Protein 8RYE (pdb70)

Foldseek 3Di:
DDDCVPCLFLCNQQLPQCSLVLQPPVVLADPVLVVLLVVLLVVVLVCCVVLVAQEEEEEQCQLNSNVVSCVVVVHAYEYEGLHPVSQVNNVVVCVVVVNPVRYYYDNDHVLCCLQPNDARPDAYEYECGDQVCQSGPDSLSVLLSNQPRHQKYKHKFWAAAPVLLVSVVSSCVSSVFAPWDWADDPAWIWIAGDSSGIGTGGHPVRVCVSNVVSQWHFPDWDDDNTIIMTMTGHDPRDSDD/DLCQQQLPLCSLVLQPPCQLADPVLVVLLVVLQVCQLVLCVLLVAQEEEEEQCQLNSNVVSCVVVVHAYEYEGLHPVSQVNNVVVCVVVVNVVRYYYDNDHVLCCLQPNDARPDAYEYECGDQVCQSDPPSLSVLLSNQPRHQKYKHKFWAAAPVQLVSVVSSCVSSVFAPWDWDDDPAWIWTAGPSGGIGTGGHPVRVCVSNVVSQWAFPDWDDDNTIIMTMTGHDVRDSDD/DLCQQQLPLCRLVLQPPCVLADPVLVVLLVVLQVCVLVLCVQLVAQEEEEEQCQLNSNVVSCVVVVHAYEYEGQHPVSQVNNVVVCVVVVNVVRYYYDNDHLLCCLQPNDARPPAYEYECGDQVCQSDPPSLSNLLSNQPRHQKYKHKFWAAAPVQLVSVVSSCVSSVQAPWDWDDDPAWIWIAGDSSGIGIGGHPVRVCVSNVVSQWAFPDWDDDNTMIMTMTGHDVRDRDD/DLCQQQLDQCSLVLQPPCQLADPVLVVLLVVLQVCQLVLCVQLVAQEEEEEQCQLNSNVVSNVVVVHAYEYEGLNPVSQVNNVVVCVVVVNVVRYYYDNDHLLCCLQPNDARPDAYEYECGDQVCQSDPCSLSVLLSNQPRHQKYKHKFWAAAPVQLVSVVSSCVSSVFAPWDWDDDPAWIWIAGDSGGIGTGGHPVRVCVSNVVSQWAWPDWDDDNTMIMTMTGHDPHDSDD

Nearest PDB structures (foldseek):
  8ryd-assembly1_B  TM=1.002E+00  e=4.675E-48  Pseudomonas aeruginosa
  8ryg-assembly2_B  TM=7.871E-01  e=9.363E-18  Cystobacter sp.
  8joz-assembly1_A  TM=6.468E-01  e=6.989E-08  Escherichia coli K-12
  4htf-assembly1_B  TM=7.022E-01  e=5.800E-07  Escherichia coli O157:H7
  3egi-assembly1_D  TM=6.271E-01  e=1.621E-06  Homo sapiens

Structure (mmCIF, N/CA/C/O backbone):
data_8RYE
#
_entry.id   8RYE
#
_cell.length_a   142.640
_cell.length_b   82.150
_cell.length_c   94.670
_cell.angle_alpha   90.00
_cell.angle_beta   90.00
_cell.angle_gamma   90.00
#
_symmetry.space_group_name_H-M   'P 21 21 2'
#
loop_
_entity.id
_entity.type
_entity.pdbx_description
1 polymer 'Class I SAM-dependent methyltransferase'
2 non-polymer "5'-DEOXY-5'-METHYLTHIOADENOSINE"
3 non-polymer '(2S)-azetidine-2-carboxylic acid'
4 non-polymer 'SULFATE ION'
5 non-polymer 1,2-ETHANEDIOL
6 water water
#
loop_
_atom_site.group_PDB
_atom_site.id
_atom_site.type_symbol
_atom_site.label_atom_id
_atom_site.label_alt_id
_atom_site.label_comp_id
_atom_site.label_asym_id
_atom_site.label_entity_id
_atom_site.label_seq_id
_atom_site.pdbx_PDB_ins_code
_atom_site.Cartn_x
_atom_site.Cartn_y
_atom_site.Cartn_z
_atom_site.occupancy
_atom_site.B_iso_or_equiv
_atom_site.auth_seq_id
_atom_site.auth_comp_id
_atom_site.auth_asym_id
_atom_site.auth_atom_id
_atom_site.pdbx_PDB_model_num
ATOM 1 N N . MET A 1 4 ? -43.671 31.704 -42.472 1.00 51.72 5 MET A N 1
ATOM 2 C CA . MET A 1 4 ? -44.727 31.278 -41.496 1.00 56.34 5 MET A CA 1
ATOM 3 C C . MET A 1 4 ? -44.264 31.548 -40.057 1.00 52.22 5 MET A C 1
ATOM 4 O O . MET A 1 4 ? -45.070 32.087 -39.265 1.00 57.01 5 MET A O 1
ATOM 9 N N . ASP A 1 5 ? -43.029 31.158 -39.727 1.00 48.18 6 ASP A N 1
ATOM 10 C CA . ASP A 1 5 ? -42.408 31.344 -38.386 1.00 50.08 6 ASP A CA 1
ATOM 11 C C . ASP A 1 5 ? -40.993 31.897 -38.579 1.00 47.23 6 ASP A C 1
ATOM 12 O O . ASP A 1 5 ? -40.196 31.247 -39.286 1.00 47.98 6 ASP A O 1
ATOM 17 N N . LEU A 1 6 ? -40.698 33.045 -37.959 1.00 47.33 7 LEU A N 1
ATOM 18 C CA . LEU A 1 6 ? -39.501 33.878 -38.261 1.00 49.84 7 LEU A CA 1
ATOM 19 C C . LEU A 1 6 ? -38.205 33.204 -37.770 1.00 48.69 7 LEU A C 1
ATOM 20 O O . LEU A 1 6 ? -37.195 33.336 -38.485 1.00 50.06 7 LEU A O 1
ATOM 25 N N . THR A 1 7 ? -38.207 32.512 -36.621 1.00 48.36 8 THR A N 1
ATOM 26 C CA . THR A 1 7 ? -36.964 31.958 -36.000 1.00 48.56 8 THR A CA 1
ATOM 27 C C . THR A 1 7 ? -37.069 30.453 -35.681 1.00 49.12 8 THR A C 1
ATOM 28 O O . THR A 1 7 ? -36.070 29.923 -35.150 1.00 48.18 8 THR A O 1
ATOM 32 N N . ILE A 1 8 ? -38.193 29.774 -35.963 1.00 47.50 9 ILE A N 1
ATOM 33 C CA . ILE A 1 8 ? -38.326 28.296 -35.746 1.00 45.40 9 ILE A CA 1
ATOM 34 C C . ILE A 1 8 ? -37.238 27.599 -36.571 1.00 45.40 9 ILE A C 1
ATOM 35 O O . ILE A 1 8 ? -37.106 27.929 -37.764 1.00 44.98 9 ILE A O 1
ATOM 40 N N . GLY A 1 9 ? -36.486 26.690 -35.941 1.00 47.07 10 GLY A N 1
ATOM 41 C CA . GLY A 1 9 ? -35.421 25.889 -36.575 1.00 47.65 10 GLY A CA 1
ATOM 42 C C . GLY A 1 9 ? -34.115 26.654 -36.728 1.00 44.60 10 GLY A C 1
ATOM 43 O O . GLY A 1 9 ? -33.240 26.144 -37.442 1.00 46.24 10 GLY A O 1
ATOM 44 N N . THR A 1 10 ? -33.963 27.818 -36.081 1.00 44.00 11 THR A N 1
ATOM 45 C CA . THR A 1 10 ? -32.765 28.698 -36.222 1.00 43.21 11 THR A CA 1
ATOM 46 C C . THR A 1 10 ? -31.840 28.604 -34.996 1.00 42.23 11 THR A C 1
ATOM 47 O O . THR A 1 10 ? -30.768 29.228 -35.048 1.00 43.70 11 THR A O 1
ATOM 51 N N . HIS A 1 11 ? -32.216 27.873 -33.939 1.00 40.48 12 HIS A N 1
ATOM 52 C CA . HIS A 1 11 ? -31.404 27.735 -32.695 1.00 41.16 12 HIS A CA 1
ATOM 53 C C . HIS A 1 11 ? -30.964 26.274 -32.507 1.00 38.33 12 HIS A C 1
ATOM 54 O O . HIS A 1 11 ? -30.750 25.860 -31.353 1.00 36.72 12 HIS A O 1
ATOM 61 N N . ARG A 1 12 ? -30.801 25.516 -33.592 1.00 37.70 13 ARG A N 1
ATOM 62 C CA . ARG A 1 12 ? -30.214 24.152 -33.523 1.00 37.06 13 ARG A CA 1
ATOM 63 C C . ARG A 1 12 ? -28.726 24.297 -33.178 1.00 34.06 13 ARG A C 1
ATOM 64 O O . ARG A 1 12 ? -28.186 25.417 -33.306 1.00 37.16 13 ARG A O 1
ATOM 72 N N . GLU A 1 13 ? -28.108 23.209 -32.721 1.00 31.33 14 GLU A N 1
ATOM 73 C CA . GLU A 1 13 ? -26.730 23.184 -32.162 1.00 31.87 14 GLU A CA 1
ATOM 74 C C . GLU A 1 13 ? -25.733 23.870 -33.113 1.00 31.75 14 GLU A C 1
ATOM 75 O O . GLU A 1 13 ? -24.827 24.555 -32.611 1.00 32.82 14 GLU A O 1
ATOM 81 N N . SER A 1 14 ? -25.875 23.702 -34.430 1.00 33.15 15 SER A N 1
ATOM 82 C CA . SER A 1 14 ? -24.889 24.195 -35.433 1.00 32.38 15 SER A CA 1
ATOM 83 C C . SER A 1 14 ? -24.953 25.726 -35.581 1.00 33.29 15 SER A C 1
ATOM 84 O O . SER A 1 14 ? -23.943 26.305 -36.044 1.00 36.24 15 SER A O 1
ATOM 87 N N . ALA A 1 15 ? -26.066 26.362 -35.192 1.00 34.34 16 ALA A N 1
ATOM 88 C CA . ALA A 1 15 ? -26.357 27.798 -35.442 1.00 36.42 16 ALA A CA 1
ATOM 89 C C . ALA A 1 15 ? -25.215 28.681 -34.918 1.00 35.28 16 ALA A C 1
ATOM 90 O O . ALA A 1 15 ? -24.663 29.471 -35.710 1.00 38.05 16 ALA A O 1
ATOM 92 N N . PHE A 1 16 ? -24.861 28.540 -33.640 1.00 32.70 17 PHE A N 1
ATOM 93 C CA . PHE A 1 16 ? -23.816 29.358 -32.968 1.00 33.83 17 PHE A CA 1
ATOM 94 C C . PHE A 1 16 ? -22.458 29.170 -33.663 1.00 33.00 17 PHE A C 1
ATOM 95 O O . PHE A 1 16 ? -21.698 30.148 -33.758 1.00 34.45 17 PHE A O 1
ATOM 103 N N . TYR A 1 17 ? -22.157 27.958 -34.138 1.00 32.96 18 TYR A N 1
ATOM 104 C CA . TYR A 1 17 ? -20.835 27.589 -34.714 1.00 32.50 18 TYR A CA 1
ATOM 105 C C . TYR A 1 17 ? -20.797 27.870 -36.221 1.00 33.29 18 TYR A C 1
ATOM 106 O O . TYR A 1 17 ? -19.735 27.659 -36.835 1.00 36.28 18 TYR A O 1
ATOM 115 N N . GLU A 1 18 ? -21.904 28.350 -36.793 1.00 34.62 19 GLU A N 1
ATOM 116 C CA . GLU A 1 18 ? -21.960 28.868 -38.187 1.00 36.92 19 GLU A CA 1
ATOM 117 C C . GLU A 1 18 ? -21.756 30.389 -38.182 1.00 38.12 19 GLU A C 1
ATOM 118 O O . GLU A 1 18 ? -21.577 30.945 -39.278 1.00 40.57 19 GLU A O 1
ATOM 124 N N . LEU A 1 19 ? -21.771 31.037 -37.009 1.00 36.36 20 LEU A N 1
ATOM 125 C CA . LEU A 1 19 ? -21.406 32.474 -36.866 1.00 38.86 20 LEU A CA 1
ATOM 126 C C . LEU A 1 19 ? -19.908 32.624 -37.152 1.00 38.23 20 LEU A C 1
ATOM 127 O O . LEU A 1 19 ? -19.146 31.702 -36.809 1.00 38.09 20 LEU A O 1
ATOM 132 N N . GLU A 1 20 ? -19.507 33.749 -37.744 1.00 41.11 21 GLU A N 1
ATOM 133 C CA . GLU A 1 20 ? -18.117 33.996 -38.213 1.00 44.64 21 GLU A CA 1
ATOM 134 C C . GLU A 1 20 ? -17.121 33.617 -37.109 1.00 41.70 21 GLU A C 1
ATOM 135 O O . GLU A 1 20 ? -16.200 32.826 -37.393 1.00 39.95 21 GLU A O 1
ATOM 141 N N . PHE A 1 21 ? -17.312 34.137 -35.893 1.00 40.88 22 PHE A N 1
ATOM 142 C CA . PHE A 1 21 ? -16.340 34.020 -34.772 1.00 41.81 22 PHE A CA 1
ATOM 143 C C . PHE A 1 21 ? -16.876 33.098 -33.670 1.00 37.04 22 PHE A C 1
ATOM 144 O O . PHE A 1 21 ? -16.259 33.052 -32.582 1.00 36.84 22 PHE A O 1
ATOM 152 N N . GLY A 1 22 ? -17.951 32.356 -33.951 1.00 34.79 23 GLY A N 1
ATOM 153 C CA . GLY A 1 22 ? -18.525 31.352 -33.033 1.00 34.42 23 GLY A CA 1
ATOM 154 C C . GLY A 1 22 ? -17.476 30.334 -32.593 1.00 33.30 23 GLY A C 1
ATOM 155 O O . GLY A 1 22 ? -17.138 30.257 -31.413 1.00 34.46 23 GLY A O 1
ATOM 156 N N . PRO A 1 23 ? -16.929 29.520 -33.526 1.00 33.73 24 PRO A N 1
ATOM 157 C CA . PRO A 1 23 ? -15.876 28.559 -33.189 1.00 33.14 24 PRO A CA 1
ATOM 158 C C . PRO A 1 23 ? -14.635 29.201 -32.548 1.00 33.45 24 PRO A C 1
ATOM 159 O O . PRO A 1 23 ? -14.145 28.663 -31.568 1.00 31.00 24 PRO A O 1
ATOM 163 N N . ARG A 1 24 ? -14.161 30.323 -33.103 1.00 34.31 25 ARG A N 1
ATOM 164 C CA . ARG A 1 24 ? -12.910 30.992 -32.653 1.00 38.20 25 ARG A CA 1
ATOM 165 C C . ARG A 1 24 ? -13.033 31.369 -31.174 1.00 36.50 25 ARG A C 1
ATOM 166 O O . ARG A 1 24 ? -12.088 31.095 -30.414 1.00 36.94 25 ARG A O 1
ATOM 174 N N . THR A 1 25 ? -14.152 31.974 -30.778 1.00 34.43 26 THR A N 1
ATOM 175 C CA . THR A 1 25 ? -14.329 32.546 -29.419 1.00 37.87 26 THR A CA 1
ATOM 176 C C . THR A 1 25 ? -14.334 31.396 -28.399 1.00 35.31 26 THR A C 1
ATOM 177 O O . THR A 1 25 ? -13.735 31.561 -27.325 1.00 38.18 26 THR A O 1
ATOM 181 N N . ILE A 1 26 ? -14.935 30.256 -28.752 1.00 32.74 27 ILE A N 1
ATOM 182 C CA . ILE A 1 26 ? -15.099 29.070 -27.858 1.00 31.59 27 ILE A CA 1
ATOM 183 C C . ILE A 1 26 ? -13.772 28.300 -27.749 1.00 30.33 27 ILE A C 1
ATOM 184 O O . ILE A 1 26 ? -13.500 27.750 -26.657 1.00 29.02 27 ILE A O 1
ATOM 189 N N . MET A 1 27 ? -12.960 28.270 -28.810 1.00 28.35 28 MET A N 1
ATOM 190 C CA . MET A 1 27 ? -11.805 27.336 -28.911 1.00 29.08 28 MET A CA 1
ATOM 191 C C . MET A 1 27 ? -10.458 28.065 -28.798 1.00 29.76 28 MET A C 1
ATOM 192 O O . MET A 1 27 ? -9.429 27.367 -28.800 1.00 30.21 28 MET A O 1
ATOM 197 N N . THR A 1 28 ? -10.445 29.394 -28.666 1.00 31.13 29 THR A N 1
ATOM 198 C CA . THR A 1 28 ? -9.196 30.174 -28.462 1.00 33.13 29 THR A CA 1
ATOM 199 C C . THR A 1 28 ? -8.681 29.889 -27.046 1.00 33.05 29 THR A C 1
ATOM 200 O O . THR A 1 28 ? -9.426 30.152 -26.082 1.00 32.51 29 THR A O 1
ATOM 204 N N . LEU A 1 29 ? -7.466 29.340 -26.949 1.00 34.04 30 LEU A N 1
ATOM 205 C CA . LEU A 1 29 ? -6.828 28.870 -25.688 1.00 36.88 30 LEU A CA 1
ATOM 206 C C . LEU A 1 29 ? -6.722 30.036 -24.694 1.00 39.43 30 LEU A C 1
ATOM 207 O O . LEU A 1 29 ? -6.838 29.781 -23.478 1.00 40.00 30 LEU A O 1
ATOM 212 N N . ALA A 1 30 ? -6.544 31.265 -25.196 1.00 40.11 31 ALA A N 1
ATOM 213 C CA . ALA A 1 30 ? -6.427 32.514 -24.403 1.00 41.82 31 ALA A CA 1
ATOM 214 C C . ALA A 1 30 ? -7.696 32.770 -23.576 1.00 39.07 31 ALA A C 1
ATOM 215 O O . ALA A 1 30 ? -7.584 33.471 -22.557 1.00 41.33 31 ALA A O 1
ATOM 217 N N . ASN A 1 31 ? -8.853 32.245 -23.998 1.00 37.10 32 ASN A N 1
ATOM 218 C CA . ASN A 1 31 ? -10.163 32.445 -23.317 1.00 34.67 32 ASN A CA 1
ATOM 219 C C . ASN A 1 31 ? -10.413 31.345 -22.280 1.00 31.92 32 ASN A C 1
ATOM 220 O O . ASN A 1 31 ? -11.488 31.374 -21.658 1.00 35.18 32 ASN A O 1
ATOM 225 N N . PHE A 1 32 ? -9.478 30.407 -22.109 1.00 31.92 33 PHE A N 1
ATOM 226 C CA . PHE A 1 32 ? -9.625 29.244 -21.196 1.00 31.97 33 PHE A CA 1
ATOM 227 C C . PHE A 1 32 ? -9.122 29.633 -19.810 1.00 32.09 33 PHE A C 1
ATOM 228 O O . PHE A 1 32 ? -7.960 30.004 -19.664 1.00 31.53 33 PHE A O 1
ATOM 236 N N . PRO A 1 33 ? -9.961 29.553 -18.752 1.00 32.28 34 PRO A N 1
ATOM 237 C CA . PRO A 1 33 ? -9.446 29.538 -17.385 1.00 32.24 34 PRO A CA 1
ATOM 238 C C . PRO A 1 33 ? -8.486 28.345 -17.252 1.00 31.62 34 PRO A C 1
ATOM 239 O O . PRO A 1 33 ? -8.693 27.363 -17.957 1.00 28.70 34 PRO A O 1
ATOM 243 N N . ASP A 1 34 ? -7.474 28.457 -16.383 1.00 30.72 35 ASP A N 1
ATOM 244 C CA . ASP A 1 34 ? -6.439 27.411 -16.149 1.00 32.18 35 ASP A CA 1
ATOM 245 C C . ASP A 1 34 ? -7.125 26.067 -15.853 1.00 33.30 35 ASP A C 1
ATOM 246 O O . ASP A 1 34 ? -6.595 25.026 -16.289 1.00 34.44 35 ASP A O 1
ATOM 251 N N . ASP A 1 35 ? -8.267 26.096 -15.152 1.00 32.78 36 ASP A N 1
ATOM 252 C CA . ASP A 1 35 ? -9.000 24.901 -14.644 1.00 33.87 36 ASP A CA 1
ATOM 253 C C . ASP A 1 35 ? -9.678 24.119 -15.778 1.00 33.10 36 ASP A C 1
ATOM 254 O O . ASP A 1 35 ? -10.219 23.034 -15.487 1.00 38.78 36 ASP A O 1
ATOM 259 N N . VAL A 1 36 ? -9.673 24.639 -17.008 1.00 31.92 37 VAL A N 1
ATOM 260 C CA . VAL A 1 36 ? -10.169 23.906 -18.210 1.00 32.80 37 VAL A CA 1
ATOM 261 C C . VAL A 1 36 ? -9.166 22.800 -18.565 1.00 32.68 37 VAL A C 1
ATOM 262 O O . VAL A 1 36 ? -9.604 21.746 -19.072 1.00 32.36 37 VAL A O 1
ATOM 266 N N . LEU A 1 37 ? -7.877 23.016 -18.280 1.00 31.01 38 LEU A N 1
ATOM 267 C CA . LEU A 1 37 ? -6.767 22.172 -18.798 1.00 32.28 38 LEU A CA 1
ATOM 268 C C . LEU A 1 37 ? -6.896 20.733 -18.292 1.00 31.56 38 LEU A C 1
ATOM 269 O O . LEU A 1 37 ? -6.670 19.803 -19.062 1.00 31.51 38 LEU A O 1
ATOM 274 N N . PRO A 1 38 ? -7.251 20.477 -17.009 1.00 31.99 39 PRO A N 1
ATOM 275 C CA . PRO A 1 38 ? -7.461 19.107 -16.531 1.00 32.00 39 PRO A CA 1
ATOM 276 C C . PRO A 1 38 ? -8.526 18.321 -17.313 1.00 30.00 39 PRO A C 1
ATOM 277 O O . PRO A 1 38 ? -8.360 17.128 -17.475 1.00 31.16 39 PRO A O 1
ATOM 281 N N . LEU A 1 39 ? -9.588 18.988 -17.775 1.00 28.54 40 LEU A N 1
ATOM 282 C CA . LEU A 1 39 ? -10.622 18.359 -18.641 1.00 28.97 40 LEU A CA 1
ATOM 283 C C . LEU A 1 39 ? -9.948 17.884 -19.935 1.00 27.46 40 LEU A C 1
ATOM 284 O O . LEU A 1 39 ? -10.091 16.694 -20.280 1.00 27.96 40 LEU A O 1
ATOM 289 N N . LEU A 1 40 ? -9.221 18.779 -20.606 1.00 27.82 41 LEU A N 1
ATOM 290 C CA . LEU A 1 40 ? -8.562 18.503 -21.912 1.00 28.12 41 LEU A CA 1
ATOM 291 C C . LEU A 1 40 ? -7.513 17.403 -21.734 1.00 26.85 41 LEU A C 1
ATOM 292 O O . LEU A 1 40 ? -7.393 16.543 -22.626 1.00 26.15 41 LEU A O 1
ATOM 297 N N . GLN A 1 41 ? -6.774 17.434 -20.626 1.00 26.46 42 GLN A N 1
ATOM 298 C CA . GLN A 1 41 ? -5.699 16.450 -20.351 1.00 27.77 42 GLN A CA 1
ATOM 299 C C . GLN A 1 41 ? -6.314 15.063 -20.135 1.00 25.38 42 GLN A C 1
ATOM 300 O O . GLN A 1 41 ? -5.793 14.095 -20.715 1.00 27.11 42 GLN A O 1
ATOM 306 N N . MET A 1 42 ? -7.373 14.961 -19.328 1.00 25.46 43 MET A N 1
ATOM 307 C CA . MET A 1 42 ? -8.037 13.663 -19.024 1.00 26.14 43 MET A CA 1
ATOM 308 C C . MET A 1 42 ? -8.542 13.032 -20.331 1.00 24.42 43 MET A C 1
ATOM 309 O O . MET A 1 42 ? -8.320 11.829 -20.537 1.00 25.52 43 MET A O 1
ATOM 314 N N . GLU A 1 43 ? -9.206 13.804 -21.189 1.00 23.63 44 GLU A N 1
ATOM 315 C CA . GLU A 1 43 ? -9.825 13.237 -22.416 1.00 25.34 44 GLU A CA 1
ATOM 316 C C . GLU A 1 43 ? -8.721 12.818 -23.399 1.00 24.01 44 GLU A C 1
ATOM 317 O O . GLU A 1 43 ? -8.896 11.779 -24.056 1.00 23.36 44 GLU A O 1
ATOM 323 N N . SER A 1 44 ? -7.618 13.571 -23.468 1.00 23.78 45 SER A N 1
ATOM 324 C CA . SER A 1 44 ? -6.430 13.256 -24.306 1.00 26.22 45 SER A CA 1
ATOM 325 C C . SER A 1 44 ? -5.848 11.898 -23.882 1.00 26.71 45 SER A C 1
ATOM 326 O O . SER A 1 44 ? -5.649 11.016 -24.756 1.00 25.45 45 SER A O 1
ATOM 329 N N . LEU A 1 45 ? -5.626 11.710 -22.580 1.00 25.31 46 LEU A N 1
ATOM 330 C CA . LEU A 1 45 ? -5.067 10.450 -22.023 1.00 26.38 46 LEU A CA 1
ATOM 331 C C . LEU A 1 45 ? -6.038 9.286 -22.284 1.00 24.87 46 LEU A C 1
ATOM 332 O O . LEU A 1 45 ? -5.564 8.212 -22.721 1.00 24.31 46 LEU A O 1
ATOM 337 N N . MET A 1 46 ? -7.342 9.480 -22.060 1.00 24.99 47 MET A N 1
ATOM 338 C CA . MET A 1 46 ? -8.360 8.408 -22.252 1.00 26.98 47 MET A CA 1
ATOM 339 C C . MET A 1 46 ? -8.430 8.026 -23.738 1.00 25.54 47 MET A C 1
ATOM 340 O O . MET A 1 46 ? -8.504 6.815 -24.037 1.00 22.58 47 MET A O 1
ATOM 345 N N . THR A 1 47 ? -8.414 9.014 -24.636 1.00 23.46 48 THR A N 1
ATOM 346 C CA . THR A 1 47 ? -8.477 8.795 -26.104 1.00 23.66 48 THR A CA 1
ATOM 347 C C . THR A 1 47 ? -7.264 7.963 -26.529 1.00 23.10 48 THR A C 1
ATOM 348 O O . THR A 1 47 ? -7.458 6.968 -27.249 1.00 23.33 48 THR A O 1
ATOM 352 N N . PHE A 1 48 ? -6.073 8.358 -26.078 1.00 23.34 49 PHE A N 1
ATOM 353 C CA . PHE A 1 48 ? -4.771 7.704 -26.372 1.00 24.37 49 PHE A CA 1
ATOM 354 C C . PHE A 1 48 ? -4.834 6.238 -25.929 1.00 24.29 49 PHE A C 1
ATOM 355 O O . PHE A 1 48 ? -4.509 5.340 -26.728 1.00 22.93 49 PHE A O 1
ATOM 363 N N . GLU A 1 49 ? -5.268 6.002 -24.690 1.00 25.29 50 GLU A N 1
ATOM 364 C CA . GLU A 1 49 ? -5.308 4.644 -24.088 1.00 26.26 50 GLU A CA 1
ATOM 365 C C . GLU A 1 49 ? -6.360 3.782 -24.799 1.00 24.97 50 GLU A C 1
ATOM 366 O O . GLU A 1 49 ? -6.049 2.614 -25.088 1.00 24.77 50 GLU A O 1
ATOM 372 N N . ALA A 1 50 ? -7.553 4.330 -25.060 1.00 24.58 51 ALA A N 1
ATOM 373 C CA . ALA A 1 50 ? -8.672 3.628 -25.736 1.00 24.21 51 ALA A CA 1
ATOM 374 C C . ALA A 1 50 ? -8.221 3.135 -27.116 1.00 23.78 51 ALA A C 1
ATOM 375 O O . ALA A 1 50 ? -8.453 1.958 -27.435 1.00 23.25 51 ALA A O 1
ATOM 377 N N . MET A 1 51 ? -7.605 4.011 -27.909 1.00 24.26 52 MET A N 1
ATOM 378 C CA . MET A 1 51 ? -7.161 3.683 -29.290 1.00 25.26 52 MET A CA 1
ATOM 379 C C . MET A 1 51 ? -6.159 2.525 -29.258 1.00 24.79 52 MET A C 1
ATOM 380 O O . MET A 1 51 ? -6.316 1.585 -30.069 1.00 25.51 52 MET A O 1
ATOM 385 N N . ALA A 1 52 ? -5.176 2.581 -28.355 1.00 25.75 53 ALA A N 1
ATOM 386 C CA . ALA A 1 52 ? -4.133 1.541 -28.205 1.00 26.32 53 ALA A CA 1
ATOM 387 C C . ALA A 1 52 ? -4.795 0.221 -27.797 1.00 25.99 53 ALA A C 1
ATOM 388 O O . ALA A 1 52 ? -4.542 -0.791 -28.467 1.00 28.30 53 ALA A O 1
ATOM 390 N N . TYR A 1 53 ? -5.619 0.226 -26.744 1.00 25.33 54 TYR A N 1
ATOM 391 C CA . TYR A 1 53 ? -6.202 -1.013 -26.169 1.00 26.02 54 TYR A CA 1
ATOM 392 C C . TYR A 1 53 ? -7.206 -1.632 -27.149 1.00 25.66 54 TYR A C 1
ATOM 393 O O . TYR A 1 53 ? -7.176 -2.859 -27.336 1.00 25.78 54 TYR A O 1
ATOM 402 N N . LEU A 1 54 ? -8.066 -0.815 -27.757 1.00 25.59 55 LEU A N 1
ATOM 403 C CA . LEU A 1 54 ? -9.159 -1.299 -28.642 1.00 28.31 55 LEU A CA 1
ATOM 404 C C . LEU A 1 54 ? -8.641 -1.501 -30.069 1.00 29.11 55 LEU A C 1
ATOM 405 O O . LEU A 1 54 ? -9.447 -1.918 -30.919 1.00 31.86 55 LEU A O 1
ATOM 410 N N . ARG A 1 55 ? -7.352 -1.233 -30.315 1.00 29.64 56 ARG A N 1
ATOM 411 C CA . ARG A 1 55 ? -6.678 -1.416 -31.630 1.00 30.45 56 ARG A CA 1
ATOM 412 C C . ARG A 1 55 ? -7.440 -0.625 -32.696 1.00 27.98 56 ARG A C 1
ATOM 413 O O . ARG A 1 55 ? -7.814 -1.205 -33.734 1.00 28.12 56 ARG A O 1
ATOM 421 N N . CYS A 1 56 ? -7.670 0.658 -32.434 1.00 27.01 57 CYS A N 1
ATOM 422 C CA . CYS A 1 56 ? -8.281 1.600 -33.404 1.00 28.22 57 CYS A CA 1
ATOM 423 C C . CYS A 1 56 ? -7.170 2.162 -34.292 1.00 29.30 57 CYS A C 1
ATOM 424 O O . CYS A 1 56 ? -6.212 2.726 -33.740 1.00 31.75 57 CYS A O 1
ATOM 427 N N . ASP A 1 57 ? -7.292 1.979 -35.610 1.00 30.03 58 ASP A N 1
ATOM 428 C CA . ASP A 1 57 ? -6.297 2.430 -36.622 1.00 32.24 58 ASP A CA 1
ATOM 429 C C . ASP A 1 57 ? -6.624 3.859 -37.069 1.00 29.33 58 ASP A C 1
ATOM 430 O O . ASP A 1 57 ? -5.813 4.440 -37.810 1.00 31.69 58 ASP A O 1
ATOM 435 N N . ALA A 1 58 ? -7.763 4.408 -36.642 1.00 26.35 59 ALA A N 1
ATOM 436 C CA . ALA A 1 58 ? -8.238 5.750 -37.043 1.00 25.64 59 ALA A CA 1
ATOM 437 C C . ALA A 1 58 ? -8.871 6.473 -35.853 1.00 23.72 59 ALA A C 1
ATOM 438 O O . ALA A 1 58 ? -9.607 5.833 -35.073 1.00 24.41 59 ALA A O 1
ATOM 440 N N . LEU A 1 59 ? -8.586 7.771 -35.743 1.00 23.66 60 LEU A N 1
ATOM 441 C CA . LEU A 1 59 ? -9.248 8.717 -34.810 1.00 23.80 60 LEU A CA 1
ATOM 442 C C . LEU A 1 59 ? -10.046 9.712 -35.651 1.00 22.95 60 LEU A C 1
ATOM 443 O O . LEU A 1 59 ? -9.438 10.361 -36.521 1.00 22.50 60 LEU A O 1
ATOM 448 N N . VAL A 1 60 ? -11.355 9.794 -35.422 1.00 22.76 61 VAL A N 1
ATOM 449 C CA . VAL A 1 60 ? -12.228 10.841 -36.016 1.00 23.04 61 VAL A CA 1
ATOM 450 C C . VAL A 1 60 ? -12.572 11.826 -34.901 1.00 22.82 61 VAL A C 1
ATOM 451 O O . VAL A 1 60 ? -13.279 11.429 -33.955 1.00 23.68 61 VAL A O 1
ATOM 455 N N . GLU A 1 61 ? -12.050 13.048 -35.001 1.00 22.16 62 GLU A N 1
ATOM 456 C CA . GLU A 1 61 ? -12.307 14.133 -34.024 1.00 22.76 62 GLU A CA 1
ATOM 457 C C . GLU A 1 61 ? -13.455 14.998 -34.549 1.00 22.56 62 GLU A C 1
ATOM 458 O O . GLU A 1 61 ? -13.244 15.730 -35.529 1.00 23.79 62 GLU A O 1
ATOM 464 N N . LEU A 1 62 ? -14.620 14.910 -33.903 1.00 23.67 63 LEU A N 1
ATOM 465 C CA . LEU A 1 62 ? -15.801 15.762 -34.195 1.00 24.79 63 LEU A CA 1
ATOM 466 C C . LEU A 1 62 ? -15.619 17.094 -33.462 1.00 25.38 63 LEU A C 1
ATOM 467 O O . LEU A 1 62 ? -15.364 17.060 -32.243 1.00 26.45 63 LEU A O 1
ATOM 472 N N . GLY A 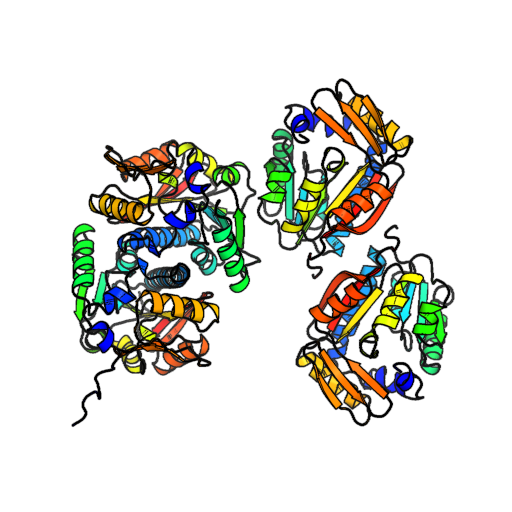1 63 ? -15.720 18.217 -34.180 1.00 23.65 64 GLY A N 1
ATOM 473 C CA . GLY A 1 63 ? -15.436 19.557 -33.636 1.00 24.94 64 GLY A CA 1
ATOM 474 C C . GLY A 1 63 ? -13.962 19.715 -33.304 1.00 24.01 64 GLY A C 1
ATOM 475 O O . GLY A 1 63 ? -13.651 20.173 -32.190 1.00 23.75 64 GLY A O 1
ATOM 476 N N . CYS A 1 64 ? -13.090 19.384 -34.261 1.00 23.74 65 CYS A N 1
ATOM 477 C CA . CYS A 1 64 ? -11.618 19.270 -34.087 1.00 24.95 65 CYS A CA 1
ATOM 478 C C . CYS A 1 64 ? -10.956 20.647 -33.956 1.00 24.28 65 CYS A C 1
ATOM 479 O O . CYS A 1 64 ? -9.812 20.694 -33.474 1.00 24.10 65 CYS A O 1
ATOM 482 N N . TYR A 1 65 ? -11.640 21.711 -34.385 1.00 24.77 66 TYR A N 1
ATOM 483 C CA . TYR A 1 65 ? -11.087 23.081 -34.542 1.00 27.16 66 TYR A CA 1
ATOM 484 C C . TYR A 1 65 ? -9.777 22.981 -35.346 1.00 27.12 66 TYR A C 1
ATOM 485 O O . TYR A 1 65 ? -9.851 22.587 -36.531 1.00 27.25 66 TYR A O 1
ATOM 494 N N . ASP A 1 66 ? -8.625 23.277 -34.729 1.00 26.76 67 ASP A N 1
ATOM 495 C CA . ASP A 1 66 ? -7.294 23.327 -35.391 1.00 27.66 67 ASP A CA 1
ATOM 496 C C . ASP A 1 66 ? -6.571 21.979 -35.260 1.00 27.43 67 ASP A C 1
ATOM 497 O O . ASP A 1 66 ? -5.370 21.937 -35.580 1.00 29.75 67 ASP A O 1
ATOM 502 N N . GLY A 1 67 ? -7.263 20.919 -34.824 1.00 27.10 68 GLY A N 1
ATOM 503 C CA . GLY A 1 67 ? -6.693 19.565 -34.674 1.00 26.67 68 GLY A CA 1
ATOM 504 C C . GLY A 1 67 ? -6.224 19.311 -33.255 1.00 26.76 68 GLY A C 1
ATOM 505 O O . GLY A 1 67 ? -5.033 18.984 -33.067 1.00 28.04 68 GLY A O 1
ATOM 506 N N . ARG A 1 68 ? -7.138 19.441 -32.291 1.00 25.39 69 ARG A N 1
ATOM 507 C CA . ARG A 1 68 ? -6.841 19.352 -30.839 1.00 26.47 69 ARG A CA 1
ATOM 508 C C . ARG A 1 68 ? -6.421 17.923 -30.454 1.00 25.96 69 ARG A C 1
ATOM 509 O O . ARG A 1 68 ? -5.749 17.789 -29.423 1.00 28.27 69 ARG A O 1
ATOM 517 N N . ALA A 1 69 ? -6.741 16.899 -31.257 1.00 23.56 70 ALA A N 1
ATOM 518 C CA . ALA A 1 69 ? -6.349 15.496 -30.976 1.00 23.90 70 ALA A CA 1
ATOM 519 C C . ALA A 1 69 ? -5.408 14.942 -32.056 1.00 24.06 70 ALA A C 1
ATOM 520 O O . ALA A 1 69 ? -5.093 13.739 -31.982 1.00 23.92 70 ALA A O 1
ATOM 522 N N . LEU A 1 70 ? -4.935 15.767 -32.998 1.00 24.43 71 LEU A N 1
ATOM 523 C CA . LEU A 1 70 ? -4.012 15.310 -34.077 1.00 24.85 71 LEU A CA 1
ATOM 524 C C . LEU A 1 70 ? -2.790 14.625 -33.453 1.00 25.30 71 LEU A C 1
ATOM 525 O O . LEU A 1 70 ? -2.378 13.575 -33.975 1.00 25.15 71 LEU A O 1
ATOM 530 N N . GLU A 1 71 ? -2.230 15.192 -32.378 1.00 26.04 72 GLU A N 1
ATOM 531 C CA . GLU A 1 71 ? -0.991 14.679 -31.733 1.00 27.69 72 GLU A CA 1
ATOM 532 C C . GLU A 1 71 ? -1.223 13.242 -31.240 1.00 26.08 72 GLU A C 1
ATOM 533 O O . GLU A 1 71 ? -0.257 12.456 -31.262 1.00 27.22 72 GLU A O 1
ATOM 539 N N . ILE A 1 72 ? -2.449 12.901 -30.831 1.00 23.62 73 ILE A N 1
ATOM 540 C CA . ILE A 1 72 ? -2.796 11.537 -30.329 1.00 25.71 73 ILE A CA 1
ATOM 541 C C . ILE A 1 72 ? -2.627 10.537 -31.480 1.00 26.17 73 ILE A C 1
ATOM 542 O O . ILE A 1 72 ? -1.920 9.530 -31.289 1.00 26.63 73 ILE A O 1
ATOM 547 N N . ALA A 1 73 ? -3.244 10.814 -32.630 1.00 26.66 74 ALA A N 1
ATOM 548 C CA . ALA A 1 73 ? -3.107 10.006 -33.865 1.00 28.27 74 ALA A CA 1
ATOM 549 C C . ALA A 1 73 ? -1.624 9.904 -34.242 1.00 28.40 74 ALA A C 1
ATOM 550 O O . ALA A 1 73 ? -1.164 8.785 -34.544 1.00 30.50 74 ALA A O 1
ATOM 552 N N . ARG A 1 74 ? -0.902 11.028 -34.213 1.00 27.99 75 ARG A N 1
ATOM 553 C CA . ARG A 1 74 ? 0.526 11.099 -34.623 1.00 30.35 75 ARG A CA 1
ATOM 554 C C . ARG A 1 74 ? 1.351 10.133 -33.762 1.00 28.88 75 ARG A C 1
ATOM 555 O O . ARG A 1 74 ? 2.160 9.394 -34.329 1.00 28.94 75 ARG A O 1
ATOM 563 N N . LEU A 1 75 ? 1.141 10.123 -32.443 1.00 29.19 76 LEU A N 1
ATOM 564 C CA . LEU A 1 75 ? 1.971 9.320 -31.501 1.00 31.46 76 LEU A CA 1
ATOM 565 C C . LEU A 1 75 ? 1.621 7.825 -31.589 1.00 30.66 76 LEU A C 1
ATOM 566 O O . LEU A 1 75 ? 2.445 7.015 -31.123 1.00 32.04 76 LEU A O 1
ATOM 571 N N . LEU A 1 76 ? 0.468 7.462 -32.163 1.00 29.08 77 LEU A N 1
ATOM 572 C CA . LEU A 1 76 ? 0.056 6.039 -32.338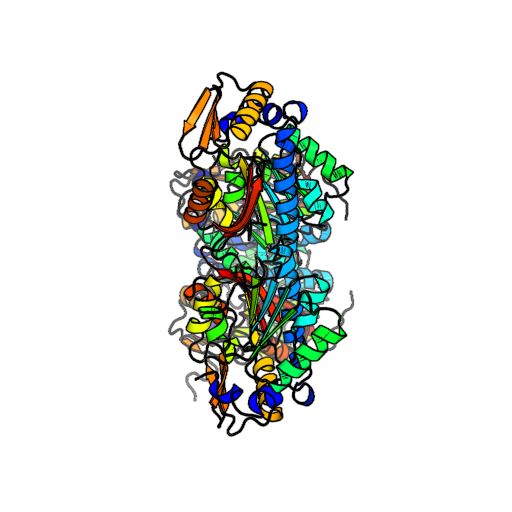 1.00 29.56 77 LEU A CA 1
ATOM 573 C C . LEU A 1 76 ? 0.229 5.598 -33.797 1.00 30.02 77 LEU A C 1
ATOM 574 O O . LEU A 1 76 ? -0.084 4.434 -34.087 1.00 29.68 77 LEU A O 1
ATOM 579 N N . ASN A 1 77 ? 0.693 6.488 -34.679 1.00 29.83 78 ASN A N 1
ATOM 580 C CA . ASN A 1 77 ? 0.820 6.225 -36.137 1.00 31.60 78 ASN A CA 1
ATOM 581 C C . ASN A 1 77 ? -0.558 5.847 -36.705 1.00 28.50 78 ASN A C 1
ATOM 582 O O . ASN A 1 77 ? -0.615 4.991 -37.598 1.00 27.25 78 ASN A O 1
ATOM 587 N N . ALA A 1 78 ? -1.635 6.462 -36.206 1.00 26.27 79 ALA A N 1
ATOM 588 C CA . ALA A 1 78 ? -3.025 6.160 -36.619 1.00 27.24 79 ALA A CA 1
ATOM 589 C C . ALA A 1 78 ? -3.454 7.129 -37.727 1.00 26.69 79 ALA A C 1
ATOM 590 O O . ALA A 1 78 ? -2.842 8.203 -37.855 1.00 27.64 79 ALA A O 1
ATOM 592 N N . ARG A 1 79 ? -4.477 6.761 -38.498 1.00 26.81 80 ARG A N 1
ATOM 593 C CA . ARG A 1 79 ? -5.179 7.706 -39.402 1.00 28.22 80 ARG A CA 1
ATOM 594 C C . ARG A 1 79 ? -5.938 8.713 -38.540 1.00 25.82 80 ARG A C 1
ATOM 595 O O . ARG A 1 79 ? -6.302 8.368 -37.401 1.00 24.40 80 ARG A O 1
ATOM 603 N N . TYR A 1 80 ? -6.147 9.918 -39.066 1.00 24.90 81 TYR A N 1
ATOM 604 C CA . TYR A 1 80 ? -6.890 11.005 -38.385 1.00 24.70 81 TYR A CA 1
ATOM 605 C C . TYR A 1 80 ? -7.822 11.687 -39.388 1.00 24.56 81 TYR A C 1
ATOM 606 O O . TYR A 1 80 ? -7.388 11.975 -40.513 1.00 26.73 81 TYR A O 1
ATOM 615 N N . LEU A 1 81 ? -9.069 11.931 -38.982 1.00 23.65 82 LEU A N 1
ATOM 616 C CA . LEU A 1 81 ? -9.993 12.864 -39.677 1.00 23.32 82 LEU A CA 1
ATOM 617 C C . LEU A 1 81 ? -10.479 13.905 -38.670 1.00 23.66 82 LEU A C 1
ATOM 618 O O . LEU A 1 81 ? -11.019 13.502 -37.612 1.00 22.85 82 LEU A O 1
ATOM 623 N N . GLY A 1 82 ? -10.282 15.183 -38.997 1.00 23.90 83 GLY A N 1
ATOM 624 C CA . GLY A 1 82 ? -10.837 16.330 -38.256 1.00 25.70 83 GLY A CA 1
ATOM 625 C C . GLY A 1 82 ? -12.065 16.871 -38.962 1.00 24.73 83 GLY A C 1
ATOM 626 O O . GLY A 1 82 ? -11.959 17.164 -40.170 1.00 26.22 83 GLY A O 1
ATOM 627 N N . VAL A 1 83 ? -13.186 16.984 -38.241 1.00 23.74 84 VAL A N 1
ATOM 628 C CA . VAL A 1 83 ? -14.476 17.537 -38.753 1.00 24.92 84 VAL A CA 1
ATOM 629 C C . VAL A 1 83 ? -14.790 18.816 -37.970 1.00 24.79 84 VAL A C 1
ATOM 630 O O . VAL A 1 83 ? -14.860 18.747 -36.724 1.00 24.02 84 VAL A O 1
ATOM 634 N N . ASP A 1 84 ? -14.958 19.943 -38.666 1.00 25.51 85 ASP A N 1
ATOM 635 C CA . ASP A 1 84 ? -15.369 21.229 -38.045 1.00 26.83 85 ASP A CA 1
ATOM 636 C C . ASP A 1 84 ? -16.073 22.100 -39.087 1.00 27.42 85 ASP A C 1
ATOM 637 O O . ASP A 1 84 ? -15.854 21.887 -40.293 1.00 27.84 85 ASP A O 1
ATOM 642 N N . LEU A 1 85 ? -16.883 23.048 -38.616 1.00 29.24 86 LEU A N 1
ATOM 643 C CA . LEU A 1 85 ? -17.584 24.049 -39.462 1.00 30.77 86 LEU A CA 1
ATOM 644 C C . LEU A 1 85 ? -16.673 25.253 -39.727 1.00 31.67 86 LEU A C 1
ATOM 645 O O . LEU A 1 85 ? -17.000 26.030 -40.640 1.00 35.81 86 LEU A O 1
ATOM 650 N N . ASP A 1 86 ? -15.590 25.409 -38.959 1.00 30.82 87 ASP A N 1
ATOM 651 C CA . ASP A 1 86 ? -14.714 26.612 -39.003 1.00 33.10 87 ASP A CA 1
ATOM 652 C C . ASP A 1 86 ? -13.647 26.429 -40.087 1.00 32.20 87 ASP A C 1
ATOM 653 O O . ASP A 1 86 ? -12.710 25.654 -39.862 1.00 29.96 87 ASP A O 1
ATOM 658 N N . GLN A 1 87 ? -13.777 27.145 -41.206 1.00 35.65 88 GLN A N 1
ATOM 659 C CA . GLN A 1 87 ? -12.853 27.051 -42.369 1.00 38.14 88 GLN A CA 1
ATOM 660 C C . GLN A 1 87 ? -11.435 27.473 -41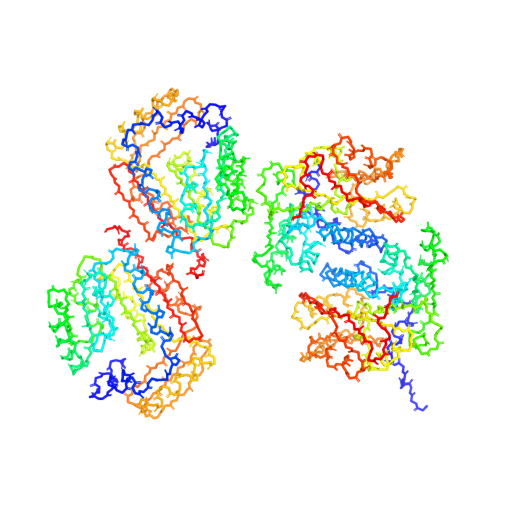.954 1.00 35.70 88 GLN A C 1
ATOM 661 O O . GLN A 1 87 ? -10.480 26.806 -42.396 1.00 35.02 88 GLN A O 1
ATOM 667 N N . ARG A 1 88 ? -11.304 28.521 -41.132 1.00 36.81 89 ARG A N 1
ATOM 668 C CA . ARG A 1 88 ? -9.995 29.114 -40.733 1.00 39.93 89 ARG A CA 1
ATOM 669 C C . ARG A 1 88 ? -9.201 28.112 -39.884 1.00 32.99 89 ARG A C 1
ATOM 670 O O . ARG A 1 88 ? -7.995 27.963 -40.129 1.00 36.26 89 ARG A O 1
ATOM 678 N N . ALA A 1 89 ? -9.850 27.459 -38.919 1.00 31.93 90 ALA A N 1
ATOM 679 C CA . ALA A 1 89 ? -9.228 26.452 -38.026 1.00 30.45 90 ALA A CA 1
ATOM 680 C C . ALA A 1 89 ? -8.846 25.204 -38.834 1.00 29.30 90 ALA A C 1
ATOM 681 O O . ALA A 1 89 ? -7.761 24.659 -38.591 1.00 29.24 90 ALA A O 1
ATOM 683 N N . ILE A 1 90 ? -9.687 24.785 -39.783 1.00 28.86 91 ILE A N 1
ATOM 684 C CA . ILE A 1 90 ? -9.401 23.632 -40.692 1.00 29.99 91 ILE A CA 1
ATOM 685 C C . ILE A 1 90 ? -8.180 23.965 -41.567 1.00 31.59 91 ILE A C 1
ATOM 686 O O . ILE A 1 90 ? -7.370 23.049 -41.803 1.00 31.86 91 ILE A O 1
ATOM 691 N N . GLU A 1 91 ? -8.023 25.224 -41.995 1.00 34.10 92 GLU A N 1
ATOM 692 C CA . GLU A 1 91 ? -6.855 25.684 -42.800 1.00 36.03 92 GLU A CA 1
ATOM 693 C C . GLU A 1 91 ? -5.576 25.532 -41.966 1.00 34.92 92 GLU A C 1
ATOM 694 O O . GLU A 1 91 ? -4.592 24.984 -42.502 1.00 35.06 92 GLU A O 1
ATOM 700 N N . THR A 1 92 ? -5.595 25.989 -40.707 1.00 33.04 93 THR A N 1
ATOM 701 C CA . THR A 1 92 ? -4.479 25.819 -39.736 1.00 33.89 93 THR A CA 1
ATOM 702 C C . THR A 1 92 ? -4.123 24.333 -39.642 1.00 31.16 93 THR A C 1
ATOM 703 O O . THR A 1 92 ? -2.927 24.008 -39.695 1.00 31.41 93 THR A O 1
ATOM 707 N N . LEU A 1 93 ? -5.137 23.475 -39.502 1.00 30.70 94 LEU A N 1
ATOM 708 C CA . LEU A 1 93 ? -4.971 22.007 -39.325 1.00 30.10 94 LEU A CA 1
ATOM 709 C C . LEU A 1 93 ? -4.346 21.409 -40.593 1.00 30.00 94 LEU A C 1
ATOM 710 O O . LEU A 1 93 ? -3.415 20.591 -40.455 1.00 29.74 94 LEU A O 1
ATOM 715 N N . ARG A 1 94 ? -4.811 21.823 -41.777 1.00 30.44 95 ARG A N 1
ATOM 716 C CA . ARG A 1 94 ? -4.282 21.351 -43.089 1.00 32.74 95 ARG A CA 1
ATOM 717 C C . ARG A 1 94 ? -2.793 21.707 -43.207 1.00 32.50 95 ARG A C 1
ATOM 718 O O . ARG A 1 94 ? -2.011 20.843 -43.651 1.00 34.52 95 ARG A O 1
ATOM 726 N N . THR A 1 95 ? -2.407 22.921 -42.811 1.00 32.74 96 THR A N 1
ATOM 727 C CA . THR A 1 95 ? -0.995 23.390 -42.810 1.00 35.94 96 THR A CA 1
ATOM 728 C C . THR A 1 95 ? -0.165 22.498 -41.876 1.00 34.76 96 THR A C 1
ATOM 729 O O . THR A 1 95 ? 0.907 22.032 -42.309 1.00 34.95 96 THR A O 1
ATOM 733 N N . ARG A 1 96 ? -0.644 22.259 -40.653 1.00 33.43 97 ARG A N 1
ATOM 734 C CA . ARG A 1 96 ? 0.069 21.434 -39.638 1.00 35.21 97 ARG A CA 1
ATOM 735 C C . ARG A 1 96 ? 0.259 20.008 -40.177 1.00 33.48 97 ARG A C 1
ATOM 736 O O . ARG A 1 96 ? 1.376 19.468 -40.027 1.00 33.69 97 ARG A O 1
ATOM 744 N N . ILE A 1 97 ? -0.784 19.428 -40.781 1.00 30.71 98 ILE A N 1
ATOM 745 C CA . ILE A 1 97 ? -0.757 18.056 -41.377 1.00 32.37 98 ILE A CA 1
ATOM 746 C C . ILE A 1 97 ? 0.360 17.999 -42.429 1.00 32.09 98 ILE A C 1
ATOM 747 O O . ILE A 1 97 ? 1.154 17.041 -42.392 1.00 33.62 98 ILE A O 1
ATOM 752 N N . GLU A 1 98 ? 0.427 18.998 -43.314 1.00 34.20 99 GLU A N 1
ATOM 753 C CA . GLU A 1 98 ? 1.458 19.101 -44.383 1.00 36.42 99 GLU A CA 1
ATOM 754 C C . GLU A 1 98 ? 2.849 19.186 -43.739 1.00 35.21 99 GLU A C 1
ATOM 755 O O . GLU A 1 98 ? 3.702 18.335 -44.056 1.00 35.75 99 GLU A O 1
ATOM 761 N N . ARG A 1 99 ? 3.056 20.157 -42.846 1.00 34.73 100 ARG A N 1
ATOM 762 C CA . ARG A 1 99 ? 4.383 20.477 -42.254 1.00 37.42 100 ARG A CA 1
ATOM 763 C C . ARG A 1 99 ? 4.882 19.327 -41.364 1.00 36.87 100 ARG A C 1
ATOM 764 O O . ARG A 1 99 ? 6.113 19.192 -41.243 1.00 37.15 100 ARG A O 1
ATOM 772 N N . GLU A 1 100 ? 3.985 18.531 -40.770 1.00 36.47 101 GLU A N 1
ATOM 773 C CA . GLU A 1 100 ? 4.357 17.388 -39.887 1.00 38.72 101 GLU A CA 1
ATOM 774 C C . GLU A 1 100 ? 4.479 16.094 -40.707 1.00 38.33 101 GLU A C 1
ATOM 775 O O . GLU A 1 100 ? 4.726 15.037 -40.092 1.00 38.82 101 GLU A O 1
ATOM 781 N N . GLY A 1 101 ? 4.328 16.176 -42.034 1.00 37.29 102 GLY A N 1
ATOM 782 C CA . GLY A 1 101 ? 4.459 15.042 -42.971 1.00 36.96 102 GLY A CA 1
ATOM 783 C C . GLY A 1 101 ? 3.404 13.971 -42.741 1.00 36.54 102 GLY A C 1
ATOM 784 O O . GLY A 1 101 ? 3.751 12.783 -42.852 1.00 36.05 102 GLY A O 1
ATOM 785 N N . MET A 1 102 ? 2.157 14.365 -42.457 1.00 34.81 103 MET A N 1
ATOM 786 C CA . MET A 1 102 ? 1.039 13.433 -42.133 1.00 34.00 103 MET A CA 1
ATOM 787 C C . MET A 1 102 ? -0.010 13.409 -43.257 1.00 32.73 103 MET A C 1
ATOM 788 O O . MET A 1 102 ? -1.069 12.790 -43.043 1.00 31.93 103 MET A O 1
ATOM 793 N N . SER A 1 103 ? 0.262 14.032 -44.410 1.00 32.96 104 SER A N 1
ATOM 794 C CA . SER A 1 103 ? -0.680 14.142 -45.560 1.00 34.14 104 SER A CA 1
ATOM 795 C C . SER A 1 103 ? -1.186 12.760 -45.997 1.00 33.55 104 SER A C 1
ATOM 796 O O . SER A 1 103 ? -2.315 12.689 -46.515 1.00 35.00 104 SER A O 1
ATOM 799 N N . ASP A 1 104 ? -0.384 11.709 -45.798 1.00 35.35 105 ASP A N 1
ATOM 800 C CA . ASP A 1 104 ? -0.709 10.313 -46.201 1.00 37.87 105 ASP A CA 1
ATOM 801 C C . ASP A 1 104 ? -1.708 9.670 -45.226 1.00 34.23 105 ASP A C 1
ATOM 802 O O . ASP A 1 104 ? -2.302 8.653 -45.612 1.00 32.73 105 ASP A O 1
ATOM 807 N N . ARG A 1 105 ? -1.890 10.203 -44.011 1.00 33.11 106 ARG A N 1
ATOM 808 C CA . ARG A 1 105 ? -2.715 9.512 -42.978 1.00 34.38 106 ARG A CA 1
ATOM 809 C C . ARG A 1 105 ? -3.653 10.462 -42.221 1.00 32.24 106 ARG A C 1
ATOM 810 O O . ARG A 1 105 ? -4.448 9.938 -41.428 1.00 29.85 106 ARG A O 1
ATOM 818 N N . ALA A 1 106 ? -3.611 11.776 -42.468 1.00 30.66 107 ALA A N 1
ATOM 819 C CA . ALA A 1 106 ? -4.441 12.781 -41.760 1.00 29.05 107 ALA A CA 1
ATOM 820 C C . ALA A 1 106 ? -5.205 13.621 -42.783 1.00 28.33 107 ALA A C 1
ATOM 821 O O . ALA A 1 106 ? -4.592 14.037 -43.775 1.00 31.52 107 ALA A O 1
ATOM 823 N N . ASP A 1 107 ? -6.497 13.853 -42.548 1.00 27.69 108 ASP A N 1
ATOM 824 C CA . ASP A 1 107 ? -7.379 14.596 -43.486 1.00 29.16 108 ASP A CA 1
ATOM 825 C C . ASP A 1 107 ? -8.353 15.460 -42.679 1.00 28.30 108 ASP A C 1
ATOM 826 O O . ASP A 1 107 ? -8.451 15.267 -41.450 1.00 29.06 108 ASP A O 1
ATOM 831 N N . THR A 1 108 ? -9.050 16.372 -43.357 1.00 27.48 109 THR A N 1
ATOM 832 C CA . THR A 1 108 ? -10.033 17.297 -42.749 1.00 29.42 109 THR A CA 1
ATOM 833 C C . THR A 1 108 ? -11.271 17.386 -43.639 1.00 29.52 109 THR A C 1
ATOM 834 O O . THR A 1 108 ? -11.147 17.175 -44.864 1.00 30.08 109 THR A O 1
ATOM 838 N N . VAL A 1 109 ? -12.413 17.699 -43.029 1.00 29.01 110 VAL A N 1
ATOM 839 C CA . VAL A 1 109 ? -13.672 18.053 -43.742 1.00 30.59 110 VAL A CA 1
ATOM 840 C C . VAL A 1 109 ? -14.267 19.285 -43.058 1.00 29.48 110 VAL A C 1
ATOM 841 O O . VAL A 1 109 ? -14.288 19.328 -41.808 1.00 25.81 110 VAL A O 1
ATOM 845 N N . VAL A 1 110 ? -14.686 20.267 -43.857 1.00 30.37 111 VAL A N 1
ATOM 846 C CA . VAL A 1 110 ? -15.515 21.414 -43.398 1.00 30.30 111 VAL A CA 1
ATOM 847 C C . VAL A 1 110 ? -16.970 20.986 -43.582 1.00 30.32 111 VAL A C 1
ATOM 848 O O . VAL A 1 110 ? -17.442 20.970 -44.732 1.00 29.83 111 VAL A O 1
ATOM 852 N N . ASP A 1 111 ? -17.634 20.586 -42.497 1.00 30.53 112 ASP A N 1
ATOM 853 C CA . ASP A 1 111 ? -19.029 20.078 -42.559 1.00 31.98 112 ASP A CA 1
ATOM 854 C C . ASP A 1 111 ? -19.626 20.048 -41.150 1.00 29.86 112 ASP A C 1
ATOM 855 O O . ASP A 1 111 ? -18.853 20.121 -40.172 1.00 27.65 112 ASP A O 1
ATOM 860 N N . ASP A 1 112 ? -20.956 19.973 -41.074 1.00 28.92 113 ASP A N 1
ATOM 861 C CA . ASP A 1 112 ? -21.713 19.643 -39.842 1.00 29.58 113 ASP A CA 1
ATOM 862 C C . ASP A 1 112 ? -21.346 18.213 -39.425 1.00 27.00 113 ASP A C 1
ATOM 863 O O . ASP A 1 112 ? -21.379 17.314 -40.289 1.00 26.59 113 ASP A O 1
ATOM 868 N N . ILE A 1 113 ? -21.026 18.000 -38.151 1.00 25.91 114 ILE A N 1
ATOM 869 C CA . ILE A 1 113 ? -20.608 16.663 -37.632 1.00 27.41 114 ILE A CA 1
ATOM 870 C C . ILE A 1 113 ? -21.727 15.643 -37.876 1.00 26.83 114 ILE A C 1
ATOM 871 O O . ILE A 1 113 ? -21.395 14.476 -38.126 1.00 26.28 114 ILE A O 1
ATOM 876 N N . LEU A 1 114 ? -22.998 16.055 -37.806 1.00 28.36 115 LEU A N 1
ATOM 877 C CA . LEU A 1 114 ? -24.155 15.136 -37.997 1.00 30.77 115 LEU A CA 1
ATOM 878 C C . LEU A 1 114 ? -24.213 14.661 -39.453 1.00 30.01 115 LEU A C 1
ATOM 879 O O . LEU A 1 114 ? -24.500 13.477 -39.654 1.00 30.49 115 LEU A O 1
ATOM 884 N N . ASN A 1 115 ? -23.955 15.549 -40.417 1.00 30.51 116 ASN A N 1
ATOM 885 C CA . ASN A 1 115 ? -23.811 15.185 -41.853 1.00 32.33 116 ASN A CA 1
ATOM 886 C C . ASN A 1 115 ? -22.731 14.108 -41.987 1.00 30.87 116 ASN A C 1
ATOM 887 O O . ASN A 1 115 ? -22.976 13.110 -42.693 1.00 29.27 116 ASN A O 1
ATOM 892 N N . HIS A 1 116 ? -21.583 14.295 -41.329 1.00 29.62 117 HIS A N 1
ATOM 893 C CA . HIS A 1 116 ? -20.447 13.343 -41.402 1.00 29.11 117 HIS A CA 1
ATOM 894 C C . HIS A 1 116 ? -20.858 11.989 -40.817 1.00 28.95 117 HIS A C 1
ATOM 895 O O . HIS A 1 116 ? -20.655 10.978 -41.502 1.00 29.21 117 HIS A O 1
ATOM 902 N N . THR A 1 117 ? -21.390 11.959 -39.592 1.00 29.20 118 THR A N 1
ATOM 903 C CA . THR A 1 117 ? -21.674 10.683 -38.874 1.00 30.34 118 THR A CA 1
ATOM 904 C C . THR A 1 117 ? -22.767 9.907 -39.627 1.00 30.61 118 THR A C 1
ATOM 905 O O . THR A 1 117 ? -22.695 8.668 -39.642 1.00 31.04 118 THR A O 1
ATOM 909 N N . ARG A 1 118 ? -23.724 10.603 -40.247 1.00 31.27 119 ARG A N 1
ATOM 910 C CA . ARG A 1 118 ? -24.862 9.973 -40.973 1.00 34.41 119 ARG A CA 1
ATOM 911 C C . ARG A 1 118 ? -24.451 9.528 -42.382 1.00 35.58 119 ARG A C 1
ATOM 912 O O . ARG A 1 118 ? -24.933 8.458 -42.808 1.00 38.98 119 ARG A O 1
ATOM 920 N N . ARG A 1 119 ? -23.644 10.320 -43.098 1.00 35.79 120 ARG A N 1
ATOM 921 C CA . ARG A 1 119 ? -23.456 10.151 -44.570 1.00 39.37 120 ARG A CA 1
ATOM 922 C C . ARG A 1 119 ? -21.982 9.935 -44.949 1.00 36.52 120 ARG A C 1
ATOM 923 O O . ARG A 1 119 ? -21.741 9.495 -46.095 1.00 37.17 120 ARG A O 1
ATOM 931 N N . GLY A 1 120 ? -21.033 10.189 -44.041 1.00 32.68 121 GLY A N 1
ATOM 932 C CA . GLY A 1 120 ? -19.590 10.157 -44.357 1.00 31.44 121 GLY A CA 1
ATOM 933 C C . GLY A 1 120 ? -19.069 8.739 -44.540 1.00 29.64 121 GLY A C 1
ATOM 934 O O . GLY A 1 120 ? -19.589 7.815 -43.880 1.00 28.90 121 GLY A O 1
ATOM 935 N N . ALA A 1 121 ? -18.058 8.564 -45.394 1.00 28.80 122 ALA A N 1
ATOM 936 C CA . ALA A 1 121 ? -17.341 7.283 -45.581 1.00 29.64 122 ALA A CA 1
ATOM 937 C C . ALA A 1 121 ? 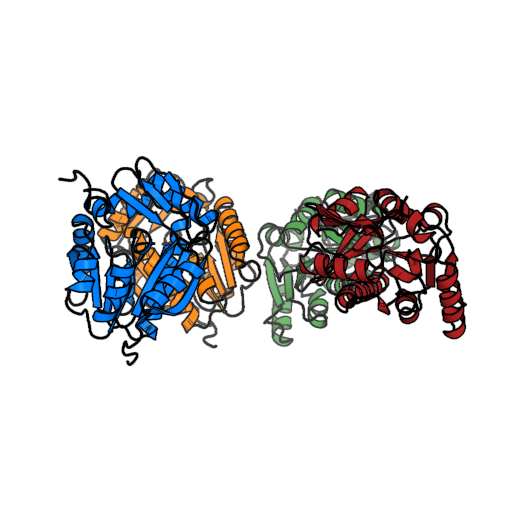-16.637 6.898 -44.272 1.00 29.43 122 ALA A C 1
ATOM 938 O O . ALA A 1 121 ? -16.356 7.796 -43.453 1.00 29.38 122 ALA A O 1
ATOM 940 N N . SER A 1 122 ? -16.367 5.606 -44.084 1.00 30.27 123 SER A N 1
ATOM 941 C CA . SER A 1 122 ? -15.546 5.070 -42.968 1.00 31.31 123 SER A CA 1
ATOM 942 C C . SER A 1 122 ? -14.142 5.679 -43.023 1.00 30.67 123 SER A C 1
ATOM 943 O O . SER A 1 122 ? -13.651 5.978 -44.136 1.00 29.51 123 SER A O 1
ATOM 946 N N . VAL A 1 123 ? -13.518 5.843 -41.858 1.00 30.76 124 VAL A N 1
ATOM 947 C CA . VAL A 1 123 ? -12.085 6.235 -41.730 1.00 32.69 124 VAL A CA 1
ATOM 948 C C . VAL A 1 123 ? -11.339 5.029 -41.156 1.00 33.38 124 VAL A C 1
ATOM 949 O O . VAL A 1 123 ? -11.725 4.564 -40.074 1.00 32.22 124 VAL A O 1
ATOM 953 N N . GLY A 1 124 ? -10.335 4.528 -41.877 1.00 34.94 125 GLY A N 1
ATOM 954 C CA . GLY A 1 124 ? -9.621 3.282 -41.537 1.00 38.65 125 GLY A CA 1
ATOM 955 C C . GLY A 1 124 ? -10.570 2.096 -41.443 1.00 40.52 125 GLY A C 1
ATOM 956 O O . GLY A 1 124 ? -11.647 2.149 -42.071 1.00 43.72 125 GLY A O 1
ATOM 957 N N . SER A 1 125 ? -10.178 1.071 -40.679 1.00 37.89 126 SER A N 1
ATOM 958 C CA . SER A 1 125 ? -10.908 -0.209 -40.478 1.00 39.16 126 SER A CA 1
ATOM 959 C C . SER A 1 125 ? -11.608 -0.225 -39.111 1.00 36.96 126 SER A C 1
ATOM 960 O O . SER A 1 125 ? -12.739 -0.732 -39.040 1.00 36.10 126 SER A O 1
ATOM 963 N N . ARG A 1 126 ? -10.947 0.282 -38.064 1.00 33.73 127 ARG A N 1
ATOM 964 C CA . ARG A 1 126 ? -11.495 0.393 -36.685 1.00 33.27 127 ARG A CA 1
ATOM 965 C C . ARG A 1 126 ? -11.316 1.840 -36.211 1.00 31.24 127 ARG A C 1
ATOM 966 O O . ARG A 1 126 ? -10.226 2.172 -35.724 1.00 32.26 127 ARG A O 1
ATOM 974 N N . ALA A 1 127 ? -12.342 2.673 -36.380 1.00 28.62 128 ALA A N 1
ATOM 975 C CA . ALA A 1 127 ? -12.315 4.112 -36.034 1.00 27.13 128 ALA A CA 1
ATOM 976 C C . ALA A 1 127 ? -12.812 4.309 -34.600 1.00 25.73 128 ALA A C 1
ATOM 977 O O . ALA A 1 127 ? -13.803 3.663 -34.208 1.00 27.49 128 ALA A O 1
ATOM 979 N N . LEU A 1 128 ? -12.133 5.174 -33.852 1.00 25.33 129 LEU A N 1
ATOM 980 C CA . LEU A 1 128 ? -12.635 5.740 -32.576 1.00 25.57 129 LEU A CA 1
ATOM 981 C C . LEU A 1 128 ? -13.121 7.162 -32.854 1.00 24.03 129 LEU A C 1
ATOM 982 O O . LEU A 1 128 ? -12.358 7.936 -33.464 1.00 23.02 129 LEU A O 1
ATOM 987 N N . TYR A 1 129 ? -14.346 7.480 -32.435 1.00 25.28 130 TYR A N 1
ATOM 988 C CA . TYR A 1 129 ? -14.933 8.839 -32.547 1.00 26.46 130 TYR A CA 1
ATOM 989 C C . TYR A 1 129 ? -14.688 9.565 -31.225 1.00 24.17 130 TYR A C 1
ATOM 990 O O . TYR A 1 129 ? -14.998 9.005 -30.164 1.00 25.70 130 TYR A O 1
ATOM 999 N N . LEU A 1 130 ? -14.084 10.750 -31.297 1.00 23.63 131 LEU A N 1
ATOM 1000 C CA . LEU A 1 130 ? -13.874 11.638 -30.125 1.00 24.01 131 LEU A CA 1
ATOM 1001 C C . LEU A 1 130 ? -14.907 12.764 -30.180 1.00 23.44 131 LEU A C 1
ATOM 1002 O O . LEU A 1 130 ? -14.965 13.470 -31.206 1.00 23.13 131 LEU A O 1
ATOM 1007 N N . LEU A 1 131 ? -15.708 12.888 -29.121 1.00 22.55 132 LEU A N 1
ATOM 1008 C CA . LEU A 1 131 ? -16.604 14.042 -28.863 1.00 22.62 132 LEU A CA 1
ATOM 1009 C C . LEU A 1 131 ? -15.965 14.866 -27.749 1.00 22.73 132 LEU A C 1
ATOM 1010 O O . LEU A 1 131 ? -16.224 14.627 -26.568 1.00 23.56 132 LEU A O 1
ATOM 1015 N N . PRO A 1 132 ? -15.074 15.822 -28.094 1.00 23.08 133 PRO A N 1
ATOM 1016 C CA . PRO A 1 132 ? -14.215 16.476 -27.110 1.00 24.23 133 PRO A CA 1
ATOM 1017 C C . PRO A 1 132 ? -14.867 17.682 -26.429 1.00 24.15 133 PRO A C 1
ATOM 1018 O O . PRO A 1 132 ? -15.803 18.238 -26.986 1.00 24.93 133 PRO A O 1
ATOM 1022 N N . PHE A 1 133 ? -14.349 18.048 -25.257 1.00 24.94 134 PHE A N 1
ATOM 1023 C CA . PHE A 1 133 ? -14.470 19.403 -24.657 1.00 25.30 134 PHE A CA 1
ATOM 1024 C C . PHE A 1 133 ? -15.942 19.839 -24.603 1.00 23.95 134 PHE A C 1
ATOM 1025 O O . PHE A 1 133 ? -16.261 20.979 -24.974 1.00 23.47 134 PHE A O 1
ATOM 1033 N N . ASN A 1 134 ? -16.814 18.943 -24.140 1.00 24.10 135 ASN A N 1
ATOM 1034 C CA . ASN A 1 134 ? -18.253 19.206 -23.872 1.00 23.59 135 ASN A CA 1
ATOM 1035 C C . ASN A 1 134 ? -19.045 19.425 -25.168 1.00 23.98 135 ASN A C 1
ATOM 1036 O O . ASN A 1 134 ? -20.142 19.996 -25.074 1.00 23.25 135 ASN A O 1
ATOM 1041 N N . LEU A 1 135 ? -18.547 18.960 -26.320 1.00 24.49 136 LEU A N 1
ATOM 1042 C CA . LEU A 1 135 ? -19.302 18.992 -27.604 1.00 24.96 136 LEU A CA 1
ATOM 1043 C C . LEU A 1 135 ? -20.729 18.476 -27.375 1.00 23.54 136 LEU A C 1
ATOM 1044 O O . LEU A 1 135 ? -21.668 19.149 -27.825 1.00 23.38 136 LEU A O 1
ATOM 1049 N N . LEU A 1 136 ? -20.879 17.330 -26.702 1.00 23.02 137 LEU A N 1
ATOM 1050 C CA . LEU A 1 136 ? -22.192 16.668 -26.475 1.00 24.79 137 LEU A CA 1
ATOM 1051 C C . LEU A 1 136 ? -23.138 17.642 -25.765 1.00 25.04 137 LEU A C 1
ATOM 1052 O O . LEU A 1 136 ? -24.333 17.628 -26.086 1.00 26.08 137 LEU A O 1
ATOM 1057 N N . GLY A 1 137 ? -22.603 18.470 -24.862 1.00 24.04 138 GLY A N 1
ATOM 1058 C CA . GLY A 1 137 ? -23.362 19.431 -24.043 1.00 24.63 138 GLY A CA 1
ATOM 1059 C C . GLY A 1 137 ? -23.911 20.599 -24.848 1.00 24.95 138 GLY A C 1
ATOM 1060 O O . GLY A 1 137 ? -24.746 21.336 -24.302 1.00 27.85 138 GLY A O 1
ATOM 1061 N N . ASN A 1 138 ? -23.472 20.787 -26.095 1.00 26.18 139 ASN A N 1
ATOM 1062 C CA . ASN A 1 138 ? -23.957 21.907 -26.948 1.00 28.45 139 ASN A CA 1
ATOM 1063 C C . ASN A 1 138 ? -25.297 21.536 -27.599 1.00 28.36 139 ASN A C 1
ATOM 1064 O O . ASN A 1 138 ? -25.938 22.448 -28.155 1.00 28.78 139 ASN A O 1
ATOM 1069 N N . PHE A 1 139 ? -25.711 20.266 -27.520 1.00 26.69 140 PHE A N 1
ATOM 1070 C CA . PHE A 1 139 ? -26.987 19.756 -28.089 1.00 27.50 140 PHE A CA 1
ATOM 1071 C C . PHE A 1 139 ? -28.087 19.790 -27.023 1.00 27.72 140 PHE A C 1
ATOM 1072 O O . PHE A 1 139 ? -27.907 19.210 -25.931 1.00 27.73 140 PHE A O 1
ATOM 1080 N N . ARG A 1 140 ? -29.210 20.437 -27.347 1.00 28.99 141 ARG A N 1
ATOM 1081 C CA . ARG A 1 140 ? -30.450 20.382 -26.530 1.00 28.93 141 ARG A CA 1
ATOM 1082 C C . ARG A 1 140 ? -30.972 18.940 -26.575 1.00 27.88 141 ARG A C 1
ATOM 1083 O O . ARG A 1 140 ? -31.460 18.454 -25.540 1.00 27.12 141 ARG A O 1
ATOM 1091 N N . GLU A 1 141 ? -30.821 18.275 -27.726 1.00 26.84 142 GLU A N 1
ATOM 1092 C CA . GLU A 1 141 ? -31.338 16.904 -27.985 1.00 29.10 142 GLU A CA 1
ATOM 1093 C C . GLU A 1 141 ? -30.215 16.050 -28.574 1.00 31.12 142 GLU A C 1
ATOM 1094 O O . GLU A 1 141 ? -30.200 15.769 -29.771 1.00 30.28 142 GLU A O 1
ATOM 1100 N N . PRO A 1 142 ? -29.250 15.588 -27.745 1.00 31.47 143 PRO A N 1
ATOM 1101 C CA . PRO A 1 142 ? -28.048 14.915 -28.244 1.00 31.33 143 PRO A CA 1
ATOM 1102 C C . PRO A 1 142 ? -28.222 13.474 -28.750 1.00 31.01 143 PRO A C 1
ATOM 1103 O O . PRO A 1 142 ? -27.282 12.948 -29.318 1.00 29.99 143 PRO A O 1
ATOM 1107 N N . LYS A 1 143 ? -29.386 12.860 -28.520 1.00 32.56 144 LYS A N 1
ATOM 1108 C CA . LYS A 1 143 ? -29.631 11.427 -28.844 1.00 34.11 144 LYS A CA 1
ATOM 1109 C C . LYS A 1 143 ? -29.399 11.175 -30.341 1.00 31.04 144 LYS A C 1
ATOM 1110 O O . LYS A 1 143 ? -28.854 10.108 -30.657 1.00 29.75 144 LYS A O 1
ATOM 1116 N N . ARG A 1 144 ? -29.755 12.109 -31.232 1.00 31.63 145 ARG A N 1
ATOM 1117 C CA . ARG A 1 144 ? -29.567 11.898 -32.697 1.00 32.47 145 ARG A CA 1
ATOM 1118 C C . ARG A 1 144 ? -28.067 11.761 -33.007 1.00 30.90 145 ARG A C 1
ATOM 1119 O O . ARG A 1 144 ? -27.733 10.931 -33.875 1.00 30.93 145 ARG A O 1
ATOM 1127 N N . LEU A 1 145 ? -27.192 12.501 -32.316 1.00 28.89 146 LEU A N 1
ATOM 1128 C CA . LEU A 1 145 ? -25.720 12.415 -32.538 1.00 29.36 146 LEU A CA 1
ATOM 1129 C C . LEU A 1 145 ? -25.209 11.058 -32.040 1.00 28.84 146 LEU A C 1
ATOM 1130 O O . LEU A 1 145 ? -24.474 10.395 -32.792 1.00 28.75 146 LEU A O 1
ATOM 1135 N N . LEU A 1 146 ? -25.567 10.671 -30.813 1.00 27.83 147 LEU A N 1
ATOM 1136 C CA . LEU A 1 146 ? -25.082 9.410 -30.190 1.00 27.81 147 LEU A CA 1
ATOM 1137 C C . LEU A 1 146 ? -25.599 8.216 -31.000 1.00 27.77 147 LEU A C 1
ATOM 1138 O O . LEU A 1 146 ? -24.807 7.293 -31.230 1.00 27.73 147 LEU A O 1
ATOM 1143 N N . ASP A 1 147 ? -26.865 8.250 -31.431 1.00 28.25 148 ASP A N 1
ATOM 1144 C CA . ASP A 1 147 ? -27.512 7.170 -32.229 1.00 31.47 148 ASP A CA 1
ATOM 1145 C C . ASP A 1 147 ? -26.756 6.972 -33.551 1.00 30.28 148 ASP A C 1
ATOM 1146 O O . ASP A 1 147 ? -26.710 5.824 -34.034 1.00 29.79 148 ASP A O 1
ATOM 1151 N N . SER A 1 148 ? -26.182 8.038 -34.116 1.00 31.10 149 SER A N 1
ATOM 1152 C CA . SER A 1 148 ? -25.468 8.010 -35.420 1.00 31.41 149 SER A CA 1
ATOM 1153 C C . SER A 1 148 ? -24.077 7.365 -35.301 1.00 32.73 149 SER A C 1
ATOM 1154 O O . SER A 1 148 ? -23.555 6.948 -36.347 1.00 35.79 149 SER A O 1
ATOM 1157 N N . LEU A 1 149 ? -23.486 7.273 -34.101 1.00 32.58 150 LEU A N 1
ATOM 1158 C CA . LEU A 1 149 ? -22.049 6.901 -33.930 1.00 36.70 150 LEU A CA 1
ATOM 1159 C C . LEU A 1 149 ? -21.765 5.451 -34.362 1.00 40.40 150 LEU A C 1
ATOM 1160 O O . LEU A 1 149 ? -20.708 5.232 -34.992 1.00 43.32 150 LEU A O 1
ATOM 1165 N N . ALA A 1 150 ? -22.652 4.506 -34.046 1.00 39.72 151 ALA A N 1
ATOM 1166 C CA . ALA A 1 150 ? -22.476 3.045 -34.262 1.00 42.86 151 ALA A CA 1
ATOM 1167 C C . ALA A 1 150 ? -22.070 2.706 -35.712 1.00 44.29 151 ALA A C 1
ATOM 1168 O O . ALA A 1 150 ? -21.281 1.748 -35.896 1.00 44.15 151 ALA A O 1
ATOM 1170 N N . GLU A 1 151 ? -22.585 3.435 -36.709 1.00 45.70 152 GLU A N 1
ATOM 1171 C CA . GLU A 1 151 ? -22.483 3.041 -38.142 1.00 51.18 152 GLU A CA 1
ATOM 1172 C C . GLU A 1 151 ? -21.014 2.992 -38.595 1.00 54.24 152 GLU A C 1
ATOM 1173 O O . GLU A 1 151 ? -20.673 2.040 -39.338 1.00 51.84 152 GLU A O 1
ATOM 1179 N N . ARG A 1 152 ? -20.182 3.966 -38.195 1.00 49.94 153 ARG A N 1
ATOM 1180 C CA . ARG A 1 152 ? -18.807 4.148 -38.748 1.00 49.79 153 ARG A CA 1
ATOM 1181 C C . ARG A 1 152 ? -17.745 4.082 -37.640 1.00 44.18 153 ARG A C 1
ATOM 1182 O O . ARG A 1 152 ? -16.630 4.578 -37.892 1.00 50.10 153 ARG A O 1
ATOM 1190 N N . SER A 1 153 ? -18.044 3.471 -36.486 1.00 39.04 154 SER A N 1
ATOM 1191 C CA . SER A 1 153 ? -17.124 3.416 -35.319 1.00 38.26 154 SER A CA 1
ATOM 1192 C C . SER A 1 153 ? -17.309 2.126 -34.513 1.00 41.06 154 SER A C 1
ATOM 1193 O O . SER A 1 153 ? -18.432 1.562 -34.497 1.00 41.03 154 SER A O 1
ATOM 1196 N N . VAL A 1 154 ? -16.222 1.692 -33.868 1.00 37.70 155 VAL A N 1
ATOM 1197 C CA . VAL A 1 154 ? -16.171 0.513 -32.953 1.00 38.32 155 VAL A CA 1
ATOM 1198 C C . VAL A 1 154 ? -16.051 1.015 -31.508 1.00 34.51 155 VAL A C 1
ATOM 1199 O O . VAL A 1 154 ? -16.100 0.179 -30.583 1.00 36.70 155 VAL A O 1
ATOM 1203 N N . ALA A 1 155 ? -15.899 2.329 -31.324 1.00 30.02 156 ALA A N 1
ATOM 1204 C CA . ALA A 1 155 ? -15.671 2.956 -30.006 1.00 28.10 156 ALA A CA 1
ATOM 1205 C C . ALA A 1 155 ? -15.817 4.475 -30.103 1.00 25.91 156 ALA A C 1
ATOM 1206 O O . ALA A 1 155 ? -15.611 5.059 -31.191 1.00 22.30 156 ALA A O 1
ATOM 1208 N N . ALA A 1 156 ? -16.137 5.103 -28.979 1.00 25.85 157 ALA A N 1
ATOM 1209 C CA . ALA A 1 156 ? -16.160 6.573 -28.862 1.00 25.71 157 ALA A CA 1
ATOM 1210 C C . ALA A 1 156 ? -15.655 6.976 -27.479 1.00 24.64 157 ALA A C 1
ATOM 1211 O O . ALA A 1 156 ? -15.821 6.204 -26.517 1.00 24.05 157 ALA A O 1
ATOM 1213 N N . VAL A 1 157 ? -15.016 8.137 -27.422 1.00 24.06 158 VAL A N 1
ATOM 1214 C CA . VAL A 1 157 ? -14.655 8.835 -26.164 1.00 23.42 158 VAL A CA 1
ATOM 1215 C C . VAL A 1 157 ? -15.507 10.101 -26.119 1.00 24.36 158 VAL A C 1
ATOM 1216 O O . VAL A 1 157 ? -15.518 10.848 -27.128 1.00 22.33 158 VAL A O 1
ATOM 1220 N N . VAL A 1 158 ? -16.233 10.276 -25.015 1.00 24.02 159 VAL A N 1
ATOM 1221 C CA . VAL A 1 158 ? -17.188 11.394 -24.792 1.00 25.33 159 VAL A CA 1
ATOM 1222 C C . VAL A 1 158 ? -16.710 12.156 -23.557 1.00 24.79 159 VAL A C 1
ATOM 1223 O O . VAL A 1 158 ? -16.651 11.554 -22.472 1.00 23.86 159 VAL A O 1
ATOM 1227 N N . SER A 1 159 ? -16.351 13.422 -23.745 1.00 24.72 160 SER A N 1
ATOM 1228 C CA . SER A 1 159 ? -15.805 14.322 -22.700 1.00 26.23 160 SER A CA 1
ATOM 1229 C C . SER A 1 159 ? -16.829 15.424 -22.423 1.00 26.06 160 SER A C 1
ATOM 1230 O O . SER A 1 159 ? -17.202 16.124 -23.383 1.00 24.50 160 SER A O 1
ATOM 1233 N N . VAL A 1 160 ? -17.285 15.552 -21.172 1.00 26.76 161 VAL A N 1
ATOM 1234 C CA . VAL A 1 160 ? -18.268 16.597 -20.757 1.00 27.18 161 VAL A CA 1
ATOM 1235 C C . VAL A 1 160 ? -17.791 17.265 -19.464 1.00 26.60 161 VAL A C 1
ATOM 1236 O O . VAL A 1 160 ? -17.097 16.606 -18.647 1.00 25.93 161 VAL A O 1
ATOM 1240 N N . PHE A 1 161 ? -18.161 18.535 -19.286 1.00 26.40 162 PHE A N 1
ATOM 1241 C CA . PHE A 1 161 ? -18.124 19.218 -17.971 1.00 28.21 162 PHE A CA 1
ATOM 1242 C C . PHE A 1 161 ? -19.034 18.445 -17.009 1.00 29.60 162 PHE A C 1
ATOM 1243 O O . PHE A 1 161 ? -20.102 17.959 -17.442 1.00 29.48 162 PHE A O 1
ATOM 1251 N N . GLY A 1 162 ? -18.599 18.309 -15.754 1.00 30.75 163 GLY A N 1
ATOM 1252 C CA . GLY A 1 162 ? -19.425 17.811 -14.641 1.00 32.23 163 GLY A CA 1
ATOM 1253 C C . GLY A 1 162 ? -20.245 18.935 -14.032 1.00 34.16 163 GLY A C 1
ATOM 1254 O O . GLY A 1 162 ? -20.182 20.076 -14.553 1.00 32.30 163 GLY A O 1
ATOM 1255 N N . ASP A 1 163 ? -20.976 18.635 -12.956 1.00 35.41 164 ASP A N 1
ATOM 1256 C CA . ASP A 1 163 ? -21.958 19.559 -12.335 1.00 36.78 164 ASP A CA 1
ATOM 1257 C C . ASP A 1 163 ? -21.519 19.958 -10.921 1.00 37.13 164 ASP A C 1
ATOM 1258 O O . ASP A 1 163 ? -22.381 20.453 -10.172 1.00 38.01 164 ASP A O 1
ATOM 1263 N N . SER A 1 164 ? -20.238 19.795 -10.567 1.00 37.50 165 SER A N 1
ATOM 1264 C CA . SER A 1 164 ? -19.683 20.287 -9.275 1.00 37.52 165 SER A CA 1
ATOM 1265 C C . SER A 1 164 ? -19.804 21.817 -9.234 1.00 36.91 165 SER A C 1
ATOM 1266 O O . SER A 1 164 ? -19.842 22.442 -10.315 1.00 37.81 165 SER A O 1
ATOM 1269 N N . ALA A 1 165 ? -19.882 22.399 -8.035 1.00 38.22 166 ALA A N 1
ATOM 1270 C CA . ALA A 1 165 ? -19.876 23.865 -7.825 1.00 38.35 166 ALA A CA 1
ATOM 1271 C C . ALA A 1 165 ? -18.694 24.470 -8.596 1.00 37.92 166 ALA A C 1
ATOM 1272 O O . ALA A 1 165 ? -18.915 25.449 -9.328 1.00 37.01 166 ALA A O 1
ATOM 1274 N N . GLU A 1 166 ? -17.500 23.874 -8.473 1.00 37.78 167 GLU A N 1
ATOM 1275 C CA . GLU A 1 166 ? -16.245 24.382 -9.096 1.00 40.50 167 GLU A CA 1
ATOM 1276 C C . GLU A 1 166 ? -16.381 24.342 -10.622 1.00 36.77 167 GLU A C 1
ATOM 1277 O O . GLU A 1 166 ? -16.046 25.351 -11.267 1.00 38.77 167 GLU A O 1
ATOM 1283 N N . ALA A 1 167 ? -16.850 23.219 -11.173 1.00 36.48 168 ALA A N 1
ATOM 1284 C CA . ALA A 1 167 ? -17.112 23.042 -12.623 1.00 35.77 168 ALA A CA 1
ATOM 1285 C C . ALA A 1 167 ? -17.998 24.188 -13.124 1.00 34.50 168 ALA A C 1
ATOM 1286 O O . ALA A 1 167 ? -17.635 24.823 -14.129 1.00 34.83 168 ALA A O 1
ATOM 1288 N N . THR A 1 168 ? -19.114 24.454 -12.440 1.00 34.16 169 THR A N 1
ATOM 1289 C CA . THR A 1 168 ? -20.108 25.490 -12.842 1.00 33.14 169 THR A CA 1
ATOM 1290 C C . THR A 1 168 ? -19.450 26.875 -12.800 1.00 32.25 169 THR A C 1
ATOM 1291 O O . THR A 1 168 ? -19.713 27.674 -13.718 1.00 31.45 169 THR A O 1
ATOM 1295 N N . ARG A 1 169 ? -18.624 27.148 -11.786 1.00 34.07 170 ARG A N 1
ATOM 1296 C CA . ARG A 1 169 ? -17.895 28.439 -11.652 1.00 37.40 170 ARG A CA 1
ATOM 1297 C C . ARG A 1 169 ? -16.869 28.566 -12.786 1.00 34.49 170 ARG A C 1
ATOM 1298 O O . ARG A 1 169 ? -16.777 29.655 -13.376 1.00 33.95 170 ARG A O 1
ATOM 1306 N N . VAL A 1 170 ? -16.123 27.500 -13.086 1.00 35.25 171 VAL A N 1
ATOM 1307 C CA . VAL A 1 170 ? -15.096 27.505 -14.172 1.00 35.75 171 VAL A CA 1
ATOM 1308 C C . VAL A 1 170 ? -15.798 27.758 -15.513 1.00 32.63 171 VAL A C 1
ATOM 1309 O O . VAL A 1 170 ? -15.278 28.553 -16.321 1.00 32.68 171 VAL A O 1
ATOM 1313 N N . ARG A 1 171 ? -16.947 27.120 -15.736 1.00 29.95 172 ARG A N 1
ATOM 1314 C CA . ARG A 1 171 ? -17.732 27.264 -16.990 1.00 29.26 172 ARG A CA 1
ATOM 1315 C C . ARG A 1 171 ? -18.234 28.706 -17.132 1.00 28.90 172 ARG A C 1
ATOM 1316 O O . ARG A 1 171 ? -18.113 29.261 -18.231 1.00 31.08 172 ARG A O 1
ATOM 1324 N N . GLN A 1 172 ? -18.775 29.295 -16.065 1.00 30.09 173 GLN A N 1
ATOM 1325 C CA . GLN A 1 172 ? -19.258 30.700 -16.090 1.00 32.16 173 GLN A CA 1
ATOM 1326 C C . GLN A 1 172 ? -18.108 31.622 -16.515 1.00 33.04 173 GLN A C 1
ATOM 1327 O O . GLN A 1 172 ? -18.316 32.442 -17.429 1.00 33.92 173 GLN A O 1
ATOM 1333 N N . SER A 1 173 ? -16.943 31.498 -15.871 1.00 33.15 174 SER A N 1
ATOM 1334 C CA . SER A 1 173 ? -15.728 32.295 -16.183 1.00 35.24 174 SER A CA 1
ATOM 1335 C C . SER A 1 173 ? -15.342 32.080 -17.653 1.00 34.38 174 SER A C 1
ATOM 1336 O O . SER A 1 173 ? -15.128 33.085 -18.363 1.00 35.14 174 SER A O 1
ATOM 1339 N N . TYR A 1 174 ? -15.289 30.815 -18.083 1.00 31.47 175 TYR A N 1
ATOM 1340 C CA . TYR A 1 174 ? -14.931 30.380 -19.459 1.00 31.31 175 TYR A CA 1
ATOM 1341 C C . TYR A 1 174 ? -15.858 31.062 -20.476 1.00 32.47 175 TYR A C 1
ATOM 1342 O O . TYR A 1 174 ? -15.340 31.725 -21.398 1.00 33.43 175 TYR A O 1
ATOM 1351 N N . TYR A 1 175 ? -17.179 30.930 -20.316 1.00 30.52 176 TYR A N 1
ATOM 1352 C CA . TYR A 1 175 ? -18.167 31.424 -21.314 1.00 31.22 176 TYR A CA 1
ATOM 1353 C C . TYR A 1 175 ? -18.161 32.960 -21.339 1.00 32.83 176 TYR A C 1
ATOM 1354 O O . TYR A 1 175 ? -18.345 33.526 -22.428 1.00 33.61 176 TYR A O 1
ATOM 1363 N N . ARG A 1 176 ? -17.924 33.617 -20.198 1.00 36.65 177 ARG A N 1
ATOM 1364 C CA . ARG A 1 176 ? -17.796 35.099 -20.128 1.00 38.63 177 ARG A CA 1
ATOM 1365 C C . ARG A 1 176 ? -16.538 35.540 -20.894 1.00 39.37 177 ARG A C 1
ATOM 1366 O O . ARG A 1 176 ? -16.630 36.540 -21.630 1.00 39.44 177 ARG A O 1
ATOM 1374 N N . ARG A 1 177 ? -15.425 34.806 -20.776 1.00 38.34 178 ARG A N 1
ATOM 1375 C CA . ARG A 1 177 ? -14.145 35.129 -21.473 1.00 40.49 178 ARG A CA 1
ATOM 1376 C C . ARG A 1 177 ? -14.280 34.911 -22.984 1.00 39.74 178 ARG A C 1
ATOM 1377 O O . ARG A 1 177 ? -13.493 35.518 -23.737 1.00 42.57 178 ARG A O 1
ATOM 1385 N N . CYS A 1 178 ? -15.216 34.060 -23.411 1.00 38.67 179 CYS A N 1
ATOM 1386 C CA . CYS A 1 178 ? -15.543 33.825 -24.843 1.00 39.62 179 CYS A CA 1
ATOM 1387 C C . CYS A 1 178 ? -16.437 34.959 -25.365 1.00 40.41 179 CYS A C 1
ATOM 1388 O O . CYS A 1 178 ? -16.705 34.982 -26.577 1.00 39.94 179 CYS A O 1
ATOM 1391 N N . GLY A 1 179 ? -16.884 35.857 -24.480 1.00 42.54 180 GLY A N 1
ATOM 1392 C CA . GLY A 1 179 ? -17.752 36.997 -24.823 1.00 43.94 180 GLY A CA 1
ATOM 1393 C C . GLY A 1 179 ? -19.129 36.544 -25.274 1.00 42.37 180 GLY A C 1
ATOM 1394 O O . GLY A 1 179 ? -19.710 37.219 -26.144 1.00 41.36 180 GLY A O 1
ATOM 1395 N N . VAL A 1 180 ? -19.641 35.442 -24.715 1.00 41.05 181 VAL A N 1
ATOM 1396 C CA . VAL A 1 180 ? -21.047 34.993 -24.946 1.00 42.71 181 VAL A CA 1
ATOM 1397 C C . VAL A 1 180 ? -21.959 36.109 -24.429 1.00 44.41 181 VAL A C 1
ATOM 1398 O O . VAL A 1 180 ? -21.796 36.506 -23.257 1.00 44.49 181 VAL A O 1
ATOM 1402 N N . GLN A 1 181 ? -22.845 36.619 -25.287 1.00 45.67 182 GLN A N 1
ATOM 1403 C CA . GLN A 1 181 ? -23.755 37.756 -24.984 1.00 48.95 182 GLN A CA 1
ATOM 1404 C C . GLN A 1 181 ? -25.018 37.226 -24.294 1.00 47.14 182 GLN A C 1
ATOM 1405 O O . GLN A 1 181 ? -25.461 36.114 -24.643 1.00 46.10 182 GLN A O 1
ATOM 1411 N N . GLY A 1 182 ? -25.563 37.998 -23.347 1.00 45.05 183 GLY A N 1
ATOM 1412 C CA . GLY A 1 182 ? -26.778 37.660 -22.579 1.00 43.88 183 GLY A CA 1
ATOM 1413 C C . GLY A 1 182 ? -26.642 36.329 -21.858 1.00 41.54 183 GLY A C 1
ATOM 1414 O O . GLY A 1 182 ? -27.628 35.565 -21.839 1.00 41.97 183 GLY A O 1
ATOM 1415 N N . LEU A 1 183 ? -25.470 36.061 -21.276 1.00 40.01 184 LEU A N 1
ATOM 1416 C CA . LEU A 1 183 ? -25.149 34.758 -20.635 1.00 38.31 184 LEU A CA 1
ATOM 1417 C C . LEU A 1 183 ? -26.047 34.558 -19.408 1.00 38.48 184 LEU A C 1
ATOM 1418 O O . LEU A 1 183 ? -26.049 35.435 -18.515 1.00 37.20 184 LEU A O 1
ATOM 1423 N N . GLU A 1 184 ? -26.785 33.445 -19.382 1.00 37.36 185 GLU A N 1
ATOM 1424 C CA . GLU A 1 184 ? -27.692 33.060 -18.270 1.00 40.03 185 GLU A CA 1
ATOM 1425 C C . GLU A 1 184 ? -27.274 31.682 -17.751 1.00 35.78 185 GLU A C 1
ATOM 1426 O O . GLU A 1 184 ? -26.902 30.823 -18.569 1.00 33.71 185 GLU A O 1
ATOM 1432 N N . LEU A 1 185 ? -27.335 31.506 -16.432 1.00 35.78 186 LEU A N 1
ATOM 1433 C CA . LEU A 1 185 ? -27.018 30.249 -15.710 1.00 36.01 186 LEU A CA 1
ATOM 1434 C C . LEU A 1 185 ? -28.342 29.622 -15.267 1.00 36.64 186 LEU A C 1
ATOM 1435 O O . LEU A 1 185 ? -29.072 30.286 -14.518 1.00 37.00 186 LEU A O 1
ATOM 1440 N N . HIS A 1 186 ? -28.651 28.412 -15.741 1.00 36.03 187 HIS A N 1
ATOM 1441 C CA . HIS A 1 186 ? -29.869 27.644 -15.368 1.00 38.40 187 HIS A CA 1
ATOM 1442 C C . HIS A 1 186 ? -29.451 26.413 -14.555 1.00 37.04 187 HIS A C 1
ATOM 1443 O O . HIS A 1 186 ? -28.954 25.445 -15.162 1.00 37.55 187 HIS A O 1
ATOM 1450 N N . THR A 1 187 ? -29.630 26.463 -13.231 1.00 41.58 188 THR A N 1
ATOM 1451 C CA . THR A 1 187 ? -29.274 25.365 -12.291 1.00 46.31 188 THR A CA 1
ATOM 1452 C C . THR A 1 187 ? -30.223 24.187 -12.529 1.00 48.91 188 THR A C 1
ATOM 1453 O O . THR A 1 187 ? -31.443 24.420 -12.590 1.00 53.53 188 THR A O 1
ATOM 1457 N N . ARG A 1 188 ? -29.671 22.982 -12.690 1.00 54.19 189 ARG A N 1
ATOM 1458 C CA . ARG A 1 188 ? -30.436 21.708 -12.779 1.00 57.38 189 ARG A CA 1
ATOM 1459 C C . ARG A 1 188 ? -29.649 20.624 -12.033 1.00 61.79 189 ARG A C 1
ATOM 1460 O O . ARG A 1 188 ? -28.404 20.733 -11.980 1.00 67.59 189 ARG A O 1
ATOM 1468 N N . ASP A 1 189 ? -30.347 19.627 -11.479 1.00 62.80 190 ASP A N 1
ATOM 1469 C CA . ASP A 1 189 ? -29.756 18.537 -10.654 1.00 66.88 190 ASP A CA 1
ATOM 1470 C C . ASP A 1 189 ? -28.718 17.762 -11.473 1.00 62.30 190 ASP A C 1
ATOM 1471 O O . ASP A 1 189 ? -27.626 17.498 -10.932 1.00 66.56 190 ASP A O 1
ATOM 1476 N N . ASP A 1 190 ? -29.045 17.422 -12.724 1.00 56.10 191 ASP A N 1
ATOM 1477 C CA . ASP A 1 190 ? -28.255 16.477 -13.560 1.00 53.74 191 ASP A CA 1
ATOM 1478 C C . ASP A 1 190 ? -27.384 17.239 -14.573 1.00 47.98 191 ASP A C 1
ATOM 1479 O O . ASP A 1 190 ? -26.889 16.587 -15.512 1.00 45.03 191 ASP A O 1
ATOM 1484 N N . GLY A 1 191 ? -27.174 18.549 -14.390 1.00 44.29 192 GLY A N 1
ATOM 1485 C CA . GLY A 1 191 ? -26.208 19.328 -15.192 1.00 45.24 192 GLY A CA 1
ATOM 1486 C C . GLY A 1 191 ? -26.682 20.741 -15.489 1.00 45.72 192 GLY A C 1
ATOM 1487 O O . GLY A 1 191 ? -27.735 20.895 -16.139 1.00 55.11 192 GLY A O 1
ATOM 1488 N N . THR A 1 192 ? -25.902 21.738 -15.068 1.00 38.89 193 THR A N 1
ATOM 1489 C CA . THR A 1 192 ? -26.223 23.182 -15.205 1.00 34.84 193 THR A CA 1
ATOM 1490 C C . THR A 1 192 ? -26.182 23.579 -16.685 1.00 33.94 193 THR A C 1
ATOM 1491 O O . THR A 1 192 ? -25.262 23.130 -17.415 1.00 31.50 193 THR A O 1
ATOM 1495 N N . VAL A 1 193 ? -27.156 24.389 -17.102 1.00 32.22 194 VAL A N 1
ATOM 1496 C CA . VAL A 1 193 ? -27.329 24.855 -18.507 1.00 32.78 194 VAL A CA 1
ATOM 1497 C C . VAL A 1 193 ? -26.958 26.337 -18.572 1.00 31.02 194 VAL A C 1
ATOM 1498 O O . VAL A 1 193 ? -27.518 27.122 -17.791 1.00 32.15 194 VAL A O 1
ATOM 1502 N N . PHE A 1 194 ? -26.039 26.696 -19.469 1.00 29.31 195 PHE A N 1
ATOM 1503 C CA . PHE A 1 194 ? -25.733 28.101 -19.831 1.00 29.73 195 PHE A CA 1
ATOM 1504 C C . PHE A 1 194 ? -26.340 28.393 -21.203 1.00 30.37 195 PHE A C 1
ATOM 1505 O O . PHE A 1 194 ? -26.203 27.544 -22.096 1.00 30.49 195 PHE A O 1
ATOM 1513 N N . THR A 1 195 ? -26.999 29.544 -21.351 1.00 32.90 196 THR A N 1
ATOM 1514 C CA . THR A 1 195 ? -27.553 30.022 -22.646 1.00 34.75 196 THR A CA 1
ATOM 1515 C C . THR A 1 195 ? -27.036 31.435 -22.927 1.00 36.96 196 THR A C 1
ATOM 1516 O O . THR A 1 195 ? -26.630 32.122 -21.963 1.00 34.56 196 THR A O 1
ATOM 1520 N N . GLY A 1 196 ? -27.054 31.825 -24.205 1.00 38.43 197 GLY A N 1
ATOM 1521 C CA . GLY A 1 196 ? -26.612 33.141 -24.704 1.00 42.19 197 GLY A CA 1
ATOM 1522 C C . GLY A 1 196 ? -27.491 33.624 -25.844 1.00 45.60 197 GLY A C 1
ATOM 1523 O O . GLY A 1 196 ? -28.313 32.825 -26.330 1.00 43.12 197 GLY A O 1
ATOM 1524 N N . SER A 1 197 ? -27.294 34.876 -26.268 1.00 52.78 198 SER A N 1
ATOM 1525 C CA . SER A 1 197 ? -28.188 35.647 -27.174 1.00 57.45 198 SER A CA 1
ATOM 1526 C C . SER A 1 197 ? -28.198 35.071 -28.595 1.00 61.22 198 SER A C 1
ATOM 1527 O O . SER A 1 197 ? -29.286 35.068 -29.211 1.00 71.76 198 SER A O 1
ATOM 1530 N N . ASP A 1 198 ? -27.042 34.629 -29.104 1.00 61.20 199 ASP A N 1
ATOM 1531 C CA . ASP A 1 198 ? -26.863 34.212 -30.523 1.00 57.28 199 ASP A CA 1
ATOM 1532 C C . ASP A 1 198 ? -26.964 32.684 -30.643 1.00 48.31 199 ASP A C 1
ATOM 1533 O O . ASP A 1 198 ? -26.240 32.107 -31.479 1.00 50.22 199 ASP A O 1
ATOM 1538 N N . GLY A 1 199 ? -27.838 32.057 -29.849 1.00 43.80 200 GLY A N 1
ATOM 1539 C CA . GLY A 1 199 ? -28.133 30.612 -29.911 1.00 42.21 200 GLY A CA 1
ATOM 1540 C C . GLY A 1 199 ? -27.173 29.777 -29.076 1.00 38.68 200 GLY A C 1
ATOM 1541 O O . GLY A 1 199 ? -27.246 28.537 -29.174 1.00 37.77 200 GLY A O 1
ATOM 1542 N N . PHE A 1 200 ? -26.305 30.403 -28.274 1.00 36.78 201 PHE A N 1
ATOM 1543 C CA . PHE A 1 200 ? -25.340 29.668 -27.419 1.00 33.93 201 PHE A CA 1
ATOM 1544 C C . PHE A 1 200 ? -26.120 28.810 -26.424 1.00 32.60 201 PHE A C 1
ATOM 1545 O O . PHE A 1 200 ? -27.016 29.334 -25.732 1.00 31.74 201 PHE A O 1
ATOM 1553 N N . TYR A 1 201 ? -25.788 27.521 -26.379 1.00 31.53 202 TYR A N 1
ATOM 1554 C CA . TYR A 1 201 ? -26.360 26.521 -25.443 1.00 30.40 202 TYR A CA 1
ATOM 1555 C C . TYR A 1 201 ? -25.242 25.559 -25.039 1.00 30.60 202 TYR A C 1
ATOM 1556 O O . TYR A 1 201 ? -24.561 25.016 -25.932 1.00 28.92 202 TYR A O 1
ATOM 1565 N N . SER A 1 202 ? -25.050 25.367 -23.733 1.00 30.27 203 SER A N 1
ATOM 1566 C CA . SER A 1 202 ? -24.078 24.395 -23.173 1.00 29.23 203 SER A CA 1
ATOM 1567 C C . SER A 1 202 ? -24.588 23.874 -21.831 1.00 28.79 203 SER A C 1
ATOM 1568 O O . SER A 1 202 ? -24.769 24.695 -20.911 1.00 27.97 203 SER A O 1
ATOM 1571 N N . ARG A 1 203 ? -24.804 22.561 -21.730 1.00 28.61 204 ARG A N 1
ATOM 1572 C CA . ARG A 1 203 ? -25.140 21.886 -20.452 1.00 29.43 204 ARG A CA 1
ATOM 1573 C C . ARG A 1 203 ? -23.958 21.011 -20.030 1.00 29.68 204 ARG A C 1
ATOM 1574 O O . ARG A 1 203 ? -23.193 20.558 -20.907 1.00 27.71 204 ARG A O 1
ATOM 1582 N N . SER A 1 204 ? -23.811 20.822 -18.721 1.00 30.76 205 SER A N 1
ATOM 1583 C CA . SER A 1 204 ? -22.930 19.808 -18.099 1.00 30.10 205 SER A CA 1
ATOM 1584 C C . SER A 1 204 ? -23.770 18.556 -17.830 1.00 30.98 205 SER A C 1
ATOM 1585 O O . SER A 1 204 ? -24.987 18.591 -18.092 1.00 33.11 205 SER A O 1
ATOM 1588 N N . TYR A 1 205 ? -23.140 17.490 -17.345 1.00 29.70 206 TYR A N 1
ATOM 1589 C CA . TYR A 1 205 ? -23.798 16.202 -17.019 1.00 30.68 206 TYR A CA 1
ATOM 1590 C C . TYR A 1 205 ? -23.291 15.711 -15.665 1.00 30.75 206 TYR A C 1
ATOM 1591 O O . TYR A 1 205 ? -22.084 15.802 -15.408 1.00 30.90 206 TYR A O 1
ATOM 1600 N N . SER A 1 206 ? -24.198 15.212 -14.829 1.00 33.11 207 SER A N 1
ATOM 1601 C CA . SER A 1 206 ? -23.854 14.322 -13.696 1.00 35.33 207 SER A CA 1
ATOM 1602 C C . SER A 1 206 ? -23.375 12.996 -14.290 1.00 36.51 207 SER A C 1
ATOM 1603 O O . SER A 1 206 ? -23.800 12.665 -15.423 1.00 32.13 207 SER A O 1
ATOM 1606 N N . ARG A 1 207 ? -22.507 12.285 -13.572 1.00 37.80 208 ARG A N 1
ATOM 1607 C CA . ARG A 1 207 ? -22.027 10.936 -13.961 1.00 40.97 208 ARG A CA 1
ATOM 1608 C C . ARG A 1 207 ? -23.252 10.077 -14.308 1.00 40.30 208 ARG A C 1
ATOM 1609 O O . ARG A 1 207 ? -23.266 9.479 -15.405 1.00 38.17 208 ARG A O 1
ATOM 1617 N N . ALA A 1 208 ? -24.261 10.075 -13.430 1.00 40.21 209 ALA A N 1
ATOM 1618 C CA . ALA A 1 208 ? -25.491 9.249 -13.522 1.00 42.57 209 ALA A CA 1
ATOM 1619 C C . ALA A 1 208 ? -26.271 9.573 -14.805 1.00 38.53 209 ALA A C 1
ATOM 1620 O O . ALA A 1 208 ? -26.708 8.631 -15.488 1.00 36.85 209 ALA A O 1
ATOM 1622 N N . CYS A 1 209 ? -26.455 10.857 -15.114 1.00 36.93 210 CYS A N 1
ATOM 1623 C CA . CYS A 1 209 ? -27.232 11.325 -16.294 1.00 36.73 210 CYS A CA 1
ATOM 1624 C C . CYS A 1 209 ? -26.499 10.941 -17.588 1.00 35.01 210 CYS A C 1
ATOM 1625 O O . CYS A 1 209 ? -27.166 10.439 -18.517 1.00 33.96 210 CYS A O 1
ATOM 1628 N N . LEU A 1 210 ? -25.180 11.158 -17.641 1.00 32.80 211 LEU A N 1
ATOM 1629 C CA . LEU A 1 210 ? -24.328 10.810 -18.812 1.00 32.07 211 LEU A CA 1
ATOM 1630 C C . LEU A 1 210 ? -24.436 9.305 -19.093 1.00 32.74 211 LEU A C 1
ATOM 1631 O O . LEU A 1 210 ? -24.657 8.934 -20.258 1.00 32.54 211 LEU A O 1
ATOM 1636 N N . HIS A 1 211 ? -24.279 8.472 -18.062 1.00 34.87 212 HIS A N 1
ATOM 1637 C CA . HIS A 1 211 ? -24.352 6.990 -18.161 1.00 37.89 212 HIS A CA 1
ATOM 1638 C C . HIS A 1 211 ? -25.724 6.577 -18.714 1.00 36.83 212 HIS A C 1
ATOM 1639 O O . HIS A 1 211 ? -25.760 5.719 -19.621 1.00 37.03 212 HIS A O 1
ATOM 1646 N N . ALA A 1 212 ? -26.804 7.168 -18.190 1.00 35.11 213 ALA A N 1
ATOM 1647 C CA . ALA A 1 212 ? -28.204 6.868 -18.573 1.00 37.22 213 ALA A CA 1
ATOM 1648 C C . ALA A 1 212 ? -28.424 7.223 -20.048 1.00 35.71 213 ALA A C 1
ATOM 1649 O O . ALA A 1 212 ? -28.989 6.392 -20.779 1.00 35.54 213 ALA A O 1
ATOM 1651 N N . LEU A 1 213 ? -27.988 8.414 -20.464 1.00 33.08 214 LEU A N 1
ATOM 1652 C CA . LEU A 1 213 ? -28.119 8.910 -21.860 1.00 31.86 214 LEU A CA 1
ATOM 1653 C C . LEU A 1 213 ? -27.413 7.939 -22.817 1.00 31.76 214 LEU A C 1
ATOM 1654 O O . LEU A 1 213 ? -28.022 7.549 -23.828 1.00 32.12 214 LEU A O 1
ATOM 1659 N N . LEU A 1 214 ? -26.176 7.551 -22.502 1.00 32.16 215 LEU A N 1
ATOM 1660 C CA . LEU A 1 214 ? -25.347 6.663 -23.360 1.00 32.87 215 LEU A CA 1
ATOM 1661 C C . LEU A 1 214 ? -26.028 5.296 -23.505 1.00 34.39 215 LEU A C 1
ATOM 1662 O O . LEU A 1 214 ? -26.121 4.814 -24.651 1.00 35.49 215 LEU A O 1
ATOM 1667 N N . ALA A 1 215 ? -26.508 4.714 -22.400 1.00 34.02 216 ALA A N 1
ATOM 1668 C CA . ALA A 1 215 ? -27.246 3.427 -22.367 1.00 35.96 216 ALA A CA 1
ATOM 1669 C C . ALA A 1 215 ? -28.511 3.517 -23.235 1.00 36.43 216 ALA A C 1
ATOM 1670 O O . ALA A 1 215 ? -28.794 2.546 -23.954 1.00 40.20 216 ALA A O 1
ATOM 1672 N N . GLU A 1 216 ? -29.235 4.641 -23.189 1.00 37.53 217 GLU A N 1
ATOM 1673 C CA . GLU A 1 216 ? -30.470 4.870 -23.994 1.00 39.75 217 GLU A CA 1
ATOM 1674 C C . GLU A 1 216 ? -30.149 4.827 -25.495 1.00 37.75 217 GLU A C 1
ATOM 1675 O O . GLU A 1 216 ? -31.064 4.529 -26.282 1.00 37.45 217 GLU A O 1
ATOM 1681 N N . CYS A 1 217 ? -28.905 5.126 -25.878 1.00 36.15 218 CYS A N 1
ATOM 1682 C CA . CYS A 1 217 ? -28.449 5.214 -27.290 1.00 35.40 218 CYS A CA 1
ATOM 1683 C C . CYS A 1 217 ? -27.617 3.984 -27.674 1.00 34.48 218 CYS A C 1
ATOM 1684 O O . CYS A 1 217 ? -26.978 4.021 -28.744 1.00 36.39 218 CYS A O 1
ATOM 1687 N N . GLY A 1 218 ? -27.646 2.932 -26.848 1.00 35.22 219 GLY A N 1
ATOM 1688 C CA . GLY A 1 218 ? -26.992 1.638 -27.128 1.00 35.75 219 GLY A CA 1
ATOM 1689 C C . GLY A 1 218 ? -25.479 1.741 -27.081 1.00 34.60 219 GLY A C 1
ATOM 1690 O O . GLY A 1 218 ? -24.817 1.015 -27.839 1.00 35.40 219 GLY A O 1
ATOM 1691 N N . LEU A 1 219 ? -24.944 2.610 -26.220 1.00 34.20 220 LEU A N 1
ATOM 1692 C CA . LEU A 1 219 ? -23.481 2.806 -26.044 1.00 32.61 220 LEU A CA 1
ATOM 1693 C C . LEU A 1 219 ? -23.104 2.385 -24.622 1.00 33.22 220 LEU A C 1
ATOM 1694 O O . LEU A 1 219 ? -23.599 3.021 -23.667 1.00 35.16 220 LEU A O 1
ATOM 1699 N N . THR A 1 220 ? -22.286 1.336 -24.497 1.00 30.67 221 THR A N 1
ATOM 1700 C CA . THR A 1 220 ? -21.877 0.730 -23.202 1.00 33.27 221 THR A CA 1
ATOM 1701 C C . THR A 1 220 ? -20.574 1.367 -22.714 1.00 31.77 221 THR A C 1
ATOM 1702 O O . THR A 1 220 ? -19.574 1.313 -23.453 1.00 28.17 221 THR A O 1
ATOM 1706 N N . VAL A 1 221 ? -20.589 1.922 -21.501 1.00 31.31 222 VAL A N 1
ATOM 1707 C CA . VAL A 1 221 ? -19.392 2.509 -20.833 1.00 32.23 222 VAL A CA 1
ATOM 1708 C C . VAL A 1 221 ? -18.461 1.360 -20.441 1.00 31.54 222 VAL A C 1
ATOM 1709 O O . VAL A 1 221 ? -18.909 0.479 -19.701 1.00 35.24 222 VAL A O 1
ATOM 1713 N N . VAL A 1 222 ? -17.216 1.380 -20.917 1.00 29.92 223 VAL A N 1
ATOM 1714 C CA . VAL A 1 222 ? -16.186 0.355 -20.576 1.00 34.09 223 VAL A CA 1
ATOM 1715 C C . VAL A 1 222 ? -15.081 0.988 -19.718 1.00 32.07 223 VAL A C 1
ATOM 1716 O O . VAL A 1 222 ? -14.410 0.229 -19.010 1.00 36.39 223 VAL A O 1
ATOM 1720 N N . ARG A 1 223 ? -14.890 2.309 -19.804 1.00 31.24 224 ARG A N 1
ATOM 1721 C CA . ARG A 1 223 ? -13.991 3.099 -18.920 1.00 32.07 224 ARG A CA 1
ATOM 1722 C C . ARG A 1 223 ? -14.652 4.441 -18.608 1.00 29.58 224 ARG A C 1
ATOM 1723 O O . ARG A 1 223 ? -15.174 5.085 -19.544 1.00 29.26 224 ARG A O 1
ATOM 1731 N N . SER A 1 224 ? -14.594 4.848 -17.343 1.00 30.47 225 SER A N 1
ATOM 1732 C CA . SER A 1 224 ? -15.155 6.120 -16.822 1.00 32.72 225 SER A CA 1
ATOM 1733 C C . SER A 1 224 ? -14.096 6.796 -15.950 1.00 33.18 225 SER A C 1
ATOM 1734 O O . SER A 1 224 ? -13.579 6.130 -15.045 1.00 38.72 225 SER A O 1
ATOM 1737 N N . ALA A 1 225 ? -13.762 8.050 -16.245 1.00 30.91 226 ALA A N 1
ATOM 1738 C CA . ALA A 1 225 ? -12.833 8.878 -15.443 1.00 30.83 226 ALA A CA 1
ATOM 1739 C C . ALA A 1 225 ? -13.527 10.198 -15.109 1.00 29.33 226 ALA A C 1
ATOM 1740 O O . ALA A 1 225 ? -14.302 10.693 -15.944 1.00 29.43 226 ALA A O 1
ATOM 1742 N N . SER A 1 226 ? -13.264 10.729 -13.918 1.00 30.38 227 SER A N 1
ATOM 1743 C CA . SER A 1 226 ? -13.830 12.003 -13.413 1.00 31.73 227 SER A CA 1
ATOM 1744 C C . SER A 1 226 ? -12.730 12.779 -12.693 1.00 32.37 227 SER A C 1
ATOM 1745 O O . SER A 1 226 ? -11.874 12.140 -12.062 1.00 35.50 227 SER A O 1
ATOM 1748 N N . ASN A 1 227 ? -12.747 14.105 -12.808 1.00 31.95 228 ASN A N 1
ATOM 1749 C CA . ASN A 1 227 ? -11.990 15.011 -11.905 1.00 32.76 228 ASN A CA 1
ATOM 1750 C C . ASN A 1 227 ? -12.976 16.072 -11.415 1.00 32.15 228 ASN A C 1
ATOM 1751 O O . ASN A 1 227 ? -14.186 15.890 -11.636 1.00 32.37 228 ASN A O 1
ATOM 1756 N N . LEU A 1 228 ? -12.484 17.125 -10.767 1.00 33.37 229 LEU A N 1
ATOM 1757 C CA . LEU A 1 228 ? -13.326 18.189 -10.164 1.00 34.58 229 LEU A CA 1
ATOM 1758 C C . LEU A 1 228 ? -14.222 18.826 -11.238 1.00 35.25 229 LEU A C 1
ATOM 1759 O O . LEU A 1 228 ? -15.346 19.233 -10.895 1.00 37.43 229 LEU A O 1
ATOM 1764 N N . PHE A 1 229 ? -13.759 18.877 -12.492 1.00 33.75 230 PHE A N 1
ATOM 1765 C CA . PHE A 1 229 ? -14.344 19.719 -13.568 1.00 34.14 230 PHE A CA 1
ATOM 1766 C C . PHE A 1 229 ? -15.087 18.883 -14.620 1.00 33.57 230 PHE A C 1
ATOM 1767 O O . PHE A 1 229 ? -15.941 19.471 -15.306 1.00 32.58 230 PHE A O 1
ATOM 1775 N N . ALA A 1 230 ? -14.800 17.582 -14.763 1.00 31.27 231 ALA A N 1
ATOM 1776 C CA . ALA A 1 230 ? -15.174 16.834 -15.986 1.00 29.98 231 ALA A CA 1
ATOM 1777 C C . ALA A 1 230 ? -15.488 15.358 -15.724 1.00 30.15 231 ALA A C 1
ATOM 1778 O O . ALA A 1 230 ? -15.004 14.788 -14.725 1.00 27.01 231 ALA A O 1
ATOM 1780 N N . HIS A 1 231 ? -16.267 14.778 -16.642 1.00 29.04 232 HIS A N 1
ATOM 1781 C CA . HIS A 1 231 ? -16.458 13.318 -16.833 1.00 28.56 232 HIS A CA 1
ATOM 1782 C C . HIS A 1 231 ? -15.991 12.957 -18.243 1.00 27.55 232 HIS A C 1
ATOM 1783 O O . HIS A 1 231 ? -16.347 13.672 -19.197 1.00 27.58 232 HIS A O 1
ATOM 1790 N N . CYS A 1 232 ? -15.205 11.895 -18.364 1.00 26.71 233 CYS A N 1
ATOM 1791 C CA . CYS A 1 232 ? -14.778 11.341 -19.669 1.00 26.62 233 CYS A CA 1
ATOM 1792 C C . CYS A 1 232 ? -15.046 9.839 -19.660 1.00 25.85 233 CYS A C 1
ATOM 1793 O O . CYS A 1 232 ? -14.644 9.174 -18.683 1.00 27.63 233 CYS A O 1
ATOM 1796 N N . VAL A 1 233 ? -15.731 9.341 -20.690 1.00 24.23 234 VAL A N 1
ATOM 1797 C CA . VAL A 1 233 ? -16.086 7.900 -20.818 1.00 25.61 234 VAL A CA 1
ATOM 1798 C C . VAL A 1 233 ? -15.613 7.375 -22.175 1.00 24.75 234 VAL A C 1
ATOM 1799 O O . VAL A 1 233 ? -15.628 8.132 -23.166 1.00 23.33 234 VAL A O 1
ATOM 1803 N N . THR A 1 234 ? -15.202 6.111 -22.186 1.00 25.80 235 THR A N 1
ATOM 1804 C CA . THR A 1 234 ? -14.977 5.289 -23.397 1.00 26.53 235 THR A CA 1
ATOM 1805 C C . THR A 1 234 ? -16.178 4.354 -23.524 1.00 26.92 235 THR A C 1
ATOM 1806 O O . THR A 1 234 ? -16.496 3.677 -22.518 1.00 27.01 235 THR A O 1
ATOM 1810 N N . VAL A 1 235 ? -16.829 4.341 -24.690 1.00 26.08 236 VAL A N 1
ATOM 1811 C CA . VAL A 1 235 ? -18.057 3.529 -24.930 1.00 26.94 236 VAL A CA 1
ATOM 1812 C C . VAL A 1 235 ? -17.842 2.628 -26.148 1.00 25.95 236 VAL A C 1
ATOM 1813 O O . VAL A 1 235 ? -17.093 3.029 -27.067 1.00 24.63 236 VAL A O 1
ATOM 1817 N N . LEU A 1 236 ? -18.480 1.455 -26.124 1.00 25.36 237 LEU A N 1
ATOM 1818 C CA . LEU A 1 236 ? -18.627 0.529 -27.277 1.00 27.49 237 LEU A CA 1
ATOM 1819 C C . LEU A 1 236 ? -20.097 0.477 -27.683 1.00 29.29 237 LEU A C 1
ATOM 1820 O O . LEU A 1 236 ? -20.979 0.397 -26.829 1.00 28.87 237 LEU A O 1
ATOM 1825 N N . PRO A 1 237 ? -20.419 0.521 -28.993 1.00 33.26 238 PRO A N 1
ATOM 1826 C CA . PRO A 1 237 ? -21.783 0.254 -29.449 1.00 36.90 238 PRO A CA 1
ATOM 1827 C C . PRO A 1 237 ? -22.160 -1.214 -29.201 1.00 41.66 238 PRO A C 1
ATOM 1828 O O . PRO A 1 237 ? -21.313 -2.062 -29.375 1.00 45.73 238 PRO A O 1
ATOM 1832 N N . GLU A 1 238 ? -23.404 -1.479 -28.798 1.00 49.16 239 GLU A N 1
ATOM 1833 C CA . GLU A 1 238 ? -23.954 -2.860 -28.725 1.00 58.11 239 GLU A CA 1
ATOM 1834 C C . GLU A 1 238 ? -23.976 -3.448 -30.141 1.00 62.69 239 GLU A C 1
ATOM 1835 O O . GLU A 1 238 ? -24.803 -2.986 -30.948 1.00 69.21 239 GLU A O 1
ATOM 1841 N N . GLY A 1 239 ? -23.088 -4.405 -30.434 1.00 67.54 240 GLY A N 1
ATOM 1842 C CA . GLY A 1 239 ? -23.043 -5.130 -31.721 1.00 69.26 240 GLY A CA 1
ATOM 1843 C C . GLY A 1 239 ? -21.847 -4.751 -32.583 1.00 66.53 240 GLY A C 1
ATOM 1844 O O . GLY A 1 239 ? -21.662 -5.399 -33.631 1.00 68.75 240 GLY A O 1
ATOM 1845 N N . ALA A 1 240 ? -21.064 -3.743 -32.182 1.00 62.91 241 ALA A N 1
ATOM 1846 C CA . ALA A 1 240 ? -19.773 -3.387 -32.820 1.00 64.71 241 ALA A CA 1
ATOM 1847 C C . ALA A 1 240 ? -18.779 -4.533 -32.603 1.00 65.40 241 ALA A C 1
ATOM 1848 O O . ALA A 1 240 ? -18.741 -5.074 -31.477 1.00 66.84 241 ALA A O 1
ATOM 1850 N N . ASP A 1 241 ? -18.017 -4.897 -33.640 1.00 63.99 242 ASP A N 1
ATOM 1851 C CA . ASP A 1 241 ? -16.952 -5.933 -33.561 1.00 64.99 242 ASP A CA 1
ATOM 1852 C C . ASP A 1 241 ? -15.872 -5.434 -32.597 1.00 63.59 242 ASP A C 1
ATOM 1853 O O . ASP A 1 241 ? -15.615 -4.212 -32.588 1.00 58.18 242 ASP A O 1
ATOM 1858 N N . GLN A 1 242 ? -15.278 -6.338 -31.810 1.00 63.63 243 GLN A N 1
ATOM 1859 C CA . GLN A 1 242 ? -14.224 -6.000 -30.815 1.00 61.26 243 GLN A CA 1
ATOM 1860 C C . GLN A 1 242 ? -12.972 -6.850 -31.060 1.00 55.98 243 GLN A C 1
ATOM 1861 O O . GLN A 1 242 ? -12.214 -7.083 -30.092 1.00 44.23 243 GLN A O 1
ATOM 1867 N N . GLY A 1 243 ? -12.739 -7.229 -32.322 1.00 55.85 244 GLY A N 1
ATOM 1868 C CA . GLY A 1 243 ? -11.531 -7.941 -32.782 1.00 60.18 244 GLY A CA 1
ATOM 1869 C C . GLY A 1 243 ? -10.314 -7.029 -32.835 1.00 66.39 244 GLY A C 1
ATOM 1870 O O . GLY A 1 243 ? -10.360 -5.924 -32.250 1.00 65.65 244 GLY A O 1
ATOM 1871 N N . PHE A 1 244 ? -9.258 -7.480 -33.520 1.00 71.04 245 PHE A N 1
ATOM 1872 C CA . PHE A 1 244 ? -7.929 -6.818 -33.593 1.00 71.56 245 PHE A CA 1
ATOM 1873 C C . PHE A 1 244 ? -7.717 -6.267 -35.006 1.00 70.29 245 PHE A C 1
ATOM 1874 O O . PHE A 1 244 ? -6.947 -5.329 -35.192 1.00 70.63 245 PHE A O 1
ATOM 1882 N N . ARG B 1 12 ? 21.072 33.670 -12.187 1.00 53.63 13 ARG B N 1
ATOM 1883 C CA . ARG B 1 12 ? 20.586 32.307 -11.827 1.00 53.53 13 ARG B CA 1
ATOM 1884 C C . ARG B 1 12 ? 19.172 32.112 -12.390 1.00 50.61 13 ARG B C 1
ATOM 1885 O O . ARG B 1 12 ? 18.410 33.100 -12.456 1.00 48.95 13 ARG B O 1
ATOM 1893 N N . GLU B 1 13 ? 18.848 30.876 -12.778 1.00 45.10 14 GLU B N 1
ATOM 1894 C CA . GLU B 1 13 ? 17.589 30.492 -13.469 1.00 41.53 14 GLU B CA 1
ATOM 1895 C C . GLU B 1 13 ? 16.371 30.867 -12.611 1.00 40.88 14 GLU B C 1
ATOM 1896 O O . GLU B 1 13 ? 15.346 31.251 -13.196 1.00 42.05 14 GLU B O 1
ATOM 1902 N N . SER B 1 14 ? 16.482 30.765 -11.282 1.00 42.40 15 SER B N 1
ATOM 1903 C CA . SER B 1 14 ? 15.365 30.940 -10.313 1.00 43.16 15 SER B CA 1
ATOM 1904 C C . SER B 1 14 ? 14.965 32.417 -10.175 1.00 43.51 15 SER B C 1
ATOM 1905 O O . SER B 1 14 ? 13.840 32.670 -9.696 1.00 42.13 15 SER B O 1
ATOM 1908 N N . ALA B 1 15 ? 15.845 33.349 -10.564 1.00 44.94 16 ALA B N 1
ATOM 1909 C CA . ALA B 1 15 ? 15.682 34.809 -10.356 1.00 47.65 16 ALA B CA 1
ATOM 1910 C C . ALA B 1 15 ? 14.319 35.275 -10.885 1.00 45.24 16 ALA B C 1
ATOM 1911 O O . ALA B 1 15 ? 13.549 35.850 -10.091 1.00 48.73 16 ALA B O 1
ATOM 1913 N N . PHE B 1 16 ? 14.026 35.030 -12.167 1.00 41.37 17 PHE B N 1
ATOM 1914 C CA . PHE B 1 16 ? 12.795 35.512 -12.849 1.00 40.47 17 PHE B CA 1
ATOM 1915 C C . PHE B 1 16 ? 11.552 34.950 -12.147 1.00 39.04 17 PHE B C 1
ATOM 1916 O O . PHE B 1 16 ? 10.559 35.683 -12.024 1.00 40.01 17 PHE B O 1
ATOM 1924 N N . TYR B 1 17 ? 11.611 33.690 -11.704 1.00 36.36 18 TYR B N 1
ATOM 1925 C CA . TYR B 1 17 ? 10.462 32.926 -11.151 1.00 35.63 18 TYR B CA 1
ATOM 1926 C C . TYR B 1 17 ? 10.291 33.207 -9.653 1.00 36.67 18 TYR B C 1
ATOM 1927 O O . TYR B 1 17 ? 9.261 32.779 -9.097 1.00 37.74 18 TYR B O 1
ATOM 1936 N N . GLU B 1 18 ? 11.249 33.904 -9.031 1.00 39.66 19 GLU B N 1
ATOM 1937 C CA . GLU B 1 18 ? 11.128 34.445 -7.649 1.00 43.42 19 GLU B CA 1
ATOM 1938 C C . GLU B 1 18 ? 10.406 35.799 -7.686 1.00 44.24 19 GLU B C 1
ATOM 1939 O O . GLU B 1 18 ? 9.919 36.223 -6.625 1.00 46.73 19 GLU B O 1
ATOM 1945 N N . LEU B 1 19 ? 10.319 36.446 -8.855 1.00 44.95 20 LEU B N 1
ATOM 1946 C CA . LEU B 1 19 ? 9.516 37.688 -9.039 1.00 48.51 20 LEU B CA 1
ATOM 1947 C C . LEU B 1 19 ? 8.047 37.360 -8.755 1.00 48.40 20 LEU B C 1
ATOM 1948 O O . LEU B 1 19 ? 7.608 36.250 -9.122 1.00 49.74 20 LEU B O 1
ATOM 1953 N N . GLU B 1 20 ? 7.322 38.299 -8.144 1.00 50.61 21 GLU B N 1
ATOM 1954 C CA . GLU B 1 20 ? 5.933 38.099 -7.652 1.00 51.21 21 GLU B CA 1
ATOM 1955 C C . GLU B 1 20 ? 5.073 37.443 -8.741 1.00 50.63 21 GLU B C 1
ATOM 1956 O O . GLU B 1 20 ? 4.326 36.503 -8.404 1.00 55.13 21 GLU B O 1
ATOM 1962 N N . PHE B 1 21 ? 5.179 37.905 -9.991 1.00 49.74 22 PHE B N 1
ATOM 1963 C CA . PHE B 1 21 ? 4.300 37.484 -11.116 1.00 53.49 22 PHE B CA 1
ATOM 1964 C C . PHE B 1 21 ? 5.119 36.908 -12.279 1.00 47.67 22 PHE B C 1
ATOM 1965 O O . PHE B 1 21 ? 4.574 36.812 -13.397 1.00 50.94 22 PHE B O 1
ATOM 1973 N N . GLY B 1 22 ? 6.365 36.496 -12.021 1.00 44.52 23 GLY B N 1
ATOM 1974 C CA . GLY B 1 22 ? 7.172 35.714 -12.976 1.00 42.28 23 GLY B CA 1
ATOM 1975 C C . GLY B 1 22 ? 6.443 34.436 -13.386 1.00 39.49 23 GLY B C 1
ATOM 1976 O O . GLY B 1 22 ? 6.097 34.263 -14.553 1.00 40.03 23 GLY B O 1
ATOM 1977 N N . PRO B 1 23 ? 6.165 33.516 -12.434 1.00 37.52 24 PRO B N 1
ATOM 1978 C CA . PRO B 1 23 ? 5.445 32.278 -12.739 1.00 37.26 24 PRO B CA 1
ATOM 1979 C C . PRO B 1 23 ? 4.052 32.498 -13.358 1.00 37.50 24 PRO B C 1
ATOM 1980 O O . PRO B 1 23 ? 3.732 31.839 -14.335 1.00 38.17 24 PRO B O 1
ATOM 1984 N N . ARG B 1 24 ? 3.258 33.409 -12.786 1.00 38.29 25 ARG B N 1
ATOM 1985 C CA . ARG B 1 24 ? 1.855 33.660 -13.217 1.00 42.61 25 ARG B CA 1
ATOM 1986 C C . ARG B 1 24 ? 1.830 34.091 -14.689 1.00 42.47 25 ARG B C 1
ATOM 1987 O O . ARG B 1 24 ? 1.030 33.522 -15.451 1.00 43.04 25 ARG B O 1
ATOM 1995 N N . THR B 1 25 ? 2.668 35.057 -15.077 1.00 42.96 26 THR B N 1
ATOM 1996 C CA . THR B 1 25 ? 2.718 35.589 -16.467 1.00 45.00 26 THR B CA 1
ATOM 1997 C C . THR B 1 25 ? 3.073 34.455 -17.438 1.00 43.38 26 THR B C 1
ATOM 1998 O O . THR B 1 25 ? 2.519 34.447 -18.553 1.00 47.77 26 THR B O 1
ATOM 2002 N N . ILE B 1 26 ? 3.942 33.529 -17.023 1.00 36.32 27 ILE B N 1
ATOM 2003 C CA . ILE B 1 26 ? 4.497 32.448 -17.893 1.00 35.70 27 ILE B CA 1
ATOM 2004 C C . ILE B 1 26 ? 3.488 31.294 -18.007 1.00 32.80 27 ILE B C 1
ATOM 2005 O O . ILE B 1 26 ? 3.437 30.676 -19.085 1.00 33.07 27 ILE B O 1
ATOM 2010 N N . MET B 1 27 ? 2.701 31.015 -16.962 1.00 30.70 28 MET B N 1
ATOM 2011 C CA . MET B 1 27 ? 1.912 29.754 -16.868 1.00 32.12 28 MET B CA 1
ATOM 2012 C C . MET B 1 27 ? 0.399 29.992 -16.995 1.00 32.25 28 MET B C 1
ATOM 2013 O O . MET B 1 27 ? -0.334 28.988 -17.092 1.00 32.80 28 MET B O 1
ATOM 2018 N N . THR B 1 28 ? -0.064 31.243 -17.038 1.00 32.70 29 THR B N 1
ATOM 2019 C CA . THR B 1 28 ? -1.499 31.573 -17.255 1.00 35.58 29 THR B CA 1
ATOM 2020 C C . THR B 1 28 ? -1.881 31.214 -18.698 1.00 35.75 29 THR B C 1
ATOM 2021 O O . THR B 1 28 ? -1.206 31.707 -19.624 1.00 36.59 29 THR B O 1
ATOM 2025 N N . LEU B 1 29 ? -2.909 30.374 -18.868 1.00 37.00 30 LEU B N 1
ATOM 2026 C CA . LEU B 1 29 ? -3.426 29.907 -20.187 1.00 39.27 30 LEU B CA 1
ATOM 2027 C C . LEU B 1 29 ? -3.796 31.106 -21.069 1.00 38.65 30 LEU B C 1
ATOM 2028 O O . LEU B 1 29 ? -3.688 30.980 -22.299 1.00 39.94 30 LEU B O 1
ATOM 2033 N N . ALA B 1 30 ? -4.233 32.212 -20.460 1.00 40.24 31 ALA B N 1
ATOM 2034 C CA . ALA B 1 30 ? -4.642 33.461 -21.148 1.00 42.63 31 ALA B CA 1
ATOM 2035 C C . ALA B 1 30 ? -3.510 34.008 -22.033 1.00 41.20 31 ALA B C 1
ATOM 2036 O O . ALA B 1 30 ? -3.828 34.768 -22.959 1.00 42.76 31 ALA B O 1
ATOM 2038 N N . ASN B 1 31 ? -2.250 33.644 -21.766 1.00 38.45 32 ASN B N 1
ATOM 2039 C CA . ASN B 1 31 ? -1.051 34.164 -22.484 1.00 37.34 32 ASN B CA 1
ATOM 2040 C C . ASN B 1 31 ? -0.535 33.144 -23.511 1.00 36.26 32 ASN B C 1
ATOM 2041 O O . ASN B 1 31 ? 0.475 33.450 -24.176 1.00 38.15 32 ASN B O 1
ATOM 2046 N N . PHE B 1 32 ? -1.190 31.989 -23.654 1.00 34.73 33 PHE B N 1
ATOM 2047 C CA . PHE B 1 32 ? -0.738 30.873 -24.530 1.00 32.62 33 PHE B CA 1
ATOM 2048 C C . PHE B 1 32 ? -1.350 31.019 -25.920 1.00 31.24 33 PHE B C 1
ATOM 2049 O O . PHE B 1 32 ? -2.572 31.014 -26.055 1.00 30.08 33 PHE B O 1
ATOM 2057 N N . PRO B 1 33 ? -0.537 31.123 -26.997 1.00 32.23 34 PRO B N 1
ATOM 2058 C CA . PRO B 1 33 ? -1.039 30.889 -28.351 1.00 32.26 34 PRO B CA 1
ATOM 2059 C C . PRO B 1 33 ? -1.563 29.449 -28.465 1.00 31.27 34 PRO B C 1
ATOM 2060 O O . PRO B 1 33 ? -1.081 28.597 -27.742 1.00 31.73 34 PRO B O 1
ATOM 2064 N N . ASP B 1 34 ? -2.537 29.222 -29.350 1.00 31.56 35 ASP B N 1
ATOM 2065 C CA . ASP B 1 34 ? -3.154 27.895 -29.617 1.00 32.10 35 ASP B CA 1
ATOM 2066 C C . ASP B 1 34 ? -2.061 26.846 -29.875 1.00 32.66 35 ASP B C 1
ATOM 2067 O O . ASP B 1 34 ? -2.232 25.702 -29.417 1.00 33.98 35 ASP B O 1
ATOM 2072 N N . ASP B 1 35 ? -0.975 27.227 -30.559 1.00 33.44 36 ASP B N 1
ATOM 2073 C CA . ASP B 1 35 ? 0.098 26.310 -31.037 1.00 34.62 36 ASP B CA 1
ATOM 2074 C C . ASP B 1 35 ? 0.984 25.800 -29.892 1.00 34.55 36 ASP B C 1
ATOM 2075 O O . ASP B 1 35 ? 1.846 24.942 -30.175 1.00 35.69 36 ASP B O 1
ATOM 2080 N N . VAL B 1 36 ? 0.807 26.295 -28.663 1.00 35.36 37 VAL B N 1
ATOM 2081 C CA . VAL B 1 36 ? 1.508 25.761 -27.456 1.00 35.05 37 VAL B CA 1
ATOM 2082 C C . VAL B 1 36 ? 0.919 24.386 -27.105 1.00 33.04 37 VAL B C 1
ATOM 2083 O O . VAL B 1 36 ? 1.650 23.563 -26.538 1.00 31.93 37 VAL B O 1
ATOM 2087 N N . LEU B 1 37 ? -0.352 24.147 -27.438 1.00 32.92 38 LEU B N 1
ATOM 2088 C CA . LEU B 1 37 ? -1.142 22.991 -26.932 1.00 33.39 38 LEU B CA 1
ATOM 2089 C C . LEU B 1 37 ? -0.520 21.664 -27.376 1.00 31.73 38 LEU B C 1
ATOM 2090 O O . LEU B 1 37 ? -0.428 20.740 -26.571 1.00 31.51 38 LEU B O 1
ATOM 2095 N N . PRO B 1 38 ? -0.092 21.486 -28.651 1.00 31.13 39 PRO B N 1
ATOM 2096 C CA . PRO B 1 38 ? 0.540 20.232 -29.075 1.00 32.18 39 PRO B CA 1
ATOM 2097 C C . PRO B 1 38 ? 1.815 19.848 -28.304 1.00 28.54 39 PRO B C 1
ATOM 2098 O O . PRO B 1 38 ? 2.062 18.670 -28.159 1.00 28.25 39 PRO B O 1
ATOM 2102 N N . LEU B 1 39 ? 2.591 20.829 -27.836 1.00 29.07 40 LEU B N 1
ATOM 2103 C CA . LEU B 1 39 ? 3.767 20.587 -26.957 1.00 29.42 40 LEU B CA 1
ATOM 2104 C C . LEU B 1 39 ? 3.273 19.975 -25.639 1.00 28.46 40 LEU B C 1
ATOM 2105 O O . LEU B 1 39 ? 3.809 18.928 -25.234 1.00 28.09 40 LEU B O 1
ATOM 2110 N N . LEU B 1 40 ? 2.274 20.600 -25.009 1.00 28.44 41 LEU B N 1
ATOM 2111 C CA . LEU B 1 40 ? 1.708 20.148 -23.710 1.00 28.41 41 LEU B CA 1
ATOM 2112 C C . LEU B 1 40 ? 1.080 18.759 -23.894 1.00 25.84 41 LEU B C 1
ATOM 2113 O O . LEU B 1 40 ? 1.257 17.907 -23.013 1.00 23.95 41 LEU B O 1
ATOM 2118 N N . GLN B 1 41 ? 0.409 18.521 -25.021 1.00 26.43 42 GLN B N 1
ATOM 2119 C CA . GLN B 1 41 ? -0.289 17.236 -25.290 1.00 26.97 42 GLN B CA 1
ATOM 2120 C C . GLN B 1 41 ? 0.732 16.104 -25.473 1.00 25.85 42 GLN B C 1
ATOM 2121 O O . GLN B 1 41 ? 0.543 15.039 -24.855 1.00 27.41 42 GLN B O 1
ATOM 2127 N N . MET B 1 42 ? 1.771 16.312 -26.289 1.00 25.33 43 MET B N 1
ATOM 2128 C CA . MET B 1 42 ? 2.827 15.292 -26.540 1.00 25.48 43 MET B CA 1
ATOM 2129 C C . MET B 1 42 ? 3.490 14.906 -25.206 1.00 23.96 43 MET B C 1
ATOM 2130 O O . MET B 1 42 ? 3.649 13.704 -24.941 1.00 24.86 43 MET B O 1
ATOM 2135 N N . GLU B 1 43 ? 3.841 15.900 -24.389 1.00 23.54 44 GLU B N 1
ATOM 2136 C CA . GLU B 1 43 ? 4.562 15.729 -23.097 1.00 26.62 44 GLU B CA 1
ATOM 2137 C C . GLU B 1 43 ? 3.692 14.902 -22.136 1.00 25.37 44 GLU B C 1
ATOM 2138 O O . GLU B 1 43 ? 4.218 13.963 -21.501 1.00 24.40 44 GLU B O 1
ATOM 2144 N N . SER B 1 44 ? 2.402 15.225 -22.055 1.00 25.30 45 SER B N 1
ATOM 2145 C CA . SER B 1 44 ? 1.388 14.535 -21.219 1.00 25.97 45 SER B CA 1
ATOM 2146 C C . SER B 1 44 ? 1.310 13.049 -21.610 1.00 25.41 45 SER B C 1
ATOM 2147 O O . SER B 1 44 ? 1.408 12.188 -20.717 1.00 22.30 45 SER B O 1
ATOM 2150 N N . LEU B 1 45 ? 1.182 12.756 -22.907 1.00 26.36 46 LEU B N 1
ATOM 2151 C CA . LEU B 1 45 ? 1.039 11.371 -23.430 1.00 26.97 46 LEU B CA 1
ATOM 2152 C C . LEU B 1 45 ? 2.326 10.579 -23.160 1.00 26.02 46 LEU B C 1
ATOM 2153 O O . LEU B 1 45 ? 2.224 9.421 -22.695 1.00 26.33 46 LEU B O 1
ATOM 2158 N N . MET B 1 46 ? 3.489 11.186 -23.408 1.00 25.85 47 MET B N 1
ATOM 2159 C CA . MET B 1 46 ? 4.820 10.548 -23.211 1.00 27.95 47 MET B CA 1
ATOM 2160 C C . MET B 1 46 ? 5.034 10.230 -21.725 1.00 24.92 47 MET B C 1
ATOM 2161 O O . MET B 1 46 ? 5.578 9.152 -21.426 1.00 24.24 47 MET B O 1
ATOM 2166 N N . THR B 1 47 ? 4.636 11.140 -20.832 1.00 24.72 48 THR B N 1
ATOM 2167 C CA . THR B 1 47 ? 4.763 10.981 -19.359 1.00 24.74 48 THR B CA 1
ATOM 2168 C C . THR B 1 47 ? 3.886 9.805 -18.916 1.00 24.23 48 THR B C 1
ATOM 2169 O O . THR B 1 47 ? 4.377 8.952 -18.162 1.00 23.57 48 THR B O 1
ATOM 2173 N N . PHE B 1 48 ? 2.636 9.771 -19.384 1.00 24.99 49 PHE B N 1
ATOM 2174 C CA . PHE B 1 48 ? 1.633 8.707 -19.115 1.00 24.68 49 PHE B CA 1
ATOM 2175 C C . PHE B 1 48 ? 2.200 7.342 -19.531 1.00 23.51 49 PHE B C 1
ATOM 2176 O O . PHE B 1 48 ? 2.192 6.398 -18.730 1.00 22.26 49 PHE B O 1
ATOM 2184 N N . GLU B 1 49 ? 2.696 7.239 -20.761 1.00 24.10 50 GLU B N 1
ATOM 2185 C CA . GLU B 1 49 ? 3.206 5.962 -21.322 1.00 25.70 50 GLU B CA 1
ATOM 2186 C C . GLU B 1 49 ? 4.495 5.546 -20.597 1.00 23.16 50 GLU B C 1
ATOM 2187 O O . GLU B 1 49 ? 4.651 4.344 -20.325 1.00 22.10 50 GLU B O 1
ATOM 2193 N N . ALA B 1 50 ? 5.380 6.496 -20.289 1.00 22.68 51 ALA B N 1
ATOM 2194 C CA . ALA B 1 50 ? 6.682 6.241 -19.623 1.00 24.45 51 ALA B CA 1
ATOM 2195 C C . ALA B 1 50 ? 6.436 5.639 -18.236 1.00 25.16 51 ALA B C 1
ATOM 2196 O O . ALA B 1 50 ? 7.084 4.639 -17.882 1.00 26.91 51 ALA B O 1
ATOM 2198 N N . MET B 1 51 ? 5.529 6.239 -17.469 1.00 25.76 52 MET B N 1
ATOM 2199 C CA . MET B 1 51 ? 5.220 5.794 -16.090 1.00 26.48 52 MET B CA 1
ATOM 2200 C C . MET B 1 51 ? 4.695 4.353 -16.120 1.00 25.15 52 MET B C 1
ATOM 2201 O O . MET B 1 51 ? 5.106 3.574 -15.252 1.00 26.17 52 MET B O 1
ATOM 2206 N N . ALA B 1 52 ? 3.849 4.014 -17.099 1.00 25.85 53 ALA B N 1
ATOM 2207 C CA . ALA B 1 52 ? 3.251 2.667 -17.261 1.00 25.96 53 ALA B CA 1
ATOM 2208 C C . ALA B 1 52 ? 4.357 1.660 -17.593 1.00 24.98 53 ALA B C 1
ATOM 2209 O O . ALA B 1 52 ? 4.483 0.647 -16.876 1.00 26.92 53 ALA B O 1
ATOM 2211 N N . TYR B 1 53 ? 5.139 1.941 -18.635 1.00 23.94 54 TYR B N 1
ATOM 2212 C CA . TYR B 1 53 ? 6.191 1.038 -19.165 1.00 26.06 54 TYR B CA 1
ATOM 2213 C C . TYR B 1 53 ? 7.301 0.821 -18.129 1.00 25.63 54 TYR B C 1
ATOM 2214 O O . TYR B 1 53 ? 7.783 -0.315 -18.007 1.00 26.68 54 TYR B O 1
ATOM 2223 N N . LEU B 1 54 ? 7.719 1.882 -17.435 1.00 26.84 55 LEU B N 1
ATOM 2224 C CA . LEU B 1 54 ? 8.875 1.847 -16.499 1.00 28.06 55 LEU B CA 1
ATOM 2225 C C . LEU B 1 54 ? 8.399 1.535 -15.076 1.00 28.34 55 LEU B C 1
ATOM 2226 O O . LEU B 1 54 ? 9.258 1.523 -14.166 1.00 29.76 55 LEU B O 1
ATOM 2231 N N . ARG B 1 55 ? 7.098 1.272 -14.906 1.00 26.38 56 ARG B N 1
ATOM 2232 C CA . ARG B 1 55 ? 6.460 0.857 -13.629 1.00 28.89 56 ARG B CA 1
ATOM 2233 C C . ARG B 1 55 ? 6.813 1.876 -12.542 1.00 28.52 56 ARG B C 1
ATOM 2234 O O . ARG B 1 55 ? 7.277 1.467 -11.462 1.00 31.70 56 ARG B O 1
ATOM 2242 N N . CYS B 1 56 ? 6.622 3.160 -12.829 1.00 26.99 57 CYS B N 1
ATOM 2243 C CA . CYS B 1 56 ? 6.823 4.256 -11.854 1.00 29.60 57 CYS B CA 1
ATOM 2244 C C . CYS B 1 56 ? 5.545 4.403 -11.025 1.00 29.61 57 CYS B C 1
ATOM 2245 O O . CYS B 1 56 ? 4.466 4.534 -11.626 1.00 32.25 57 CYS B O 1
ATOM 2248 N N . ASP B 1 57 ? 5.672 4.328 -9.699 1.00 29.32 58 ASP B N 1
ATOM 2249 C CA . ASP B 1 57 ? 4.545 4.457 -8.738 1.00 31.15 58 ASP B CA 1
ATOM 2250 C C . ASP B 1 57 ? 4.426 5.915 -8.274 1.00 28.77 58 ASP B C 1
ATOM 2251 O O . ASP B 1 57 ? 3.505 6.201 -7.485 1.00 31.03 58 ASP B O 1
ATOM 2256 N N . ALA B 1 58 ? 5.317 6.802 -8.731 1.00 25.52 59 ALA B N 1
ATOM 2257 C CA . ALA B 1 58 ? 5.343 8.234 -8.351 1.00 25.49 59 ALA B CA 1
ATOM 2258 C C . ALA B 1 58 ? 5.728 9.105 -9.550 1.00 25.57 59 ALA B C 1
ATOM 2259 O O . ALA B 1 58 ? 6.637 8.719 -10.316 1.00 28.32 59 ALA B O 1
ATOM 2261 N N . LEU B 1 59 ? 5.050 10.245 -9.686 1.00 26.04 60 LEU B N 1
ATOM 2262 C CA . LEU B 1 59 ? 5.373 11.332 -10.645 1.00 25.70 60 LEU B CA 1
ATOM 2263 C C . LEU B 1 59 ? 5.801 12.561 -9.839 1.00 25.26 60 LEU B C 1
ATOM 2264 O O . LEU B 1 59 ? 5.001 13.027 -9.005 1.00 25.23 60 LEU B O 1
ATOM 2269 N N . VAL B 1 60 ? 7.025 13.044 -10.053 1.00 24.01 61 VAL B N 1
ATOM 2270 C CA . VAL B 1 60 ? 7.509 14.329 -9.471 1.00 25.37 61 VAL B CA 1
ATOM 2271 C C . VAL B 1 60 ? 7.552 15.360 -10.601 1.00 24.90 61 VAL B C 1
ATOM 2272 O O . VAL B 1 60 ? 8.374 15.202 -11.525 1.00 25.69 61 VAL B O 1
ATOM 2276 N N . GLU B 1 61 ? 6.672 16.357 -10.530 1.00 24.67 62 GLU B N 1
ATOM 2277 C CA . GLU B 1 61 ? 6.561 17.429 -11.545 1.00 24.96 62 GLU B CA 1
ATOM 2278 C C . GLU B 1 61 ? 7.351 18.639 -11.045 1.00 24.39 62 GLU B C 1
ATOM 2279 O O . GLU B 1 61 ? 6.878 19.318 -10.110 1.00 25.00 62 GLU B O 1
ATOM 2285 N N . LEU B 1 62 ? 8.512 18.888 -11.651 1.00 24.35 63 LEU B N 1
ATOM 2286 C CA . LEU B 1 62 ? 9.350 20.079 -11.365 1.00 26.70 63 LEU B CA 1
ATOM 2287 C C . LEU B 1 62 ? 8.751 21.268 -12.122 1.00 27.57 63 LEU B C 1
ATOM 2288 O O . LEU B 1 62 ? 8.503 21.121 -13.323 1.00 29.56 63 LEU B O 1
ATOM 2293 N N . GLY B 1 63 ? 8.479 22.378 -11.434 1.00 27.38 64 GLY B N 1
ATOM 2294 C CA . GLY B 1 63 ? 7.786 23.545 -12.017 1.00 27.84 64 GLY B CA 1
ATOM 2295 C C . GLY B 1 63 ? 6.339 23.216 -12.358 1.00 28.03 64 GLY B C 1
ATOM 2296 O O . GLY B 1 63 ? 5.904 23.530 -13.489 1.00 27.28 64 GLY B O 1
ATOM 2297 N N . CYS B 1 64 ? 5.612 22.634 -11.399 1.00 28.49 65 CYS B N 1
ATOM 2298 C CA . CYS B 1 64 ? 4.239 22.080 -11.560 1.00 28.33 65 CYS B CA 1
ATOM 2299 C C . CYS B 1 64 ? 3.188 23.189 -11.693 1.00 27.30 65 CYS B C 1
ATOM 2300 O O . CYS B 1 64 ? 2.074 22.883 -12.164 1.00 27.89 65 CYS B O 1
ATOM 2303 N N . TYR B 1 65 ? 3.515 24.415 -11.280 1.00 26.95 66 TYR B N 1
ATOM 2304 C CA . TYR B 1 65 ? 2.563 25.549 -11.158 1.00 28.55 66 TYR B CA 1
ATOM 2305 C C . TYR B 1 65 ? 1.333 25.061 -10.373 1.00 27.99 66 TYR B C 1
ATOM 2306 O O . TYR B 1 65 ? 1.499 24.719 -9.189 1.00 30.81 66 TYR B O 1
ATOM 2315 N N . ASP B 1 66 ? 0.159 24.969 -11.009 1.00 28.21 67 ASP B N 1
ATOM 2316 C CA . ASP B 1 66 ? -1.124 24.611 -10.341 1.00 29.62 67 ASP B CA 1
ATOM 2317 C C . ASP B 1 66 ? -1.383 23.096 -10.442 1.00 28.52 67 ASP B C 1
ATOM 2318 O O . ASP B 1 66 ? -2.508 22.674 -10.125 1.00 28.77 67 ASP B O 1
ATOM 2323 N N . GLY B 1 67 ? -0.387 22.301 -10.849 1.00 30.23 68 GLY B N 1
ATOM 2324 C CA . GLY B 1 67 ? -0.497 20.834 -10.985 1.00 28.52 68 GLY B CA 1
ATOM 2325 C C . GLY B 1 67 ? -0.837 20.416 -12.406 1.00 28.32 68 GLY B C 1
ATOM 2326 O O . GLY B 1 67 ? -1.850 19.718 -12.599 1.00 26.99 68 GLY B O 1
ATOM 2327 N N . ARG B 1 68 ? 0.002 20.793 -13.372 1.00 27.90 69 ARG B N 1
ATOM 2328 C CA . ARG B 1 68 ? -0.274 20.605 -14.823 1.00 28.41 69 ARG B CA 1
ATOM 2329 C C . ARG B 1 68 ? -0.212 19.115 -15.198 1.00 27.01 69 ARG B C 1
ATOM 2330 O O . ARG B 1 68 ? -0.751 18.766 -16.267 1.00 28.61 69 ARG B O 1
ATOM 2338 N N . ALA B 1 69 ? 0.391 18.260 -14.362 1.00 24.57 70 ALA B N 1
ATOM 2339 C CA . ALA B 1 69 ? 0.497 16.801 -14.614 1.00 25.53 70 ALA B CA 1
ATOM 2340 C C . ALA B 1 69 ? -0.246 15.980 -13.549 1.00 25.16 70 ALA B C 1
ATOM 2341 O O . ALA B 1 69 ? -0.149 14.739 -13.616 1.00 25.48 70 ALA B O 1
ATOM 2343 N N . LEU B 1 70 ? -0.984 16.612 -12.627 1.00 26.50 71 LEU B N 1
ATOM 2344 C CA . LEU B 1 70 ? -1.715 15.890 -11.545 1.00 27.01 71 LEU B CA 1
ATOM 2345 C C . LEU B 1 70 ? -2.630 14.815 -12.151 1.00 25.96 71 LEU B C 1
ATOM 2346 O O . LEU B 1 70 ? -2.687 13.703 -11.582 1.00 26.04 71 LEU B O 1
ATOM 2351 N N . GLU B 1 71 ? -3.330 15.135 -13.247 1.00 26.47 72 GLU B N 1
ATOM 2352 C CA . GLU B 1 71 ? -4.316 14.228 -13.892 1.00 27.36 72 GLU B CA 1
ATOM 2353 C C . GLU B 1 71 ? -3.618 12.947 -14.367 1.00 25.79 72 GLU B C 1
ATOM 2354 O O . GLU B 1 71 ? -4.275 11.886 -14.363 1.00 27.10 72 GLU B O 1
ATOM 2360 N N . ILE B 1 72 ? -2.344 13.029 -14.763 1.00 24.05 73 ILE B N 1
ATOM 2361 C CA . ILE B 1 72 ? -1.563 11.843 -15.225 1.00 25.29 73 ILE B CA 1
ATOM 2362 C C . ILE B 1 72 ? -1.409 10.875 -14.047 1.00 23.71 73 ILE B C 1
ATOM 2363 O O . ILE B 1 72 ? -1.702 9.685 -14.231 1.00 24.21 73 ILE B O 1
ATOM 2368 N N . ALA B 1 73 ? -0.967 11.366 -12.886 1.00 24.69 74 ALA B N 1
ATOM 2369 C CA . ALA B 1 73 ? -0.823 10.563 -11.648 1.00 26.49 74 ALA B CA 1
ATOM 2370 C C . ALA B 1 73 ? -2.195 9.999 -11.255 1.00 26.97 74 ALA B C 1
ATOM 2371 O O . ALA B 1 73 ? -2.269 8.804 -10.914 1.00 26.56 74 ALA B O 1
ATOM 2373 N N . ARG B 1 74 ? -3.251 10.814 -11.336 1.00 28.30 75 ARG B N 1
ATOM 2374 C CA . ARG B 1 74 ? -4.634 10.398 -10.970 1.00 31.34 75 ARG B CA 1
ATOM 2375 C C . ARG B 1 74 ? -5.066 9.197 -11.825 1.00 28.99 75 ARG B C 1
ATOM 2376 O O . ARG B 1 74 ? -5.568 8.216 -11.251 1.00 29.86 75 ARG B O 1
ATOM 2384 N N . LEU B 1 75 ? -4.871 9.254 -13.143 1.00 28.29 76 LEU B N 1
ATOM 2385 C CA . LEU B 1 75 ? -5.340 8.183 -14.070 1.00 30.01 76 LEU B CA 1
ATOM 2386 C C . LEU B 1 75 ? -4.524 6.896 -13.882 1.00 29.51 76 LEU B C 1
ATOM 2387 O O . LEU B 1 75 ? -5.049 5.833 -14.257 1.00 29.08 76 LEU B O 1
ATOM 2392 N N . LEU B 1 76 ? -3.302 6.975 -13.338 1.00 27.70 77 LEU B N 1
ATOM 2393 C CA . LEU B 1 76 ? -2.421 5.794 -13.122 1.00 29.52 77 LEU B CA 1
ATOM 2394 C C . LEU B 1 76 ? -2.479 5.328 -11.662 1.00 29.22 77 LEU B C 1
ATOM 2395 O O . LEU B 1 76 ? -1.804 4.337 -11.351 1.00 29.16 77 LEU B O 1
ATOM 2400 N N . ASN B 1 77 ? -3.243 6.009 -10.803 1.00 30.01 78 ASN B N 1
ATOM 2401 C CA . ASN B 1 77 ? -3.291 5.728 -9.343 1.00 32.24 78 ASN B CA 1
ATOM 2402 C C . ASN B 1 77 ? -1.868 5.797 -8.777 1.00 30.48 78 ASN B C 1
ATOM 2403 O O . ASN B 1 77 ? -1.549 4.993 -7.891 1.00 33.03 78 ASN B O 1
ATOM 2408 N N . ALA B 1 78 ? -1.044 6.720 -9.279 1.00 28.53 79 ALA B N 1
ATOM 2409 C CA . ALA B 1 78 ? 0.357 6.916 -8.839 1.00 29.50 79 ALA B CA 1
ATOM 2410 C C . ALA B 1 78 ? 0.399 7.991 -7.747 1.00 28.13 79 ALA B C 1
ATOM 2411 O O . ALA B 1 78 ? -0.556 8.790 -7.653 1.00 26.51 79 ALA B O 1
ATOM 2413 N N . ARG B 1 79 ? 1.470 8.009 -6.953 1.00 27.44 80 ARG B N 1
ATOM 2414 C CA . ARG B 1 79 ? 1.805 9.155 -6.068 1.00 27.82 80 ARG B CA 1
ATOM 2415 C C . ARG B 1 79 ? 2.180 10.356 -6.941 1.00 26.43 80 ARG B C 1
ATOM 2416 O O . ARG B 1 79 ? 2.647 10.146 -8.074 1.00 24.96 80 ARG B O 1
ATOM 2424 N N . TYR B 1 80 ? 1.978 11.567 -6.422 1.00 27.19 81 TYR B N 1
ATOM 2425 C CA . TYR B 1 80 ? 2.322 12.836 -7.104 1.00 25.85 81 TYR B CA 1
ATOM 2426 C C . TYR B 1 80 ? 2.985 13.794 -6.113 1.00 25.77 81 TYR B C 1
ATOM 2427 O O . TYR B 1 80 ? 2.461 13.974 -4.997 1.00 27.54 81 TYR B O 1
ATOM 2436 N N . LEU B 1 81 ? 4.102 14.395 -6.523 1.00 24.06 82 LEU B N 1
ATOM 2437 C CA . LEU B 1 81 ? 4.690 15.578 -5.852 1.00 24.59 82 LEU B CA 1
ATOM 2438 C C . LEU B 1 81 ? 4.855 16.684 -6.897 1.00 24.87 82 LEU B C 1
ATOM 2439 O O . LEU B 1 81 ? 5.502 16.432 -7.932 1.00 25.35 82 LEU B O 1
ATOM 2444 N N . GLY B 1 82 ? 4.260 17.847 -6.630 1.00 25.83 83 GLY B N 1
ATOM 2445 C CA . GLY B 1 82 ? 4.447 19.078 -7.415 1.00 26.04 83 GLY B CA 1
ATOM 2446 C C . GLY B 1 82 ? 5.382 20.026 -6.694 1.00 25.70 83 GLY B C 1
ATOM 2447 O O . GLY B 1 82 ? 5.122 20.306 -5.510 1.00 25.64 83 GLY B O 1
ATOM 2448 N N . VAL B 1 83 ? 6.436 20.479 -7.382 1.00 25.06 84 VAL B N 1
ATOM 2449 C CA . VAL B 1 83 ? 7.459 21.424 -6.854 1.00 26.76 84 VAL B CA 1
ATOM 2450 C C . VAL B 1 83 ? 7.378 22.711 -7.675 1.00 27.83 84 VAL B C 1
ATOM 2451 O O . VAL B 1 83 ? 7.518 22.633 -8.902 1.00 29.23 84 VAL B O 1
ATOM 2455 N N . ASP B 1 84 ? 7.166 23.848 -7.013 1.00 28.57 85 ASP B N 1
ATOM 2456 C CA . ASP B 1 84 ? 7.178 25.186 -7.659 1.00 29.07 85 ASP B CA 1
ATOM 2457 C C . ASP B 1 84 ? 7.548 26.245 -6.622 1.00 29.51 85 ASP B C 1
ATOM 2458 O O . ASP B 1 84 ? 7.378 25.984 -5.420 1.00 32.92 85 ASP B O 1
ATOM 2463 N N . LEU B 1 85 ? 8.034 27.392 -7.096 1.00 29.75 86 LEU B N 1
ATOM 2464 C CA . LEU B 1 85 ? 8.334 28.590 -6.272 1.00 31.28 86 LEU B CA 1
ATOM 2465 C C . LEU B 1 85 ? 7.066 29.433 -6.096 1.00 31.49 86 LEU B C 1
ATOM 2466 O O . LEU B 1 85 ? 7.047 30.245 -5.163 1.00 34.79 86 LEU B O 1
ATOM 2471 N N . ASP B 1 86 ? 6.045 29.245 -6.941 1.00 32.16 87 ASP B N 1
ATOM 2472 C CA . ASP B 1 86 ? 4.808 30.074 -6.924 1.00 35.34 87 ASP B CA 1
ATOM 2473 C C . ASP B 1 86 ? 3.883 29.591 -5.799 1.00 36.57 87 ASP B C 1
ATOM 2474 O O . ASP B 1 86 ? 3.227 28.543 -5.966 1.00 34.24 87 ASP B O 1
ATOM 2479 N N . GLN B 1 87 ? 3.808 30.363 -4.712 1.00 39.93 88 GLN B N 1
ATOM 2480 C CA . GLN B 1 87 ? 3.027 30.039 -3.487 1.00 40.74 88 GLN B CA 1
ATOM 2481 C C . GLN B 1 87 ? 1.537 29.928 -3.848 1.00 39.44 88 GLN B C 1
ATOM 2482 O O . GLN B 1 87 ? 0.891 28.962 -3.393 1.00 39.51 88 GLN B O 1
ATOM 2488 N N . ARG B 1 88 ? 1.026 30.862 -4.658 1.00 38.75 89 ARG B N 1
ATOM 2489 C CA . ARG B 1 88 ? -0.409 30.954 -5.048 1.00 40.98 89 ARG B CA 1
ATOM 2490 C C . ARG B 1 88 ? -0.823 29.725 -5.869 1.00 37.58 89 ARG B C 1
ATOM 2491 O O . ARG B 1 88 ? -1.879 29.145 -5.561 1.00 39.25 89 ARG B O 1
ATOM 2499 N N . ALA B 1 89 ? -0.039 29.361 -6.889 1.00 34.09 90 ALA B N 1
ATOM 2500 C CA . ALA B 1 89 ? -0.302 28.206 -7.782 1.00 33.91 90 ALA B CA 1
ATOM 2501 C C . ALA B 1 89 ? -0.313 26.910 -6.959 1.00 31.24 90 ALA B C 1
ATOM 2502 O O . ALA B 1 89 ? -1.173 26.045 -7.215 1.00 31.96 90 ALA B O 1
ATOM 2504 N N . ILE B 1 90 ? 0.591 26.788 -5.985 1.00 31.18 91 ILE B N 1
ATOM 2505 C CA . ILE B 1 90 ? 0.668 25.609 -5.074 1.00 30.71 91 ILE B CA 1
ATOM 2506 C C . ILE B 1 90 ? -0.601 25.544 -4.207 1.00 32.26 91 ILE B C 1
ATOM 2507 O O . ILE B 1 90 ? -1.068 24.423 -3.959 1.00 32.45 91 ILE B O 1
ATOM 2512 N N . GLU B 1 91 ? -1.157 26.682 -3.777 1.00 35.68 92 GLU B N 1
ATOM 2513 C CA . GLU B 1 91 ? -2.402 26.708 -2.955 1.00 37.64 92 GLU B CA 1
ATOM 2514 C C . GLU B 1 91 ? -3.589 26.231 -3.804 1.00 35.16 92 GLU B C 1
ATOM 2515 O O . GLU B 1 91 ? -4.439 25.497 -3.263 1.00 36.56 92 GLU B O 1
ATOM 2521 N N . THR B 1 92 ? -3.651 26.622 -5.079 1.00 34.64 93 THR B N 1
ATOM 2522 C CA . THR B 1 92 ? -4.645 26.103 -6.059 1.00 35.79 93 THR B CA 1
ATOM 2523 C C . THR B 1 92 ? -4.533 24.574 -6.118 1.00 34.54 93 THR B C 1
ATOM 2524 O O . THR B 1 92 ? -5.575 23.898 -6.010 1.00 34.74 93 THR B O 1
ATOM 2528 N N . LEU B 1 93 ? -3.309 24.064 -6.271 1.00 32.78 94 LEU B N 1
ATOM 2529 C CA . LEU B 1 93 ? -3.009 22.612 -6.393 1.00 31.77 94 LEU B CA 1
ATOM 2530 C C . LEU B 1 93 ? -3.417 21.899 -5.097 1.00 31.22 94 LEU B C 1
ATOM 2531 O O . LEU B 1 93 ? -4.092 20.863 -5.188 1.00 30.48 94 LEU B O 1
ATOM 2536 N N . ARG B 1 94 ? -3.059 22.452 -3.936 1.00 33.77 95 ARG B N 1
ATOM 2537 C CA . ARG B 1 94 ? -3.415 21.885 -2.602 1.00 34.68 95 ARG B CA 1
ATOM 2538 C C . ARG B 1 94 ? -4.942 21.768 -2.487 1.00 33.44 95 ARG B C 1
ATOM 2539 O O . ARG B 1 94 ? -5.422 20.714 -2.027 1.00 32.07 95 ARG B O 1
ATOM 2547 N N . THR B 1 95 ? -5.683 22.798 -2.900 1.00 33.14 96 THR B N 1
ATOM 2548 C CA . THR B 1 95 ? -7.170 22.822 -2.862 1.00 37.22 96 THR B CA 1
ATOM 2549 C C . THR B 1 95 ? -7.728 21.735 -3.792 1.00 36.26 96 THR B C 1
ATOM 2550 O O . THR B 1 95 ? -8.672 21.038 -3.375 1.00 39.81 96 THR B O 1
ATOM 2554 N N . ARG B 1 96 ? -7.166 21.603 -4.997 1.00 36.92 97 ARG B N 1
ATOM 2555 C CA . ARG B 1 96 ? -7.578 20.594 -6.009 1.00 36.63 97 ARG B CA 1
ATOM 2556 C C . ARG B 1 96 ? -7.319 19.189 -5.454 1.00 34.12 97 ARG B C 1
ATOM 2557 O O . ARG B 1 96 ? -8.217 18.337 -5.565 1.00 33.90 97 ARG B O 1
ATOM 2565 N N . ILE B 1 97 ? -6.145 18.960 -4.860 1.00 32.29 98 ILE B N 1
ATOM 2566 C CA . ILE B 1 97 ? -5.748 17.635 -4.293 1.00 32.29 98 ILE B CA 1
ATOM 2567 C C . ILE B 1 97 ? -6.794 17.219 -3.253 1.00 32.56 98 ILE B C 1
ATOM 2568 O O . ILE B 1 97 ? -7.232 16.051 -3.295 1.00 33.35 98 ILE B O 1
ATOM 2573 N N . GLU B 1 98 ? -7.182 18.146 -2.374 1.00 32.61 99 GLU B N 1
ATOM 2574 C CA . GLU B 1 98 ? -8.182 17.916 -1.297 1.00 37.38 99 GLU B CA 1
ATOM 2575 C C . GLU B 1 98 ? -9.538 17.575 -1.928 1.00 36.97 99 GLU B C 1
ATOM 2576 O O . GLU B 1 98 ? -10.098 16.516 -1.586 1.00 38.04 99 GLU B O 1
ATOM 2582 N N . ARG B 1 99 ? -10.033 18.430 -2.828 1.00 36.86 100 ARG B N 1
ATOM 2583 C CA . ARG B 1 99 ? -11.388 18.315 -3.436 1.00 39.34 100 ARG B CA 1
ATOM 2584 C C . ARG B 1 99 ? -11.481 17.058 -4.315 1.00 37.15 100 ARG B C 1
ATOM 2585 O O . ARG B 1 99 ? -12.602 16.539 -4.448 1.00 38.14 100 ARG B O 1
ATOM 2593 N N . GLU B 1 100 ? -10.365 16.568 -4.869 1.00 35.62 101 GLU B N 1
ATOM 2594 C CA . GLU B 1 100 ? -10.342 15.348 -5.730 1.00 37.91 101 GLU B CA 1
ATOM 2595 C C . GLU B 1 100 ? -10.081 14.091 -4.887 1.00 37.83 101 GLU B C 1
ATOM 2596 O O . GLU B 1 100 ? -9.989 13.004 -5.482 1.00 39.64 101 GLU B O 1
ATOM 2602 N N . GLY B 1 101 ? -9.987 14.221 -3.560 1.00 38.72 102 GLY B N 1
ATOM 2603 C CA . GLY B 1 101 ? -9.818 13.085 -2.632 1.00 40.33 102 GLY B CA 1
ATOM 2604 C C . GLY B 1 101 ? -8.457 12.421 -2.774 1.00 37.85 102 GLY B C 1
ATOM 2605 O O . GLY B 1 101 ? -8.381 11.201 -2.550 1.00 36.03 102 GLY B O 1
ATOM 2606 N N . MET B 1 102 ? -7.416 13.193 -3.108 1.00 36.65 103 MET B N 1
ATOM 2607 C CA . MET B 1 102 ? -6.060 12.673 -3.446 1.00 37.16 103 MET B CA 1
ATOM 2608 C C . MET B 1 102 ? -5.045 13.004 -2.339 1.00 35.42 103 MET B C 1
ATOM 2609 O O . MET B 1 102 ? -3.841 12.827 -2.593 1.00 34.74 103 MET B O 1
ATOM 2614 N N . SER B 1 103 ? -5.496 13.440 -1.156 1.00 36.76 104 SER B N 1
ATOM 2615 C CA . SER B 1 103 ? -4.633 13.875 -0.019 1.00 38.50 104 SER B CA 1
ATOM 2616 C C . SER B 1 103 ? -3.667 12.759 0.408 1.00 36.89 104 SER B C 1
ATOM 2617 O O . SER B 1 103 ? -2.561 13.083 0.863 1.00 39.09 104 SER B O 1
ATOM 2620 N N . ASP B 1 104 ? -4.076 11.494 0.280 1.00 37.10 105 ASP B N 1
ATOM 2621 C CA . ASP B 1 104 ? -3.282 10.314 0.717 1.00 40.49 105 ASP B CA 1
ATOM 2622 C C . ASP B 1 104 ? -2.153 10.021 -0.286 1.00 37.17 105 ASP B C 1
ATOM 2623 O O . ASP B 1 104 ? -1.207 9.306 0.106 1.00 38.39 105 ASP B O 1
ATOM 2628 N N . ARG B 1 105 ? -2.231 10.555 -1.514 1.00 34.06 106 ARG B N 1
ATOM 2629 C CA . ARG B 1 105 ? -1.377 10.146 -2.665 1.00 36.13 106 ARG B CA 1
ATOM 2630 C C . ARG B 1 105 ? -0.620 11.331 -3.279 1.00 30.77 106 ARG B C 1
ATOM 2631 O O . ARG B 1 105 ? 0.330 11.068 -4.038 1.00 29.25 106 ARG B O 1
ATOM 2639 N N . ALA B 1 106 ? -1.045 12.574 -3.037 1.00 28.46 107 ALA B N 1
ATOM 2640 C CA . ALA B 1 106 ? -0.501 13.769 -3.726 1.00 29.18 107 ALA B CA 1
ATOM 2641 C C . ALA B 1 106 ? -0.080 14.816 -2.698 1.00 29.52 107 ALA B C 1
ATOM 2642 O O . ALA B 1 106 ? -0.802 15.002 -1.701 1.00 32.99 107 ALA B O 1
ATOM 2644 N N . ASP B 1 107 ? 1.056 15.467 -2.949 1.00 28.64 108 ASP B N 1
ATOM 2645 C CA . ASP B 1 107 ? 1.656 16.479 -2.042 1.00 28.95 108 ASP B CA 1
ATOM 2646 C C . ASP B 1 107 ? 2.285 17.585 -2.892 1.00 29.32 108 ASP B C 1
ATOM 2647 O O . ASP B 1 107 ? 2.424 17.403 -4.123 1.00 28.36 108 ASP B O 1
ATOM 2652 N N . THR B 1 108 ? 2.635 18.698 -2.251 1.00 30.35 109 THR B N 1
ATOM 2653 C CA . THR B 1 108 ? 3.257 19.880 -2.892 1.00 31.82 109 THR B CA 1
ATOM 2654 C C . THR B 1 108 ? 4.406 20.378 -2.016 1.00 32.60 109 THR B C 1
ATOM 2655 O O . THR B 1 108 ? 4.365 20.146 -0.796 1.00 34.93 109 THR B O 1
ATOM 2659 N N . VAL B 1 109 ? 5.393 21.028 -2.627 1.00 31.73 110 VAL B N 1
ATOM 2660 C CA . VAL B 1 109 ? 6.479 21.742 -1.901 1.00 34.71 110 VAL B CA 1
ATOM 2661 C C . VAL B 1 109 ? 6.724 23.078 -2.604 1.00 32.89 110 VAL B C 1
ATOM 2662 O O . VAL B 1 109 ? 6.837 23.096 -3.850 1.00 30.88 110 VAL B O 1
ATOM 2666 N N . VAL B 1 110 ? 6.765 24.158 -1.824 1.00 33.23 111 VAL B N 1
ATOM 2667 C CA . VAL B 1 110 ? 7.207 25.502 -2.293 1.00 33.17 111 VAL B CA 1
ATOM 2668 C C . VAL B 1 110 ? 8.723 25.557 -2.096 1.00 33.73 111 VAL B C 1
ATOM 2669 O O . VAL B 1 110 ? 9.166 25.715 -0.944 1.00 32.64 111 VAL B O 1
ATOM 2673 N N . ASP B 1 111 ? 9.485 25.380 -3.175 1.00 32.38 112 ASP B N 1
ATOM 2674 C CA . ASP B 1 111 ? 10.967 25.353 -3.116 1.00 34.46 112 ASP B CA 1
ATOM 2675 C C . ASP B 1 111 ? 11.549 25.515 -4.520 1.00 32.79 112 ASP B C 1
ATOM 2676 O O . ASP B 1 111 ? 10.808 25.342 -5.513 1.00 32.89 112 ASP B O 1
ATOM 2681 N N . ASP B 1 112 ? 12.835 25.853 -4.581 1.00 33.07 113 ASP B N 1
ATOM 2682 C CA . ASP B 1 112 ? 13.650 25.793 -5.819 1.00 33.49 113 ASP B CA 1
ATOM 2683 C C . ASP B 1 112 ? 13.780 24.315 -6.206 1.00 30.24 113 ASP B C 1
ATOM 2684 O O . ASP B 1 112 ? 14.038 23.494 -5.304 1.00 30.86 113 ASP B O 1
ATOM 2689 N N . ILE B 1 113 ? 13.588 23.977 -7.483 1.00 28.12 114 ILE B N 1
ATOM 2690 C CA . ILE B 1 113 ? 13.609 22.560 -7.962 1.00 30.68 114 ILE B CA 1
ATOM 2691 C C . ILE B 1 113 ? 14.979 21.930 -7.664 1.00 29.45 114 ILE B C 1
ATOM 2692 O O . ILE B 1 113 ? 15.003 20.732 -7.342 1.00 29.75 114 ILE B O 1
ATOM 2697 N N . LEU B 1 114 ? 16.074 22.695 -7.744 1.00 30.24 115 LEU B N 1
ATOM 2698 C CA . LEU B 1 114 ? 17.448 22.167 -7.510 1.00 33.95 115 LEU B CA 1
ATOM 2699 C C . LEU B 1 114 ? 17.631 21.804 -6.028 1.00 33.34 115 LEU B C 1
ATOM 2700 O O . LEU B 1 114 ? 18.309 20.796 -5.758 1.00 34.01 115 LEU B O 1
ATOM 2705 N N . ASN B 1 115 ? 17.059 22.592 -5.111 1.00 34.04 116 ASN B N 1
ATOM 2706 C CA . ASN B 1 115 ? 16.975 22.262 -3.661 1.00 33.87 116 ASN B CA 1
ATOM 2707 C C . ASN B 1 115 ? 16.274 20.911 -3.496 1.00 33.23 116 ASN B C 1
ATOM 2708 O O . ASN B 1 115 ? 16.798 20.062 -2.750 1.00 35.00 116 ASN B O 1
ATOM 2713 N N . HIS B 1 116 ? 15.136 20.713 -4.164 1.00 31.97 117 HIS B N 1
ATOM 2714 C CA . HIS B 1 116 ? 14.358 19.452 -4.066 1.00 31.28 117 HIS B CA 1
ATOM 2715 C C . HIS B 1 116 ? 15.182 18.284 -4.618 1.00 30.43 117 HIS B C 1
ATOM 2716 O O . HIS B 1 116 ? 15.257 17.265 -3.923 1.00 30.84 117 HIS B O 1
ATOM 2723 N N . THR B 1 117 ? 15.757 18.407 -5.821 1.00 29.44 118 THR B N 1
ATOM 2724 C CA . THR B 1 117 ? 16.436 17.269 -6.505 1.00 31.48 118 THR B CA 1
ATOM 2725 C C . THR B 1 117 ? 17.689 16.862 -5.721 1.00 32.00 118 THR B C 1
ATOM 2726 O O . THR B 1 117 ? 17.971 15.649 -5.668 1.00 30.89 118 THR B O 1
ATOM 2730 N N . ARG B 1 118 ? 18.391 17.823 -5.113 1.00 33.29 119 ARG B N 1
ATOM 2731 C CA . ARG B 1 118 ? 19.663 17.568 -4.383 1.00 36.29 119 ARG B CA 1
ATOM 2732 C C . ARG B 1 118 ? 19.401 17.072 -2.954 1.00 37.20 119 ARG B C 1
ATOM 2733 O O . ARG B 1 118 ? 20.219 16.268 -2.482 1.00 41.53 119 ARG B O 1
ATOM 2741 N N . ARG B 1 119 ? 18.336 17.540 -2.288 1.00 36.41 120 ARG B N 1
ATOM 2742 C CA . ARG B 1 119 ? 18.177 17.407 -0.811 1.00 39.70 120 ARG B CA 1
ATOM 2743 C C . ARG B 1 119 ? 16.848 16.742 -0.420 1.00 36.77 120 ARG B C 1
ATOM 2744 O O . ARG B 1 119 ? 16.798 16.192 0.697 1.00 43.70 120 ARG B O 1
ATOM 2752 N N . GLY B 1 120 ? 15.824 16.779 -1.277 1.00 30.63 121 GLY B N 1
ATOM 2753 C CA . GLY B 1 120 ? 14.477 16.262 -0.964 1.00 31.57 121 GLY B CA 1
ATOM 2754 C C . GLY B 1 120 ? 14.453 14.751 -0.782 1.00 30.36 121 GLY B C 1
ATOM 2755 O O . GLY B 1 120 ? 15.242 14.051 -1.439 1.00 31.08 121 GLY B O 1
ATOM 2756 N N . ALA B 1 121 ? 13.557 14.254 0.073 1.00 29.82 122 ALA B N 1
ATOM 2757 C CA . ALA B 1 121 ? 13.301 12.810 0.275 1.00 30.82 122 ALA B CA 1
ATOM 2758 C C . ALA B 1 121 ? 12.781 12.189 -1.028 1.00 30.73 122 ALA B C 1
ATOM 2759 O O . ALA B 1 121 ? 12.259 12.928 -1.891 1.00 29.34 122 ALA B O 1
ATOM 2761 N N . SER B 1 122 ? 12.913 10.868 -1.155 1.00 31.20 123 SER B N 1
ATOM 2762 C CA . SER B 1 122 ? 12.312 10.067 -2.251 1.00 30.91 123 SER B CA 1
ATOM 2763 C C . SER B 1 122 ? 10.787 10.208 -2.220 1.00 30.03 123 SER B C 1
ATOM 2764 O O . SER B 1 122 ? 10.215 10.369 -1.118 1.00 28.30 123 SER B O 1
ATOM 2767 N N . VAL B 1 123 ? 10.163 10.166 -3.396 1.00 30.15 124 VAL B N 1
ATOM 2768 C CA . VAL B 1 123 ? 8.691 10.023 -3.578 1.00 31.57 124 VAL B CA 1
ATOM 2769 C C . VAL B 1 123 ? 8.438 8.624 -4.153 1.00 32.84 124 VAL B C 1
ATOM 2770 O O . VAL B 1 123 ? 8.984 8.328 -5.225 1.00 33.39 124 VAL B O 1
ATOM 2774 N N . GLY B 1 124 ? 7.679 7.783 -3.448 1.00 34.03 125 GLY B N 1
ATOM 2775 C CA . GLY B 1 124 ? 7.432 6.378 -3.835 1.00 36.99 125 GLY B CA 1
ATOM 2776 C C . GLY B 1 124 ? 8.720 5.565 -3.876 1.00 39.98 125 GLY B C 1
ATOM 2777 O O . GLY B 1 124 ? 9.705 5.992 -3.244 1.00 40.55 125 GLY B O 1
ATOM 2778 N N . SER B 1 125 ? 8.703 4.424 -4.577 1.00 42.25 126 SER B N 1
ATOM 2779 C CA . SER B 1 125 ? 9.848 3.489 -4.759 1.00 41.84 126 SER B CA 1
ATOM 2780 C C . SER B 1 125 ? 10.533 3.755 -6.102 1.00 36.71 126 SER B C 1
ATOM 2781 O O . SER B 1 125 ? 11.778 3.718 -6.150 1.00 37.90 126 SER B O 1
ATOM 2784 N N . ARG B 1 126 ? 9.736 3.964 -7.154 1.00 34.01 127 ARG B N 1
ATOM 2785 C CA . ARG B 1 126 ? 10.204 4.240 -8.538 1.00 33.99 127 ARG B CA 1
ATOM 2786 C C . ARG B 1 126 ? 9.536 5.532 -9.015 1.00 31.79 127 ARG B C 1
ATOM 2787 O O . ARG B 1 126 ? 8.360 5.486 -9.411 1.00 31.04 127 ARG B O 1
ATOM 2795 N N . ALA B 1 127 ? 10.256 6.650 -8.925 1.00 31.01 128 ALA B N 1
ATOM 2796 C CA . ALA B 1 127 ? 9.756 7.998 -9.256 1.00 29.34 128 ALA B CA 1
ATOM 2797 C C . ALA B 1 127 ? 10.194 8.357 -10.677 1.00 28.24 128 ALA B C 1
ATOM 2798 O O . ALA B 1 127 ? 11.367 8.094 -11.019 1.00 28.51 128 ALA B O 1
ATOM 2800 N N . LEU B 1 128 ? 9.282 8.925 -11.468 1.00 25.60 129 LEU B N 1
ATOM 2801 C CA . LEU B 1 128 ? 9.614 9.590 -12.751 1.00 26.44 129 LEU B CA 1
ATOM 2802 C C . LEU B 1 128 ? 9.582 11.101 -12.517 1.00 25.69 129 LEU B C 1
ATOM 2803 O O . LEU B 1 128 ? 8.589 11.592 -11.944 1.00 24.67 129 LEU B O 1
ATOM 2808 N N . TYR B 1 129 ? 10.638 11.800 -12.931 1.00 26.95 130 TYR B N 1
ATOM 2809 C CA . TYR B 1 129 ? 10.740 13.278 -12.858 1.00 28.15 130 TYR B CA 1
ATOM 2810 C C . TYR B 1 129 ? 10.305 13.855 -14.208 1.00 27.07 130 TYR B C 1
ATOM 2811 O O . TYR B 1 129 ? 10.844 13.439 -15.252 1.00 27.43 130 TYR B O 1
ATOM 2820 N N . LEU B 1 130 ? 9.311 14.744 -14.185 1.00 25.39 131 LEU B N 1
ATOM 2821 C CA . LEU B 1 130 ? 8.848 15.491 -15.381 1.00 25.45 131 LEU B CA 1
ATOM 2822 C C . LEU B 1 130 ? 9.480 16.888 -15.349 1.00 25.22 131 LEU B C 1
ATOM 2823 O O . LEU B 1 130 ? 9.302 17.595 -14.340 1.00 25.19 131 LEU B O 1
ATOM 2828 N N . LEU B 1 131 ? 10.234 17.234 -16.397 1.00 24.94 132 LEU B N 1
ATOM 2829 C CA . LEU B 1 131 ? 10.706 18.613 -16.689 1.00 24.27 132 LEU B CA 1
ATOM 2830 C C . LEU B 1 131 ? 9.828 19.156 -17.812 1.00 24.71 132 LEU B C 1
ATOM 2831 O O . LEU B 1 131 ? 10.135 18.980 -18.992 1.00 25.00 132 LEU B O 1
ATOM 2836 N N . PRO B 1 132 ? 8.678 19.780 -17.473 1.00 25.50 133 PRO B N 1
ATOM 2837 C CA . PRO B 1 132 ? 7.662 20.129 -18.464 1.00 26.00 133 PRO B CA 1
ATOM 2838 C C . PRO B 1 132 ? 7.884 21.481 -19.155 1.00 26.64 133 PRO B C 1
ATOM 2839 O O . PRO B 1 132 ? 8.569 22.330 -18.607 1.00 27.57 133 PRO B O 1
ATOM 2843 N N . PHE B 1 133 ? 7.291 21.638 -20.339 1.00 27.42 134 PHE B N 1
ATOM 2844 C CA . PHE B 1 133 ? 7.005 22.946 -20.979 1.00 28.04 134 PHE B CA 1
ATOM 2845 C C . PHE B 1 133 ? 8.277 23.808 -21.020 1.00 27.07 134 PHE B C 1
ATOM 2846 O O . PHE B 1 133 ? 8.233 24.990 -20.649 1.00 26.95 134 PHE B O 1
ATOM 2854 N N . ASN B 1 134 ? 9.387 23.215 -21.460 1.00 26.72 135 ASN B N 1
ATOM 2855 C CA . ASN B 1 134 ? 10.680 23.899 -21.732 1.00 26.58 135 ASN B CA 1
ATOM 2856 C C . ASN B 1 134 ? 11.367 24.363 -20.438 1.00 26.74 135 ASN B C 1
ATOM 2857 O O . ASN B 1 134 ? 12.234 25.257 -20.524 1.00 27.26 135 ASN B O 1
ATOM 2862 N N . LEU B 1 135 ? 11.053 23.751 -19.296 1.00 27.58 136 LEU B N 1
ATOM 2863 C CA . LEU B 1 135 ? 11.724 24.054 -18.005 1.00 27.81 136 LEU B CA 1
ATOM 2864 C C . LEU B 1 135 ? 13.244 23.969 -18.194 1.00 28.22 136 LEU B C 1
ATOM 2865 O O . LEU B 1 135 ? 13.939 24.910 -17.772 1.00 29.50 136 LEU B O 1
ATOM 2870 N N . LEU B 1 136 ? 13.736 22.891 -18.815 1.00 28.68 137 LEU B N 1
ATOM 2871 C CA . LEU B 1 136 ? 15.189 22.665 -19.036 1.00 30.14 137 LEU B CA 1
ATOM 2872 C C . LEU B 1 136 ? 15.790 23.861 -19.782 1.00 30.37 137 LEU B C 1
ATOM 2873 O O . LEU B 1 136 ? 16.925 24.256 -19.439 1.00 30.64 137 LEU B O 1
ATOM 2878 N N . GLY B 1 137 ? 15.046 24.408 -20.751 1.00 30.06 138 GLY B N 1
ATOM 2879 C CA . GLY B 1 137 ? 15.450 25.543 -21.604 1.00 30.82 138 GLY B CA 1
ATOM 2880 C C . GLY B 1 137 ? 15.604 26.843 -20.831 1.00 31.89 138 GLY B C 1
ATOM 2881 O O . GLY B 1 137 ? 16.176 27.791 -21.397 1.00 32.56 138 GLY B O 1
ATOM 2882 N N . ASN B 1 138 ? 15.116 26.912 -19.588 1.00 33.73 139 ASN B N 1
ATOM 2883 C CA . ASN B 1 138 ? 15.222 28.136 -18.747 1.00 35.04 139 ASN B CA 1
ATOM 2884 C C . ASN B 1 138 ? 16.581 28.175 -18.032 1.00 33.60 139 ASN B C 1
ATOM 2885 O O . ASN B 1 138 ? 16.885 29.220 -17.420 1.00 33.38 139 ASN B O 1
ATOM 2890 N N . PHE B 1 139 ? 17.377 27.103 -18.127 1.00 34.34 140 PHE B N 1
ATOM 2891 C CA . PHE B 1 139 ? 18.709 26.977 -17.477 1.00 36.16 140 PHE B CA 1
ATOM 2892 C C . PHE B 1 139 ? 19.821 27.298 -18.485 1.00 38.52 140 PHE B C 1
ATOM 2893 O O . PHE B 1 139 ? 19.894 26.649 -19.547 1.00 38.92 140 PHE B O 1
ATOM 2901 N N . ARG B 1 140 ? 20.666 28.278 -18.151 1.00 40.70 141 ARG B N 1
ATOM 2902 C CA . ARG B 1 140 ? 21.909 28.594 -18.902 1.00 43.99 141 ARG B CA 1
ATOM 2903 C C . ARG B 1 140 ? 22.874 27.410 -18.771 1.00 44.08 141 ARG B C 1
ATOM 2904 O O . ARG B 1 140 ? 23.497 27.047 -19.781 1.00 47.24 141 ARG B O 1
ATOM 2912 N N . GLU B 1 141 ? 22.966 26.826 -17.570 1.00 44.76 142 GLU B N 1
ATOM 2913 C CA . GLU B 1 141 ? 23.796 25.630 -17.261 1.00 46.06 142 GLU B CA 1
ATOM 2914 C C . GLU B 1 141 ? 22.864 24.474 -16.899 1.00 41.87 142 GLU B C 1
ATOM 2915 O O . GLU B 1 141 ? 22.683 24.161 -15.725 1.00 40.52 142 GLU B O 1
ATOM 2921 N N . PRO B 1 142 ? 22.226 23.810 -17.892 1.00 39.01 143 PRO B N 1
ATOM 2922 C CA . PRO B 1 142 ? 21.254 22.750 -17.609 1.00 39.82 143 PRO B CA 1
ATOM 2923 C C . PRO B 1 142 ? 21.834 21.469 -16.981 1.00 37.43 143 PRO B C 1
ATOM 2924 O O . PRO B 1 142 ? 21.065 20.714 -16.410 1.00 35.64 143 PRO B O 1
ATOM 2928 N N . LYS B 1 143 ? 23.149 21.249 -17.093 1.00 37.24 144 LYS B N 1
ATOM 2929 C CA . LYS B 1 143 ? 23.840 20.018 -16.610 1.00 40.42 144 LYS B CA 1
ATOM 2930 C C . LYS B 1 143 ? 23.654 19.872 -15.092 1.00 40.53 144 LYS B C 1
ATOM 2931 O O . LYS B 1 143 ? 23.502 18.733 -14.622 1.00 38.97 144 LYS B O 1
ATOM 2937 N N . ARG B 1 144 ? 23.568 20.993 -14.386 1.00 40.72 145 ARG B N 1
ATOM 2938 C CA . ARG B 1 144 ? 23.398 21.031 -12.915 1.00 44.59 145 ARG B CA 1
ATOM 2939 C C . ARG B 1 144 ? 22.094 20.314 -12.542 1.00 39.82 145 ARG B C 1
ATOM 2940 O O . ARG B 1 144 ? 22.131 19.423 -11.714 1.00 38.06 145 ARG B O 1
ATOM 2948 N N . LEU B 1 145 ? 21.012 20.628 -13.243 1.00 37.32 146 LEU B N 1
ATOM 2949 C CA . LEU B 1 145 ? 19.682 20.003 -13.014 1.00 35.96 146 LEU B CA 1
ATOM 2950 C C . LEU B 1 145 ? 19.710 18.531 -13.453 1.00 35.37 146 LEU B C 1
ATOM 2951 O O . LEU B 1 145 ? 19.281 17.670 -12.666 1.00 31.36 146 LEU B O 1
ATOM 2956 N N . LEU B 1 146 ? 20.192 18.247 -14.665 1.00 35.61 147 LEU B N 1
ATOM 2957 C CA . LEU B 1 146 ? 20.167 16.881 -15.254 1.00 34.82 147 LEU B CA 1
ATOM 2958 C C . LEU B 1 146 ? 21.019 15.928 -14.406 1.00 34.65 147 LEU B C 1
ATOM 2959 O O . LEU B 1 146 ? 20.577 14.789 -14.202 1.00 34.99 147 LEU B O 1
ATOM 2964 N N . ASP B 1 147 ? 22.176 16.386 -13.911 1.00 37.32 148 ASP B N 1
ATOM 2965 C CA . ASP B 1 147 ? 23.116 15.576 -13.087 1.00 37.46 148 ASP B CA 1
ATOM 2966 C C . ASP B 1 147 ? 22.473 15.213 -11.743 1.00 35.81 148 ASP B C 1
ATOM 2967 O O . ASP B 1 147 ? 22.834 14.154 -11.202 1.00 37.89 148 ASP B O 1
ATOM 2972 N N . SER B 1 148 ? 21.568 16.048 -11.224 1.00 34.79 149 SER B N 1
ATOM 2973 C CA . SER B 1 148 ? 20.899 15.855 -9.908 1.00 36.53 149 SER B CA 1
ATOM 2974 C C . SER B 1 148 ? 19.798 14.784 -9.993 1.00 38.34 149 SER B C 1
ATOM 2975 O O . SER B 1 148 ? 19.418 14.260 -8.939 1.00 42.24 149 SER B O 1
ATOM 2978 N N . LEU B 1 149 ? 19.294 14.454 -11.185 1.00 37.12 150 LEU B N 1
ATOM 2979 C CA . LEU B 1 149 ? 18.071 13.612 -11.335 1.00 40.94 150 LEU B CA 1
ATOM 2980 C C . LEU B 1 149 ? 18.310 12.174 -10.852 1.00 44.22 150 LEU B C 1
ATOM 2981 O O . LEU B 1 149 ? 17.403 11.623 -10.189 1.00 49.20 150 LEU B O 1
ATOM 2986 N N . ALA B 1 150 ? 19.474 11.598 -11.158 1.00 44.99 151 ALA B N 1
ATOM 2987 C CA . ALA B 1 150 ? 19.834 10.181 -10.898 1.00 45.56 151 ALA B CA 1
ATOM 2988 C C . ALA B 1 150 ? 19.544 9.777 -9.442 1.00 46.87 151 ALA B C 1
ATOM 2989 O O . ALA B 1 150 ? 19.140 8.610 -9.226 1.00 45.07 151 ALA B O 1
ATOM 2991 N N . GLU B 1 151 ? 19.745 10.688 -8.482 1.00 49.94 152 GLU B N 1
ATOM 2992 C CA . GLU B 1 151 ? 19.739 10.367 -7.028 1.00 54.50 152 GLU B CA 1
ATOM 2993 C C . GLU B 1 151 ? 18.356 9.873 -6.572 1.00 56.17 152 GLU B C 1
ATOM 2994 O O . GLU B 1 151 ? 18.330 8.925 -5.762 1.00 59.48 152 GLU B O 1
ATOM 3000 N N . ARG B 1 152 ? 17.257 10.486 -7.037 1.00 51.74 153 ARG B N 1
ATOM 3001 C CA . ARG B 1 152 ? 15.891 10.217 -6.496 1.00 50.84 153 ARG B CA 1
ATOM 3002 C C . ARG B 1 152 ? 14.926 9.726 -7.587 1.00 45.10 153 ARG B C 1
ATOM 3003 O O . ARG B 1 152 ? 13.706 9.786 -7.332 1.00 48.33 153 ARG B O 1
ATOM 3011 N N . SER B 1 153 ? 15.419 9.232 -8.730 1.00 42.53 154 SER B N 1
ATOM 3012 C CA . SER B 1 153 ? 14.561 8.808 -9.871 1.00 41.09 154 SER B CA 1
ATOM 3013 C C . SER B 1 153 ? 15.203 7.676 -10.684 1.00 44.22 154 SER B C 1
ATOM 3014 O O . SER B 1 153 ? 16.446 7.524 -10.647 1.00 44.87 154 SER B O 1
ATOM 3017 N N . VAL B 1 154 ? 14.356 6.919 -11.391 1.00 39.67 155 VAL B N 1
ATOM 3018 C CA . VAL B 1 154 ? 14.742 5.807 -12.311 1.00 39.13 155 VAL B CA 1
ATOM 3019 C C . VAL B 1 154 ? 14.473 6.245 -13.756 1.00 36.97 155 VAL B C 1
ATOM 3020 O O . VAL B 1 154 ? 14.765 5.454 -14.679 1.00 40.97 155 VAL B O 1
ATOM 3024 N N . ALA B 1 155 ? 13.932 7.452 -13.950 1.00 32.27 156 ALA B N 1
ATOM 3025 C CA . ALA B 1 155 ? 13.475 7.940 -15.267 1.00 30.47 156 ALA B CA 1
ATOM 3026 C C . ALA B 1 155 ? 13.116 9.424 -15.197 1.00 27.88 156 ALA B C 1
ATOM 3027 O O . ALA B 1 155 ? 12.720 9.917 -14.120 1.00 25.45 156 ALA B O 1
ATOM 3029 N N . ALA B 1 156 ? 13.223 10.101 -16.334 1.00 25.91 157 ALA B N 1
ATOM 3030 C CA . ALA B 1 156 ? 12.767 11.491 -16.509 1.00 26.40 157 ALA B CA 1
ATOM 3031 C C . ALA B 1 156 ? 12.116 11.633 -17.884 1.00 26.15 157 ALA B C 1
ATOM 3032 O O . ALA B 1 156 ? 12.460 10.871 -18.817 1.00 25.97 157 ALA B O 1
ATOM 3034 N N . VAL B 1 157 ? 11.162 12.550 -17.972 1.00 25.08 158 VAL B N 1
ATOM 3035 C CA . VAL B 1 157 ? 10.606 13.046 -19.255 1.00 25.45 158 VAL B CA 1
ATOM 3036 C C . VAL B 1 157 ? 11.013 14.512 -19.359 1.00 25.10 158 VAL B C 1
ATOM 3037 O O . VAL B 1 157 ? 10.759 15.261 -18.396 1.00 23.09 158 VAL B O 1
ATOM 3041 N N . VAL B 1 158 ? 11.670 14.872 -20.463 1.00 25.22 159 VAL B N 1
ATOM 3042 C CA . VAL B 1 158 ? 12.177 16.247 -20.729 1.00 25.91 159 VAL B CA 1
ATOM 3043 C C . VAL B 1 158 ? 11.463 16.772 -21.977 1.00 25.66 159 VAL B C 1
ATOM 3044 O O . VAL B 1 158 ? 11.566 16.137 -23.044 1.00 26.93 159 VAL B O 1
ATOM 3048 N N . SER B 1 159 ? 10.743 17.877 -21.819 1.00 25.45 160 SER B N 1
ATOM 3049 C CA . SER B 1 159 ? 9.923 18.522 -22.872 1.00 27.92 160 SER B CA 1
ATOM 3050 C C . SER B 1 159 ? 10.521 19.892 -23.182 1.00 28.96 160 SER B C 1
ATOM 3051 O O . SER B 1 159 ? 10.588 20.719 -22.254 1.00 29.26 160 SER B O 1
ATOM 3054 N N . VAL B 1 160 ? 10.959 20.113 -24.425 1.00 30.01 161 VAL B N 1
ATOM 3055 C CA . VAL B 1 160 ? 11.556 21.410 -24.858 1.00 32.08 161 VAL B CA 1
ATOM 3056 C C . VAL B 1 160 ? 10.914 21.870 -26.170 1.00 32.47 161 VAL B C 1
ATOM 3057 O O . VAL B 1 160 ? 10.465 21.019 -26.976 1.00 30.74 161 VAL B O 1
ATOM 3061 N N . PHE B 1 161 ? 10.884 23.185 -26.366 1.00 30.07 162 PHE B N 1
ATOM 3062 C CA . PHE B 1 161 ? 10.612 23.823 -27.675 1.00 32.06 162 PHE B CA 1
ATOM 3063 C C . PHE B 1 161 ? 11.694 23.378 -28.663 1.00 33.11 162 PHE B C 1
ATOM 3064 O O . PHE B 1 161 ? 12.867 23.248 -28.259 1.00 31.70 162 PHE B O 1
ATOM 3072 N N . GLY B 1 162 ? 11.289 23.125 -29.911 1.00 35.64 163 GLY B N 1
ATOM 3073 C CA . GLY B 1 162 ? 12.191 22.839 -31.040 1.00 36.78 163 GLY B CA 1
ATOM 3074 C C . GLY B 1 162 ? 12.630 24.128 -31.704 1.00 38.45 163 GLY B C 1
ATOM 3075 O O . GLY B 1 162 ? 12.230 25.204 -31.213 1.00 37.68 163 GLY B O 1
ATOM 3076 N N . ASP B 1 163 ? 13.407 24.034 -32.785 1.00 40.87 164 ASP B N 1
ATOM 3077 C CA . ASP B 1 163 ? 14.017 25.212 -33.454 1.00 44.60 164 ASP B CA 1
ATOM 3078 C C . ASP B 1 163 ? 13.441 25.408 -34.863 1.00 43.32 164 ASP B C 1
ATOM 3079 O O . ASP B 1 163 ? 14.111 26.070 -35.670 1.00 43.00 164 ASP B O 1
ATOM 3084 N N . SER B 1 164 ? 12.236 24.900 -35.146 1.00 42.75 165 SER B N 1
ATOM 3085 C CA . SER B 1 164 ? 11.497 25.203 -36.402 1.00 43.02 165 SER B CA 1
ATOM 3086 C C . SER B 1 164 ? 11.143 26.695 -36.422 1.00 44.06 165 SER B C 1
ATOM 3087 O O . SER B 1 164 ? 10.997 27.284 -35.332 1.00 40.51 165 SER B O 1
ATOM 3090 N N . ALA B 1 165 ? 11.013 27.279 -37.617 1.00 46.13 166 ALA B N 1
ATOM 3091 C CA . ALA B 1 165 ? 10.571 28.677 -37.828 1.00 44.99 166 ALA B CA 1
ATOM 3092 C C . ALA B 1 165 ? 9.244 28.903 -37.090 1.00 43.11 166 ALA B C 1
ATOM 3093 O O . ALA B 1 165 ? 9.095 29.968 -36.460 1.00 40.96 166 ALA B O 1
ATOM 3095 N N . GLU B 1 166 ? 8.335 27.921 -37.145 1.00 42.68 167 GLU B N 1
ATOM 3096 C CA . GLU B 1 166 ? 6.985 27.992 -36.520 1.00 42.18 167 GLU B CA 1
ATOM 3097 C C . GLU B 1 166 ? 7.128 27.999 -34.993 1.00 40.58 167 GLU B C 1
ATOM 3098 O O . GLU B 1 166 ? 6.397 28.768 -34.343 1.00 41.95 167 GLU B O 1
ATOM 3104 N N . ALA B 1 167 ? 8.021 27.169 -34.444 1.00 37.66 168 ALA B N 1
ATOM 3105 C CA . ALA B 1 167 ? 8.302 27.081 -32.991 1.00 36.90 168 ALA B CA 1
ATOM 3106 C C . ALA B 1 167 ? 8.792 28.443 -32.482 1.00 35.00 168 ALA B C 1
ATOM 3107 O O . ALA B 1 167 ? 8.250 28.935 -31.478 1.00 35.96 168 ALA B O 1
ATOM 3109 N N . THR B 1 168 ? 9.766 29.038 -33.172 1.00 35.16 169 THR B N 1
ATOM 3110 C CA . THR B 1 168 ? 10.354 30.365 -32.843 1.00 34.66 169 THR B CA 1
ATOM 3111 C C . THR B 1 168 ? 9.264 31.445 -32.904 1.00 34.30 169 THR B C 1
ATOM 3112 O O . THR B 1 168 ? 9.240 32.293 -31.997 1.00 34.61 169 THR B O 1
ATOM 3116 N N . ARG B 1 169 ? 8.401 31.416 -33.926 1.00 37.99 170 ARG B N 1
ATOM 3117 C CA . ARG B 1 169 ? 7.298 32.402 -34.112 1.00 41.08 170 ARG B CA 1
ATOM 3118 C C . ARG B 1 169 ? 6.282 32.271 -32.968 1.00 37.97 170 ARG B C 1
ATOM 3119 O O . ARG B 1 169 ? 5.874 33.316 -32.423 1.00 36.37 170 ARG B O 1
ATOM 3127 N N . VAL B 1 170 ? 5.880 31.039 -32.633 1.00 37.01 171 VAL B N 1
ATOM 3128 C CA . VAL B 1 170 ? 4.945 30.726 -31.508 1.00 37.87 171 VAL B CA 1
ATOM 3129 C C . VAL B 1 170 ? 5.551 31.244 -30.197 1.00 36.06 171 VAL B C 1
ATOM 3130 O O . VAL B 1 170 ? 4.814 31.863 -29.402 1.00 35.01 171 VAL B O 1
ATOM 3134 N N . ARG B 1 171 ? 6.845 31.000 -29.983 1.00 34.17 172 ARG B N 1
ATOM 3135 C CA . ARG B 1 171 ? 7.567 31.392 -28.744 1.00 34.11 172 ARG B CA 1
ATOM 3136 C C . ARG B 1 171 ? 7.610 32.921 -28.637 1.00 33.18 172 ARG B C 1
ATOM 3137 O O . ARG B 1 171 ? 7.312 33.443 -27.548 1.00 32.94 172 ARG B O 1
ATOM 3145 N N . GLN B 1 172 ? 7.956 33.614 -29.726 1.00 35.41 173 GLN B N 1
ATOM 3146 C CA . GLN B 1 172 ? 7.996 35.101 -29.765 1.00 37.19 173 GLN B CA 1
ATOM 3147 C C . GLN B 1 172 ? 6.623 35.650 -29.361 1.00 38.18 173 GLN B C 1
ATOM 3148 O O . GLN B 1 172 ? 6.578 36.538 -28.494 1.00 38.86 173 GLN B O 1
ATOM 3154 N N . SER B 1 173 ? 5.548 35.131 -29.961 1.00 37.98 174 SER B N 1
ATOM 3155 C CA . SER B 1 173 ? 4.147 35.526 -29.660 1.00 39.11 174 SER B CA 1
ATOM 3156 C C . SER B 1 173 ? 3.845 35.246 -28.182 1.00 37.18 174 SER B C 1
ATOM 3157 O O . SER B 1 173 ? 3.344 36.156 -27.497 1.00 37.55 174 SER B O 1
ATOM 3160 N N . TYR B 1 174 ? 4.171 34.039 -27.713 1.00 33.51 175 TYR B N 1
ATOM 3161 C CA . TYR B 1 174 ? 3.957 33.573 -26.317 1.00 33.41 175 TYR B CA 1
ATOM 3162 C C . TYR B 1 174 ? 4.643 34.540 -25.342 1.00 33.81 175 TYR B C 1
ATOM 3163 O O . TYR B 1 174 ? 3.956 35.079 -24.455 1.00 36.57 175 TYR B O 1
ATOM 3172 N N . TYR B 1 175 ? 5.946 34.782 -25.509 1.00 34.00 176 TYR B N 1
ATOM 3173 C CA . TYR B 1 175 ? 6.764 35.559 -24.538 1.00 35.41 176 TYR B CA 1
ATOM 3174 C C . TYR B 1 175 ? 6.337 37.034 -24.562 1.00 37.50 176 TYR B C 1
ATOM 3175 O O . TYR B 1 175 ? 6.418 37.680 -23.503 1.00 37.70 176 TYR B O 1
ATOM 3184 N N . ARG B 1 176 ? 5.879 37.546 -25.712 1.00 38.31 177 ARG B N 1
ATOM 3185 C CA . ARG B 1 176 ? 5.315 38.920 -25.836 1.00 42.29 177 ARG B CA 1
ATOM 3186 C C . ARG B 1 176 ? 4.025 39.026 -25.013 1.00 43.34 177 ARG B C 1
ATOM 3187 O O . ARG B 1 176 ? 3.919 39.972 -24.219 1.00 47.60 177 ARG B O 1
ATOM 3195 N N . ARG B 1 177 ? 3.100 38.077 -25.184 1.00 42.65 178 ARG B N 1
ATOM 3196 C CA . ARG B 1 177 ? 1.805 38.013 -24.452 1.00 44.36 178 ARG B CA 1
ATOM 3197 C C . ARG B 1 177 ? 2.039 37.929 -22.937 1.00 43.22 178 ARG B C 1
ATOM 3198 O O . ARG B 1 177 ? 1.208 38.467 -22.182 1.00 45.32 178 ARG B O 1
ATOM 3206 N N . CYS B 1 178 ? 3.114 37.263 -22.507 1.00 39.51 179 CYS B N 1
ATOM 3207 C CA . CYS B 1 178 ? 3.495 37.126 -21.076 1.00 40.36 179 CYS B CA 1
ATOM 3208 C C . CYS B 1 178 ? 4.010 38.464 -20.534 1.00 43.53 179 CYS B C 1
ATOM 3209 O O . CYS B 1 178 ? 4.095 38.600 -19.296 1.00 44.07 179 CYS B O 1
ATOM 3212 N N . GLY B 1 179 ? 4.327 39.411 -21.425 1.00 41.86 180 GLY B N 1
ATOM 3213 C CA . GLY B 1 179 ? 4.838 40.748 -21.075 1.00 41.24 180 GLY B CA 1
ATOM 3214 C C . GLY B 1 179 ? 6.281 40.691 -20.610 1.00 41.23 180 GLY B C 1
ATOM 3215 O O . GLY B 1 179 ? 6.658 41.519 -19.762 1.00 41.65 180 GLY B O 1
ATOM 3216 N N . VAL B 1 180 ? 7.069 39.749 -21.138 1.00 40.82 181 VAL B N 1
ATOM 3217 C CA . VAL B 1 180 ? 8.534 39.666 -20.865 1.00 41.90 181 VAL B CA 1
ATOM 3218 C C . VAL B 1 180 ? 9.162 40.978 -21.348 1.00 42.15 181 VAL B C 1
ATOM 3219 O O . VAL B 1 180 ? 8.975 41.329 -22.528 1.00 40.99 181 VAL B O 1
ATOM 3223 N N . GLN B 1 181 ? 9.855 41.682 -20.452 1.00 43.32 182 GLN B N 1
ATOM 3224 C CA . GLN B 1 181 ? 10.461 43.011 -20.723 1.00 45.71 182 GLN B CA 1
ATOM 3225 C C . GLN B 1 181 ? 11.845 42.806 -21.346 1.00 42.47 182 GLN B C 1
ATOM 3226 O O . GLN B 1 181 ? 12.506 41.807 -21.003 1.00 45.36 182 GLN B O 1
ATOM 3232 N N . GLY B 1 182 ? 12.251 43.714 -22.239 1.00 42.44 183 GLY B N 1
ATOM 3233 C CA . GLY B 1 182 ? 13.545 43.674 -22.946 1.00 41.26 183 GLY B CA 1
ATOM 3234 C C . GLY B 1 182 ? 13.714 42.391 -23.735 1.00 42.15 183 GLY B C 1
ATOM 3235 O O . GLY B 1 182 ? 14.861 41.906 -23.831 1.00 42.00 183 GLY B O 1
ATOM 3236 N N . LEU B 1 183 ? 12.614 41.859 -24.279 1.00 41.50 184 LEU B N 1
ATOM 3237 C CA . LEU B 1 183 ? 12.603 40.567 -25.015 1.00 40.82 184 LEU B CA 1
ATOM 3238 C C . LEU B 1 183 ? 13.518 40.703 -26.235 1.00 40.20 184 LEU B C 1
ATOM 3239 O O . LEU B 1 183 ? 13.294 41.634 -27.034 1.00 40.03 184 LEU B O 1
ATOM 3244 N N . GLU B 1 184 ? 14.531 39.836 -26.334 1.00 40.53 185 GLU B N 1
ATOM 3245 C CA . GLU B 1 184 ? 15.477 39.770 -27.480 1.00 43.40 185 GLU B CA 1
ATOM 3246 C C . GLU B 1 184 ? 15.577 38.322 -27.968 1.00 41.19 185 GLU B C 1
ATOM 3247 O O . GLU B 1 184 ? 15.616 37.407 -27.123 1.00 39.52 185 GLU B O 1
ATOM 3253 N N . LEU B 1 185 ? 15.608 38.150 -29.291 1.00 42.13 186 LEU B N 1
ATOM 3254 C CA . LEU B 1 185 ? 15.745 36.859 -30.010 1.00 44.82 186 LEU B CA 1
ATOM 3255 C C . LEU B 1 185 ? 17.205 36.716 -30.455 1.00 45.90 186 LEU B C 1
ATOM 3256 O O . LEU B 1 185 ? 17.690 37.626 -31.151 1.00 45.09 186 LEU B O 1
ATOM 3261 N N . HIS B 1 186 ? 17.876 35.632 -30.056 1.00 46.11 187 HIS B N 1
ATOM 3262 C CA . HIS B 1 186 ? 19.274 35.305 -30.447 1.00 52.35 187 HIS B CA 1
ATOM 3263 C C . HIS B 1 186 ? 19.290 33.943 -31.152 1.00 50.85 187 HIS B C 1
ATOM 3264 O O . HIS B 1 186 ? 19.078 32.922 -30.475 1.00 47.33 187 HIS B O 1
ATOM 3271 N N . THR B 1 187 ? 19.514 33.933 -32.468 1.00 57.66 188 THR B N 1
ATOM 3272 C CA . THR B 1 187 ? 19.564 32.703 -33.304 1.00 62.39 188 THR B CA 1
ATOM 3273 C C . THR B 1 187 ? 20.918 32.015 -33.097 1.00 64.12 188 THR B C 1
ATOM 3274 O O . THR B 1 187 ? 21.949 32.650 -33.379 1.00 69.02 188 THR B O 1
ATOM 3278 N N . ARG B 1 188 ? 20.899 30.769 -32.616 1.00 68.26 189 ARG B N 1
ATOM 3279 C CA . ARG B 1 188 ? 22.100 29.916 -32.414 1.00 71.18 189 ARG B CA 1
ATOM 3280 C C . ARG B 1 188 ? 22.013 28.720 -33.374 1.00 68.48 189 ARG B C 1
ATOM 3281 O O . ARG B 1 188 ? 20.953 28.544 -34.010 1.00 66.10 189 ARG B O 1
ATOM 3289 N N . ASP B 1 189 ? 23.096 27.947 -33.494 1.00 70.48 190 ASP B N 1
ATOM 3290 C CA . ASP B 1 189 ? 23.174 26.739 -34.362 1.00 74.27 190 ASP B CA 1
ATOM 3291 C C . ASP B 1 189 ? 22.224 25.663 -33.826 1.00 71.61 190 ASP B C 1
ATOM 3292 O O . ASP B 1 189 ? 21.493 25.055 -34.634 1.00 74.02 190 ASP B O 1
ATOM 3297 N N . ASP B 1 190 ? 22.226 25.468 -32.506 1.00 68.18 191 ASP B N 1
ATOM 3298 C CA . ASP B 1 190 ? 21.606 24.308 -31.813 1.00 62.53 191 ASP B CA 1
ATOM 3299 C C . ASP B 1 190 ? 20.248 24.707 -31.216 1.00 54.19 191 ASP B C 1
ATOM 3300 O O . ASP B 1 190 ? 19.658 23.875 -30.499 1.00 46.70 191 ASP B O 1
ATOM 3305 N N . GLY B 1 191 ? 19.761 25.919 -31.509 1.00 48.60 192 GLY B N 1
ATOM 3306 C CA . GLY B 1 191 ? 18.470 26.422 -31.001 1.00 49.07 192 GLY B CA 1
ATOM 3307 C C . GLY B 1 191 ? 18.357 27.932 -31.096 1.00 47.04 192 GLY B C 1
ATOM 3308 O O . GLY B 1 191 ? 19.287 28.568 -31.633 1.00 47.88 192 GLY B O 1
ATOM 3309 N N . THR B 1 192 ? 17.241 28.483 -30.610 1.00 40.70 193 THR B N 1
ATOM 3310 C CA . THR B 1 192 ? 16.974 29.943 -30.531 1.00 42.44 193 THR B CA 1
ATOM 3311 C C . THR B 1 192 ? 16.844 30.337 -29.057 1.00 37.47 193 THR B C 1
ATOM 3312 O O . THR B 1 192 ? 16.044 29.702 -28.342 1.00 35.83 193 THR B O 1
ATOM 3316 N N . VAL B 1 193 ? 17.616 31.338 -28.633 1.00 37.91 194 VAL B N 1
ATOM 3317 C CA . VAL B 1 193 ? 17.611 31.882 -27.245 1.00 38.50 194 VAL B CA 1
ATOM 3318 C C . VAL B 1 193 ? 16.790 33.174 -27.234 1.00 36.17 194 VAL B C 1
ATOM 3319 O O . VAL B 1 193 ? 17.061 34.060 -28.068 1.00 39.41 194 VAL B O 1
ATOM 3323 N N . PHE B 1 194 ? 15.817 33.259 -26.327 1.00 34.27 195 PHE B N 1
ATOM 3324 C CA . PHE B 1 194 ? 15.127 34.512 -25.932 1.00 33.40 195 PHE B CA 1
ATOM 3325 C C . PHE B 1 194 ? 15.626 34.923 -24.548 1.00 34.79 195 PHE B C 1
ATOM 3326 O O . PHE B 1 194 ? 15.673 34.063 -23.646 1.00 36.85 195 PHE B O 1
ATOM 3334 N N . THR B 1 195 ? 15.986 36.197 -24.400 1.00 37.98 196 THR B N 1
ATOM 3335 C CA . THR B 1 195 ? 16.392 36.831 -23.120 1.00 40.09 196 THR B CA 1
ATOM 3336 C C . THR B 1 195 ? 15.457 38.009 -22.839 1.00 40.55 196 THR B C 1
ATOM 3337 O O . THR B 1 195 ? 14.919 38.577 -23.810 1.00 41.17 196 THR B O 1
ATOM 3341 N N . GLY B 1 196 ? 15.278 38.340 -21.559 1.00 41.61 197 GLY B N 1
ATOM 3342 C CA . GLY B 1 196 ? 14.501 39.499 -21.083 1.00 41.42 197 GLY B CA 1
ATOM 3343 C C . GLY B 1 196 ? 15.243 40.224 -19.976 1.00 41.52 197 GLY B C 1
ATOM 3344 O O . GLY B 1 196 ? 16.159 39.618 -19.396 1.00 42.56 197 GLY B O 1
ATOM 3345 N N . SER B 1 197 ? 14.844 41.462 -19.680 1.00 45.43 198 SER B N 1
ATOM 3346 C CA . SER B 1 197 ? 15.576 42.416 -18.805 1.00 49.88 198 SER B CA 1
ATOM 3347 C C . SER B 1 197 ? 15.385 42.077 -17.321 1.00 54.19 198 SER B C 1
ATOM 3348 O O . SER B 1 197 ? 16.186 42.581 -16.507 1.00 59.50 198 SER B O 1
ATOM 3351 N N . ASP B 1 198 ? 14.378 41.265 -16.979 1.00 56.66 199 ASP B N 1
ATOM 3352 C CA . ASP B 1 198 ? 14.081 40.850 -15.581 1.00 57.28 199 ASP B CA 1
ATOM 3353 C C . ASP B 1 198 ? 14.673 39.460 -15.307 1.00 52.72 199 ASP B C 1
ATOM 3354 O O . ASP B 1 198 ? 14.173 38.786 -14.389 1.00 52.73 199 ASP B O 1
ATOM 3359 N N . GLY B 1 199 ? 15.698 39.054 -16.064 1.00 50.07 200 GLY B N 1
ATOM 3360 C CA . GLY B 1 199 ? 16.429 37.787 -15.864 1.00 47.92 200 GLY B CA 1
ATOM 3361 C C . GLY B 1 199 ? 15.789 36.616 -16.596 1.00 43.69 200 GLY B C 1
ATOM 3362 O O . GLY B 1 199 ? 16.213 35.475 -16.350 1.00 42.22 200 GLY B O 1
ATOM 3363 N N . PHE B 1 200 ? 14.811 36.869 -17.472 1.00 42.05 201 PHE B N 1
ATOM 3364 C CA . PHE B 1 200 ? 14.167 35.821 -18.307 1.00 38.06 201 PHE B CA 1
ATOM 3365 C C . PHE B 1 200 ? 15.213 35.231 -19.260 1.00 34.32 201 PHE B C 1
ATOM 3366 O O . PHE B 1 200 ? 15.947 35.992 -19.906 1.00 33.91 201 PHE B O 1
ATOM 3374 N N . TYR B 1 201 ? 15.284 33.902 -19.323 1.00 35.01 202 TYR B N 1
ATOM 3375 C CA . TYR B 1 201 ? 16.132 33.140 -20.274 1.00 35.94 202 TYR B CA 1
ATOM 3376 C C . TYR B 1 201 ? 15.372 31.882 -20.697 1.00 35.22 202 TYR B C 1
ATOM 3377 O O . TYR B 1 201 ? 14.899 31.136 -19.816 1.00 34.26 202 TYR B O 1
ATOM 3386 N N . SER B 1 202 ? 15.255 31.662 -22.006 1.00 33.32 203 SER B N 1
ATOM 3387 C CA . SER B 1 202 ? 14.597 30.469 -22.593 1.00 33.02 203 SER B CA 1
ATOM 3388 C C . SER B 1 202 ? 15.247 30.126 -23.932 1.00 34.80 203 SER B C 1
ATOM 3389 O O . SER B 1 202 ? 15.172 30.959 -24.860 1.00 35.99 203 SER B O 1
ATOM 3392 N N . ARG B 1 203 ? 15.847 28.939 -24.027 1.00 34.39 204 ARG B N 1
ATOM 3393 C CA . ARG B 1 203 ? 16.412 28.413 -25.294 1.00 35.76 204 ARG B CA 1
ATOM 3394 C C . ARG B 1 203 ? 15.573 27.218 -25.756 1.00 35.16 204 ARG B C 1
ATOM 3395 O O . ARG B 1 203 ? 15.004 26.503 -24.897 1.00 33.51 204 ARG B O 1
ATOM 3403 N N . SER B 1 204 ? 15.474 27.043 -27.074 1.00 35.48 205 SER B N 1
ATOM 3404 C CA . SER B 1 204 ? 14.981 25.805 -27.726 1.00 35.44 205 SER B CA 1
ATOM 3405 C C . SER B 1 204 ? 16.181 24.898 -28.008 1.00 36.61 205 SER B C 1
ATOM 3406 O O . SER B 1 204 ? 17.329 25.338 -27.785 1.00 38.55 205 SER B O 1
ATOM 3409 N N . TYR B 1 205 ? 15.915 23.680 -28.476 1.00 37.66 206 TYR B N 1
ATOM 3410 C CA . TYR B 1 205 ? 16.932 22.645 -28.785 1.00 36.75 206 TYR B CA 1
ATOM 3411 C C . TYR B 1 205 ? 16.612 22.010 -30.136 1.00 37.42 206 TYR B C 1
ATOM 3412 O O . TYR B 1 205 ? 15.436 21.700 -30.383 1.00 38.27 206 TYR B O 1
ATOM 3421 N N . SER B 1 206 ? 17.630 21.821 -30.975 1.00 40.58 207 SER B N 1
ATOM 3422 C CA . SER B 1 206 ? 17.612 20.830 -32.080 1.00 43.12 207 SER B CA 1
ATOM 3423 C C . SER B 1 206 ? 17.566 19.435 -31.448 1.00 45.10 207 SER B C 1
ATOM 3424 O O . SER B 1 206 ? 18.031 19.302 -30.294 1.00 42.48 207 SER B O 1
ATOM 3427 N N . ARG B 1 207 ? 17.023 18.445 -32.162 1.00 48.35 208 ARG B N 1
ATOM 3428 C CA . ARG B 1 207 ? 16.943 17.034 -31.691 1.00 49.93 208 ARG B CA 1
ATOM 3429 C C . ARG B 1 207 ? 18.357 16.561 -31.322 1.00 46.58 208 ARG B C 1
ATOM 3430 O O . ARG B 1 207 ? 18.507 15.917 -30.266 1.00 45.28 208 ARG B O 1
ATOM 3438 N N . ALA B 1 208 ? 19.352 16.910 -32.147 1.00 45.89 209 ALA B N 1
ATOM 3439 C CA . ALA B 1 208 ? 20.769 16.488 -32.026 1.00 48.53 209 ALA B CA 1
ATOM 3440 C C . ALA B 1 208 ? 21.405 17.092 -30.766 1.00 46.04 209 ALA B C 1
ATOM 3441 O O . ALA B 1 208 ? 22.078 16.347 -30.030 1.00 48.03 209 ALA B O 1
ATOM 3443 N N . CYS B 1 209 ? 21.212 18.393 -30.534 1.00 43.67 210 CYS B N 1
ATOM 3444 C CA . CYS B 1 209 ? 21.764 19.134 -29.365 1.00 44.17 210 CYS B CA 1
ATOM 3445 C C . CYS B 1 209 ? 21.190 18.577 -28.055 1.00 41.67 210 CYS B C 1
ATOM 3446 O O . CYS B 1 209 ? 21.969 18.416 -27.091 1.00 38.89 210 CYS B O 1
ATOM 3449 N N . LEU B 1 210 ? 19.882 18.302 -28.014 1.00 37.80 211 LEU B N 1
ATOM 3450 C CA . LEU B 1 210 ? 19.192 17.744 -26.818 1.00 38.07 211 LEU B CA 1
ATOM 3451 C C . LEU B 1 210 ? 19.789 16.373 -26.481 1.00 38.63 211 LEU B C 1
ATOM 3452 O O . LEU B 1 210 ? 20.191 16.177 -25.320 1.00 39.00 211 LEU B O 1
ATOM 3457 N N . HIS B 1 211 ? 19.843 15.470 -27.465 1.00 41.24 212 HIS B N 1
ATOM 3458 C CA . HIS B 1 211 ? 20.370 14.083 -27.330 1.00 43.66 212 HIS B CA 1
ATOM 3459 C C . HIS B 1 211 ? 21.803 14.135 -26.782 1.00 44.50 212 HIS B C 1
ATOM 3460 O O . HIS B 1 211 ? 22.094 13.390 -25.822 1.00 43.25 212 HIS B O 1
ATOM 3467 N N . ALA B 1 212 ? 22.644 15.008 -27.350 1.00 43.90 213 ALA B N 1
ATOM 3468 C CA . ALA B 1 212 ? 24.065 15.212 -26.976 1.00 43.19 213 ALA B CA 1
ATOM 3469 C C . ALA B 1 212 ? 24.173 15.635 -25.505 1.00 42.00 213 ALA B C 1
ATOM 3470 O O . ALA B 1 212 ? 24.954 15.002 -24.766 1.00 41.04 213 ALA B O 1
ATOM 3472 N N . LEU B 1 213 ? 23.424 16.668 -25.103 1.00 41.12 214 LEU B N 1
ATOM 3473 C CA . LEU B 1 213 ? 23.389 17.190 -23.708 1.00 41.78 214 LEU B CA 1
ATOM 3474 C C . LEU B 1 213 ? 23.025 16.057 -22.738 1.00 40.68 214 LEU B C 1
ATOM 3475 O O . LEU B 1 213 ? 23.702 15.921 -21.701 1.00 38.60 214 LEU B O 1
ATOM 3480 N N . LEU B 1 214 ? 21.993 15.275 -23.063 1.00 39.78 215 LEU B N 1
ATOM 3481 C CA . LEU B 1 214 ? 21.473 14.190 -22.188 1.00 40.62 215 LEU B CA 1
ATOM 3482 C C . LEU B 1 214 ? 22.542 13.102 -22.020 1.00 41.06 215 LEU B C 1
ATOM 3483 O O . LEU B 1 214 ? 22.740 12.655 -20.874 1.00 42.64 215 LEU B O 1
ATOM 3488 N N . ALA B 1 215 ? 23.217 12.714 -23.107 1.00 39.22 216 ALA B N 1
ATOM 3489 C CA . ALA B 1 215 ? 24.310 11.710 -23.113 1.00 43.44 216 ALA B CA 1
ATOM 3490 C C . ALA B 1 215 ? 25.470 12.189 -22.225 1.00 44.75 216 ALA B C 1
ATOM 3491 O O . ALA B 1 215 ? 26.017 11.364 -21.468 1.00 44.23 216 ALA B O 1
ATOM 3493 N N . GLU B 1 216 ? 25.817 13.479 -22.301 1.00 44.73 217 GLU B N 1
ATOM 3494 C CA . GLU B 1 216 ? 26.917 14.103 -21.514 1.00 46.91 217 GLU B CA 1
ATOM 3495 C C . GLU B 1 216 ? 26.614 14.027 -20.010 1.00 47.06 217 GLU B C 1
ATOM 3496 O O . GLU B 1 216 ? 27.580 14.034 -19.222 1.00 48.88 217 GLU B O 1
ATOM 3502 N N . CYS B 1 217 ? 25.335 13.956 -19.622 1.00 45.09 218 CYS B N 1
ATO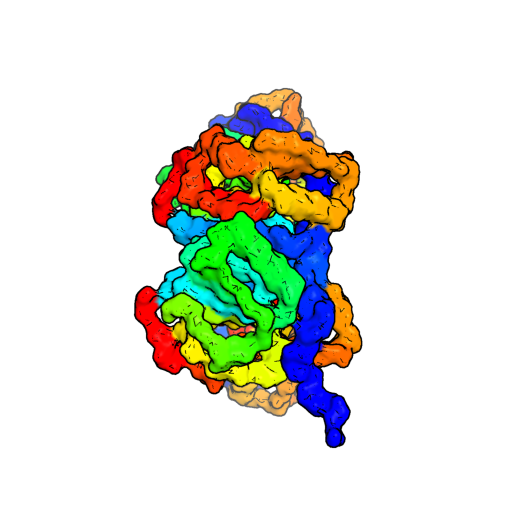M 3503 C CA . CYS B 1 217 ? 24.877 13.919 -18.205 1.00 44.14 218 CYS B CA 1
ATOM 3504 C C . CYS B 1 217 ? 24.528 12.487 -17.778 1.00 43.02 218 CYS B C 1
ATOM 3505 O O . CYS B 1 217 ? 23.961 12.329 -16.679 1.00 43.74 218 CYS B O 1
ATOM 3508 N N . GLY B 1 218 ? 24.854 11.488 -18.606 1.00 42.96 219 GLY B N 1
ATOM 3509 C CA . GLY B 1 218 ? 24.662 10.056 -18.302 1.00 43.86 219 GLY B CA 1
ATOM 3510 C C . GLY B 1 218 ? 23.196 9.655 -18.307 1.00 42.40 219 GLY B C 1
ATOM 3511 O O . GLY B 1 218 ? 22.822 8.784 -17.495 1.00 45.15 219 GLY B O 1
ATOM 3512 N N . LEU B 1 219 ? 22.394 10.258 -19.189 1.00 39.44 220 LEU B N 1
ATOM 3513 C CA . LEU B 1 219 ? 20.948 9.950 -19.357 1.00 38.80 220 LEU B CA 1
ATOM 3514 C C . LEU B 1 219 ? 20.736 9.321 -20.739 1.00 38.64 220 LEU B C 1
ATOM 3515 O O . LEU B 1 219 ? 21.035 9.996 -21.743 1.00 43.07 220 LEU B O 1
ATOM 3520 N N . THR B 1 220 ? 20.262 8.071 -20.770 1.00 36.86 221 THR B N 1
ATOM 3521 C CA . THR B 1 220 ? 20.001 7.267 -21.996 1.00 37.78 221 THR B CA 1
ATOM 3522 C C . THR B 1 220 ? 18.587 7.559 -22.508 1.00 33.68 221 THR B C 1
ATOM 3523 O O . THR B 1 220 ? 17.637 7.424 -21.715 1.00 32.25 221 THR B O 1
ATOM 3527 N N . VAL B 1 221 ? 18.459 7.917 -23.787 1.00 33.79 222 VAL B N 1
ATOM 3528 C CA . VAL B 1 221 ? 17.156 8.175 -24.470 1.00 35.20 222 VAL B CA 1
ATOM 3529 C C . VAL B 1 221 ? 16.506 6.825 -24.804 1.00 34.87 222 VAL B C 1
ATOM 3530 O O . VAL B 1 221 ? 17.097 6.054 -25.585 1.00 37.19 222 VAL B O 1
ATOM 3534 N N . VAL B 1 222 ? 15.332 6.561 -24.226 1.00 33.28 223 VAL B N 1
ATOM 3535 C CA . VAL B 1 222 ? 14.522 5.326 -24.447 1.00 35.13 223 VAL B CA 1
ATOM 3536 C C . VAL B 1 222 ? 13.447 5.604 -25.504 1.00 34.16 223 VAL B C 1
ATOM 3537 O O . VAL B 1 222 ? 13.146 4.678 -26.286 1.00 34.59 223 VAL B O 1
ATOM 3541 N N . ARG B 1 223 ? 12.873 6.814 -25.490 1.00 34.19 224 ARG B N 1
ATOM 3542 C CA . ARG B 1 223 ? 11.815 7.278 -26.425 1.00 35.31 224 ARG B CA 1
ATOM 3543 C C . ARG B 1 223 ? 12.071 8.746 -26.767 1.00 33.43 224 ARG B C 1
ATOM 3544 O O . ARG B 1 223 ? 12.406 9.521 -25.848 1.00 32.72 224 ARG B O 1
ATOM 3552 N N . SER B 1 224 ? 11.885 9.101 -28.036 1.00 34.56 225 SER B N 1
ATOM 3553 C CA . SER B 1 224 ? 12.067 10.468 -28.585 1.00 36.42 225 SER B CA 1
ATOM 3554 C C . SER B 1 224 ? 10.887 10.789 -29.503 1.00 36.98 225 SER B C 1
ATOM 3555 O O . SER B 1 224 ? 10.735 10.094 -30.522 1.00 43.79 225 SER B O 1
ATOM 3558 N N . ALA B 1 225 ? 10.069 11.777 -29.140 1.00 33.51 226 ALA B N 1
ATOM 3559 C CA . ALA B 1 225 ? 8.938 12.267 -29.961 1.00 34.24 226 ALA B CA 1
ATOM 3560 C C . ALA B 1 225 ? 9.200 13.719 -30.357 1.00 33.04 226 ALA B C 1
ATOM 3561 O O . ALA B 1 225 ? 9.756 14.478 -29.539 1.00 32.57 226 ALA B O 1
ATOM 3563 N N . SER B 1 226 ? 8.806 14.080 -31.576 1.00 33.38 227 SER B N 1
ATOM 3564 C CA . SER B 1 226 ? 8.905 15.457 -32.111 1.00 33.26 227 SER B CA 1
ATOM 3565 C C . SER B 1 226 ? 7.600 15.808 -32.819 1.00 33.52 227 SER B C 1
ATOM 3566 O O . SER B 1 226 ? 6.980 14.905 -33.411 1.00 38.23 227 SER B O 1
ATOM 3569 N N . ASN B 1 227 ? 7.196 17.070 -32.721 1.00 31.30 228 ASN B N 1
ATOM 3570 C CA . ASN B 1 227 ? 6.147 17.669 -33.582 1.00 33.06 228 ASN B CA 1
ATOM 3571 C C . ASN B 1 227 ? 6.716 18.997 -34.084 1.00 33.79 228 ASN B C 1
ATOM 3572 O O . ASN B 1 227 ? 7.916 19.234 -33.864 1.00 35.28 228 ASN B O 1
ATOM 3577 N N . LEU B 1 228 ? 5.893 19.822 -34.730 1.00 37.42 229 LEU B N 1
ATOM 3578 C CA . LEU B 1 228 ? 6.330 21.085 -35.378 1.00 38.54 229 LEU B CA 1
ATOM 3579 C C . LEU B 1 228 ? 6.948 22.033 -34.339 1.00 38.43 229 LEU B C 1
ATOM 3580 O O . LEU B 1 228 ? 7.796 22.859 -34.734 1.00 36.64 229 LEU B O 1
ATOM 3585 N N . PHE B 1 229 ? 6.561 21.910 -33.063 1.00 37.65 230 PHE B N 1
ATOM 3586 C CA . PHE B 1 229 ? 6.814 22.933 -32.014 1.00 38.40 230 PHE B CA 1
ATOM 3587 C C . PHE B 1 229 ? 7.810 22.447 -30.955 1.00 36.23 230 PHE B C 1
ATOM 3588 O O . PHE B 1 229 ? 8.364 23.317 -30.248 1.00 37.16 230 PHE B O 1
ATOM 3596 N N . ALA B 1 230 ? 8.034 21.134 -30.823 1.00 33.15 231 ALA B N 1
ATOM 3597 C CA . ALA B 1 230 ? 8.577 20.555 -29.571 1.00 31.85 231 ALA B CA 1
ATOM 3598 C C . ALA B 1 230 ? 9.344 19.252 -29.800 1.00 31.06 231 ALA B C 1
ATOM 3599 O O . ALA B 1 230 ? 9.084 18.542 -30.791 1.00 29.52 231 ALA B O 1
ATOM 3601 N N . HIS B 1 231 ? 10.241 18.957 -28.859 1.00 29.34 232 HIS B N 1
ATOM 3602 C CA . HIS B 1 231 ? 10.896 17.640 -28.664 1.00 30.51 232 HIS B CA 1
ATOM 3603 C C . HIS B 1 231 ? 10.576 17.163 -27.251 1.00 29.54 232 HIS B C 1
ATOM 3604 O O . HIS B 1 231 ? 10.655 17.984 -26.324 1.00 29.30 232 HIS B O 1
ATOM 3611 N N . CYS B 1 232 ? 10.199 15.895 -27.111 1.00 28.04 233 CYS B N 1
ATOM 3612 C CA . CYS B 1 232 ? 9.940 15.246 -25.806 1.00 28.25 233 CYS B CA 1
ATOM 3613 C C . CYS B 1 232 ? 10.719 13.933 -25.755 1.00 28.02 233 CYS B C 1
ATOM 3614 O O . CYS B 1 232 ? 10.570 13.115 -26.687 1.00 30.11 233 CYS B O 1
ATOM 3617 N N . VAL B 1 233 ? 11.539 13.746 -24.724 1.00 25.17 234 VAL B N 1
ATOM 3618 C CA . VAL B 1 233 ? 12.374 12.520 -24.581 1.00 26.84 234 VAL B CA 1
ATOM 3619 C C . VAL B 1 233 ? 12.094 11.883 -23.222 1.00 26.59 234 VAL B C 1
ATOM 3620 O O . VAL B 1 233 ? 11.920 12.619 -22.233 1.00 27.27 234 VAL B O 1
ATOM 3624 N N . THR B 1 234 ? 12.035 10.556 -23.206 1.00 27.30 235 THR B N 1
ATOM 3625 C CA . THR B 1 234 ? 12.055 9.721 -21.983 1.00 28.73 235 THR B CA 1
ATOM 3626 C C . THR B 1 234 ? 13.481 9.189 -21.826 1.00 29.26 235 THR B C 1
ATOM 3627 O O . THR B 1 234 ? 14.000 8.594 -22.795 1.00 30.42 235 THR B O 1
ATOM 3631 N N . VAL B 1 235 ? 14.102 9.433 -20.673 1.00 27.43 236 VAL B N 1
ATOM 3632 C CA . VAL B 1 235 ? 15.523 9.063 -20.417 1.00 28.54 236 VAL B CA 1
ATOM 3633 C C . VAL B 1 235 ? 15.602 8.210 -19.150 1.00 28.11 236 VAL B C 1
ATOM 3634 O O . VAL B 1 235 ? 14.737 8.375 -18.265 1.00 27.73 236 VAL B O 1
ATOM 3638 N N . LEU B 1 236 ? 16.611 7.339 -19.084 1.00 29.04 237 LEU B N 1
ATOM 3639 C CA . LEU B 1 236 ? 16.987 6.562 -17.874 1.00 32.72 237 LEU B CA 1
ATOM 3640 C C . LEU B 1 236 ? 18.394 6.975 -17.458 1.00 36.36 237 LEU B C 1
ATOM 3641 O O . LEU B 1 236 ? 19.280 7.089 -18.304 1.00 34.13 237 LEU B O 1
ATOM 3646 N N . PRO B 1 237 ? 18.643 7.220 -16.152 1.00 42.32 238 PRO B N 1
ATOM 3647 C CA . PRO B 1 237 ? 20.006 7.398 -15.658 1.00 47.20 238 PRO B CA 1
ATOM 3648 C C . PRO B 1 237 ? 20.826 6.117 -15.857 1.00 51.40 238 PRO B C 1
ATOM 3649 O O . PRO B 1 237 ? 20.289 5.053 -15.639 1.00 48.69 238 PRO B O 1
ATOM 3653 N N . GLU B 1 238 ? 22.086 6.251 -16.283 1.00 61.12 239 GLU B N 1
ATOM 3654 C CA . GLU B 1 238 ? 23.081 5.147 -16.263 1.00 66.34 239 GLU B CA 1
ATOM 3655 C C . GLU B 1 238 ? 23.281 4.730 -14.802 1.00 70.22 239 GLU B C 1
ATOM 3656 O O . GLU B 1 238 ? 23.715 5.588 -14.010 1.00 75.86 239 GLU B O 1
ATOM 3662 N N . GLY B 1 239 ? 22.938 3.485 -14.457 1.00 73.49 240 GLY B N 1
ATOM 3663 C CA . GLY B 1 239 ? 23.058 2.938 -13.089 1.00 73.51 240 GLY B CA 1
ATOM 3664 C C . GLY B 1 239 ? 21.742 2.973 -12.325 1.00 69.15 240 GLY B C 1
ATOM 3665 O O . GLY B 1 239 ? 21.750 2.601 -11.134 1.00 67.24 240 GLY B O 1
ATOM 3666 N N . ALA B 1 240 ? 20.654 3.413 -12.966 1.00 68.01 241 ALA B N 1
ATOM 3667 C CA . ALA B 1 240 ? 19.271 3.334 -12.437 1.00 66.82 241 ALA B CA 1
ATOM 3668 C C . ALA B 1 240 ? 18.762 1.898 -12.597 1.00 66.04 241 ALA B C 1
ATOM 3669 O O . ALA B 1 240 ? 19.044 1.287 -13.649 1.00 61.94 241 ALA B O 1
ATOM 3671 N N . ASP B 1 241 ? 18.051 1.378 -11.593 1.00 64.95 242 ASP B N 1
ATOM 3672 C CA . ASP B 1 241 ? 17.460 0.013 -11.619 1.00 64.74 242 ASP B CA 1
ATOM 3673 C C . ASP B 1 241 ? 16.405 -0.038 -12.731 1.00 62.27 242 ASP B C 1
ATOM 3674 O O . ASP B 1 241 ? 15.537 0.859 -12.752 1.00 63.81 242 ASP B O 1
ATOM 3679 N N . GLN B 1 242 ? 16.491 -1.040 -13.617 1.00 62.03 243 GLN B N 1
ATOM 3680 C CA . GLN B 1 242 ? 15.589 -1.225 -14.789 1.00 59.02 243 GLN B CA 1
ATOM 3681 C C . GLN B 1 242 ? 14.553 -2.317 -14.483 1.00 52.72 243 GLN B C 1
ATOM 3682 O O . GLN B 1 242 ? 13.937 -2.827 -15.441 1.00 43.13 243 GLN B O 1
ATOM 3688 N N . GLY B 1 243 ? 14.363 -2.649 -13.202 1.00 54.32 244 GLY B N 1
ATOM 3689 C CA . GLY B 1 243 ? 13.487 -3.740 -12.732 1.00 56.65 244 GLY B CA 1
ATOM 3690 C C . GLY B 1 243 ? 12.033 -3.311 -12.641 1.00 59.50 244 GLY B C 1
ATOM 3691 O O . GLY B 1 243 ? 11.722 -2.162 -13.023 1.00 59.50 244 GLY B O 1
ATOM 3692 N N . PHE B 1 244 ? 11.175 -4.208 -12.145 1.00 61.12 245 PHE B N 1
ATOM 3693 C CA . PHE B 1 244 ? 9.704 -4.025 -12.021 1.00 64.02 245 PHE B CA 1
ATOM 3694 C C . PHE B 1 244 ? 9.342 -3.848 -10.542 1.00 61.92 245 PHE B C 1
ATOM 3695 O O . PHE B 1 244 ? 8.611 -2.928 -10.202 1.00 59.98 245 PHE B O 1
ATOM 3703 N N . ARG C 1 12 ? 24.267 31.700 13.858 1.00 52.99 13 ARG C N 1
ATOM 3704 C CA . ARG C 1 12 ? 23.091 30.814 13.621 1.00 51.81 13 ARG C CA 1
ATOM 3705 C C . ARG C 1 12 ? 23.383 29.425 14.209 1.00 46.25 13 ARG C C 1
ATOM 3706 O O . ARG C 1 12 ? 24.569 29.058 14.309 1.00 46.67 13 ARG C O 1
ATOM 3714 N N . GLU C 1 13 ? 22.328 28.696 14.586 1.00 43.95 14 GLU C N 1
ATOM 3715 C CA . GLU C 1 13 ? 22.380 27.360 15.245 1.00 41.31 14 GLU C CA 1
ATOM 3716 C C . GLU C 1 13 ? 23.096 26.331 14.354 1.00 40.71 14 GLU C C 1
ATOM 3717 O O . GLU C 1 13 ? 23.729 25.421 14.912 1.00 40.20 14 GLU C O 1
ATOM 3723 N N . SER C 1 14 ? 22.993 26.450 13.027 1.00 40.22 15 SER C N 1
ATOM 3724 C CA . SER C 1 14 ? 23.519 25.449 12.062 1.00 42.45 15 SER C CA 1
ATOM 3725 C C . SER C 1 14 ? 25.049 25.539 11.946 1.00 43.12 15 SER C C 1
ATOM 3726 O O . SER C 1 14 ? 25.650 24.544 11.496 1.00 41.29 15 SER C O 1
ATOM 3729 N N . ALA C 1 15 ? 25.654 26.662 12.357 1.00 43.60 16 ALA C N 1
ATOM 3730 C CA . ALA C 1 15 ? 27.094 26.979 12.176 1.00 44.63 16 ALA C CA 1
ATOM 3731 C C . ALA C 1 15 ? 27.973 25.840 12.707 1.00 41.63 16 ALA C C 1
ATOM 3732 O O . ALA C 1 15 ? 28.779 25.307 11.928 1.00 42.27 16 ALA C O 1
ATOM 3734 N N . PHE C 1 16 ? 27.827 25.475 13.982 1.00 40.90 17 PHE C N 1
ATOM 3735 C CA . PHE C 1 16 ? 28.669 24.444 14.644 1.00 41.29 17 PHE C CA 1
ATOM 3736 C C . PHE C 1 16 ? 28.512 23.100 13.920 1.00 39.54 17 PHE C C 1
ATOM 3737 O O . PHE C 1 16 ? 29.506 22.363 13.798 1.00 38.81 17 PHE C O 1
ATOM 3745 N N . TYR C 1 17 ? 27.301 22.793 13.448 1.00 37.48 18 TYR C N 1
ATOM 3746 C CA . TYR C 1 17 ? 26.935 21.470 12.879 1.00 36.16 18 TYR C CA 1
ATOM 3747 C C . TYR C 1 17 ? 27.263 21.420 11.382 1.00 36.90 18 TYR C C 1
ATOM 3748 O O . TYR C 1 17 ? 27.185 20.319 10.804 1.00 35.69 18 TYR C O 1
ATOM 3757 N N . GLU C 1 18 ? 27.660 22.553 10.793 1.00 39.34 19 GLU C N 1
ATOM 3758 C CA . GLU C 1 18 ? 28.195 22.642 9.406 1.00 42.53 19 GLU C CA 1
ATOM 3759 C C . GLU C 1 18 ? 29.713 22.416 9.421 1.00 43.34 19 GLU C C 1
ATOM 3760 O O . GLU C 1 18 ? 30.280 22.211 8.335 1.00 46.19 19 GLU C O 1
ATOM 3766 N N . LEU C 1 19 ? 30.346 22.431 10.599 1.00 45.04 20 LEU C N 1
ATOM 3767 C CA . LEU C 1 19 ? 31.778 22.060 10.763 1.00 45.68 20 LEU C CA 1
ATOM 3768 C C . LEU C 1 19 ? 31.928 20.577 10.410 1.00 41.28 20 LEU C C 1
ATOM 3769 O O . LEU C 1 19 ? 31.033 19.792 10.765 1.00 41.61 20 LEU C O 1
ATOM 3774 N N . GLU C 1 20 ? 33.022 20.218 9.740 1.00 40.75 21 GLU C N 1
ATOM 3775 C CA . GLU C 1 20 ? 33.331 18.834 9.289 1.00 43.21 21 GLU C CA 1
ATOM 3776 C C . GLU C 1 20 ? 33.155 17.851 10.455 1.00 40.37 21 GLU C C 1
ATOM 3777 O O . GLU C 1 20 ? 32.556 16.776 10.247 1.00 37.95 21 GLU C O 1
ATOM 3783 N N . PHE C 1 21 ? 33.641 18.228 11.642 1.00 37.69 22 PHE C N 1
ATOM 3784 C CA . PHE C 1 21 ? 33.778 17.361 12.842 1.00 37.86 22 PHE C CA 1
ATOM 3785 C C . PHE C 1 21 ? 32.686 17.677 13.874 1.00 35.84 22 PHE C C 1
ATOM 3786 O O . PHE C 1 21 ? 32.588 16.941 14.880 1.00 34.31 22 PHE C O 1
ATOM 3794 N N . GLY C 1 22 ? 31.913 18.745 13.654 1.00 33.45 23 GLY C N 1
ATOM 3795 C CA . GLY C 1 22 ? 30.936 19.277 14.626 1.00 35.18 23 GLY C CA 1
ATOM 3796 C C . GLY C 1 22 ? 29.944 18.215 15.095 1.00 33.98 23 GLY C C 1
ATOM 3797 O O . GLY C 1 22 ? 29.911 17.877 16.277 1.00 35.79 23 GLY C O 1
ATOM 3798 N N . PRO C 1 23 ? 29.090 17.681 14.193 1.00 31.75 24 PRO C N 1
ATOM 3799 C CA . PRO C 1 23 ? 28.129 16.641 14.561 1.00 31.84 24 PRO C CA 1
ATOM 3800 C C . PRO C 1 23 ? 28.768 15.402 15.204 1.00 29.87 24 PRO C C 1
ATOM 3801 O O . PRO C 1 23 ? 28.233 14.923 16.184 1.00 29.64 24 PRO C O 1
ATOM 3805 N N . ARG C 1 24 ? 29.878 14.917 14.637 1.00 31.07 25 ARG C N 1
ATOM 3806 C CA . ARG C 1 24 ? 30.545 13.663 15.079 1.00 33.50 25 ARG C CA 1
ATOM 3807 C C . ARG C 1 24 ? 30.992 13.807 16.539 1.00 33.69 25 ARG C C 1
ATOM 3808 O O . ARG C 1 24 ? 30.782 12.848 17.309 1.00 34.16 25 ARG C O 1
ATOM 3816 N N . THR C 1 25 ? 31.573 14.950 16.914 1.00 31.92 26 THR C N 1
ATOM 3817 C CA . THR C 1 25 ? 32.126 15.162 18.278 1.00 35.00 26 THR C CA 1
ATOM 3818 C C . THR C 1 25 ? 30.979 15.140 19.292 1.00 35.10 26 THR C C 1
ATOM 3819 O O . THR C 1 25 ? 31.160 14.548 20.375 1.00 37.22 26 THR C O 1
ATOM 3823 N N . ILE C 1 26 ? 29.841 15.737 18.930 1.00 32.94 27 ILE C N 1
ATOM 3824 C CA . ILE C 1 26 ? 28.647 15.890 19.811 1.00 32.03 27 ILE C CA 1
ATOM 3825 C C . ILE C 1 26 ? 27.916 14.546 19.927 1.00 29.40 27 ILE C C 1
ATOM 3826 O O . ILE C 1 26 ? 27.378 14.277 21.010 1.00 30.11 27 ILE C O 1
ATOM 3831 N N . MET C 1 27 ? 27.902 13.732 18.868 1.00 27.63 28 MET C N 1
ATOM 3832 C CA . MET C 1 27 ? 27.005 12.548 18.778 1.00 27.94 28 MET C CA 1
ATOM 3833 C C . MET C 1 27 ? 27.772 11.227 18.936 1.00 28.83 28 MET C C 1
ATOM 3834 O O . MET C 1 27 ? 27.104 10.174 18.942 1.00 29.75 28 MET C O 1
ATOM 3839 N N . THR C 1 28 ? 29.096 11.262 19.107 1.00 28.89 29 THR C N 1
ATOM 3840 C CA . THR C 1 28 ? 29.914 10.050 19.388 1.00 30.87 29 THR C CA 1
ATOM 3841 C C . THR C 1 28 ? 29.602 9.559 20.810 1.00 31.08 29 THR C C 1
ATOM 3842 O O . THR C 1 28 ? 29.868 10.314 21.770 1.00 30.57 29 THR C O 1
ATOM 3846 N N . LEU C 1 29 ? 29.070 8.337 20.921 1.00 30.27 30 LEU C N 1
ATOM 3847 C CA . LEU C 1 29 ? 28.601 7.703 22.186 1.00 33.36 30 LEU C CA 1
ATOM 3848 C C . LEU C 1 29 ? 29.744 7.660 23.212 1.00 35.62 30 LEU C C 1
ATOM 3849 O O . LEU C 1 29 ? 29.455 7.805 24.419 1.00 37.79 30 LEU C O 1
ATOM 3854 N N . ALA C 1 30 ? 30.990 7.500 22.753 1.00 35.25 31 ALA C N 1
ATOM 3855 C CA . ALA C 1 30 ? 32.201 7.383 23.603 1.00 37.49 31 ALA C CA 1
ATOM 3856 C C . ALA C 1 30 ? 32.483 8.687 24.358 1.00 36.90 31 ALA C C 1
ATOM 3857 O O . ALA C 1 30 ? 33.270 8.635 25.320 1.00 34.12 31 ALA C O 1
ATOM 3859 N N . ASN C 1 31 ? 31.888 9.809 23.938 1.00 33.95 32 ASN C N 1
ATOM 3860 C CA . ASN C 1 31 ? 32.050 11.131 24.598 1.00 33.30 32 ASN C CA 1
ATOM 3861 C C . ASN C 1 31 ? 30.973 11.333 25.675 1.00 33.64 32 ASN C C 1
ATOM 3862 O O . ASN C 1 31 ? 31.060 12.354 26.396 1.00 33.12 32 ASN C O 1
ATOM 3867 N N . PHE C 1 32 ? 30.007 10.412 25.794 1.00 31.82 33 PHE C N 1
ATOM 3868 C CA . PHE C 1 32 ? 28.838 10.541 26.706 1.00 32.71 33 PHE C CA 1
ATOM 3869 C C . PHE C 1 32 ? 29.184 10.010 28.093 1.00 33.88 33 PHE C C 1
ATOM 3870 O O . PHE C 1 32 ? 29.607 8.866 28.240 1.00 32.92 33 PHE C O 1
ATOM 3878 N N . PRO C 1 33 ? 28.987 10.821 29.156 1.00 35.07 34 PRO C N 1
ATOM 3879 C CA . PRO C 1 33 ? 28.840 10.289 30.512 1.00 35.08 34 PRO C CA 1
ATOM 3880 C C . PRO C 1 33 ? 27.626 9.342 30.573 1.00 34.37 34 PRO C C 1
ATOM 3881 O O . PRO C 1 33 ? 26.662 9.624 29.873 1.00 32.37 34 PRO C O 1
ATOM 3885 N N . ASP C 1 34 ? 27.673 8.264 31.375 1.00 35.00 35 ASP C N 1
ATOM 3886 C CA . ASP C 1 34 ? 26.571 7.255 31.446 1.00 39.07 35 ASP C CA 1
ATOM 3887 C C . ASP C 1 34 ? 25.255 7.937 31.833 1.00 37.46 35 ASP C C 1
ATOM 3888 O O . ASP C 1 34 ? 24.206 7.430 31.409 1.00 37.68 35 ASP C O 1
ATOM 3893 N N . ASP C 1 35 ? 25.293 9.029 32.611 1.00 36.40 36 ASP C N 1
ATOM 3894 C CA . ASP C 1 35 ? 24.063 9.738 33.063 1.00 39.52 36 ASP C CA 1
ATOM 3895 C C . ASP C 1 35 ? 23.406 10.498 31.901 1.00 35.71 36 ASP C C 1
ATOM 3896 O O . ASP C 1 35 ? 22.378 11.158 32.149 1.00 39.83 36 ASP C O 1
ATOM 3901 N N . VAL C 1 36 ? 23.944 10.409 30.681 1.00 33.27 37 VAL C N 1
ATOM 3902 C CA . VAL C 1 36 ? 23.231 10.862 29.450 1.00 33.01 37 VAL C CA 1
ATOM 3903 C C . VAL C 1 36 ? 22.185 9.805 29.062 1.00 33.54 37 VAL C C 1
ATOM 3904 O O . VAL C 1 36 ? 21.146 10.198 28.503 1.00 34.93 37 VAL C O 1
ATOM 3908 N N . LEU C 1 37 ? 22.432 8.523 29.355 1.00 33.69 38 LEU C N 1
ATOM 3909 C CA . LEU C 1 37 ? 21.580 7.393 28.884 1.00 36.28 38 LEU C CA 1
ATOM 3910 C C . LEU C 1 37 ? 20.138 7.548 29.368 1.00 35.85 38 LEU C C 1
ATOM 3911 O O . LEU C 1 37 ? 19.212 7.317 28.593 1.00 35.94 38 LEU C O 1
ATOM 3916 N N . PRO C 1 38 ? 19.873 7.900 30.648 1.00 36.39 39 PRO C N 1
ATOM 3917 C CA . PRO C 1 38 ? 18.496 8.115 31.104 1.00 37.49 39 PRO C CA 1
ATOM 3918 C C . PRO C 1 38 ? 17.730 9.167 30.281 1.00 36.52 39 PRO C C 1
ATOM 3919 O O . PRO C 1 38 ? 16.543 8.972 30.068 1.00 35.40 39 PRO C O 1
ATOM 3923 N N . LEU C 1 39 ? 18.402 10.234 29.826 1.00 33.75 40 LEU C N 1
ATOM 3924 C CA . LEU C 1 39 ? 17.799 11.245 28.912 1.00 33.45 40 LEU C CA 1
ATOM 3925 C C . LEU C 1 39 ? 17.368 10.533 27.627 1.00 32.59 40 LEU C C 1
ATOM 3926 O O . LEU C 1 39 ? 16.191 10.679 27.230 1.00 31.83 40 LEU C O 1
ATOM 3931 N N . LEU C 1 40 ? 18.284 9.776 27.015 1.00 30.68 41 LEU C N 1
ATOM 3932 C CA . LEU C 1 40 ? 18.052 9.091 25.714 1.00 32.26 41 LEU C CA 1
ATOM 3933 C C . LEU C 1 40 ? 16.967 8.021 25.888 1.00 30.03 41 LEU C C 1
ATOM 3934 O O . LEU C 1 40 ? 16.140 7.865 24.978 1.00 28.84 41 LEU C O 1
ATOM 3939 N N . GLN C 1 41 ? 16.972 7.316 27.018 1.00 32.08 42 GLN C N 1
ATOM 3940 C CA . GLN C 1 41 ? 16.034 6.200 27.301 1.00 33.77 42 GLN C CA 1
ATOM 3941 C C . GLN C 1 41 ? 14.618 6.769 27.479 1.00 33.41 42 GLN C C 1
ATOM 3942 O O . GLN C 1 41 ? 13.695 6.233 26.843 1.00 35.40 42 GLN C O 1
ATOM 3948 N N . MET C 1 42 ? 14.457 7.841 28.266 1.00 31.79 43 MET C N 1
ATOM 3949 C CA . MET C 1 42 ? 13.138 8.484 28.534 1.00 34.36 43 MET C CA 1
ATOM 3950 C C . MET C 1 42 ? 12.538 8.986 27.212 1.00 32.33 43 MET C C 1
ATOM 3951 O O . MET C 1 42 ? 11.352 8.721 26.952 1.00 31.72 43 MET C O 1
ATOM 3956 N N . GLU C 1 43 ? 13.349 9.673 26.408 1.00 31.69 44 GLU C N 1
ATOM 3957 C CA . GLU C 1 43 ? 12.984 10.239 25.083 1.00 33.99 44 GLU C CA 1
ATOM 3958 C C . GLU C 1 43 ? 12.495 9.119 24.154 1.00 32.62 44 GLU C C 1
ATOM 3959 O O . GLU C 1 43 ? 11.430 9.282 23.512 1.00 30.59 44 GLU C O 1
ATOM 3965 N N . SER C 1 44 ? 13.252 8.023 24.086 1.00 30.69 45 SER C N 1
ATOM 3966 C CA . SER C 1 44 ? 12.963 6.826 23.254 1.00 32.77 45 SER C CA 1
ATOM 3967 C C . SER C 1 44 ? 11.618 6.207 23.664 1.00 32.52 45 SER C C 1
ATOM 3968 O O . SER C 1 44 ? 10.765 5.964 22.778 1.00 31.46 45 SER C O 1
ATOM 3971 N N . LEU C 1 45 ? 11.425 5.963 24.961 1.00 31.85 46 LEU C N 1
ATOM 3972 C CA . LEU C 1 45 ? 10.185 5.335 25.489 1.00 33.52 46 LEU C CA 1
ATOM 3973 C C . LEU C 1 45 ? 8.985 6.249 25.213 1.00 33.33 46 LEU C C 1
ATOM 3974 O O . LEU C 1 45 ? 7.940 5.717 24.786 1.00 32.41 46 LEU C O 1
ATOM 3979 N N . MET C 1 46 ? 9.131 7.565 25.413 1.00 31.99 47 MET C N 1
ATOM 3980 C CA . MET C 1 46 ? 8.038 8.553 25.202 1.00 33.96 47 MET C CA 1
ATOM 3981 C C . MET C 1 46 ? 7.664 8.618 23.713 1.00 31.33 47 MET C C 1
ATOM 3982 O O . MET C 1 46 ? 6.463 8.689 23.420 1.00 30.56 47 MET C O 1
ATOM 3987 N N . THR C 1 47 ? 8.646 8.619 22.806 1.00 30.26 48 THR C N 1
ATOM 3988 C CA . THR C 1 47 ? 8.413 8.664 21.336 1.00 30.67 48 THR C CA 1
ATOM 3989 C C . THR C 1 47 ? 7.607 7.426 20.923 1.00 29.70 48 THR C C 1
ATOM 3990 O O . THR C 1 47 ? 6.590 7.579 20.216 1.00 27.90 48 THR C O 1
ATOM 3994 N N . PHE C 1 48 ? 8.061 6.251 21.363 1.00 28.69 49 PHE C N 1
ATOM 3995 C CA . PHE C 1 48 ? 7.461 4.921 21.083 1.00 30.16 49 PHE C CA 1
ATOM 3996 C C . PHE C 1 48 ? 5.989 4.927 21.509 1.00 30.41 49 PHE C C 1
ATOM 3997 O O . PHE C 1 48 ? 5.108 4.606 20.690 1.00 30.27 49 PHE C O 1
ATOM 4005 N N . GLU C 1 49 ? 5.725 5.325 22.755 1.00 30.85 50 GLU C N 1
ATOM 4006 C CA . GLU C 1 49 ? 4.357 5.328 23.331 1.00 32.75 50 GLU C CA 1
ATOM 4007 C C . GLU C 1 49 ? 3.503 6.399 22.636 1.00 30.69 50 GLU C C 1
ATOM 4008 O O . GLU C 1 49 ? 2.322 6.116 22.373 1.00 30.73 50 GLU C O 1
ATOM 4014 N N . ALA C 1 50 ? 4.065 7.577 22.346 1.00 30.27 51 ALA C N 1
ATOM 4015 C CA . ALA C 1 50 ? 3.346 8.692 21.678 1.00 31.21 51 ALA C CA 1
ATOM 4016 C C . ALA C 1 50 ? 2.890 8.254 20.278 1.00 30.62 51 ALA C C 1
ATOM 4017 O O . ALA C 1 50 ? 1.734 8.521 19.906 1.00 32.18 51 ALA C O 1
ATOM 4019 N N . MET C 1 51 ? 3.762 7.590 19.524 1.00 29.30 52 MET C N 1
ATOM 4020 C CA . MET C 1 51 ? 3.441 7.117 18.153 1.00 30.99 52 MET C CA 1
ATOM 4021 C C . MET C 1 51 ? 2.311 6.079 18.211 1.00 30.10 52 MET C C 1
ATOM 4022 O O . MET C 1 51 ? 1.384 6.177 17.381 1.00 29.18 52 MET C O 1
ATOM 4027 N N . ALA C 1 52 ? 2.373 5.131 19.153 1.00 29.90 53 ALA C N 1
ATOM 4028 C CA . ALA C 1 52 ? 1.331 4.092 19.339 1.00 31.56 53 ALA C CA 1
ATOM 4029 C C . ALA C 1 52 ? -0.004 4.771 19.663 1.00 32.53 53 ALA C C 1
ATOM 4030 O O . ALA C 1 52 ? -0.974 4.548 18.917 1.00 34.41 53 ALA C O 1
ATOM 4032 N N . TYR C 1 53 ? -0.050 5.589 20.720 1.00 32.16 54 TYR C N 1
ATOM 4033 C CA . TYR C 1 53 ? -1.312 6.164 21.257 1.00 33.68 54 TYR C CA 1
ATOM 4034 C C . TYR C 1 53 ? -1.939 7.131 20.246 1.00 34.73 54 TYR C C 1
ATOM 4035 O O . TYR C 1 53 ? -3.173 7.091 20.078 1.00 35.23 54 TYR C O 1
ATOM 4044 N N . LEU C 1 54 ? -1.127 7.980 19.605 1.00 34.06 55 LEU C N 1
ATOM 4045 C CA . LEU C 1 54 ? -1.629 9.037 18.685 1.00 35.41 55 LEU C CA 1
ATOM 4046 C C . LEU C 1 54 ? -1.771 8.480 17.261 1.00 34.15 55 LEU C C 1
ATOM 4047 O O . LEU C 1 54 ? -2.177 9.253 16.380 1.00 35.92 55 LEU C O 1
ATOM 4052 N N . ARG C 1 55 ? -1.481 7.189 17.056 1.00 33.68 56 ARG C N 1
ATOM 4053 C CA . ARG C 1 55 ? -1.614 6.473 15.757 1.00 34.44 56 ARG C CA 1
ATOM 4054 C C . ARG C 1 55 ? -0.806 7.208 14.680 1.00 34.36 56 ARG C C 1
ATOM 4055 O O . ARG C 1 55 ? -1.357 7.480 13.595 1.00 34.50 56 ARG C O 1
ATOM 4063 N N . CYS C 1 56 ? 0.457 7.520 14.970 1.00 32.82 57 CYS C N 1
ATOM 4064 C CA . CYS C 1 56 ? 1.397 8.123 13.992 1.00 34.20 57 CYS C CA 1
ATOM 4065 C C . CYS C 1 56 ? 2.025 7.008 13.150 1.00 33.68 57 CYS C C 1
ATOM 4066 O O . CYS C 1 56 ? 2.623 6.088 13.735 1.00 35.74 57 CYS C O 1
ATOM 4069 N N . ASP C 1 57 ? 1.866 7.087 11.827 1.00 32.64 58 ASP C N 1
ATOM 4070 C CA . ASP C 1 57 ? 2.370 6.067 10.869 1.00 33.26 58 ASP C CA 1
ATOM 4071 C C . ASP C 1 57 ? 3.776 6.459 10.391 1.00 30.52 58 ASP C C 1
ATOM 4072 O O . ASP C 1 57 ? 4.376 5.663 9.648 1.00 30.98 58 ASP C O 1
ATOM 4077 N N . ALA C 1 58 ? 4.287 7.628 10.800 1.00 29.01 59 ALA C N 1
ATOM 4078 C CA . ALA C 1 58 ? 5.629 8.127 10.416 1.00 29.14 59 ALA C CA 1
ATOM 4079 C C . ALA C 1 58 ? 6.322 8.794 11.607 1.00 27.90 59 ALA C C 1
ATOM 4080 O O . ALA C 1 58 ? 5.654 9.518 12.376 1.00 27.29 59 ALA C O 1
ATOM 4082 N N . LEU C 1 59 ? 7.627 8.549 11.731 1.00 28.28 60 LEU C N 1
ATOM 4083 C CA . LEU C 1 59 ? 8.550 9.252 12.656 1.00 27.75 60 LEU C CA 1
ATOM 4084 C C . LEU C 1 59 ? 9.524 10.089 11.823 1.00 26.33 60 LEU C C 1
ATOM 4085 O O . LEU C 1 59 ? 10.227 9.510 10.963 1.00 25.87 60 LEU C O 1
ATOM 4090 N N . VAL C 1 60 ? 9.549 11.402 12.047 1.00 25.59 61 VAL C N 1
ATOM 4091 C CA . VAL C 1 60 ? 10.553 12.315 11.431 1.00 26.15 61 VAL C CA 1
ATOM 4092 C C . VAL C 1 60 ? 11.522 12.750 12.533 1.00 25.67 61 VAL C C 1
ATOM 4093 O O . VAL C 1 60 ? 11.100 13.495 13.444 1.00 26.24 61 VAL C O 1
ATOM 4097 N N . GLU C 1 61 ? 12.763 12.260 12.471 1.00 25.04 62 GLU C N 1
ATOM 4098 C CA . GLU C 1 61 ? 13.813 12.548 13.477 1.00 25.19 62 GLU C CA 1
ATOM 4099 C C . GLU C 1 61 ? 14.671 13.709 12.969 1.00 24.37 62 GLU C C 1
ATOM 4100 O O . GLU C 1 61 ? 15.448 13.511 12.015 1.00 23.89 62 GLU C O 1
ATOM 4106 N N . LEU C 1 62 ? 14.509 14.880 13.583 1.00 26.14 63 LEU C N 1
ATOM 4107 C CA . LEU C 1 62 ? 15.310 16.097 13.295 1.00 27.13 63 LEU C CA 1
ATOM 4108 C C . LEU C 1 62 ? 16.641 15.980 14.045 1.00 27.63 63 LEU C C 1
ATOM 4109 O O . LEU C 1 62 ? 16.607 15.807 15.270 1.00 27.92 63 LEU C O 1
ATOM 4114 N N . GLY C 1 63 ? 17.768 16.040 13.330 1.00 28.22 64 GLY C N 1
ATOM 4115 C CA . GLY C 1 63 ? 19.107 15.809 13.906 1.00 28.59 64 GLY C CA 1
ATOM 4116 C C . GLY C 1 63 ? 19.306 14.348 14.274 1.00 27.17 64 GLY C C 1
ATOM 4117 O O . GLY C 1 63 ? 19.721 14.069 15.422 1.00 28.30 64 GLY C O 1
ATOM 4118 N N . CYS C 1 64 ? 19.044 13.451 13.322 1.00 25.76 65 CYS C N 1
ATOM 4119 C CA . CYS C 1 64 ? 19.003 11.974 13.503 1.00 26.07 65 CYS C CA 1
ATOM 4120 C C . CYS C 1 64 ? 20.412 11.379 13.607 1.00 24.96 65 CYS C C 1
ATOM 4121 O O . CYS C 1 64 ? 20.520 10.215 14.010 1.00 26.20 65 CYS C O 1
ATOM 4124 N N . TYR C 1 65 ? 21.444 12.129 13.215 1.00 27.47 66 TYR C N 1
ATOM 4125 C CA . TYR C 1 65 ? 22.839 11.642 13.067 1.00 27.74 66 TYR C CA 1
ATOM 4126 C C . TYR C 1 65 ? 22.805 10.324 12.274 1.00 27.54 66 TYR C C 1
ATOM 4127 O O . TYR C 1 65 ? 22.400 10.366 11.090 1.00 28.93 66 TYR C O 1
ATOM 4136 N N . ASP C 1 66 ? 23.149 9.195 12.904 1.00 26.71 67 ASP C N 1
ATOM 4137 C CA . ASP C 1 66 ? 23.282 7.864 12.249 1.00 27.68 67 ASP C CA 1
ATOM 4138 C C . ASP C 1 66 ? 21.968 7.079 12.366 1.00 27.57 67 ASP C C 1
ATOM 4139 O O . ASP C 1 66 ? 21.990 5.872 12.067 1.00 29.12 67 ASP C O 1
ATOM 4144 N N . GLY C 1 67 ? 20.876 7.731 12.784 1.00 27.74 68 GLY C N 1
ATOM 4145 C CA . GLY C 1 67 ? 19.539 7.118 12.917 1.00 28.97 68 GLY C CA 1
ATOM 4146 C C . GLY C 1 67 ? 19.253 6.674 14.341 1.00 28.94 68 GLY C C 1
ATOM 4147 O O . GLY C 1 67 ? 18.934 5.488 14.539 1.00 27.54 68 GLY C O 1
ATOM 4148 N N . ARG C 1 68 ? 19.323 7.605 15.295 1.00 29.80 69 ARG C N 1
ATOM 4149 C CA . ARG C 1 68 ? 19.234 7.315 16.751 1.00 30.04 69 ARG C CA 1
ATOM 4150 C C . ARG C 1 68 ? 17.816 6.859 17.135 1.00 28.24 69 ARG C C 1
ATOM 4151 O O . ARG C 1 68 ? 17.697 6.192 18.169 1.00 29.69 69 ARG C O 1
ATOM 4159 N N . ALA C 1 69 ? 16.785 7.150 16.332 1.00 27.35 70 ALA C N 1
ATOM 4160 C CA . ALA C 1 69 ? 15.387 6.727 16.609 1.00 26.69 70 ALA C CA 1
ATOM 4161 C C . ALA C 1 69 ? 14.877 5.736 15.553 1.00 25.48 70 ALA C C 1
ATOM 4162 O O . ALA C 1 69 ? 13.682 5.417 15.607 1.00 24.62 70 ALA C O 1
ATOM 4164 N N . LEU C 1 70 ? 15.734 5.233 14.656 1.00 26.61 71 LEU C N 1
ATOM 4165 C CA . LEU C 1 70 ? 15.315 4.303 13.566 1.00 26.38 71 LEU C CA 1
ATOM 4166 C C . LEU C 1 70 ? 14.648 3.064 14.176 1.00 26.49 71 LEU C C 1
ATOM 4167 O O . LEU C 1 70 ? 13.622 2.619 13.633 1.00 27.09 71 LEU C O 1
ATOM 4172 N N . GLU C 1 71 ? 15.214 2.525 15.259 1.00 27.76 72 GLU C N 1
ATOM 4173 C CA . GLU C 1 71 ? 14.716 1.288 15.920 1.00 29.56 72 GLU C CA 1
ATOM 4174 C C . GLU C 1 71 ? 13.272 1.492 16.410 1.00 28.97 72 GLU C C 1
ATOM 4175 O O . GLU C 1 71 ? 12.506 0.504 16.408 1.00 27.89 72 GLU C O 1
ATOM 4181 N N . ILE C 1 72 ? 12.899 2.714 16.806 1.00 27.49 73 ILE C N 1
ATOM 4182 C CA . ILE C 1 72 ? 11.515 3.038 17.271 1.00 28.04 73 ILE C CA 1
ATOM 4183 C C . ILE C 1 72 ? 10.548 2.781 16.109 1.00 27.57 73 ILE C C 1
ATOM 4184 O O . ILE C 1 72 ? 9.567 2.032 16.301 1.00 27.63 73 ILE C O 1
ATOM 4189 N N . ALA C 1 73 ? 10.825 3.371 14.946 1.00 27.45 74 ALA C N 1
ATOM 4190 C CA . ALA C 1 73 ? 10.029 3.197 13.709 1.00 28.82 74 ALA C CA 1
ATOM 4191 C C . ALA C 1 73 ? 9.986 1.711 13.328 1.00 28.64 74 ALA C C 1
ATOM 4192 O O . ALA C 1 73 ? 8.894 1.227 12.963 1.00 29.96 74 ALA C O 1
ATOM 4194 N N . ARG C 1 74 ? 11.119 1.007 13.416 1.00 28.31 75 ARG C N 1
ATOM 4195 C CA . ARG C 1 74 ? 11.202 -0.430 13.034 1.00 31.64 75 ARG C CA 1
ATOM 4196 C C . ARG C 1 74 ? 10.239 -1.256 13.901 1.00 29.71 75 ARG C C 1
ATOM 4197 O O . ARG C 1 74 ? 9.467 -2.039 13.326 1.00 29.00 75 ARG C O 1
ATOM 4205 N N . LEU C 1 75 ? 10.266 -1.077 15.225 1.00 29.44 76 LEU C N 1
ATOM 4206 C CA . LEU C 1 75 ? 9.442 -1.878 16.175 1.00 31.96 76 LEU C CA 1
ATOM 4207 C C . LEU C 1 75 ? 7.945 -1.582 16.003 1.00 31.90 76 LEU C C 1
ATOM 4208 O O . LEU C 1 75 ? 7.145 -2.450 16.403 1.00 32.83 76 LEU C O 1
ATOM 4213 N N . LEU C 1 76 ? 7.577 -0.423 15.442 1.00 30.95 77 LEU C N 1
ATOM 4214 C CA . LEU C 1 76 ? 6.160 -0.013 15.229 1.00 32.51 77 LEU C CA 1
ATOM 4215 C C . LEU C 1 76 ? 5.740 -0.224 13.767 1.00 31.49 77 LEU C C 1
ATOM 4216 O O . LEU C 1 76 ? 4.568 0.050 13.458 1.00 30.54 77 LEU C O 1
ATOM 4221 N N . ASN C 1 77 ? 6.646 -0.691 12.903 1.00 30.82 78 ASN C N 1
ATOM 4222 C CA . ASN C 1 77 ? 6.393 -0.831 11.444 1.00 31.66 78 ASN C CA 1
ATOM 4223 C C . ASN C 1 77 ? 5.947 0.525 10.878 1.00 28.85 78 ASN C C 1
ATOM 4224 O O . ASN C 1 77 ? 5.090 0.540 9.978 1.00 29.92 78 ASN C O 1
ATOM 4229 N N . ALA C 1 78 ? 6.504 1.628 11.386 1.00 28.53 79 ALA C N 1
ATOM 4230 C CA . ALA C 1 78 ? 6.185 3.003 10.936 1.00 30.16 79 ALA C CA 1
ATOM 4231 C C . ALA C 1 78 ? 7.159 3.418 9.827 1.00 30.82 79 ALA C C 1
ATOM 4232 O O . ALA C 1 78 ? 8.252 2.810 9.721 1.00 30.25 79 ALA C O 1
ATOM 4234 N N . ARG C 1 79 ? 6.773 4.418 9.030 1.00 29.99 80 ARG C N 1
ATOM 4235 C CA . ARG C 1 79 ? 7.703 5.139 8.125 1.00 29.52 80 ARG C CA 1
ATOM 4236 C C . ARG C 1 79 ? 8.708 5.921 8.974 1.00 26.80 80 ARG C C 1
ATOM 4237 O O . ARG C 1 79 ? 8.359 6.328 10.103 1.00 25.85 80 ARG C O 1
ATOM 4245 N N . TYR C 1 80 ? 9.912 6.120 8.446 1.00 26.44 81 TYR C N 1
ATOM 4246 C CA . TYR C 1 80 ? 10.989 6.897 9.106 1.00 26.52 81 TYR C CA 1
ATOM 4247 C C . TYR C 1 80 ? 11.628 7.844 8.089 1.00 26.70 81 TYR C C 1
ATOM 4248 O O . TYR C 1 80 ? 11.953 7.408 6.970 1.00 26.90 81 TYR C O 1
ATOM 4257 N N . LEU C 1 81 ? 11.797 9.108 8.478 1.00 26.38 82 LEU C N 1
ATOM 4258 C CA . LEU C 1 81 ? 12.708 10.060 7.800 1.00 26.47 82 LEU C CA 1
ATOM 4259 C C . LEU C 1 81 ? 13.695 10.605 8.836 1.00 26.26 82 LEU C C 1
ATOM 4260 O O . LEU C 1 81 ? 13.240 11.145 9.862 1.00 26.78 82 LEU C O 1
ATOM 4265 N N . GLY C 1 82 ? 14.993 10.436 8.580 1.00 26.44 83 GLY C N 1
ATOM 4266 C CA . GLY C 1 82 ? 16.077 11.056 9.363 1.00 26.99 83 GLY C CA 1
ATOM 4267 C C . GLY C 1 82 ? 16.612 12.283 8.643 1.00 26.71 83 GLY C C 1
ATOM 4268 O O . GLY C 1 82 ? 16.954 12.161 7.454 1.00 26.39 83 GLY C O 1
ATOM 4269 N N . VAL C 1 83 ? 16.665 13.427 9.331 1.00 25.58 84 VAL C N 1
ATOM 4270 C CA . VAL C 1 83 ? 17.185 14.718 8.793 1.00 27.30 84 VAL C CA 1
ATOM 4271 C C . VAL C 1 83 ? 18.452 15.080 9.574 1.00 27.36 84 VAL C C 1
ATOM 4272 O O . VAL C 1 83 ? 18.370 15.148 10.808 1.00 27.29 84 VAL C O 1
ATOM 4276 N N . ASP C 1 84 ? 19.575 15.302 8.881 1.00 27.74 85 ASP C N 1
ATOM 4277 C CA . ASP C 1 84 ? 20.836 15.780 9.508 1.00 28.16 85 ASP C CA 1
ATOM 4278 C C . ASP C 1 84 ? 21.698 16.496 8.466 1.00 28.76 85 ASP C C 1
ATOM 4279 O O . ASP C 1 84 ? 21.537 16.221 7.268 1.00 29.68 85 ASP C O 1
ATOM 4284 N N . LEU C 1 85 ? 22.587 17.372 8.938 1.00 31.63 86 LEU C N 1
ATOM 4285 C CA . LEU C 1 85 ? 23.602 18.074 8.112 1.00 32.26 86 LEU C CA 1
ATOM 4286 C C . LEU C 1 85 ? 24.820 17.170 7.884 1.00 31.26 86 LEU C C 1
ATOM 4287 O O . LEU C 1 85 ? 25.564 17.452 6.937 1.00 33.18 86 LEU C O 1
ATOM 4292 N N . ASP C 1 86 ? 25.036 16.146 8.721 1.00 30.90 87 ASP C N 1
ATOM 4293 C CA . ASP C 1 86 ? 26.275 15.318 8.692 1.00 32.17 87 ASP C CA 1
ATOM 4294 C C . ASP C 1 86 ? 26.151 14.256 7.597 1.00 30.19 87 ASP C C 1
ATOM 4295 O O . ASP C 1 86 ? 25.480 13.247 7.837 1.00 30.96 87 ASP C O 1
ATOM 4300 N N . GLN C 1 87 ? 26.822 14.466 6.460 1.00 33.10 88 GLN C N 1
ATOM 4301 C CA . GLN C 1 87 ? 26.786 13.564 5.277 1.00 37.28 88 GLN C CA 1
ATOM 4302 C C . GLN C 1 87 ? 27.226 12.151 5.688 1.00 34.23 88 GLN C C 1
ATOM 4303 O O . GLN C 1 87 ? 26.566 11.193 5.265 1.00 34.49 88 GLN C O 1
ATOM 4309 N N . ARG C 1 88 ? 28.290 12.030 6.488 1.00 34.62 89 ARG C N 1
ATOM 4310 C CA . ARG C 1 88 ? 28.922 10.729 6.846 1.00 36.79 89 ARG C CA 1
ATOM 4311 C C . ARG C 1 88 ? 27.965 9.908 7.721 1.00 32.20 89 ARG C C 1
ATOM 4312 O O . ARG C 1 88 ? 27.835 8.699 7.473 1.00 32.77 89 ARG C O 1
ATOM 4320 N N . ALA C 1 89 ? 27.323 10.536 8.711 1.00 31.27 90 ALA C N 1
ATOM 4321 C CA . ALA C 1 89 ? 26.348 9.878 9.612 1.00 30.39 90 ALA C CA 1
ATOM 4322 C C . ALA C 1 89 ? 25.142 9.407 8.787 1.00 29.40 90 ALA C C 1
ATOM 4323 O O . ALA C 1 89 ? 24.677 8.274 9.014 1.00 30.71 90 ALA C O 1
ATOM 4325 N N . ILE C 1 90 ? 24.671 10.227 7.846 1.00 27.97 91 ILE C N 1
ATOM 4326 C CA . ILE C 1 90 ? 23.533 9.868 6.944 1.00 29.89 91 ILE C CA 1
ATOM 4327 C C . ILE C 1 90 ? 23.922 8.654 6.084 1.00 31.49 91 ILE C C 1
ATOM 4328 O O . ILE C 1 90 ? 23.033 7.808 5.855 1.00 31.49 91 ILE C O 1
ATOM 4333 N N . GLU C 1 91 ? 25.182 8.555 5.637 1.00 33.69 92 GLU C N 1
ATOM 4334 C CA . GLU C 1 91 ? 25.689 7.391 4.852 1.00 34.86 92 GLU C CA 1
ATOM 4335 C C . GLU C 1 91 ? 25.598 6.118 5.708 1.00 33.65 92 GLU C C 1
ATOM 4336 O O . GLU C 1 91 ? 25.121 5.087 5.188 1.00 32.13 92 GLU C O 1
ATOM 4342 N N . THR C 1 92 ? 26.044 6.182 6.968 1.00 33.31 93 THR C N 1
ATOM 4343 C CA . THR C 1 92 ? 25.923 5.079 7.964 1.00 33.30 93 THR C CA 1
ATOM 4344 C C . THR C 1 92 ? 24.455 4.652 8.061 1.00 31.47 93 THR C C 1
ATOM 4345 O O . THR C 1 92 ? 24.191 3.438 8.018 1.00 33.84 93 THR C O 1
ATOM 4349 N N . LEU C 1 93 ? 23.550 5.625 8.191 1.00 30.34 94 LEU C N 1
ATOM 4350 C CA . LEU C 1 93 ? 22.085 5.401 8.321 1.00 29.85 94 LEU C CA 1
ATOM 4351 C C . LEU C 1 93 ? 21.559 4.732 7.044 1.00 29.25 94 LEU C C 1
ATOM 4352 O O . LEU C 1 93 ? 20.844 3.722 7.173 1.00 28.76 94 LEU C O 1
ATOM 4357 N N . ARG C 1 94 ? 21.926 5.249 5.866 1.00 29.08 95 ARG C N 1
ATOM 4358 C CA . ARG C 1 94 ? 21.503 4.697 4.547 1.00 30.22 95 ARG C CA 1
ATOM 4359 C C . ARG C 1 94 ? 21.924 3.222 4.449 1.00 30.68 95 ARG C C 1
ATOM 4360 O O . ARG C 1 94 ? 21.080 2.400 4.047 1.00 29.45 95 ARG C O 1
ATOM 4368 N N . THR C 1 95 ? 23.164 2.891 4.822 1.00 32.19 96 THR C N 1
ATOM 4369 C CA . THR C 1 95 ? 23.699 1.500 4.817 1.00 35.63 96 THR C CA 1
ATOM 4370 C C . THR C 1 95 ? 22.859 0.619 5.755 1.00 35.20 96 THR C C 1
ATOM 4371 O O . THR C 1 95 ? 22.555 -0.525 5.374 1.00 36.08 96 THR C O 1
ATOM 4375 N N . ARG C 1 96 ? 22.500 1.134 6.932 1.00 35.03 97 ARG C N 1
ATOM 4376 C CA . ARG C 1 96 ? 21.718 0.398 7.962 1.00 33.68 97 ARG C CA 1
ATOM 4377 C C . ARG C 1 96 ? 20.298 0.127 7.436 1.00 31.41 97 ARG C C 1
ATOM 4378 O O . ARG C 1 96 ? 19.818 -1.018 7.564 1.00 31.43 97 ARG C O 1
ATOM 4386 N N . ILE C 1 97 ? 19.653 1.144 6.864 1.00 30.45 98 ILE C N 1
ATOM 4387 C CA . ILE C 1 97 ? 18.292 1.040 6.254 1.00 31.54 98 ILE C CA 1
ATOM 4388 C C . ILE C 1 97 ? 18.306 -0.091 5.216 1.00 31.85 98 ILE C C 1
ATOM 4389 O O . ILE C 1 97 ? 17.393 -0.937 5.242 1.00 32.12 98 ILE C O 1
ATOM 4394 N N . GLU C 1 98 ? 19.322 -0.116 4.352 1.00 34.28 99 GLU C N 1
ATOM 4395 C CA . GLU C 1 98 ? 19.472 -1.134 3.280 1.00 37.25 99 GLU C CA 1
ATOM 4396 C C . GLU C 1 98 ? 19.651 -2.518 3.923 1.00 36.16 99 GLU C C 1
ATOM 4397 O O . GLU C 1 98 ? 18.858 -3.416 3.610 1.00 33.40 99 GLU C O 1
ATOM 4403 N N . ARG C 1 99 ? 20.639 -2.670 4.812 1.00 37.65 100 ARG C N 1
ATOM 4404 C CA . ARG C 1 99 ? 21.009 -3.972 5.436 1.00 38.96 100 ARG C CA 1
ATOM 4405 C C . ARG C 1 99 ? 19.849 -4.514 6.288 1.00 36.54 100 ARG C C 1
ATOM 4406 O O . ARG C 1 99 ? 19.720 -5.748 6.362 1.00 35.11 100 ARG C O 1
ATOM 4414 N N . GLU C 1 100 ? 19.033 -3.643 6.897 1.00 34.44 101 GLU C N 1
ATOM 4415 C CA . GLU C 1 100 ? 17.887 -4.041 7.766 1.00 36.55 101 GLU C CA 1
ATOM 4416 C C . GLU C 1 100 ? 16.612 -4.237 6.929 1.00 37.62 101 GLU C C 1
ATOM 4417 O O . GLU C 1 100 ? 15.568 -4.540 7.532 1.00 39.90 101 GLU C O 1
ATOM 4423 N N . GLY C 1 101 ? 16.691 -4.075 5.603 1.00 37.93 102 GLY C N 1
ATOM 4424 C CA . GLY C 1 101 ? 15.573 -4.294 4.663 1.00 37.42 102 GLY C CA 1
ATOM 4425 C C . GLY C 1 101 ? 14.452 -3.286 4.860 1.00 35.17 102 GLY C C 1
ATOM 4426 O O . GLY C 1 101 ? 13.281 -3.673 4.706 1.00 36.39 102 GLY C O 1
ATOM 4427 N N . MET C 1 102 ? 14.793 -2.032 5.171 1.00 34.18 103 MET C N 1
ATOM 4428 C CA . MET C 1 102 ? 13.817 -0.962 5.519 1.00 34.31 103 MET C CA 1
ATOM 4429 C C . MET C 1 102 ? 13.713 0.068 4.384 1.00 32.96 103 MET C C 1
ATOM 4430 O O . MET C 1 102 ? 13.066 1.111 4.603 1.00 32.78 103 MET C O 1
ATOM 4435 N N . SER C 1 103 ? 14.299 -0.211 3.214 1.00 34.52 104 SER C N 1
ATOM 4436 C CA . SER C 1 103 ? 14.379 0.734 2.064 1.00 36.35 104 SER C CA 1
ATOM 4437 C C . SER C 1 103 ? 12.978 1.175 1.619 1.00 34.25 104 SER C C 1
ATOM 4438 O O . SER C 1 103 ? 12.853 2.298 1.093 1.00 37.07 104 SER C O 1
ATOM 4441 N N . ASP C 1 104 ? 11.965 0.327 1.810 1.00 33.91 105 ASP C N 1
ATOM 4442 C CA . ASP C 1 104 ? 10.566 0.622 1.397 1.00 36.95 105 ASP C CA 1
ATOM 4443 C C . ASP C 1 104 ? 9.934 1.653 2.346 1.00 32.78 105 ASP C C 1
ATOM 4444 O O . ASP C 1 104 ? 8.947 2.272 1.935 1.00 34.13 105 ASP C O 1
ATOM 4449 N N . ARG C 1 105 ? 10.449 1.849 3.564 1.00 31.15 106 ARG C N 1
ATOM 4450 C CA . ARG C 1 105 ? 9.713 2.652 4.585 1.00 33.14 106 ARG C CA 1
ATOM 4451 C C . ARG C 1 105 ? 10.616 3.616 5.368 1.00 31.01 106 ARG C C 1
ATOM 4452 O O . ARG C 1 105 ? 10.059 4.369 6.185 1.00 31.07 106 ARG C O 1
ATOM 4460 N N . ALA C 1 106 ? 11.929 3.634 5.128 1.00 28.98 107 ALA C N 1
ATOM 4461 C CA . ALA C 1 106 ? 12.885 4.525 5.831 1.00 28.39 107 ALA C CA 1
ATOM 4462 C C . ALA C 1 106 ? 13.693 5.310 4.797 1.00 27.93 107 ALA C C 1
ATOM 4463 O O . ALA C 1 106 ? 14.091 4.712 3.780 1.00 27.35 107 ALA C O 1
ATOM 4465 N N . ASP C 1 107 ? 13.903 6.607 5.039 1.00 27.79 108 ASP C N 1
ATOM 4466 C CA . ASP C 1 107 ? 14.611 7.507 4.092 1.00 28.78 108 ASP C CA 1
ATOM 4467 C C . ASP C 1 107 ? 15.414 8.533 4.894 1.00 27.04 108 ASP C C 1
ATOM 4468 O O . ASP C 1 107 ? 15.208 8.642 6.123 1.00 26.76 108 ASP C O 1
ATOM 4473 N N . THR C 1 108 ? 16.310 9.244 4.218 1.00 28.01 109 THR C N 1
ATOM 4474 C CA . THR C 1 108 ? 17.220 10.242 4.828 1.00 29.32 109 THR C CA 1
ATOM 4475 C C . THR C 1 108 ? 17.249 11.489 3.951 1.00 30.00 109 THR C C 1
ATOM 4476 O O . THR C 1 108 ? 17.016 11.364 2.737 1.00 31.87 109 THR C O 1
ATOM 4480 N N . VAL C 1 109 ? 17.524 12.642 4.552 1.00 30.47 110 VAL C N 1
ATOM 4481 C CA . VAL C 1 109 ? 17.853 13.892 3.811 1.00 33.53 110 VAL C CA 1
ATOM 4482 C C . VAL C 1 109 ? 19.023 14.572 4.524 1.00 31.92 110 VAL C C 1
ATOM 4483 O O . VAL C 1 109 ? 19.005 14.646 5.780 1.00 30.86 110 VAL C O 1
ATOM 4487 N N . VAL C 1 110 ? 20.006 15.014 3.739 1.00 30.35 111 VAL C N 1
ATOM 4488 C CA . VAL C 1 110 ? 21.120 15.890 4.190 1.00 31.05 111 VAL C CA 1
ATOM 4489 C C . VAL C 1 110 ? 20.665 17.333 3.973 1.00 30.87 111 VAL C C 1
ATOM 4490 O O . VAL C 1 110 ? 20.712 17.801 2.827 1.00 30.50 111 VAL C O 1
ATOM 4494 N N . ASP C 1 111 ? 20.205 17.995 5.032 1.00 31.11 112 ASP C N 1
ATOM 4495 C CA . ASP C 1 111 ? 19.683 19.380 4.943 1.00 32.41 112 ASP C CA 1
ATOM 4496 C C . ASP C 1 111 ? 19.615 19.995 6.338 1.00 30.95 112 ASP C C 1
ATOM 4497 O O . ASP C 1 111 ? 19.692 19.251 7.334 1.00 30.07 112 ASP C O 1
ATOM 4502 N N . ASP C 1 112 ? 19.491 21.318 6.374 1.00 31.91 113 ASP C N 1
ATOM 4503 C CA . ASP C 1 112 ? 19.112 22.094 7.577 1.00 31.95 113 ASP C CA 1
ATOM 4504 C C . ASP C 1 112 ? 17.691 21.678 7.982 1.00 30.78 113 ASP C C 1
ATOM 4505 O O . ASP C 1 112 ? 16.792 21.663 7.113 1.00 28.46 113 ASP C O 1
ATOM 4510 N N . ILE C 1 113 ? 17.512 21.342 9.258 1.00 29.90 114 ILE C N 1
ATOM 4511 C CA . ILE C 1 113 ? 16.214 20.948 9.878 1.00 32.89 114 ILE C CA 1
ATOM 4512 C C . ILE C 1 113 ? 15.139 21.991 9.546 1.00 30.29 114 ILE C C 1
ATOM 4513 O O . ILE C 1 113 ? 14.004 21.578 9.251 1.00 31.42 114 ILE C O 1
ATOM 4518 N N . LEU C 1 114 ? 15.473 23.285 9.587 1.00 30.80 115 LEU C N 1
ATOM 4519 C CA . LEU C 1 114 ? 14.497 24.385 9.348 1.00 33.19 115 LEU C CA 1
ATOM 4520 C C . LEU C 1 114 ? 14.044 24.376 7.883 1.00 32.06 115 LEU C C 1
ATOM 4521 O O . LEU C 1 114 ? 12.841 24.577 7.654 1.00 34.55 115 LEU C O 1
ATOM 4526 N N . ASN C 1 115 ? 14.957 24.133 6.937 1.00 33.30 116 ASN C N 1
ATOM 4527 C CA . ASN C 1 115 ? 14.628 23.962 5.494 1.00 35.64 116 ASN C CA 1
ATOM 4528 C C . ASN C 1 115 ? 13.620 22.818 5.339 1.00 32.35 116 ASN C C 1
ATOM 4529 O O . ASN C 1 115 ? 12.634 22.988 4.588 1.00 32.49 116 ASN C O 1
ATOM 4534 N N . HIS C 1 116 ? 13.850 21.691 6.019 1.00 30.09 117 HIS C N 1
ATOM 4535 C CA . HIS C 1 116 ? 12.954 20.509 5.942 1.00 31.76 117 HIS C CA 1
ATOM 4536 C C . HIS C 1 116 ? 11.570 20.856 6.499 1.00 30.94 117 HIS C C 1
ATOM 4537 O O . HIS C 1 116 ? 10.580 20.568 5.804 1.00 32.20 117 HIS C O 1
ATOM 4544 N N . THR C 1 117 ? 11.491 21.428 7.706 1.00 30.81 118 THR C N 1
ATOM 4545 C CA . THR C 1 117 ? 10.193 21.681 8.393 1.00 32.94 118 THR C CA 1
ATOM 4546 C C . THR C 1 117 ? 9.389 22.724 7.607 1.00 33.61 118 THR C C 1
ATOM 4547 O O . THR C 1 117 ? 8.155 22.561 7.520 1.00 32.83 118 THR C O 1
ATOM 4551 N N . ARG C 1 118 ? 10.056 23.730 7.029 1.00 34.45 119 ARG C N 1
ATOM 4552 C CA . ARG C 1 118 ? 9.392 24.855 6.312 1.00 37.96 119 ARG C CA 1
ATOM 4553 C C . ARG C 1 118 ? 8.986 24.447 4.888 1.00 37.14 119 ARG C C 1
ATOM 4554 O O . ARG C 1 118 ? 7.955 24.965 4.422 1.00 39.84 119 ARG C O 1
ATOM 4562 N N . ARG C 1 119 ? 9.763 23.584 4.218 1.00 37.16 120 ARG C N 1
ATOM 4563 C CA . ARG C 1 119 ? 9.679 23.367 2.745 1.00 39.53 120 ARG C CA 1
ATOM 4564 C C . ARG C 1 119 ? 9.475 21.889 2.371 1.00 36.94 120 ARG C C 1
ATOM 4565 O O . ARG C 1 119 ? 9.015 21.646 1.235 1.00 42.70 120 ARG C O 1
ATOM 4573 N N . GLY C 1 120 ? 9.798 20.940 3.255 1.00 32.34 121 GLY C N 1
ATOM 4574 C CA . GLY C 1 120 ? 9.830 19.499 2.930 1.00 32.00 121 GLY C CA 1
ATOM 4575 C C . GLY C 1 120 ? 8.441 18.914 2.723 1.00 29.96 121 GLY C C 1
ATOM 4576 O O . GLY C 1 120 ? 7.478 19.422 3.330 1.00 32.34 121 GLY C O 1
ATOM 4577 N N . ALA C 1 121 ? 8.333 17.863 1.906 1.00 29.90 122 ALA C N 1
ATOM 4578 C CA . ALA C 1 121 ? 7.078 17.108 1.681 1.00 30.28 122 ALA C CA 1
ATOM 4579 C C . ALA C 1 121 ? 6.668 16.417 2.988 1.00 30.18 122 ALA C C 1
ATOM 4580 O O . ALA C 1 121 ? 7.543 16.200 3.850 1.00 30.50 122 ALA C O 1
ATOM 4582 N N . SER C 1 122 ? 5.386 16.076 3.121 1.00 29.67 123 SER C N 1
ATOM 4583 C CA . SER C 1 122 ? 4.837 15.271 4.244 1.00 31.04 123 SER C CA 1
ATOM 4584 C C . SER C 1 122 ? 5.481 13.881 4.257 1.00 29.88 123 SER C C 1
ATOM 4585 O O . SER C 1 122 ? 5.842 13.375 3.177 1.00 30.75 123 SER C O 1
ATOM 4588 N N . VAL C 1 123 ? 5.612 13.289 5.444 1.00 30.40 124 VAL C N 1
ATOM 4589 C CA . VAL C 1 123 ? 6.019 11.867 5.636 1.00 31.35 124 VAL C CA 1
ATOM 4590 C C . VAL C 1 123 ? 4.808 11.143 6.235 1.00 33.18 124 VAL C C 1
ATOM 4591 O O . VAL C 1 123 ? 4.320 11.593 7.285 1.00 35.52 124 VAL C O 1
ATOM 4595 N N . GLY C 1 124 ? 4.307 10.104 5.563 1.00 35.79 125 GLY C N 1
ATOM 4596 C CA . GLY C 1 124 ? 3.075 9.390 5.962 1.00 39.31 125 GLY C CA 1
ATOM 4597 C C . GLY C 1 124 ? 1.863 10.310 5.961 1.00 40.39 125 GLY C C 1
ATOM 4598 O O . GLY C 1 124 ? 1.924 11.355 5.294 1.00 42.58 125 GLY C O 1
ATOM 4599 N N . SER C 1 125 ? 0.793 9.929 6.667 1.00 40.64 126 SER C N 1
ATOM 4600 C CA . SER C 1 125 ? -0.453 10.727 6.839 1.00 42.21 126 SER C CA 1
ATOM 4601 C C . SER C 1 125 ? -0.474 11.397 8.219 1.00 40.14 126 SER C C 1
ATOM 4602 O O . SER C 1 125 ? -0.986 12.528 8.311 1.00 42.21 126 SER C O 1
ATOM 4605 N N . ARG C 1 126 ? 0.045 10.713 9.245 1.00 35.27 127 ARG C N 1
ATOM 4606 C CA . ARG C 1 126 ? 0.126 11.199 10.649 1.00 36.04 127 ARG C CA 1
ATOM 4607 C C . ARG C 1 126 ? 1.574 11.053 11.135 1.00 34.17 127 ARG C C 1
ATOM 4608 O O . ARG C 1 126 ? 1.943 9.952 11.577 1.00 34.55 127 ARG C O 1
ATOM 4616 N N . ALA C 1 127 ? 2.363 12.126 11.032 1.00 31.71 128 ALA C N 1
ATOM 4617 C CA . ALA C 1 127 ? 3.805 12.150 11.361 1.00 30.69 128 ALA C CA 1
ATOM 4618 C C . ALA C 1 127 ? 4.013 12.698 12.776 1.00 31.03 128 ALA C C 1
ATOM 4619 O O . ALA C 1 127 ? 3.374 13.705 13.134 1.00 33.07 128 ALA C O 1
ATOM 4621 N N . LEU C 1 128 ? 4.893 12.054 13.542 1.00 30.19 129 LEU C N 1
ATOM 4622 C CA . LEU C 1 128 ? 5.435 12.600 14.810 1.00 30.53 129 LEU C CA 1
ATOM 4623 C C . LEU C 1 128 ? 6.850 13.118 14.543 1.00 29.05 129 LEU C C 1
ATOM 4624 O O . LEU C 1 128 ? 7.676 12.350 14.017 1.00 28.45 129 LEU C O 1
ATOM 4629 N N . TYR C 1 129 ? 7.104 14.380 14.887 1.00 29.25 130 TYR C N 1
ATOM 4630 C CA . TYR C 1 129 ? 8.441 15.019 14.815 1.00 29.98 130 TYR C CA 1
ATOM 4631 C C . TYR C 1 129 ? 9.127 14.851 16.172 1.00 29.01 130 TYR C C 1
ATOM 4632 O O . TYR C 1 129 ? 8.545 15.243 17.200 1.00 28.99 130 TYR C O 1
ATOM 4641 N N . LEU C 1 130 ? 10.309 14.229 16.162 1.00 28.20 131 LEU C N 1
ATOM 4642 C CA . LEU C 1 130 ? 11.189 14.056 17.346 1.00 28.77 131 LEU C CA 1
ATOM 4643 C C . LEU C 1 130 ? 12.294 15.114 17.281 1.00 28.84 131 LEU C C 1
ATOM 4644 O O . LEU C 1 130 ? 13.010 15.173 16.259 1.00 27.84 131 LEU C O 1
ATOM 4649 N N . LEU C 1 131 ? 12.379 15.942 18.322 1.00 28.48 132 LEU C N 1
ATOM 4650 C CA . LEU C 1 131 ? 13.489 16.895 18.574 1.00 28.04 132 LEU C CA 1
ATOM 4651 C C . LEU C 1 131 ? 14.314 16.307 19.714 1.00 28.27 132 LEU C C 1
ATOM 4652 O O . LEU C 1 131 ? 14.045 16.574 20.888 1.00 28.95 132 LEU C O 1
ATOM 4657 N N . PRO C 1 132 ? 15.299 15.438 19.398 1.00 28.17 133 PRO C N 1
ATOM 4658 C CA . PRO C 1 132 ? 15.973 14.629 20.409 1.00 29.43 133 PRO C CA 1
ATOM 4659 C C . PRO C 1 132 ? 17.161 15.333 21.075 1.00 28.50 133 PRO C C 1
ATOM 4660 O O . PRO C 1 132 ? 17.674 16.296 20.519 1.00 27.23 133 PRO C O 1
ATOM 4664 N N . PHE C 1 133 ? 17.549 14.827 22.246 1.00 28.44 134 PHE C N 1
ATOM 4665 C CA . PHE C 1 133 ? 18.882 15.015 22.874 1.00 28.19 134 PHE C CA 1
ATOM 4666 C C . PHE C 1 133 ? 19.255 16.505 22.913 1.00 26.45 134 PHE C C 1
ATOM 4667 O O . PHE C 1 133 ? 20.395 16.858 22.588 1.00 26.88 134 PHE C O 1
ATOM 4675 N N . ASN C 1 134 ? 18.309 17.353 23.317 1.00 27.06 135 ASN C N 1
ATOM 4676 C CA . ASN C 1 134 ? 18.517 18.801 23.590 1.00 27.92 135 ASN C CA 1
ATOM 4677 C C . ASN C 1 134 ? 18.731 19.600 22.298 1.00 28.15 135 ASN C C 1
ATOM 4678 O O . ASN C 1 134 ? 19.291 20.712 22.396 1.00 29.36 135 ASN C O 1
ATOM 4683 N N . LEU C 1 135 ? 18.286 19.089 21.147 1.00 27.42 136 LEU C N 1
ATOM 4684 C CA . LEU C 1 135 ? 18.354 19.812 19.846 1.00 28.81 136 LEU C CA 1
ATOM 4685 C C . LEU C 1 135 ? 17.781 21.224 20.026 1.00 29.11 136 LEU C C 1
ATOM 4686 O O . LEU C 1 135 ? 18.432 22.182 19.570 1.00 30.71 136 LEU C O 1
ATOM 4691 N N . LEU C 1 136 ? 16.614 21.345 20.671 1.00 28.39 137 LEU C N 1
ATOM 4692 C CA . LEU C 1 136 ? 15.911 22.642 20.867 1.00 31.82 137 LEU C CA 1
ATOM 4693 C C . LEU C 1 136 ? 16.825 23.607 21.633 1.00 31.97 137 LEU C C 1
ATOM 4694 O O . LEU C 1 136 ? 16.800 24.814 21.320 1.00 33.16 137 LEU C O 1
ATOM 4699 N N . GLY C 1 137 ? 17.610 23.084 22.581 1.00 31.36 138 GLY C N 1
ATOM 4700 C CA . GLY C 1 137 ? 18.564 23.849 23.406 1.00 31.81 138 GLY C CA 1
ATOM 4701 C C . GLY C 1 137 ? 19.685 24.489 22.596 1.00 31.53 138 GLY C C 1
ATOM 4702 O O . GLY C 1 137 ? 20.307 25.435 23.117 1.00 30.75 138 GLY C O 1
ATOM 4703 N N . ASN C 1 138 ? 19.955 24.015 21.375 1.00 31.52 139 ASN C N 1
ATOM 4704 C CA . ASN C 1 138 ? 21.053 24.559 20.529 1.00 34.20 139 ASN C CA 1
ATOM 4705 C C . ASN C 1 138 ? 20.588 25.827 19.794 1.00 34.45 139 ASN C C 1
ATOM 4706 O O . ASN C 1 138 ? 21.451 26.495 19.192 1.00 34.30 139 ASN C O 1
ATOM 4711 N N . PHE C 1 139 ? 19.295 26.166 19.855 1.00 35.15 140 PHE C N 1
ATOM 4712 C CA . PHE C 1 139 ? 18.703 27.359 19.192 1.00 36.54 140 PHE C CA 1
ATOM 4713 C C . PHE C 1 139 ? 18.644 28.529 20.181 1.00 39.15 140 PHE C C 1
ATOM 4714 O O . PHE C 1 139 ? 18.054 28.364 21.267 1.00 40.21 140 PHE C O 1
ATOM 4722 N N . ARG C 1 140 ? 19.244 29.666 19.810 1.00 41.26 141 ARG C N 1
ATOM 4723 C CA . ARG C 1 140 ? 19.145 30.951 20.557 1.00 44.52 141 ARG C CA 1
ATOM 4724 C C . ARG C 1 140 ? 17.712 31.483 20.426 1.00 45.69 141 ARG C C 1
ATOM 4725 O O . ARG C 1 140 ? 17.218 32.084 21.395 1.00 47.47 141 ARG C O 1
ATOM 4733 N N . GLU C 1 141 ? 17.082 31.261 19.265 1.00 46.20 142 GLU C N 1
ATOM 4734 C CA . GLU C 1 141 ? 15.675 31.643 18.963 1.00 49.98 142 GLU C CA 1
ATOM 4735 C C . GLU C 1 141 ? 14.890 30.373 18.640 1.00 46.30 142 GLU C C 1
ATOM 4736 O O . GLU C 1 141 ? 14.627 30.082 17.475 1.00 44.33 142 GLU C O 1
ATOM 4742 N N . PRO C 1 142 ? 14.496 29.569 19.655 1.00 44.14 143 PRO C N 1
ATOM 4743 C CA . PRO C 1 142 ? 13.833 28.288 19.401 1.00 43.01 143 PRO C CA 1
ATOM 4744 C C . PRO C 1 142 ? 12.420 28.389 18.796 1.00 41.98 143 PRO C C 1
ATOM 4745 O O . PRO C 1 142 ? 11.943 27.389 18.304 1.00 37.03 143 PRO C O 1
ATOM 4749 N N . LYS C 1 143 ? 11.791 29.570 18.833 1.00 45.90 144 LYS C N 1
ATOM 4750 C CA . LYS C 1 143 ? 10.393 29.776 18.358 1.00 47.77 144 LYS C CA 1
ATOM 4751 C C . LYS C 1 143 ? 10.293 29.485 16.853 1.00 47.23 144 LYS C C 1
ATOM 4752 O O . LYS C 1 143 ? 9.273 28.899 16.452 1.00 46.46 144 LYS C O 1
ATOM 4758 N N . ARG C 1 144 ? 11.304 29.864 16.060 1.00 46.11 145 ARG C N 1
ATOM 4759 C CA . ARG C 1 144 ? 11.352 29.597 14.594 1.00 49.79 145 ARG C CA 1
ATOM 4760 C C . ARG C 1 144 ? 11.049 28.118 14.341 1.00 47.00 145 ARG C C 1
ATOM 4761 O O . ARG C 1 144 ? 10.147 27.822 13.535 1.00 48.40 145 ARG C O 1
ATOM 4769 N N . LEU C 1 145 ? 11.794 27.234 15.011 1.00 43.91 146 LEU C N 1
ATOM 4770 C CA . LEU C 1 145 ? 11.714 25.760 14.840 1.00 40.27 146 LEU C CA 1
ATOM 4771 C C . LEU C 1 145 ? 10.349 25.262 15.321 1.00 38.14 146 LEU C C 1
ATOM 4772 O O . LEU C 1 145 ? 9.696 24.533 14.556 1.00 36.66 146 LEU C O 1
ATOM 4777 N N . LEU C 1 146 ? 9.944 25.629 16.542 1.00 37.06 147 LEU C N 1
ATOM 4778 C CA . LEU C 1 146 ? 8.687 25.136 17.170 1.00 39.14 147 LEU C CA 1
ATOM 4779 C C . LEU C 1 146 ? 7.480 25.576 16.333 1.00 40.37 147 LEU C C 1
ATOM 4780 O O . LEU C 1 146 ? 6.567 24.742 16.146 1.00 40.82 147 LEU C O 1
ATOM 4785 N N . ASP C 1 147 ? 7.486 26.821 15.838 1.00 40.35 148 ASP C N 1
ATOM 4786 C CA . ASP C 1 147 ? 6.380 27.407 15.028 1.00 42.90 148 ASP C CA 1
ATOM 4787 C C . ASP C 1 147 ? 6.251 26.670 13.690 1.00 42.45 148 ASP C C 1
ATOM 4788 O O . ASP C 1 147 ? 5.132 26.645 13.151 1.00 43.16 148 ASP C O 1
ATOM 4793 N N . SER C 1 148 ? 7.343 26.097 13.174 1.00 40.16 149 SER C N 1
ATOM 4794 C CA . SER C 1 148 ? 7.381 25.403 11.859 1.00 42.05 149 SER C CA 1
ATOM 4795 C C . SER C 1 148 ? 6.792 23.985 11.955 1.00 43.92 149 SER C C 1
ATOM 4796 O O . SER C 1 148 ? 6.516 23.405 10.888 1.00 47.18 149 SER C O 1
ATOM 4799 N N . LEU C 1 149 ? 6.591 23.440 13.162 1.00 42.09 150 LEU C N 1
ATOM 4800 C CA . LEU C 1 149 ? 6.215 22.008 13.356 1.00 45.48 150 LEU C CA 1
ATOM 4801 C C . LEU C 1 149 ? 4.767 21.736 12.917 1.00 48.94 150 LEU C C 1
ATOM 4802 O O . LEU C 1 149 ? 4.526 20.637 12.366 1.00 51.24 150 LEU C O 1
ATOM 4807 N N . ALA C 1 150 ? 3.846 22.682 13.124 1.00 45.98 151 ALA C N 1
ATOM 4808 C CA . ALA C 1 150 ? 2.391 22.524 12.866 1.00 51.01 151 ALA C CA 1
ATOM 4809 C C . ALA C 1 150 ? 2.125 22.041 11.430 1.00 52.06 151 ALA C C 1
ATOM 4810 O O . ALA C 1 150 ? 1.190 21.236 11.250 1.00 53.78 151 ALA C O 1
ATOM 4812 N N . GLU C 1 151 ? 2.912 22.498 10.448 1.00 55.79 152 GLU C N 1
ATOM 4813 C CA . GLU C 1 151 ? 2.607 22.337 8.998 1.00 58.53 152 GLU C CA 1
ATOM 4814 C C . GLU C 1 151 ? 2.566 20.854 8.595 1.00 57.53 152 GLU C C 1
ATOM 4815 O O . GLU C 1 151 ? 1.657 20.500 7.816 1.00 56.70 152 GLU C O 1
ATOM 4821 N N . ARG C 1 152 ? 3.509 20.024 9.067 1.00 56.48 153 ARG C N 1
ATOM 4822 C CA . ARG C 1 152 ? 3.713 18.643 8.538 1.00 54.81 153 ARG C CA 1
ATOM 4823 C C . ARG C 1 152 ? 3.594 17.578 9.643 1.00 48.27 153 ARG C C 1
ATOM 4824 O O . ARG C 1 152 ? 4.032 16.437 9.383 1.00 51.26 153 ARG C O 1
ATOM 4832 N N . SER C 1 153 ? 3.002 17.889 10.804 1.00 42.30 154 SER C N 1
ATOM 4833 C CA . SER C 1 153 ? 2.912 16.942 11.952 1.00 43.71 154 SER C CA 1
ATOM 4834 C C . SER C 1 153 ? 1.607 17.103 12.743 1.00 47.94 154 SER C C 1
ATOM 4835 O O . SER C 1 153 ? 1.003 18.199 12.710 1.00 48.68 154 SER C O 1
ATOM 4838 N N . VAL C 1 154 ? 1.207 16.025 13.430 1.00 43.96 155 VAL C N 1
ATOM 4839 C CA . VAL C 1 154 ? 0.025 15.960 14.342 1.00 43.46 155 VAL C CA 1
ATOM 4840 C C . VAL C 1 154 ? 0.516 15.855 15.789 1.00 41.21 155 VAL C C 1
ATOM 4841 O O . VAL C 1 154 ? -0.335 15.854 16.702 1.00 43.54 155 VAL C O 1
ATOM 4845 N N . ALA C 1 155 ? 1.835 15.763 15.987 1.00 38.55 156 ALA C N 1
ATOM 4846 C CA . ALA C 1 155 ? 2.467 15.548 17.304 1.00 38.01 156 ALA C CA 1
ATOM 4847 C C . ALA C 1 155 ? 3.979 15.758 17.201 1.00 35.25 156 ALA C C 1
ATOM 4848 O O . ALA C 1 155 ? 4.549 15.607 16.102 1.00 33.41 156 ALA C O 1
ATOM 4850 N N . ALA C 1 156 ? 4.610 16.095 18.321 1.00 32.96 157 ALA C N 1
ATOM 4851 C CA . ALA C 1 156 ? 6.079 16.158 18.439 1.00 31.47 157 ALA C CA 1
ATOM 4852 C C . ALA C 1 156 ? 6.489 15.724 19.844 1.00 30.65 157 ALA C C 1
ATOM 4853 O O . ALA C 1 156 ? 5.697 15.905 20.791 1.00 29.26 157 ALA C O 1
ATOM 4855 N N . VAL C 1 157 ? 7.675 15.129 19.943 1.00 30.02 158 VAL C N 1
ATOM 4856 C CA . VAL C 1 157 ? 8.369 14.840 21.226 1.00 29.79 158 VAL C CA 1
ATOM 4857 C C . VAL C 1 157 ? 9.575 15.774 21.291 1.00 31.80 158 VAL C C 1
ATOM 4858 O O . VAL C 1 157 ? 10.354 15.809 20.309 1.00 30.12 158 VAL C O 1
ATOM 4862 N N . VAL C 1 158 ? 9.680 16.533 22.383 1.00 32.02 159 VAL C N 1
ATOM 4863 C CA . VAL C 1 158 ? 10.766 17.524 22.625 1.00 32.41 159 VAL C CA 1
ATOM 4864 C C . VAL C 1 158 ? 11.512 17.090 23.887 1.00 33.56 159 VAL C C 1
ATOM 4865 O O . VAL C 1 158 ? 10.880 17.042 24.965 1.00 33.60 159 VAL C O 1
ATOM 4869 N N . SER C 1 159 ? 12.792 16.745 23.728 1.00 30.56 160 SER C N 1
ATOM 4870 C CA . SER C 1 159 ? 13.693 16.252 24.801 1.00 32.75 160 SER C CA 1
ATOM 4871 C C . SER C 1 159 ? 14.789 17.291 25.053 1.00 31.76 160 SER C C 1
ATOM 4872 O O . SER C 1 159 ? 15.527 17.607 24.107 1.00 32.66 160 SER C O 1
ATOM 4875 N N . VAL C 1 160 ? 14.874 17.814 26.279 1.00 32.98 161 VAL C N 1
ATOM 4876 C CA . VAL C 1 160 ? 15.882 18.840 26.680 1.00 33.03 161 VAL C CA 1
ATOM 4877 C C . VAL C 1 160 ? 16.537 18.423 27.999 1.00 33.92 161 VAL C C 1
ATOM 4878 O O . VAL C 1 160 ? 15.889 17.729 28.814 1.00 34.62 161 VAL C O 1
ATOM 4882 N N . PHE C 1 161 ? 17.782 18.856 28.199 1.00 33.17 162 PHE C N 1
ATOM 4883 C CA . PHE C 1 161 ? 18.471 18.823 29.512 1.00 35.02 162 PHE C CA 1
ATOM 4884 C C . PHE C 1 161 ? 17.701 19.718 30.491 1.00 36.44 162 PHE C C 1
ATOM 4885 O O . PHE C 1 161 ? 17.169 20.773 30.070 1.00 35.54 162 PHE C O 1
ATOM 4893 N N . GLY C 1 162 ? 17.623 19.286 31.752 1.00 37.28 163 GLY C N 1
ATOM 4894 C CA . GLY C 1 162 ? 17.084 20.071 32.877 1.00 38.60 163 GLY C CA 1
ATOM 4895 C C . GLY C 1 162 ? 18.157 20.973 33.456 1.00 39.94 163 GLY C C 1
ATOM 4896 O O . GLY C 1 162 ? 19.294 20.935 32.939 1.00 40.64 163 GLY C O 1
ATOM 4897 N N . ASP C 1 163 ? 17.823 21.751 34.490 1.00 41.34 164 ASP C N 1
ATOM 4898 C CA . ASP C 1 163 ? 18.719 22.791 35.065 1.00 43.59 164 ASP C CA 1
ATOM 4899 C C . ASP C 1 163 ? 19.143 22.429 36.496 1.00 44.20 164 ASP C C 1
ATOM 4900 O O . ASP C 1 163 ? 19.581 23.347 37.209 1.00 46.14 164 ASP C O 1
ATOM 4905 N N . SER C 1 164 ? 19.052 21.156 36.901 1.00 44.55 165 SER C N 1
ATOM 4906 C CA . SER C 1 164 ? 19.551 20.670 38.218 1.00 44.48 165 SER C CA 1
ATOM 4907 C C . SER C 1 164 ? 21.083 20.741 38.226 1.00 43.16 165 SER C C 1
ATOM 4908 O O . SER C 1 164 ? 21.681 20.674 37.137 1.00 43.59 165 SER C O 1
ATOM 4911 N N . ALA C 1 165 ? 21.693 20.882 39.406 1.00 44.35 166 ALA C N 1
ATOM 4912 C CA . ALA C 1 165 ? 23.163 20.915 39.590 1.00 43.47 166 ALA C CA 1
ATOM 4913 C C . ALA C 1 165 ? 23.780 19.671 38.937 1.00 43.19 166 ALA C C 1
ATOM 4914 O O . ALA C 1 165 ? 24.817 19.808 38.256 1.00 44.39 166 ALA C O 1
ATOM 4916 N N . GLU C 1 166 ? 23.144 18.507 39.107 1.00 40.01 167 GLU C N 1
ATOM 4917 C CA . GLU C 1 166 ? 23.609 17.208 38.547 1.00 42.52 167 GLU C CA 1
ATOM 4918 C C . GLU C 1 166 ? 23.571 17.256 37.011 1.00 41.93 167 GLU C C 1
ATOM 4919 O O . GLU C 1 166 ? 24.547 16.793 36.380 1.00 40.74 167 GLU C O 1
ATOM 4925 N N . ALA C 1 167 ? 22.492 17.784 36.423 1.00 39.92 168 ALA C N 1
ATOM 4926 C CA . ALA C 1 167 ? 22.339 17.935 34.956 1.00 38.31 168 ALA C CA 1
ATOM 4927 C C . ALA C 1 167 ? 23.488 18.796 34.418 1.00 36.66 168 ALA C C 1
ATOM 4928 O O . ALA C 1 167 ? 24.152 18.367 33.453 1.00 35.42 168 ALA C O 1
ATOM 4930 N N . THR C 1 168 ? 23.728 19.957 35.033 1.00 36.10 169 THR C N 1
ATOM 4931 C CA . THR C 1 168 ? 24.779 20.925 34.613 1.00 36.52 169 THR C CA 1
ATOM 4932 C C . THR C 1 168 ? 26.154 20.249 34.676 1.00 35.34 169 THR C C 1
ATOM 4933 O O . THR C 1 168 ? 26.944 20.423 33.726 1.00 36.25 169 THR C O 1
ATOM 4937 N N . ARG C 1 169 ? 26.418 19.505 35.752 1.00 36.04 170 ARG C N 1
ATOM 4938 C CA . ARG C 1 169 ? 27.685 18.757 35.968 1.00 37.45 170 ARG C CA 1
ATOM 4939 C C . ARG C 1 169 ? 27.872 17.731 34.839 1.00 36.00 170 ARG C C 1
ATOM 4940 O O . ARG C 1 169 ? 28.977 17.685 34.264 1.00 32.70 170 ARG C O 1
ATOM 4948 N N . VAL C 1 170 ? 26.832 16.952 34.521 1.00 34.82 171 VAL C N 1
ATOM 4949 C CA . VAL C 1 170 ? 26.868 15.921 33.439 1.00 34.83 171 VAL C CA 1
ATOM 4950 C C . VAL C 1 170 ? 27.177 16.617 32.104 1.00 33.08 171 VAL C C 1
ATOM 4951 O O . VAL C 1 170 ? 28.061 16.135 31.373 1.00 32.31 171 VAL C O 1
ATOM 4955 N N . ARG C 1 171 ? 26.484 17.718 31.809 1.00 32.18 172 ARG C N 1
ATOM 4956 C CA . ARG C 1 171 ? 26.617 18.473 30.535 1.00 32.64 172 ARG C CA 1
ATOM 4957 C C . ARG C 1 171 ? 28.044 19.011 30.386 1.00 31.82 172 ARG C C 1
ATOM 4958 O O . ARG C 1 171 ? 28.611 18.901 29.280 1.00 30.52 172 ARG C O 1
ATOM 4966 N N . GLN C 1 172 ? 28.596 19.587 31.454 1.00 30.76 173 GLN C N 1
ATOM 4967 C CA . GLN C 1 172 ? 29.966 20.163 31.462 1.00 33.38 173 GLN C CA 1
ATOM 4968 C C . GLN C 1 172 ? 30.970 19.073 31.069 1.00 33.75 173 GLN C C 1
ATOM 4969 O O . GLN C 1 172 ? 31.804 19.332 30.177 1.00 31.44 173 GLN C O 1
ATOM 4975 N N . SER C 1 173 ? 30.889 17.905 31.715 1.00 33.23 174 SER C N 1
ATOM 4976 C CA . SER C 1 173 ? 31.731 16.716 31.419 1.00 32.81 174 SER C CA 1
ATOM 4977 C C . SER C 1 173 ? 31.540 16.312 29.952 1.00 31.63 174 SER C C 1
ATOM 4978 O O . SER C 1 173 ? 32.543 16.108 29.253 1.00 31.58 174 SER C O 1
ATOM 4981 N N . TYR C 1 174 ? 30.288 16.227 29.504 1.00 31.04 175 TYR C N 1
ATOM 4982 C CA . TYR C 1 174 ? 29.897 15.843 28.121 1.00 30.60 175 TYR C CA 1
ATOM 4983 C C . TYR C 1 174 ? 30.583 16.777 27.108 1.00 29.58 175 TYR C C 1
ATOM 4984 O O . TYR C 1 174 ? 31.311 16.268 26.243 1.00 29.86 175 TYR C O 1
ATOM 4993 N N . TYR C 1 175 ? 30.401 18.095 27.232 1.00 29.99 176 TYR C N 1
ATOM 4994 C CA . TYR C 1 175 ? 30.873 19.102 26.241 1.00 30.29 176 TYR C CA 1
ATOM 4995 C C . TYR C 1 175 ? 32.409 19.184 26.239 1.00 30.62 176 TYR C C 1
ATOM 4996 O O . TYR C 1 175 ? 32.992 19.400 25.158 1.00 30.94 176 TYR C O 1
ATOM 5005 N N . ARG C 1 176 ? 33.055 19.003 27.395 1.00 30.41 177 ARG C N 1
ATOM 5006 C CA . ARG C 1 176 ? 34.536 18.907 27.499 1.00 31.34 177 ARG C CA 1
ATOM 5007 C C . ARG C 1 176 ? 35.030 17.664 26.749 1.00 29.61 177 ARG C C 1
ATOM 5008 O O . ARG C 1 176 ? 36.021 17.781 26.004 1.00 30.22 177 ARG C O 1
ATOM 5016 N N . ARG C 1 177 ? 34.369 16.518 26.932 1.00 29.30 178 ARG C N 1
ATOM 5017 C CA . ARG C 1 177 ? 34.742 15.241 26.263 1.00 30.68 178 ARG C CA 1
ATOM 5018 C C . ARG C 1 177 ? 34.554 15.366 24.748 1.00 30.90 178 ARG C C 1
ATOM 5019 O O . ARG C 1 177 ? 35.339 14.745 24.004 1.00 32.95 178 ARG C O 1
ATOM 5027 N N . CYS C 1 178 ? 33.566 16.147 24.307 1.00 30.68 179 CYS C N 1
ATOM 5028 C CA . CYS C 1 178 ? 33.297 16.417 22.869 1.00 33.18 179 CYS C CA 1
ATOM 5029 C C . CYS C 1 178 ? 34.395 17.309 22.281 1.00 34.62 179 CYS C C 1
ATOM 5030 O O . CYS C 1 178 ? 34.527 17.329 21.056 1.00 35.84 179 CYS C O 1
ATOM 5033 N N . GLY C 1 179 ? 35.154 18.013 23.125 1.00 35.10 180 GLY C N 1
ATOM 5034 C CA . GLY C 1 179 ? 36.252 18.901 22.700 1.00 35.85 180 GLY C CA 1
ATOM 5035 C C . GLY C 1 179 ? 35.746 20.262 22.250 1.00 34.38 180 GLY C C 1
ATOM 5036 O O . GLY C 1 179 ? 36.452 20.918 21.469 1.00 32.11 180 GLY C O 1
ATOM 5037 N N . VAL C 1 180 ? 34.577 20.692 22.735 1.00 33.19 181 VAL C N 1
ATOM 5038 C CA . VAL C 1 180 ? 34.061 22.073 22.501 1.00 35.59 181 VAL C CA 1
ATOM 5039 C C . VAL C 1 180 ? 35.141 23.055 22.977 1.00 37.30 181 VAL C C 1
ATOM 5040 O O . VAL C 1 180 ? 35.547 22.961 24.149 1.00 37.99 181 VAL C O 1
ATOM 5044 N N . GLN C 1 181 ? 35.614 23.934 22.088 1.00 37.30 182 GLN C N 1
ATOM 5045 C CA . GLN C 1 181 ? 36.699 24.906 22.379 1.00 37.83 182 GLN C CA 1
ATOM 5046 C C . GLN C 1 181 ? 36.111 26.113 23.116 1.00 34.33 182 GLN C C 1
ATOM 5047 O O . GLN C 1 181 ? 34.961 26.483 22.827 1.00 37.39 182 GLN C O 1
ATOM 5053 N N . GLY C 1 182 ? 36.887 26.705 24.025 1.00 32.91 183 GLY C N 1
ATOM 5054 C CA . GLY C 1 182 ? 36.522 27.930 24.762 1.00 33.14 183 GLY C CA 1
ATOM 5055 C C . GLY C 1 182 ? 35.213 27.766 25.510 1.00 32.67 183 GLY C C 1
ATOM 5056 O O . GLY C 1 182 ? 34.426 28.732 25.533 1.00 31.56 183 GLY C O 1
ATOM 5057 N N . LEU C 1 183 ? 34.987 26.584 26.096 1.00 32.08 184 LEU C N 1
ATOM 5058 C CA . LEU C 1 183 ? 33.737 26.238 26.823 1.00 31.30 184 LEU C CA 1
ATOM 5059 C C . LEU C 1 183 ? 33.548 27.215 27.990 1.00 31.71 184 LEU C C 1
ATOM 5060 O O . LEU C 1 183 ? 34.511 27.429 28.755 1.00 31.75 184 LEU C O 1
ATOM 5065 N N . GLU C 1 184 ? 32.353 27.799 28.091 1.00 34.25 185 GLU C N 1
ATOM 5066 C CA . GLU C 1 184 ? 31.947 28.737 29.170 1.00 37.35 185 GLU C CA 1
ATOM 5067 C C . GLU C 1 184 ? 30.568 28.322 29.693 1.00 38.30 185 GLU C C 1
ATOM 5068 O O . GLU C 1 184 ? 29.705 27.958 28.869 1.00 36.34 185 GLU C O 1
ATOM 5074 N N . LEU C 1 185 ? 30.393 28.376 31.015 1.00 40.86 186 LEU C N 1
ATOM 5075 C CA . LEU C 1 185 ? 29.132 28.079 31.744 1.00 41.38 186 LEU C CA 1
ATOM 5076 C C . LEU C 1 185 ? 28.489 29.413 32.146 1.00 40.51 186 LEU C C 1
ATOM 5077 O O . LEU C 1 185 ? 29.157 30.191 32.845 1.00 41.00 186 LEU C O 1
ATOM 5082 N N . HIS C 1 186 ? 27.260 29.679 31.693 1.00 42.71 187 HIS C N 1
ATOM 5083 C CA . HIS C 1 186 ? 26.464 30.890 32.038 1.00 46.60 187 HIS C CA 1
ATOM 5084 C C . HIS C 1 186 ? 25.187 30.466 32.778 1.00 47.61 187 HIS C C 1
ATOM 5085 O O . HIS C 1 186 ? 24.266 29.942 32.122 1.00 44.83 187 HIS C O 1
ATOM 5092 N N . THR C 1 187 ? 25.136 30.675 34.097 1.00 51.88 188 THR C N 1
ATOM 5093 C CA . THR C 1 187 ? 23.967 30.335 34.954 1.00 54.90 188 THR C CA 1
ATOM 5094 C C . THR C 1 187 ? 22.865 31.378 34.739 1.00 56.95 188 THR C C 1
ATOM 5095 O O . THR C 1 187 ? 23.160 32.578 34.873 1.00 60.87 188 THR C O 1
ATOM 5099 N N . ARG C 1 188 ? 21.653 30.929 34.403 1.00 60.45 189 ARG C N 1
ATOM 5100 C CA . ARG C 1 188 ? 20.431 31.774 34.323 1.00 64.59 189 ARG C CA 1
ATOM 5101 C C . ARG C 1 188 ? 19.346 31.131 35.195 1.00 64.19 189 ARG C C 1
ATOM 5102 O O . ARG C 1 188 ? 19.516 29.958 35.590 1.00 62.33 189 ARG C O 1
ATOM 5110 N N . ASP C 1 189 ? 18.280 31.881 35.487 1.00 63.70 190 ASP C N 1
ATOM 5111 C CA . ASP C 1 189 ? 17.183 31.473 36.406 1.00 64.44 190 ASP C CA 1
ATOM 5112 C C . ASP C 1 189 ? 16.424 30.277 35.816 1.00 64.43 190 ASP C C 1
ATOM 5113 O O . ASP C 1 189 ? 16.027 29.392 36.601 1.00 72.07 190 ASP C O 1
ATOM 5118 N N . ASP C 1 190 ? 16.251 30.248 34.489 1.00 59.59 191 ASP C N 1
ATOM 5119 C CA . ASP C 1 190 ? 15.377 29.279 33.771 1.00 57.54 191 ASP C CA 1
ATOM 5120 C C . ASP C 1 190 ? 16.221 28.265 32.982 1.00 53.94 191 ASP C C 1
ATOM 5121 O O . ASP C 1 190 ? 15.619 27.475 32.223 1.00 53.65 191 ASP C O 1
ATOM 5126 N N . GLY C 1 191 ? 17.549 28.267 33.155 1.00 49.62 192 GLY C N 1
ATOM 5127 C CA . GLY C 1 191 ? 18.449 27.310 32.483 1.00 49.05 192 GLY C CA 1
ATOM 5128 C C . GLY C 1 191 ? 19.916 27.676 32.632 1.00 48.93 192 GLY C C 1
ATOM 5129 O O . GLY C 1 191 ? 20.210 28.804 33.078 1.00 52.20 192 GLY C O 1
ATOM 5130 N N . THR C 1 192 ? 20.806 26.743 32.284 1.00 43.57 193 THR C N 1
ATOM 5131 C CA . THR C 1 192 ? 22.272 26.968 32.178 1.00 40.94 193 THR C CA 1
ATOM 5132 C C . THR C 1 192 ? 22.669 26.926 30.699 1.00 37.29 193 THR C C 1
ATOM 5133 O O . THR C 1 192 ? 22.341 25.930 30.019 1.00 35.30 193 THR C O 1
ATOM 5137 N N . VAL C 1 193 ? 23.330 27.987 30.231 1.00 37.15 194 VAL C N 1
ATOM 5138 C CA . VAL C 1 193 ? 23.825 28.135 28.833 1.00 37.48 194 VAL C CA 1
ATOM 5139 C C . VAL C 1 193 ? 25.317 27.796 28.824 1.00 34.83 194 VAL C C 1
ATOM 5140 O O . VAL C 1 193 ? 26.070 28.428 29.588 1.00 35.77 194 VAL C O 1
ATOM 5144 N N . PHE C 1 194 ? 25.716 26.830 27.997 1.00 32.59 195 PHE C N 1
ATOM 5145 C CA . PHE C 1 194 ? 27.131 26.585 27.618 1.00 32.55 195 PHE C CA 1
ATOM 5146 C C . PHE C 1 194 ? 27.374 27.200 26.239 1.00 32.57 195 PHE C C 1
ATOM 5147 O O . PHE C 1 194 ? 26.522 27.004 25.352 1.00 32.94 195 PHE C O 1
ATOM 5155 N N . THR C 1 195 ? 28.476 27.937 26.082 1.00 33.35 196 THR C N 1
ATOM 5156 C CA . THR C 1 195 ? 28.954 28.468 24.778 1.00 33.99 196 THR C CA 1
ATOM 5157 C C . THR C 1 195 ? 30.368 27.945 24.501 1.00 33.80 196 THR C C 1
ATOM 5158 O O . THR C 1 195 ? 31.084 27.600 25.468 1.00 30.73 196 THR C O 1
ATOM 5162 N N . GLY C 1 196 ? 30.726 27.869 23.216 1.00 34.16 197 GLY C N 1
ATOM 5163 C CA . GLY C 1 196 ? 32.068 27.509 22.717 1.00 36.02 197 GLY C CA 1
ATOM 5164 C C . GLY C 1 196 ? 32.467 28.434 21.583 1.00 39.09 197 GLY C C 1
ATOM 5165 O O . GLY C 1 196 ? 31.583 29.174 21.114 1.00 38.91 197 GLY C O 1
ATOM 5166 N N . SER C 1 197 ? 33.726 28.374 21.137 1.00 45.01 198 SER C N 1
ATOM 5167 C CA . SER C 1 197 ? 34.389 29.434 20.327 1.00 51.58 198 SER C CA 1
ATOM 5168 C C . SER C 1 197 ? 34.257 29.192 18.815 1.00 59.02 198 SER C C 1
ATOM 5169 O O . SER C 1 197 ? 34.893 29.964 18.056 1.00 68.69 198 SER C O 1
ATOM 5172 N N . ASP C 1 198 ? 33.465 28.202 18.381 1.00 56.04 199 ASP C N 1
ATOM 5173 C CA . ASP C 1 198 ? 33.092 28.001 16.951 1.00 58.43 199 ASP C CA 1
ATOM 5174 C C . ASP C 1 198 ? 31.563 28.044 16.815 1.00 52.26 199 ASP C C 1
ATOM 5175 O O . ASP C 1 198 ? 31.019 27.297 15.979 1.00 51.41 199 ASP C O 1
ATOM 5180 N N . GLY C 1 199 ? 30.899 28.893 17.603 1.00 50.08 200 GLY C N 1
ATOM 5181 C CA . GLY C 1 199 ? 29.438 29.095 17.555 1.00 45.50 200 GLY C CA 1
ATOM 5182 C C . GLY C 1 199 ? 28.675 27.997 18.278 1.00 39.61 200 GLY C C 1
ATOM 5183 O O . GLY C 1 199 ? 27.474 27.857 18.006 1.00 39.03 200 GLY C O 1
ATOM 5184 N N . PHE C 1 200 ? 29.324 27.238 19.171 1.00 37.31 201 PHE C N 1
ATOM 5185 C CA . PHE C 1 200 ? 28.631 26.245 20.032 1.00 35.08 201 PHE C CA 1
ATOM 5186 C C . PHE C 1 200 ? 27.745 27.002 21.025 1.00 34.57 201 PHE C C 1
ATOM 5187 O O . PHE C 1 200 ? 28.247 27.910 21.717 1.00 32.36 201 PHE C O 1
ATOM 5195 N N . TYR C 1 201 ? 26.460 26.649 21.060 1.00 33.34 202 TYR C N 1
ATOM 5196 C CA . TYR C 1 201 ? 25.450 27.194 22.000 1.00 34.85 202 TYR C CA 1
ATOM 5197 C C . TYR C 1 201 ? 24.525 26.051 22.417 1.00 33.80 202 TYR C C 1
ATOM 5198 O O . TYR C 1 201 ? 23.984 25.370 21.530 1.00 32.99 202 TYR C O 1
ATOM 5207 N N . SER C 1 202 ? 24.368 25.843 23.725 1.00 33.46 203 SER C N 1
ATOM 5208 C CA . SER C 1 202 ? 23.478 24.801 24.295 1.00 32.83 203 SER C CA 1
ATOM 5209 C C . SER C 1 202 ? 22.915 25.278 25.634 1.00 34.26 203 SER C C 1
ATOM 5210 O O . SER C 1 202 ? 23.703 25.406 26.595 1.00 33.04 203 SER C O 1
ATOM 5213 N N . ARG C 1 203 ? 21.603 25.514 25.694 1.00 35.18 204 ARG C N 1
ATOM 5214 C CA . ARG C 1 203 ? 20.895 25.855 26.954 1.00 36.00 204 ARG C CA 1
ATOM 5215 C C . ARG C 1 203 ? 20.071 24.648 27.420 1.00 35.49 204 ARG C C 1
ATOM 5216 O O . ARG C 1 203 ? 19.666 23.821 26.577 1.00 32.65 204 ARG C O 1
ATOM 5224 N N . SER C 1 204 ? 19.878 24.549 28.734 1.00 36.05 205 SER C N 1
ATOM 5225 C CA . SER C 1 204 ? 18.901 23.654 29.399 1.00 36.83 205 SER C CA 1
ATOM 5226 C C . SER C 1 204 ? 17.647 24.470 29.712 1.00 37.01 205 SER C C 1
ATOM 5227 O O . SER C 1 204 ? 17.678 25.702 29.518 1.00 37.49 205 SER C O 1
ATOM 5230 N N . TYR C 1 205 ? 16.587 23.805 30.168 1.00 37.38 206 TYR C N 1
ATOM 5231 C CA . TYR C 1 205 ? 15.272 24.420 30.479 1.00 39.17 206 TYR C CA 1
ATOM 5232 C C . TYR C 1 205 ? 14.774 23.902 31.825 1.00 41.03 206 TYR C C 1
ATOM 5233 O O . TYR C 1 205 ? 14.862 22.684 32.061 1.00 38.65 206 TYR C O 1
ATOM 5242 N N . SER C 1 206 ? 14.267 24.807 32.666 1.00 45.84 207 SER C N 1
ATOM 5243 C CA . SER C 1 206 ? 13.356 24.482 33.791 1.00 48.10 207 SER C CA 1
ATOM 5244 C C . SER C 1 206 ? 12.053 23.944 33.194 1.00 50.43 207 SER C C 1
ATOM 5245 O O . SER C 1 206 ? 11.726 24.340 32.058 1.00 47.96 207 SER C O 1
ATOM 5248 N N . ARG C 1 207 ? 11.351 23.073 33.924 1.00 52.57 208 ARG C N 1
ATOM 5249 C CA . ARG C 1 207 ? 10.026 22.532 33.519 1.00 52.55 208 ARG C CA 1
ATOM 5250 C C . ARG C 1 207 ? 9.123 23.716 33.142 1.00 52.76 208 ARG C C 1
ATOM 5251 O O . ARG C 1 207 ? 8.505 23.659 32.067 1.00 51.70 208 ARG C O 1
ATOM 5259 N N . ALA C 1 208 ? 9.104 24.765 33.975 1.00 53.79 209 ALA C N 1
ATOM 5260 C CA . ALA C 1 208 ? 8.256 25.974 33.826 1.00 54.37 209 ALA C CA 1
ATOM 5261 C C . ALA C 1 208 ? 8.567 26.688 32.502 1.00 51.93 209 ALA C C 1
ATOM 5262 O O . ALA C 1 208 ? 7.618 26.946 31.735 1.00 52.41 209 ALA C O 1
ATOM 5264 N N . CYS C 1 209 ? 9.844 26.990 32.243 1.00 48.48 210 CYS C N 1
ATOM 5265 C CA . CYS C 1 209 ? 10.313 27.743 31.046 1.00 48.19 210 CYS C CA 1
ATOM 5266 C C . CYS C 1 209 ? 9.957 26.981 29.761 1.00 45.70 210 CYS C C 1
ATOM 5267 O O . CYS C 1 209 ? 9.478 27.634 28.809 1.00 45.18 210 CYS C O 1
ATOM 5270 N N . LEU C 1 210 ? 10.176 25.661 29.736 1.00 42.19 211 LEU C N 1
ATOM 5271 C CA . LEU C 1 210 ? 9.862 24.793 28.568 1.00 43.79 211 LEU C CA 1
ATOM 5272 C C . LEU C 1 210 ? 8.357 24.852 28.275 1.00 46.72 211 LEU C C 1
ATOM 5273 O O . LEU C 1 210 ? 7.993 25.085 27.104 1.00 46.82 211 LEU C O 1
ATOM 5278 N N . HIS C 1 211 ? 7.521 24.635 29.295 1.00 49.11 212 HIS C N 1
ATOM 5279 C CA . HIS C 1 211 ? 6.036 24.615 29.188 1.00 50.38 212 HIS C CA 1
ATOM 5280 C C . HIS C 1 211 ? 5.539 25.959 28.640 1.00 51.68 212 HIS C C 1
ATOM 5281 O O . HIS C 1 211 ? 4.659 25.939 27.755 1.00 51.12 212 HIS C O 1
ATOM 5288 N N . ALA C 1 212 ? 6.100 27.072 29.125 1.00 52.62 213 ALA C N 1
ATOM 5289 C CA . ALA C 1 212 ? 5.759 28.456 28.711 1.00 52.41 213 ALA C CA 1
ATOM 5290 C C . ALA C 1 212 ? 6.136 28.684 27.240 1.00 51.00 213 ALA C C 1
ATOM 5291 O O . ALA C 1 212 ? 5.320 29.282 26.511 1.00 52.81 213 ALA C O 1
ATOM 5293 N N . LEU C 1 213 ? 7.329 28.238 26.828 1.00 45.37 214 LEU C N 1
ATOM 5294 C CA . LEU C 1 213 ? 7.842 28.355 25.435 1.00 44.68 214 LEU C CA 1
ATOM 5295 C C . LEU C 1 213 ? 6.900 27.619 24.471 1.00 44.94 214 LEU C C 1
ATOM 5296 O O . LEU C 1 213 ? 6.557 28.196 23.421 1.00 46.31 214 LEU C O 1
ATOM 5301 N N . LEU C 1 214 ? 6.505 26.390 24.818 1.00 42.90 215 LEU C N 1
ATOM 5302 C CA . LEU C 1 214 ? 5.643 25.519 23.975 1.00 44.02 215 LEU C CA 1
ATOM 5303 C C . LEU C 1 214 ? 4.252 26.151 23.837 1.00 45.65 215 LEU C C 1
ATOM 5304 O O . LEU C 1 214 ? 3.720 26.160 22.709 1.00 45.53 215 LEU C O 1
ATOM 5309 N N . ALA C 1 215 ? 3.696 26.670 24.937 1.00 47.13 216 ALA C N 1
ATOM 5310 C CA . ALA C 1 215 ? 2.389 27.370 24.972 1.00 49.55 216 ALA C CA 1
ATOM 5311 C C . ALA C 1 215 ? 2.420 28.570 24.013 1.00 51.32 216 ALA C C 1
ATOM 5312 O O . ALA C 1 215 ? 1.435 28.757 23.272 1.00 50.48 216 ALA C O 1
ATOM 5314 N N . GLU C 1 216 ? 3.519 29.335 24.017 1.00 50.93 217 GLU C N 1
ATOM 5315 C CA . GLU C 1 216 ? 3.707 30.550 23.175 1.00 52.99 217 GLU C CA 1
ATOM 5316 C C . GLU C 1 216 ? 3.711 30.177 21.686 1.00 51.44 217 GLU C C 1
ATOM 5317 O O . GLU C 1 216 ? 3.334 31.039 20.875 1.00 51.77 217 GLU C O 1
ATOM 5323 N N . CYS C 1 217 ? 4.124 28.952 21.344 1.00 50.24 218 CYS C N 1
ATOM 5324 C CA . CYS C 1 217 ? 4.230 28.443 19.948 1.00 50.98 218 CYS C CA 1
ATOM 5325 C C . CYS C 1 217 ? 3.020 27.569 19.585 1.00 48.70 218 CYS C C 1
ATOM 5326 O O . CYS C 1 217 ? 3.090 26.878 18.551 1.00 52.60 218 CYS C O 1
ATOM 5329 N N . GLY C 1 218 ? 1.951 27.610 20.388 1.00 48.18 219 GLY C N 1
ATOM 5330 C CA . GLY C 1 218 ? 0.696 26.873 20.144 1.00 49.73 219 GLY C CA 1
ATOM 5331 C C . GLY C 1 218 ? 0.905 25.369 20.155 1.00 49.48 219 GLY C C 1
ATOM 5332 O O . GLY C 1 218 ? 0.305 24.685 19.307 1.00 49.87 219 GLY C O 1
ATOM 5333 N N . LEU C 1 219 ? 1.726 24.869 21.084 1.00 49.32 220 LEU C N 1
ATOM 5334 C CA . LEU C 1 219 ? 2.011 23.420 21.263 1.00 48.81 220 LEU C CA 1
ATOM 5335 C C . LEU C 1 219 ? 1.531 22.989 22.651 1.00 49.46 220 LEU C C 1
ATOM 5336 O O . LEU C 1 219 ? 2.152 23.406 23.641 1.00 54.12 220 LEU C O 1
ATOM 5341 N N . THR C 1 220 ? 0.458 22.195 22.703 1.00 50.81 221 THR C N 1
ATOM 5342 C CA . THR C 1 220 ? -0.208 21.737 23.951 1.00 52.86 221 THR C CA 1
ATOM 5343 C C . THR C 1 220 ? 0.490 20.475 24.463 1.00 50.76 221 THR C C 1
ATOM 5344 O O . THR C 1 220 ? 0.583 19.502 23.687 1.00 50.16 221 THR C O 1
ATOM 5348 N N . VAL C 1 221 ? 0.942 20.496 25.720 1.00 48.93 222 VAL C N 1
ATOM 5349 C CA . VAL C 1 221 ? 1.612 19.347 26.399 1.00 50.23 222 VAL C CA 1
ATOM 5350 C C . VAL C 1 221 ? 0.533 18.337 26.808 1.00 50.27 222 VAL C C 1
ATOM 5351 O O . VAL C 1 221 ? -0.378 18.723 27.569 1.00 49.57 222 VAL C O 1
ATOM 5355 N N . VAL C 1 222 ? 0.627 17.100 26.310 1.00 47.92 223 VAL C N 1
ATOM 5356 C CA . VAL C 1 222 ? -0.338 16.000 26.618 1.00 51.95 223 VAL C CA 1
ATOM 5357 C C . VAL C 1 222 ? 0.356 14.919 27.459 1.00 48.78 223 VAL C C 1
ATOM 5358 O O . VAL C 1 222 ? -0.363 14.156 28.135 1.00 50.81 223 VAL C O 1
ATOM 5362 N N . ARG C 1 223 ? 1.689 14.920 27.440 1.00 47.52 224 ARG C N 1
ATOM 5363 C CA . ARG C 1 223 ? 2.502 14.080 28.350 1.00 49.25 224 ARG C CA 1
ATOM 5364 C C . ARG C 1 223 ? 3.785 14.837 28.694 1.00 48.04 224 ARG C C 1
ATOM 5365 O O . ARG C 1 223 ? 4.369 15.412 27.805 1.00 47.84 224 ARG C O 1
ATOM 5373 N N . SER C 1 224 ? 4.164 14.835 29.963 1.00 48.13 225 SER C N 1
ATOM 5374 C CA . SER C 1 224 ? 5.445 15.385 30.472 1.00 48.68 225 SER C CA 1
ATOM 5375 C C . SER C 1 224 ? 6.104 14.334 31.366 1.00 49.04 225 SER C C 1
ATOM 5376 O O . SER C 1 224 ? 5.412 13.787 32.243 1.00 49.86 225 SER C O 1
ATOM 5379 N N . ALA C 1 225 ? 7.379 14.042 31.111 1.00 44.10 226 ALA C N 1
ATOM 5380 C CA . ALA C 1 225 ? 8.244 13.181 31.946 1.00 43.99 226 ALA C CA 1
ATOM 5381 C C . ALA C 1 225 ? 9.505 13.970 32.313 1.00 42.40 226 ALA C C 1
ATOM 5382 O O . ALA C 1 225 ? 10.004 14.744 31.472 1.00 44.28 226 ALA C O 1
ATOM 5384 N N . SER C 1 226 ? 9.981 13.795 33.542 1.00 44.31 227 SER C N 1
ATOM 5385 C CA . SER C 1 226 ? 11.225 14.411 34.062 1.00 43.67 227 SER C CA 1
ATOM 5386 C C . SER C 1 226 ? 12.010 13.357 34.836 1.00 44.78 227 SER C C 1
ATOM 5387 O O . SER C 1 226 ? 11.380 12.576 35.566 1.00 44.75 227 SER C O 1
ATOM 5390 N N . ASN C 1 227 ? 13.328 13.333 34.649 1.00 42.65 228 ASN C N 1
ATOM 5391 C CA . ASN C 1 227 ? 14.293 12.707 35.589 1.00 43.53 228 ASN C CA 1
ATOM 5392 C C . ASN C 1 227 ? 15.237 13.824 36.048 1.00 44.42 228 ASN C C 1
ATOM 5393 O O . ASN C 1 227 ? 14.965 14.997 35.721 1.00 44.95 228 ASN C O 1
ATOM 5398 N N . LEU C 1 228 ? 16.306 13.485 36.765 1.00 45.99 229 LEU C N 1
ATOM 5399 C CA . LEU C 1 228 ? 17.236 14.477 37.367 1.00 48.66 229 LEU C CA 1
ATOM 5400 C C . LEU C 1 228 ? 17.977 15.250 36.266 1.00 43.98 229 LEU C C 1
ATOM 5401 O O . LEU C 1 228 ? 18.436 16.378 36.537 1.00 44.30 229 LEU C O 1
ATOM 5406 N N . PHE C 1 229 ? 18.065 14.673 35.065 1.00 41.00 230 PHE C N 1
ATOM 5407 C CA . PHE C 1 229 ? 18.938 15.131 33.954 1.00 39.75 230 PHE C CA 1
ATOM 5408 C C . PHE C 1 229 ? 18.134 15.860 32.874 1.00 38.89 230 PHE C C 1
ATOM 5409 O O . PHE C 1 229 ? 18.711 16.746 32.213 1.00 39.28 230 PHE C O 1
ATOM 5417 N N . ALA C 1 230 ? 16.865 15.498 32.674 1.00 40.56 231 ALA C N 1
ATOM 5418 C CA . ALA C 1 230 ? 16.132 15.820 31.426 1.00 40.86 231 ALA C CA 1
ATOM 5419 C C . ALA C 1 230 ? 14.650 16.109 31.680 1.00 40.80 231 ALA C C 1
ATOM 5420 O O . ALA C 1 230 ? 14.092 15.638 32.693 1.00 39.99 231 ALA C O 1
ATOM 5422 N N . HIS C 1 231 ? 14.054 16.868 30.757 1.00 35.95 232 HIS C N 1
ATOM 5423 C CA . HIS C 1 231 ? 12.590 17.019 30.567 1.00 36.32 232 HIS C CA 1
ATOM 5424 C C . HIS C 1 231 ? 12.247 16.483 29.176 1.00 36.18 232 HIS C C 1
ATOM 5425 O O . HIS C 1 231 ? 12.954 16.850 28.210 1.00 36.10 232 HIS C O 1
ATOM 5432 N N . CYS C 1 232 ? 11.238 15.616 29.088 1.00 36.42 233 CYS C N 1
ATOM 5433 C CA . CYS C 1 232 ? 10.678 15.116 27.806 1.00 36.65 233 CYS C CA 1
ATOM 5434 C C . CYS C 1 232 ? 9.166 15.356 27.798 1.00 37.24 233 CYS C C 1
ATOM 5435 O O . CYS C 1 232 ? 8.493 14.960 28.775 1.00 38.60 233 CYS C O 1
ATOM 5438 N N . VAL C 1 233 ? 8.668 16.004 26.743 1.00 34.37 234 VAL C N 1
ATOM 5439 C CA . VAL C 1 233 ? 7.231 16.362 26.575 1.00 36.02 234 VAL C CA 1
ATOM 5440 C C . VAL C 1 233 ? 6.746 15.841 25.219 1.00 35.25 234 VAL C C 1
ATOM 5441 O O . VAL C 1 233 ? 7.531 15.872 24.248 1.00 34.89 234 VAL C O 1
ATOM 5445 N N . THR C 1 234 ? 5.502 15.368 25.183 1.00 35.90 235 THR C N 1
ATOM 5446 C CA . THR C 1 234 ? 4.712 15.102 23.954 1.00 35.46 235 THR C CA 1
ATOM 5447 C C . THR C 1 234 ? 3.697 16.238 23.806 1.00 38.32 235 THR C C 1
ATOM 5448 O O . THR C 1 234 ? 2.930 16.475 24.772 1.00 42.35 235 THR C O 1
ATOM 5452 N N . VAL C 1 235 ? 3.723 16.929 22.663 1.00 37.57 236 VAL C N 1
ATOM 5453 C CA . VAL C 1 235 ? 2.867 18.118 22.380 1.00 39.98 236 VAL C CA 1
ATOM 5454 C C . VAL C 1 235 ? 2.027 17.838 21.129 1.00 39.34 236 VAL C C 1
ATOM 5455 O O . VAL C 1 235 ? 2.516 17.133 20.232 1.00 37.94 236 VAL C O 1
ATOM 5459 N N . LEU C 1 236 ? 0.807 18.375 21.096 1.00 40.83 237 LEU C N 1
ATOM 5460 C CA . LEU C 1 236 ? -0.051 18.455 19.886 1.00 42.08 237 LEU C CA 1
ATOM 5461 C C . LEU C 1 236 ? -0.118 19.916 19.454 1.00 45.94 237 LEU C C 1
ATOM 5462 O O . LEU C 1 236 ? -0.311 20.795 20.294 1.00 43.69 237 LEU C O 1
ATOM 5467 N N . PRO C 1 237 ? 0.066 20.229 18.152 1.00 49.77 238 PRO C N 1
ATOM 5468 C CA . PRO C 1 237 ? -0.245 21.563 17.644 1.00 53.50 238 PRO C CA 1
ATOM 5469 C C . PRO C 1 237 ? -1.748 21.831 17.801 1.00 55.91 238 PRO C C 1
ATOM 5470 O O . PRO C 1 237 ? -2.523 20.917 17.572 1.00 58.72 238 PRO C O 1
ATOM 5474 N N . GLU C 1 238 ? -2.120 23.049 18.204 1.00 59.61 239 GLU C N 1
ATOM 5475 C CA . GLU C 1 238 ? -3.535 23.509 18.218 1.00 65.24 239 GLU C CA 1
ATOM 5476 C C . GLU C 1 238 ? -4.036 23.505 16.769 1.00 68.06 239 GLU C C 1
ATOM 5477 O O . GLU C 1 238 ? -3.437 24.228 15.949 1.00 74.23 239 GLU C O 1
ATOM 5483 N N . GLY C 1 239 ? -5.060 22.702 16.464 1.00 67.25 240 GLY C N 1
ATOM 5484 C CA . GLY C 1 239 ? -5.638 22.571 15.111 1.00 69.21 240 GLY C CA 1
ATOM 5485 C C . GLY C 1 239 ? -5.212 21.288 14.412 1.00 68.15 240 GLY C C 1
ATOM 5486 O O . GLY C 1 239 ? -5.770 20.997 13.336 1.00 68.30 240 GLY C O 1
ATOM 5487 N N . ALA C 1 240 ? -4.255 20.545 14.980 1.00 64.92 241 ALA C N 1
ATOM 5488 C CA . ALA C 1 240 ? -3.840 19.210 14.490 1.00 63.90 241 ALA C CA 1
ATOM 5489 C C . ALA C 1 240 ? -4.983 18.219 14.736 1.00 61.16 241 ALA C C 1
ATOM 5490 O O . ALA C 1 240 ? -5.444 18.134 15.892 1.00 58.73 241 ALA C O 1
ATOM 5492 N N . ASP C 1 241 ? -5.436 17.520 13.689 1.00 58.65 242 ASP C N 1
ATOM 5493 C CA . ASP C 1 241 ? -6.489 16.472 13.791 1.00 58.08 242 ASP C CA 1
ATOM 5494 C C . ASP C 1 241 ? -6.010 15.403 14.782 1.00 56.17 242 ASP C C 1
ATOM 5495 O O . ASP C 1 241 ? -4.787 15.133 14.823 1.00 48.23 242 ASP C O 1
ATOM 5500 N N . GLN C 1 242 ? -6.934 14.839 15.566 1.00 56.08 243 GLN C N 1
ATOM 5501 C CA . GLN C 1 242 ? -6.627 13.810 16.594 1.00 56.11 243 GLN C CA 1
ATOM 5502 C C . GLN C 1 242 ? -7.511 12.578 16.373 1.00 53.75 243 GLN C C 1
ATOM 5503 O O . GLN C 1 242 ? -7.836 11.890 17.366 1.00 48.31 243 GLN C O 1
ATOM 5509 N N . GLY C 1 243 ? -7.831 12.296 15.105 1.00 54.71 244 GLY C N 1
ATOM 5510 C CA . GLY C 1 243 ? -8.505 11.064 14.656 1.00 57.65 244 GLY C CA 1
ATOM 5511 C C . GLY C 1 243 ? -7.553 9.880 14.637 1.00 56.90 244 GLY C C 1
ATOM 5512 O O . GLY C 1 243 ? -6.426 10.008 15.165 1.00 55.19 244 GLY C O 1
ATOM 5513 N N . PHE C 1 244 ? -7.993 8.769 14.041 1.00 56.16 245 PHE C N 1
ATOM 5514 C CA . PHE C 1 244 ? -7.268 7.474 13.974 1.00 55.78 245 PHE C CA 1
ATOM 5515 C C . PHE C 1 244 ? -6.887 7.183 12.519 1.00 57.35 245 PHE C C 1
ATOM 5516 O O . PHE C 1 244 ? -5.784 6.708 12.291 1.00 63.33 245 PHE C O 1
ATOM 5524 N N . ARG D 1 12 ? -34.361 20.306 34.796 1.00 62.74 13 ARG D N 1
ATOM 5525 C CA . ARG D 1 12 ? -33.165 19.768 35.518 1.00 60.59 13 ARG D CA 1
ATOM 5526 C C . ARG D 1 12 ? -32.889 18.345 35.021 1.00 52.35 13 ARG D C 1
ATOM 5527 O O . ARG D 1 12 ? -33.832 17.527 35.010 1.00 49.52 13 ARG D O 1
ATOM 5535 N N . GLU D 1 13 ? -31.642 18.071 34.633 1.00 47.31 14 GLU D N 1
ATOM 5536 C CA . GLU D 1 13 ? -31.218 16.809 33.966 1.00 46.50 14 GLU D CA 1
ATOM 5537 C C . GLU D 1 13 ? -31.525 15.601 34.864 1.00 45.45 14 GLU D C 1
ATOM 5538 O O . GLU D 1 13 ? -31.880 14.544 34.316 1.00 45.32 14 GLU D O 1
ATOM 5544 N N . SER D 1 14 ? -31.386 15.739 36.187 1.00 47.88 15 SER D N 1
ATOM 5545 C CA . SER D 1 14 ? -31.510 14.618 37.159 1.00 47.52 15 SER D CA 1
ATOM 5546 C C . SER D 1 14 ? -32.979 14.211 37.348 1.00 51.04 15 SER D C 1
ATOM 5547 O O . SER D 1 14 ? -33.207 13.063 37.778 1.00 53.47 15 SER D O 1
ATOM 5550 N N . ALA D 1 15 ? -33.932 15.098 37.033 1.00 51.53 16 ALA D N 1
ATOM 5551 C CA . ALA D 1 15 ? -35.388 14.894 37.247 1.00 52.69 16 ALA D CA 1
ATOM 5552 C C . ALA D 1 15 ? -35.809 13.500 36.755 1.00 49.25 16 ALA D C 1
ATOM 5553 O O . ALA D 1 15 ? -36.292 12.700 37.583 1.00 45.62 16 ALA D O 1
ATOM 5555 N N . PHE D 1 16 ? -35.611 13.210 35.465 1.00 46.85 17 PHE D N 1
ATOM 5556 C CA . PHE D 1 16 ? -36.040 11.944 34.813 1.00 46.25 17 PHE D CA 1
ATOM 5557 C C . PHE D 1 16 ? -35.398 10.741 35.517 1.00 45.42 17 PHE D C 1
ATOM 5558 O O . PHE D 1 16 ? -36.060 9.693 35.624 1.00 44.77 17 PHE D O 1
ATOM 5566 N N . TYR D 1 17 ? -34.152 10.886 35.979 1.00 43.55 18 TYR D N 1
ATOM 5567 C CA . TYR D 1 17 ? -33.332 9.790 36.562 1.00 43.40 18 TYR D CA 1
ATOM 5568 C C . TYR D 1 17 ? -33.586 9.667 38.072 1.00 45.69 18 TYR D C 1
ATOM 5569 O O . TYR D 1 17 ? -33.010 8.749 38.699 1.00 45.61 18 TYR D O 1
ATOM 5578 N N . GLU D 1 18 ? -34.429 10.544 38.626 1.00 46.80 19 GLU D N 1
ATOM 5579 C CA . GLU D 1 18 ? -34.925 10.471 40.028 1.00 49.62 19 GLU D CA 1
ATOM 5580 C C . GLU D 1 18 ? -36.284 9.757 40.057 1.00 49.86 19 GLU D C 1
ATOM 5581 O O . GLU D 1 18 ? -36.750 9.448 41.168 1.00 53.53 19 GLU D O 1
ATOM 5587 N N . LEU D 1 19 ? -36.884 9.484 38.891 1.00 50.98 20 LEU D N 1
ATOM 5588 C CA . LEU D 1 19 ? -38.102 8.633 38.765 1.00 51.35 20 LEU D CA 1
ATOM 5589 C C . LEU D 1 19 ? -37.711 7.186 39.082 1.00 49.44 20 LEU D C 1
ATOM 5590 O O . LEU D 1 19 ? -36.592 6.786 38.704 1.00 50.04 20 LEU D O 1
ATOM 5595 N N . GLU D 1 20 ? -38.597 6.439 39.747 1.00 49.37 21 GLU D N 1
ATOM 5596 C CA . GLU D 1 20 ? -38.359 5.035 40.181 1.00 51.62 21 GLU D CA 1
ATOM 5597 C C . GLU D 1 20 ? -37.836 4.203 39.002 1.00 48.84 21 GLU D C 1
ATOM 5598 O O . GLU D 1 20 ? -36.832 3.495 39.188 1.00 47.66 21 GLU D O 1
ATOM 5604 N N . PHE D 1 21 ? -38.480 4.290 37.834 1.00 49.51 22 PHE D N 1
ATOM 5605 C CA . PHE D 1 21 ? -38.232 3.397 36.669 1.00 52.62 22 PHE D CA 1
ATOM 5606 C C . PHE D 1 21 ? -37.479 4.135 35.551 1.00 49.45 22 PHE D C 1
ATOM 5607 O O . PHE D 1 21 ? -37.256 3.522 34.491 1.00 50.89 22 PHE D O 1
ATOM 5615 N N . GLY D 1 22 ? -37.081 5.394 35.772 1.00 46.91 23 GLY D N 1
ATOM 5616 C CA . GLY D 1 22 ? -36.338 6.201 34.783 1.00 45.08 23 GLY D CA 1
ATOM 5617 C C . GLY D 1 22 ? -35.037 5.524 34.353 1.00 41.35 23 GLY D C 1
ATOM 5618 O O . GLY D 1 22 ? -34.883 5.144 33.192 1.00 41.35 23 GLY D O 1
ATOM 5619 N N . PRO D 1 23 ? -34.054 5.356 35.268 1.00 39.16 24 PRO D N 1
ATOM 5620 C CA . PRO D 1 23 ? -32.792 4.701 34.923 1.00 38.74 24 PRO D CA 1
ATOM 5621 C C . PRO D 1 23 ? -32.961 3.298 34.313 1.00 37.80 24 PRO D C 1
ATOM 5622 O O . PRO D 1 23 ? -32.295 3.035 33.329 1.00 39.66 24 PRO D O 1
ATOM 5626 N N . ARG D 1 24 ? -33.831 2.448 34.875 1.00 37.50 25 ARG D N 1
ATOM 5627 C CA . ARG D 1 24 ? -33.967 1.023 34.451 1.00 41.14 25 ARG D CA 1
ATOM 5628 C C . ARG D 1 24 ? -34.509 0.953 33.014 1.00 41.72 25 ARG D C 1
ATOM 5629 O O . ARG D 1 24 ? -34.011 0.110 32.244 1.00 43.23 25 ARG D O 1
ATOM 5637 N N . THR D 1 25 ? -35.463 1.807 32.636 1.00 45.01 26 THR D N 1
ATOM 5638 C CA . THR D 1 25 ? -36.025 1.823 31.255 1.00 47.17 26 THR D CA 1
ATOM 5639 C C . THR D 1 25 ? -34.921 2.214 30.262 1.00 45.60 26 THR D C 1
ATOM 5640 O O . THR D 1 25 ? -34.913 1.657 29.146 1.00 49.72 26 THR D O 1
ATOM 5644 N N . ILE D 1 26 ? -34.010 3.111 30.657 1.00 38.84 27 ILE D N 1
ATOM 5645 C CA . ILE D 1 26 ? -32.951 3.668 29.762 1.00 37.92 27 ILE D CA 1
ATOM 5646 C C . ILE D 1 26 ? -31.776 2.684 29.640 1.00 36.18 27 ILE D C 1
ATOM 5647 O O . ILE D 1 26 ? -31.171 2.645 28.552 1.00 36.38 27 ILE D O 1
ATOM 5652 N N . MET D 1 27 ? -31.467 1.909 30.687 1.00 34.58 28 MET D N 1
ATOM 5653 C CA . MET D 1 27 ? -30.199 1.132 30.776 1.00 34.44 28 MET D CA 1
ATOM 5654 C C . MET D 1 27 ? -30.431 -0.383 30.668 1.00 34.80 28 MET D C 1
ATOM 5655 O O . MET D 1 27 ? -29.422 -1.114 30.655 1.00 36.43 28 MET D O 1
ATOM 5660 N N . THR D 1 28 ? -31.681 -0.851 30.580 1.00 35.15 29 THR D N 1
ATOM 5661 C CA . THR D 1 28 ? -32.014 -2.297 30.437 1.00 37.45 29 THR D CA 1
ATOM 5662 C C . THR D 1 28 ? -31.737 -2.728 28.990 1.00 38.70 29 THR D C 1
ATOM 5663 O O . THR D 1 28 ? -32.246 -2.059 28.066 1.00 39.84 29 THR D O 1
ATOM 5667 N N . LEU D 1 29 ? -30.956 -3.801 28.809 1.00 38.54 30 LEU D N 1
ATOM 5668 C CA . LEU D 1 29 ? -30.458 -4.277 27.486 1.00 39.70 30 LEU D CA 1
ATOM 5669 C C . LEU D 1 29 ? -31.625 -4.709 26.591 1.00 40.51 30 LEU D C 1
ATOM 5670 O O . LEU D 1 29 ? -31.511 -4.538 25.365 1.00 41.93 30 LEU D O 1
ATOM 5675 N N . ALA D 1 30 ? -32.703 -5.237 27.178 1.00 41.00 31 ALA D N 1
ATOM 5676 C CA . ALA D 1 30 ? -33.946 -5.629 26.469 1.00 42.93 31 ALA D CA 1
ATOM 5677 C C . ALA D 1 30 ? -34.465 -4.469 25.603 1.00 42.19 31 ALA D C 1
ATOM 5678 O O . ALA D 1 30 ? -35.226 -4.752 24.657 1.00 39.11 31 ALA D O 1
ATOM 5680 N N . ASN D 1 31 ? -34.062 -3.223 25.896 1.00 39.92 32 ASN D N 1
ATOM 5681 C CA . ASN D 1 31 ? -34.531 -2.001 25.184 1.00 39.07 32 ASN D CA 1
ATOM 5682 C C . ASN D 1 31 ? -33.495 -1.498 24.167 1.00 36.34 32 ASN D C 1
ATOM 5683 O O . ASN D 1 31 ? -33.811 -0.520 23.467 1.00 36.60 32 ASN D O 1
ATOM 5688 N N . PHE D 1 32 ? -32.327 -2.140 24.055 1.00 35.28 33 PHE D N 1
ATOM 5689 C CA . PHE D 1 32 ? -31.202 -1.688 23.191 1.00 34.97 33 PHE D CA 1
ATOM 5690 C C . PHE D 1 32 ? -31.310 -2.324 21.808 1.00 35.39 33 PHE D C 1
ATOM 5691 O O . PHE D 1 32 ? -31.295 -3.548 21.688 1.00 34.35 33 PHE D O 1
ATOM 5699 N N . PRO D 1 33 ? -31.408 -1.530 20.716 1.00 36.21 34 PRO D N 1
ATOM 5700 C CA . PRO D 1 33 ? -31.152 -2.055 19.375 1.00 36.04 34 PRO D CA 1
ATOM 5701 C C . PRO D 1 33 ? -29.687 -2.511 19.288 1.00 34.53 34 PRO D C 1
ATOM 5702 O O . PRO D 1 33 ? -28.859 -1.945 19.985 1.00 33.70 34 PRO D O 1
ATOM 5706 N N . ASP D 1 34 ? -29.412 -3.519 18.456 1.00 31.66 35 ASP D N 1
ATOM 5707 C CA . ASP D 1 34 ? -28.051 -4.061 18.190 1.00 31.81 35 ASP D CA 1
ATOM 5708 C C . ASP D 1 34 ? -27.062 -2.914 17.929 1.00 32.35 35 ASP D C 1
ATOM 5709 O O . ASP D 1 34 ? -25.911 -3.017 18.391 1.00 34.94 35 ASP D O 1
ATOM 5714 N N . ASP D 1 35 ? -27.494 -1.862 17.227 1.00 33.64 36 ASP D N 1
ATOM 5715 C CA . ASP D 1 35 ? -26.628 -0.766 16.707 1.00 36.32 36 ASP D CA 1
ATOM 5716 C C . ASP D 1 35 ? -26.135 0.149 17.839 1.00 36.84 36 ASP D C 1
ATOM 5717 O O . ASP D 1 35 ? -25.390 1.104 17.527 1.00 37.52 36 ASP D O 1
ATOM 5722 N N . VAL D 1 36 ? -26.522 -0.114 19.094 1.00 36.76 37 VAL D N 1
ATOM 5723 C CA . VAL D 1 36 ? -25.988 0.597 20.294 1.00 38.22 37 VAL D CA 1
ATOM 5724 C C . VAL D 1 36 ? -24.605 0.030 20.652 1.00 37.77 37 VAL D C 1
ATOM 5725 O O . VAL D 1 36 ? -23.788 0.805 21.183 1.00 36.92 37 VAL D O 1
ATOM 5729 N N . LEU D 1 37 ? -24.344 -1.254 20.372 1.00 35.17 38 LEU D N 1
ATOM 5730 C CA . LEU D 1 37 ? -23.104 -1.960 20.813 1.00 38.16 38 LEU D CA 1
ATOM 5731 C C . LEU D 1 37 ? -21.849 -1.248 20.306 1.00 36.47 38 LEU D C 1
ATOM 5732 O O . LEU D 1 37 ? -20.912 -1.052 21.077 1.00 38.27 38 LEU D O 1
ATOM 5737 N N . PRO D 1 38 ? -21.752 -0.869 19.011 1.00 36.56 39 PRO D N 1
ATOM 5738 C CA . PRO D 1 38 ? -20.565 -0.171 18.508 1.00 36.47 39 PRO D CA 1
ATOM 5739 C C . PRO D 1 38 ? -20.206 1.095 19.305 1.00 35.28 39 PRO D C 1
ATOM 5740 O O . PRO D 1 38 ? -19.024 1.364 19.450 1.00 36.45 39 PRO D O 1
ATOM 5744 N N . LEU D 1 39 ? -21.209 1.830 19.802 1.00 34.06 40 LEU D N 1
ATOM 5745 C CA . LEU D 1 39 ? -21.007 3.014 20.683 1.00 34.14 40 LEU D CA 1
ATOM 5746 C C . LEU D 1 39 ? -20.333 2.552 21.980 1.00 33.14 40 LEU D C 1
ATOM 5747 O O . LEU D 1 39 ? -19.278 3.122 22.336 1.00 34.73 40 LEU D O 1
ATOM 5752 N N . LEU D 1 40 ? -20.916 1.554 22.652 1.00 33.25 41 LEU D N 1
ATOM 5753 C CA . LEU D 1 40 ? -20.418 1.020 23.952 1.00 33.51 41 LEU D CA 1
ATOM 5754 C C . LEU D 1 40 ? -19.004 0.450 23.772 1.00 32.69 41 LEU D C 1
ATOM 5755 O O . LEU D 1 40 ? -18.158 0.683 24.650 1.00 31.05 41 LEU D O 1
ATOM 5760 N N . GLN D 1 41 ? -18.749 -0.256 22.669 1.00 33.50 42 GLN D N 1
ATOM 5761 C CA . GLN D 1 41 ? -17.439 -0.913 22.411 1.00 34.55 42 GLN D CA 1
ATOM 5762 C C . GLN D 1 41 ? -16.350 0.151 22.203 1.00 32.84 42 GLN D C 1
ATOM 5763 O O . GLN D 1 41 ? -15.257 -0.003 22.784 1.00 32.97 42 GLN D O 1
ATOM 5769 N N . MET D 1 42 ? -16.625 1.178 21.394 1.00 31.88 43 MET D N 1
ATOM 5770 C CA . MET D 1 42 ? -15.662 2.274 21.095 1.00 32.90 43 MET D CA 1
ATOM 5771 C C . MET D 1 42 ? -15.277 2.963 22.409 1.00 32.64 43 MET D C 1
ATOM 5772 O O . MET D 1 42 ? -14.079 3.185 22.642 1.00 31.16 43 MET D O 1
ATOM 5777 N N . GLU D 1 43 ? -16.283 3.277 23.223 1.00 32.82 44 GLU D N 1
ATOM 5778 C CA . GLU D 1 43 ? -16.177 3.933 24.555 1.00 35.57 44 GLU D CA 1
ATOM 5779 C C . GLU D 1 43 ? -15.246 3.110 25.459 1.00 33.73 44 GLU D C 1
ATOM 5780 O O . GLU D 1 43 ? -14.323 3.712 26.046 1.00 35.46 44 GLU D O 1
ATOM 5786 N N . SER D 1 44 ? -15.454 1.789 25.542 1.00 32.93 45 SER D N 1
ATOM 5787 C CA . SER D 1 44 ? -14.650 0.847 26.372 1.00 33.27 45 SER D CA 1
ATOM 5788 C C . SER D 1 44 ? -13.179 0.881 25.939 1.00 32.49 45 SER D C 1
ATOM 5789 O O . SER D 1 44 ? -12.294 0.993 26.817 1.00 30.61 45 SER D O 1
ATOM 5792 N N . LEU D 1 45 ? -12.926 0.759 24.634 1.00 31.31 46 LEU D N 1
ATOM 5793 C CA . LEU D 1 45 ? -11.551 0.685 24.074 1.00 32.82 46 LEU D CA 1
ATOM 5794 C C . LEU D 1 45 ? -10.820 2.009 24.334 1.00 31.95 46 LEU D C 1
ATOM 5795 O O . LEU D 1 45 ? -9.641 1.958 24.745 1.00 30.54 46 LEU D O 1
ATOM 5800 N N . MET D 1 46 ? -11.496 3.141 24.105 1.00 32.69 47 MET D N 1
ATOM 5801 C CA . MET D 1 46 ? -10.932 4.508 24.284 1.00 34.23 47 MET D CA 1
ATOM 5802 C C . MET D 1 46 ? -10.594 4.736 25.762 1.00 32.25 47 MET D C 1
ATOM 5803 O O . MET D 1 46 ? -9.532 5.329 26.036 1.00 31.50 47 MET D O 1
ATOM 5808 N N . THR D 1 47 ? -11.459 4.282 26.673 1.00 32.20 48 THR D N 1
ATOM 5809 C CA . THR D 1 47 ? -11.270 4.417 28.143 1.00 33.54 48 THR D CA 1
ATOM 5810 C C . THR D 1 47 ? -10.052 3.587 28.559 1.00 32.24 48 THR D C 1
ATOM 5811 O O . THR D 1 47 ? -9.180 4.127 29.264 1.00 31.86 48 THR D O 1
ATOM 5815 N N . PHE D 1 48 ? -10.013 2.326 28.125 1.00 32.34 49 PHE D N 1
ATOM 5816 C CA . PHE D 1 48 ? -8.917 1.355 28.381 1.00 32.90 49 PHE D CA 1
ATOM 5817 C C . PHE D 1 48 ? -7.585 1.974 27.947 1.00 32.30 49 PHE D C 1
ATOM 5818 O O . PHE D 1 48 ? -6.637 1.981 28.751 1.00 29.95 49 PHE D O 1
ATOM 5826 N N . GLU D 1 49 ? -7.528 2.509 26.723 1.00 33.15 50 GLU D N 1
ATOM 5827 C CA . GLU D 1 49 ? -6.271 3.036 26.131 1.00 35.07 50 GLU D CA 1
ATOM 5828 C C . GLU D 1 49 ? -5.859 4.334 26.842 1.00 33.28 50 GLU D C 1
ATOM 5829 O O . GLU D 1 49 ? -4.656 4.483 27.117 1.00 31.69 50 GLU D O 1
ATOM 5835 N N . ALA D 1 50 ? -6.812 5.232 27.117 1.00 32.68 51 ALA D N 1
ATOM 5836 C CA . ALA D 1 50 ? -6.583 6.527 27.806 1.00 33.91 51 ALA D CA 1
ATOM 5837 C C . ALA D 1 50 ? -5.985 6.276 29.196 1.00 34.57 51 ALA D C 1
ATOM 5838 O O . ALA D 1 50 ? -4.998 6.944 29.553 1.00 35.71 51 ALA D O 1
ATOM 5840 N N . MET D 1 51 ? -6.564 5.341 29.953 1.00 34.78 52 MET D N 1
ATOM 5841 C CA . MET D 1 51 ? -6.108 5.013 31.327 1.00 36.72 52 MET D CA 1
ATOM 5842 C C . MET D 1 51 ? -4.672 4.478 31.286 1.00 35.92 52 MET D C 1
ATOM 5843 O O . MET D 1 51 ? -3.880 4.881 32.157 1.00 35.00 52 MET D O 1
ATOM 5848 N N . ALA D 1 52 ? -4.345 3.628 30.305 1.00 34.70 53 ALA D N 1
ATOM 5849 C CA . ALA D 1 52 ? -2.988 3.063 30.107 1.00 35.54 53 ALA D CA 1
ATOM 5850 C C . ALA D 1 52 ? -1.994 4.191 29.798 1.00 35.38 53 ALA D C 1
ATOM 5851 O O . ALA D 1 52 ? -0.985 4.300 30.519 1.00 35.73 53 ALA D O 1
ATOM 5853 N N . TYR D 1 53 ? -2.273 5.011 28.778 1.00 34.55 54 TYR D N 1
ATOM 5854 C CA . TYR D 1 53 ? -1.340 6.048 28.257 1.00 36.83 54 TYR D CA 1
ATOM 5855 C C . TYR D 1 53 ? -1.133 7.165 29.285 1.00 37.18 54 TYR D C 1
ATOM 5856 O O . TYR D 1 53 ? 0.018 7.603 29.446 1.00 39.06 54 TYR D O 1
ATOM 5865 N N . LEU D 1 54 ? -2.207 7.626 29.934 1.00 35.82 55 LEU D N 1
ATOM 5866 C CA . LEU D 1 54 ? -2.168 8.783 30.870 1.00 39.05 55 LEU D CA 1
ATOM 5867 C C . LEU D 1 54 ? -1.842 8.310 32.294 1.00 40.29 55 LEU D C 1
ATOM 5868 O O . LEU D 1 54 ? -1.826 9.169 33.196 1.00 46.10 55 LEU D O 1
ATOM 5873 N N . ARG D 1 55 ? -1.565 7.011 32.477 1.00 39.82 56 ARG D N 1
ATOM 5874 C CA . ARG D 1 55 ? -1.163 6.388 33.769 1.00 39.79 56 ARG D CA 1
ATOM 5875 C C . ARG D 1 55 ? -2.187 6.758 34.846 1.00 38.68 56 ARG D C 1
ATOM 5876 O O . ARG D 1 55 ? -1.783 7.257 35.920 1.00 40.28 56 ARG D O 1
ATOM 5884 N N . CYS D 1 56 ? -3.468 6.539 34.554 1.00 36.35 57 CYS D N 1
ATOM 5885 C CA . CYS D 1 56 ? -4.586 6.740 35.507 1.00 38.04 57 CYS D CA 1
ATOM 5886 C C . CYS D 1 56 ? -4.726 5.481 36.364 1.00 39.41 57 CYS D C 1
ATOM 5887 O O . CYS D 1 56 ? -4.859 4.387 35.778 1.00 40.02 57 CYS D O 1
ATOM 5890 N N . ASP D 1 57 ? -4.661 5.641 37.691 1.00 38.44 58 ASP D N 1
ATOM 5891 C CA . ASP D 1 57 ? -4.769 4.539 38.683 1.00 40.14 58 ASP D CA 1
ATOM 5892 C C . ASP D 1 57 ? -6.231 4.376 39.123 1.00 37.37 58 ASP D C 1
ATOM 5893 O O . ASP D 1 57 ? -6.495 3.450 39.918 1.00 38.30 58 ASP D O 1
ATOM 5898 N N . ALA D 1 58 ? -7.141 5.229 38.634 1.00 33.87 59 ALA D N 1
ATOM 5899 C CA . ALA D 1 58 ? -8.564 5.268 39.048 1.00 35.03 59 ALA D CA 1
ATOM 5900 C C . ALA D 1 58 ? -9.476 5.588 37.854 1.00 33.09 59 ALA D C 1
ATOM 5901 O O . ALA D 1 58 ? -9.152 6.505 37.071 1.00 34.60 59 ALA D O 1
ATOM 5903 N N . LEU D 1 59 ? -10.579 4.845 37.734 1.00 31.42 60 LEU D N 1
ATOM 5904 C CA . LEU D 1 59 ? -11.696 5.117 36.790 1.00 30.58 60 LEU D CA 1
ATOM 5905 C C . LEU D 1 59 ? -12.927 5.548 37.594 1.00 30.47 60 LEU D C 1
ATOM 5906 O O . LEU D 1 59 ? -13.373 4.769 38.467 1.00 31.04 60 LEU D O 1
ATOM 5911 N N . VAL D 1 60 ? -13.449 6.744 37.319 1.00 28.92 61 VAL D N 1
ATOM 5912 C CA . VAL D 1 60 ? -14.730 7.235 37.906 1.00 29.11 61 VAL D CA 1
ATOM 5913 C C . VAL D 1 60 ? -15.785 7.223 36.796 1.00 28.08 61 VAL D C 1
ATOM 5914 O O . VAL D 1 60 ? -15.680 8.044 35.866 1.00 29.05 61 VAL D O 1
ATOM 5918 N N . GLU D 1 61 ? -16.736 6.289 36.879 1.00 28.67 62 GLU D N 1
ATOM 5919 C CA . GLU D 1 61 ? -17.858 6.156 35.917 1.00 28.47 62 GLU D CA 1
ATOM 5920 C C . GLU D 1 61 ? -19.054 6.960 36.436 1.00 27.87 62 GLU D C 1
ATOM 5921 O O . GLU D 1 61 ? -19.700 6.523 37.404 1.00 28.30 62 GLU D O 1
ATOM 5927 N N . LEU D 1 62 ? -19.333 8.096 35.801 1.00 28.49 63 LEU D N 1
ATOM 5928 C CA . LEU D 1 62 ? -20.538 8.919 36.063 1.00 29.92 63 LEU D CA 1
ATOM 5929 C C . LEU D 1 62 ? -21.723 8.274 35.330 1.00 29.90 63 LEU D C 1
ATOM 5930 O O . LEU D 1 62 ? -21.587 7.991 34.130 1.00 29.78 63 LEU D O 1
ATOM 5935 N N . GLY D 1 63 ? -22.825 8.007 36.036 1.00 29.60 64 GLY D N 1
ATOM 5936 C CA . GLY D 1 63 ? -23.986 7.279 35.489 1.00 30.64 64 GLY D CA 1
ATOM 5937 C C . GLY D 1 63 ? -23.630 5.835 35.164 1.00 30.60 64 GLY D C 1
ATOM 5938 O O . GLY D 1 63 ? -23.901 5.398 34.030 1.00 28.81 64 GLY D O 1
ATOM 5939 N N . CYS D 1 64 ? -23.057 5.121 36.140 1.00 30.44 65 CYS D N 1
ATOM 5940 C CA . CYS D 1 64 ? -22.484 3.754 36.009 1.00 30.13 65 CYS D CA 1
ATOM 5941 C C . CYS D 1 64 ? -23.580 2.687 35.912 1.00 30.48 65 CYS D C 1
ATOM 5942 O O . CYS D 1 64 ? -23.262 1.566 35.461 1.00 31.40 65 CYS D O 1
ATOM 5945 N N . TYR D 1 65 ? -24.805 3.009 36.337 1.00 29.91 66 TYR D N 1
ATOM 5946 C CA . TYR D 1 65 ? -25.931 2.051 36.496 1.00 31.94 66 TYR D CA 1
ATOM 5947 C C . TYR D 1 65 ? -25.439 0.893 37.378 1.00 33.46 66 TYR D C 1
ATOM 5948 O O . TYR D 1 65 ? -25.103 1.176 38.545 1.00 33.47 66 TYR D O 1
ATOM 5957 N N . ASP D 1 66 ? -25.346 -0.335 36.852 1.00 34.52 67 ASP D N 1
ATOM 5958 C CA . ASP D 1 66 ? -24.911 -1.537 37.618 1.00 37.00 67 ASP D CA 1
ATOM 5959 C C . ASP D 1 66 ? -23.420 -1.818 37.359 1.00 36.11 67 ASP D C 1
ATOM 5960 O O . ASP D 1 66 ? -22.985 -2.964 37.597 1.00 36.80 67 ASP D O 1
ATOM 5965 N N . GLY D 1 67 ? -22.661 -0.802 36.931 1.00 36.97 68 GLY D N 1
ATOM 5966 C CA . GLY D 1 67 ? -21.196 -0.864 36.764 1.00 37.59 68 GLY D CA 1
ATOM 5967 C C . GLY D 1 67 ? -20.814 -1.277 35.356 1.00 37.17 68 GLY D C 1
ATOM 5968 O O . GLY D 1 67 ? -20.127 -2.299 35.200 1.00 37.13 68 GLY D O 1
ATOM 5969 N N . ARG D 1 68 ? -21.225 -0.494 34.358 1.00 37.13 69 ARG D N 1
ATOM 5970 C CA . ARG D 1 68 ? -21.040 -0.833 32.922 1.00 37.46 69 ARG D CA 1
ATOM 5971 C C . ARG D 1 68 ? -19.552 -0.784 32.543 1.00 35.68 69 ARG D C 1
ATOM 5972 O O . ARG D 1 68 ? -19.191 -1.471 31.575 1.00 39.55 69 ARG D O 1
ATOM 5980 N N . ALA D 1 69 ? -18.710 -0.055 33.288 1.00 36.41 70 ALA D N 1
ATOM 5981 C CA . ALA D 1 69 ? -17.254 0.066 33.013 1.00 37.89 70 ALA D CA 1
ATOM 5982 C C . ALA D 1 69 ? -16.406 -0.600 34.109 1.00 37.58 70 ALA D C 1
ATOM 5983 O O . ALA D 1 69 ? -15.172 -0.444 34.051 1.00 39.21 70 ALA D O 1
ATOM 5985 N N . LEU D 1 70 ? -17.014 -1.341 35.044 1.00 36.80 71 LEU D N 1
ATOM 5986 C CA . LEU D 1 70 ? -16.285 -2.011 36.159 1.00 38.45 71 LEU D CA 1
ATOM 5987 C C . LEU D 1 70 ? -15.185 -2.916 35.585 1.00 38.80 71 LEU D C 1
ATOM 5988 O O . LEU D 1 70 ? -14.082 -2.936 36.162 1.00 41.36 71 LEU D O 1
ATOM 5993 N N . GLU D 1 71 ? -15.473 -3.625 34.487 1.00 38.82 72 GLU D N 1
ATOM 5994 C CA . GLU D 1 71 ? -14.554 -4.627 33.882 1.00 40.51 72 GLU D CA 1
ATOM 5995 C C . GLU D 1 71 ? -13.280 -3.939 33.367 1.00 40.56 72 GLU D C 1
ATOM 5996 O O . GLU D 1 71 ? -12.213 -4.581 33.424 1.00 43.27 72 GLU D O 1
ATOM 6002 N N . ILE D 1 72 ? -13.375 -2.686 32.907 1.00 37.55 73 ILE D N 1
ATOM 6003 C CA . ILE D 1 72 ? -12.211 -1.891 32.405 1.00 38.75 73 ILE D CA 1
ATOM 6004 C C . ILE D 1 72 ? -11.218 -1.681 33.556 1.00 37.39 73 ILE D C 1
ATOM 6005 O O . ILE D 1 72 ? -10.007 -1.895 33.340 1.00 38.68 73 ILE D O 1
ATOM 6010 N N . ALA D 1 73 ? -11.708 -1.254 34.725 1.00 36.98 74 ALA D N 1
ATOM 6011 C CA . ALA D 1 73 ? -10.899 -1.037 35.949 1.00 38.26 74 ALA D CA 1
ATOM 6012 C C . ALA D 1 73 ? -10.255 -2.356 36.384 1.00 39.18 74 ALA D C 1
ATOM 6013 O O . ALA D 1 73 ? -9.060 -2.341 36.751 1.00 41.56 74 ALA D O 1
ATOM 6015 N N . ARG D 1 74 ? -11.024 -3.449 36.352 1.00 42.21 75 ARG D N 1
ATOM 6016 C CA . ARG D 1 74 ? -10.578 -4.781 36.842 1.00 47.17 75 ARG D CA 1
ATOM 6017 C C . ARG D 1 74 ? -9.372 -5.240 36.013 1.00 46.60 75 ARG D C 1
ATOM 6018 O O . ARG D 1 74 ? -8.409 -5.734 36.613 1.00 49.02 75 ARG D O 1
ATOM 6026 N N . LEU D 1 75 ? -9.412 -5.047 34.690 1.00 49.74 76 LEU D N 1
ATOM 6027 C CA . LEU D 1 75 ? -8.369 -5.547 33.751 1.00 50.53 76 LEU D CA 1
ATOM 6028 C C . LEU D 1 75 ? -7.123 -4.649 33.787 1.00 51.34 76 LEU D C 1
ATOM 6029 O O . LEU D 1 75 ? -6.073 -5.107 33.308 1.00 52.53 76 LEU D O 1
ATOM 6034 N N . LEU D 1 76 ? -7.219 -3.428 34.323 1.00 46.02 77 LEU D N 1
ATOM 6035 C CA . LEU D 1 76 ? -6.049 -2.521 34.494 1.00 46.02 77 LEU D CA 1
ATOM 6036 C C . LEU D 1 76 ? -5.552 -2.568 35.945 1.00 43.83 77 LEU D C 1
ATOM 6037 O O . LEU D 1 76 ? -4.550 -1.891 36.230 1.00 45.11 77 LEU D O 1
ATOM 6042 N N . ASN D 1 77 ? -6.210 -3.346 36.815 1.00 43.59 78 ASN D N 1
ATOM 6043 C CA . ASN D 1 77 ? -5.949 -3.387 38.281 1.00 46.46 78 ASN D CA 1
ATOM 6044 C C . ASN D 1 77 ? -6.090 -1.974 38.864 1.00 42.45 78 ASN D C 1
ATOM 6045 O O . ASN D 1 77 ? -5.342 -1.642 39.800 1.00 43.00 78 ASN D O 1
ATOM 6050 N N . ALA D 1 78 ? -7.015 -1.177 38.326 1.00 39.37 79 ALA D N 1
ATOM 6051 C CA . ALA D 1 78 ? -7.227 0.243 38.689 1.00 38.31 79 ALA D CA 1
ATOM 6052 C C . ALA D 1 78 ? -8.290 0.337 39.787 1.00 37.31 79 ALA D C 1
ATOM 6053 O O . ALA D 1 78 ? -9.090 -0.613 39.927 1.00 36.11 79 ALA D O 1
ATOM 6055 N N . ARG D 1 79 ? -8.290 1.442 40.537 1.00 36.46 80 ARG D N 1
ATOM 6056 C CA . ARG D 1 79 ? -9.403 1.818 41.446 1.00 36.83 80 ARG D CA 1
ATOM 6057 C C . ARG D 1 79 ? -10.630 2.139 40.590 1.00 34.37 80 ARG D C 1
ATOM 6058 O O . ARG D 1 79 ? -10.451 2.587 39.441 1.00 34.00 80 ARG D O 1
ATOM 6066 N N . TYR D 1 80 ? -11.827 1.909 41.131 1.00 33.04 81 TYR D N 1
ATOM 6067 C CA . TYR D 1 80 ? -13.119 2.205 40.463 1.00 31.25 81 TYR D CA 1
ATOM 6068 C C . TYR D 1 80 ? -14.046 2.928 41.440 1.00 30.86 81 TYR D C 1
ATOM 6069 O O . TYR D 1 80 ? -14.138 2.502 42.603 1.00 32.84 81 TYR D O 1
ATOM 6078 N N . LEU D 1 81 ? -14.714 3.982 40.966 1.00 31.50 82 LEU D N 1
ATOM 6079 C CA . LEU D 1 81 ? -15.906 4.569 41.634 1.00 30.83 82 LEU D CA 1
ATOM 6080 C C . LEU D 1 81 ? -17.038 4.682 40.608 1.00 30.41 82 LEU D C 1
ATOM 6081 O O . LEU D 1 81 ? -16.827 5.324 39.561 1.00 29.97 82 LEU D O 1
ATOM 6086 N N . GLY D 1 82 ? -18.179 4.057 40.909 1.00 28.69 83 GLY D N 1
ATOM 6087 C CA . GLY D 1 82 ? -19.440 4.188 40.160 1.00 28.41 83 GLY D CA 1
ATOM 6088 C C . GLY D 1 82 ? -20.378 5.148 40.866 1.00 28.39 83 GLY D C 1
ATOM 6089 O O . GLY D 1 82 ? -20.616 4.952 42.073 1.00 28.86 83 GLY D O 1
ATOM 6090 N N . VAL D 1 83 ? -20.856 6.165 40.148 1.00 27.72 84 VAL D N 1
ATOM 6091 C CA . VAL D 1 83 ? -21.803 7.202 40.650 1.00 28.37 84 VAL D CA 1
ATOM 6092 C C . VAL D 1 83 ? -23.103 7.071 39.854 1.00 28.74 84 VAL D C 1
ATOM 6093 O O . VAL D 1 83 ? -23.036 7.127 38.616 1.00 29.06 84 VAL D O 1
ATOM 6097 N N . ASP D 1 84 ? -24.232 6.893 40.541 1.00 29.48 85 ASP D N 1
ATOM 6098 C CA . ASP D 1 84 ? -25.579 6.841 39.917 1.00 28.79 85 ASP D CA 1
ATOM 6099 C C . ASP D 1 84 ? -26.636 7.247 40.947 1.00 29.35 85 ASP D C 1
ATOM 6100 O O . ASP D 1 84 ? -26.371 7.121 42.155 1.00 30.10 85 ASP D O 1
ATOM 6105 N N . LEU D 1 85 ? -27.782 7.725 40.466 1.00 29.96 86 LEU D N 1
ATOM 6106 C CA . LEU D 1 85 ? -28.976 8.038 41.291 1.00 32.14 86 LEU D CA 1
ATOM 6107 C C . LEU D 1 85 ? -29.796 6.765 41.540 1.00 32.10 86 LEU D C 1
ATOM 6108 O O . LEU D 1 85 ? -30.588 6.774 42.488 1.00 35.30 86 LEU D O 1
ATOM 6113 N N . ASP D 1 86 ? -29.631 5.719 40.721 1.00 34.14 87 ASP D N 1
ATOM 6114 C CA . ASP D 1 86 ? -30.443 4.475 40.831 1.00 36.31 87 ASP D CA 1
ATOM 6115 C C . ASP D 1 86 ? -29.882 3.614 41.967 1.00 36.71 87 ASP D C 1
ATOM 6116 O O . ASP D 1 86 ? -28.896 2.894 41.739 1.00 37.08 87 ASP D O 1
ATOM 6121 N N . GLN D 1 87 ? -30.511 3.684 43.143 1.00 38.89 88 GLN D N 1
ATOM 6122 C CA . GLN D 1 87 ? -30.130 2.905 44.351 1.00 42.18 88 GLN D CA 1
ATOM 6123 C C . GLN D 1 87 ? -30.151 1.407 44.021 1.00 40.85 88 GLN D C 1
ATOM 6124 O O . GLN D 1 87 ? -29.225 0.695 44.457 1.00 41.17 88 GLN D O 1
ATOM 6130 N N . ARG D 1 88 ? -31.160 0.962 43.265 1.00 39.91 89 ARG D N 1
ATOM 6131 C CA . ARG D 1 88 ? -31.381 -0.463 42.894 1.00 41.89 89 ARG D CA 1
ATOM 6132 C C . ARG D 1 88 ? -30.183 -0.973 42.081 1.00 39.56 89 ARG D C 1
ATOM 6133 O O . ARG D 1 88 ? -29.685 -2.068 42.391 1.00 43.34 89 ARG D O 1
ATOM 6141 N N . ALA D 1 89 ? -29.725 -0.204 41.089 1.00 40.38 90 ALA D N 1
ATOM 6142 C CA . ALA D 1 89 ? -28.599 -0.567 40.193 1.00 40.07 90 ALA D CA 1
ATOM 6143 C C . ALA D 1 89 ? -27.281 -0.551 40.980 1.00 37.97 90 ALA D C 1
ATOM 6144 O O . ALA D 1 89 ? -26.440 -1.435 40.741 1.00 40.58 90 ALA D O 1
ATOM 6146 N N . ILE D 1 90 ? -27.111 0.413 41.889 1.00 36.82 91 ILE D N 1
ATOM 6147 C CA . ILE D 1 90 ? -25.895 0.540 42.748 1.00 35.89 91 ILE D CA 1
ATOM 6148 C C . ILE D 1 90 ? -25.825 -0.666 43.695 1.00 37.98 91 ILE D C 1
ATOM 6149 O O . ILE D 1 90 ? -24.711 -1.179 43.907 1.00 36.91 91 ILE D O 1
ATOM 6154 N N . GLU D 1 91 ? -26.965 -1.103 44.237 1.00 41.87 92 GLU D N 1
ATOM 6155 C CA . GLU D 1 91 ? -27.047 -2.280 45.146 1.00 46.65 92 GLU D CA 1
ATOM 6156 C C . GLU D 1 91 ? -26.602 -3.534 44.380 1.00 45.94 92 GLU D C 1
ATOM 6157 O O . GLU D 1 91 ? -25.911 -4.368 44.989 1.00 45.94 92 GLU D O 1
ATOM 6163 N N . THR D 1 92 ? -26.948 -3.648 43.091 1.00 45.05 93 THR D N 1
ATOM 6164 C CA . THR D 1 92 ? -26.475 -4.739 42.194 1.00 46.57 93 THR D CA 1
ATOM 6165 C C . THR D 1 92 ? -24.950 -4.644 42.037 1.00 44.20 93 THR D C 1
ATOM 6166 O O . THR D 1 92 ? -24.283 -5.689 42.157 1.00 46.88 93 THR D O 1
ATOM 6170 N N . LEU D 1 93 ? -24.426 -3.441 41.779 1.00 40.71 94 LEU D N 1
ATOM 6171 C CA . LEU D 1 93 ? -22.974 -3.179 41.564 1.00 39.66 94 LEU D CA 1
ATOM 6172 C C . LEU D 1 93 ? -22.185 -3.498 42.843 1.00 39.18 94 LEU D C 1
ATOM 6173 O O . LEU D 1 93 ? -21.083 -4.072 42.730 1.00 39.81 94 LEU D O 1
ATOM 6178 N N . ARG D 1 94 ? -22.723 -3.137 44.012 1.00 39.81 95 ARG D N 1
ATOM 6179 C CA . ARG D 1 94 ? -22.102 -3.440 45.331 1.00 41.21 95 ARG D CA 1
ATOM 6180 C C . ARG D 1 94 ? -21.963 -4.962 45.473 1.00 42.79 95 ARG D C 1
ATOM 6181 O O . ARG D 1 94 ? -20.887 -5.414 45.902 1.00 42.87 95 ARG D O 1
ATOM 6189 N N . THR D 1 95 ? -22.987 -5.727 45.085 1.00 43.06 96 THR D N 1
ATOM 6190 C CA . THR D 1 95 ? -22.970 -7.216 45.120 1.00 46.65 96 THR D CA 1
ATOM 6191 C C . THR D 1 95 ? -21.880 -7.734 44.172 1.00 46.14 96 THR D C 1
ATOM 6192 O O . THR D 1 95 ? -21.157 -8.667 44.563 1.00 48.21 96 THR D O 1
ATOM 6196 N N . ARG D 1 96 ? -21.763 -7.141 42.980 1.00 45.62 97 ARG D N 1
ATOM 6197 C CA . ARG D 1 96 ? -20.812 -7.574 41.919 1.00 45.00 97 ARG D CA 1
ATOM 6198 C C . ARG D 1 96 ? -19.370 -7.320 42.382 1.00 42.57 97 ARG D C 1
ATOM 6199 O O . ARG D 1 96 ? -18.531 -8.228 42.219 1.00 41.03 97 ARG D O 1
ATOM 6207 N N . ILE D 1 97 ? -19.099 -6.140 42.948 1.00 39.31 98 ILE D N 1
ATOM 6208 C CA . ILE D 1 97 ? -17.765 -5.752 43.501 1.00 39.87 98 ILE D CA 1
ATOM 6209 C C . ILE D 1 97 ? -17.338 -6.786 44.554 1.00 40.88 98 ILE D C 1
ATOM 6210 O O . ILE D 1 97 ? -16.166 -7.211 44.514 1.00 41.33 98 ILE D O 1
ATOM 6215 N N . GLU D 1 98 ? -18.248 -7.179 45.452 1.00 43.08 99 GLU D N 1
ATOM 6216 C CA . GLU D 1 98 ? -17.983 -8.182 46.522 1.00 46.88 99 GLU D CA 1
ATOM 6217 C C . GLU D 1 98 ? -17.678 -9.541 45.876 1.00 47.37 99 GLU D C 1
ATOM 6218 O O . GLU D 1 98 ? -16.591 -10.093 46.141 1.00 45.72 99 GLU D O 1
ATOM 6224 N N . ARG D 1 99 ? -18.594 -10.045 45.043 1.00 45.48 100 ARG D N 1
ATOM 6225 C CA . ARG D 1 99 ? -18.515 -11.399 44.427 1.00 49.42 100 ARG D CA 1
ATOM 6226 C C . ARG D 1 99 ? -17.275 -11.512 43.527 1.00 49.29 100 ARG D C 1
ATOM 6227 O O . ARG D 1 99 ? -16.728 -12.626 43.444 1.00 52.70 100 ARG D O 1
ATOM 6235 N N . GLU D 1 100 ? -16.837 -10.417 42.895 1.00 48.94 101 GLU D N 1
ATOM 6236 C CA . GLU D 1 100 ? -15.697 -10.413 41.932 1.00 52.61 101 GLU D CA 1
ATOM 6237 C C . GLU D 1 100 ? -14.389 -10.052 42.650 1.00 52.13 101 GLU D C 1
ATOM 6238 O O . GLU D 1 100 ? -13.382 -9.844 41.949 1.00 58.65 101 GLU D O 1
ATOM 6244 N N . GLY D 1 101 ? -14.398 -9.989 43.988 1.00 50.37 102 GLY D N 1
ATOM 6245 C CA . GLY D 1 101 ? -13.196 -9.823 44.829 1.00 49.21 102 GLY D CA 1
ATOM 6246 C C . GLY D 1 101 ? -12.544 -8.455 44.675 1.00 46.68 102 GLY D C 1
ATOM 6247 O O . GLY D 1 101 ? -11.311 -8.381 44.798 1.00 49.62 102 GLY D O 1
ATOM 6248 N N . MET D 1 102 ? -13.332 -7.402 44.444 1.00 44.77 103 MET D N 1
ATOM 6249 C CA . MET D 1 102 ? -12.821 -6.039 44.133 1.00 43.46 103 MET D CA 1
ATOM 6250 C C . MET D 1 102 ? -13.104 -5.067 45.287 1.00 41.78 103 MET D C 1
ATOM 6251 O O . MET D 1 102 ? -12.854 -3.858 45.099 1.00 41.80 103 MET D O 1
ATOM 6256 N N . SER D 1 103 ? -13.570 -5.564 46.441 1.00 40.60 104 SER D N 1
ATOM 6257 C CA . SER D 1 103 ? -13.972 -4.751 47.623 1.00 43.82 104 SER D CA 1
ATOM 6258 C C . SER D 1 103 ? -12.871 -3.752 48.006 1.00 44.58 104 SER D C 1
ATOM 6259 O O . SER D 1 103 ? -13.217 -2.671 48.509 1.00 44.54 104 SER D O 1
ATOM 6262 N N . ASP D 1 104 ? -11.600 -4.113 47.795 1.00 42.31 105 ASP D N 1
ATOM 6263 C CA . ASP D 1 104 ? -10.418 -3.318 48.223 1.00 45.20 105 ASP D CA 1
ATOM 6264 C C . ASP D 1 104 ? -10.155 -2.154 47.252 1.00 40.80 105 ASP D C 1
ATOM 6265 O O . ASP D 1 104 ? -9.453 -1.210 47.669 1.00 39.02 105 ASP D O 1
ATOM 6270 N N . ARG D 1 105 ? -10.691 -2.201 46.024 1.00 39.42 106 ARG D N 1
ATOM 6271 C CA . ARG D 1 105 ? -10.316 -1.278 44.913 1.00 42.92 106 ARG D CA 1
ATOM 6272 C C . ARG D 1 105 ? -11.537 -0.553 44.328 1.00 37.86 106 ARG D C 1
ATOM 6273 O O . ARG D 1 105 ? -11.330 0.452 43.632 1.00 36.26 106 ARG D O 1
ATOM 6281 N N . ALA D 1 106 ? -12.753 -1.063 44.542 1.00 35.40 107 ALA D N 1
ATOM 6282 C CA . ALA D 1 106 ? -13.983 -0.581 43.870 1.00 34.12 107 ALA D CA 1
ATOM 6283 C C . ALA D 1 106 ? -14.995 -0.118 44.918 1.00 33.23 107 ALA D C 1
ATOM 6284 O O . ALA D 1 106 ? -15.130 -0.790 45.954 1.00 33.87 107 ALA D O 1
ATOM 6286 N N . ASP D 1 107 ? -15.674 0.995 44.642 1.00 30.05 108 ASP D N 1
ATOM 6287 C CA . ASP D 1 107 ? -16.678 1.613 45.545 1.00 31.40 108 ASP D CA 1
ATOM 6288 C C . ASP D 1 107 ? -17.794 2.212 44.686 1.00 31.56 108 ASP D C 1
ATOM 6289 O O . ASP D 1 107 ? -17.624 2.291 43.446 1.00 27.94 108 ASP D O 1
ATOM 6294 N N . THR D 1 108 ? -18.891 2.604 45.334 1.00 32.61 109 THR D N 1
ATOM 6295 C CA . THR D 1 108 ? -20.105 3.173 44.703 1.00 33.53 109 THR D CA 1
ATOM 6296 C C . THR D 1 108 ? -20.603 4.345 45.546 1.00 33.96 109 THR D C 1
ATOM 6297 O O . THR D 1 108 ? -20.366 4.339 46.765 1.00 35.74 109 THR D O 1
ATOM 6301 N N . VAL D 1 109 ? -21.274 5.305 44.915 1.00 34.06 110 VAL D N 1
ATOM 6302 C CA . VAL D 1 109 ? -22.042 6.362 45.629 1.00 34.96 110 VAL D CA 1
ATOM 6303 C C . VAL D 1 109 ? -23.384 6.527 44.917 1.00 33.00 110 VAL D C 1
ATOM 6304 O O . VAL D 1 109 ? -23.404 6.532 43.664 1.00 31.58 110 VAL D O 1
ATOM 6308 N N . VAL D 1 110 ? -24.462 6.575 45.700 1.00 32.65 111 VAL D N 1
ATOM 6309 C CA . VAL D 1 110 ? -25.816 6.994 45.245 1.00 34.59 111 VAL D CA 1
ATOM 6310 C C . VAL D 1 110 ? -25.869 8.510 45.415 1.00 34.52 111 VAL D C 1
ATOM 6311 O O . VAL D 1 110 ? -25.999 8.968 46.561 1.00 33.14 111 VAL D O 1
ATOM 6315 N N . ASP D 1 111 ? -25.711 9.258 44.323 1.00 32.03 112 ASP D N 1
ATOM 6316 C CA . ASP D 1 111 ? -25.640 10.739 44.372 1.00 35.09 112 ASP D CA 1
ATOM 6317 C C . ASP D 1 111 ? -25.847 11.303 42.966 1.00 33.35 112 ASP D C 1
ATOM 6318 O O . ASP D 1 111 ? -25.700 10.547 41.984 1.00 31.88 112 ASP D O 1
ATOM 6323 N N . ASP D 1 112 ? -26.215 12.580 42.892 1.00 32.50 113 ASP D N 1
ATOM 6324 C CA . ASP D 1 112 ? -26.163 13.379 41.646 1.00 33.68 113 ASP D CA 1
ATOM 6325 C C . ASP D 1 112 ? -24.689 13.506 41.246 1.00 33.01 113 ASP D C 1
ATOM 6326 O O . ASP D 1 112 ? -23.851 13.840 42.113 1.00 32.01 113 ASP D O 1
ATOM 6331 N N . ILE D 1 113 ? -24.385 13.204 39.986 1.00 30.91 114 ILE D N 1
ATOM 6332 C CA . ILE D 1 113 ? -23.021 13.291 39.391 1.00 33.02 114 ILE D CA 1
ATOM 6333 C C . ILE D 1 113 ? -22.407 14.665 39.690 1.00 32.04 114 ILE D C 1
ATOM 6334 O O . ILE D 1 113 ? -21.214 14.696 40.038 1.00 31.41 114 ILE D O 1
ATOM 6339 N N . LEU D 1 114 ? -23.188 15.747 39.571 1.00 32.09 115 LEU D N 1
ATOM 6340 C CA . LEU D 1 114 ? -22.699 17.146 39.727 1.00 36.60 115 LEU D CA 1
ATOM 6341 C C . LEU D 1 114 ? -22.293 17.392 41.188 1.00 36.16 115 LEU D C 1
ATOM 6342 O O . LEU D 1 114 ? -21.288 18.095 41.407 1.00 34.40 115 LEU D O 1
ATOM 6347 N N . ASN D 1 115 ? -23.032 16.828 42.150 1.00 36.26 116 ASN D N 1
ATOM 6348 C CA . ASN D 1 115 ? -22.660 16.859 43.591 1.00 36.61 116 ASN D CA 1
ATOM 6349 C C . ASN D 1 115 ? -21.298 16.177 43.759 1.00 34.67 116 ASN D C 1
ATOM 6350 O O . ASN D 1 115 ? -20.441 16.740 44.454 1.00 34.66 116 ASN D O 1
ATOM 6355 N N . HIS D 1 116 ? -21.098 15.013 43.136 1.00 33.27 117 HIS D N 1
ATOM 6356 C CA . HIS D 1 116 ? -19.837 14.237 43.265 1.00 33.15 117 HIS D CA 1
ATOM 6357 C C . HIS D 1 116 ? -18.667 15.033 42.678 1.00 31.65 117 HIS D C 1
ATOM 6358 O O . HIS D 1 116 ? -17.653 15.168 43.377 1.00 31.91 117 HIS D O 1
ATOM 6365 N N . THR D 1 117 ? -18.791 15.526 41.442 1.00 31.91 118 THR D N 1
ATOM 6366 C CA . THR D 1 117 ? -17.674 16.188 40.712 1.00 33.55 118 THR D CA 1
ATOM 6367 C C . THR D 1 117 ? -17.293 17.487 41.428 1.00 32.70 118 THR D C 1
ATOM 6368 O O . THR D 1 117 ? -16.092 17.809 41.452 1.00 32.77 118 THR D O 1
ATOM 6372 N N . ARG D 1 118 ? -18.271 18.188 42.008 1.00 34.44 119 ARG D N 1
ATOM 6373 C CA . ARG D 1 118 ? -18.052 19.492 42.692 1.00 37.51 119 ARG D CA 1
ATOM 6374 C C . ARG D 1 118 ? -17.463 19.283 44.092 1.00 39.04 119 ARG D C 1
ATOM 6375 O O . ARG D 1 118 ? -16.571 20.070 44.455 1.00 43.44 119 ARG D O 1
ATOM 6383 N N . ARG D 1 119 ? -17.946 18.289 44.851 1.00 39.61 120 ARG D N 1
ATOM 6384 C CA . ARG D 1 119 ? -17.726 18.210 46.324 1.00 40.96 120 ARG D CA 1
ATOM 6385 C C . ARG D 1 119 ? -17.047 16.894 46.744 1.00 37.33 120 ARG D C 1
ATOM 6386 O O . ARG D 1 119 ? -16.497 16.869 47.861 1.00 35.05 120 ARG D O 1
ATOM 6394 N N . GLY D 1 120 ? -17.048 15.857 45.900 1.00 33.35 121 GLY D N 1
ATOM 6395 C CA . GLY D 1 120 ? -16.523 14.519 46.248 1.00 31.71 121 GLY D CA 1
ATOM 6396 C C . GLY D 1 120 ? -15.008 14.494 46.413 1.00 31.23 121 GLY D C 1
ATOM 6397 O O . GLY D 1 120 ? -14.303 15.272 45.728 1.00 31.24 121 GLY D O 1
ATOM 6398 N N . ALA D 1 121 ? -14.511 13.603 47.274 1.00 31.09 122 ALA D N 1
ATOM 6399 C CA . ALA D 1 121 ? -13.067 13.354 47.492 1.00 31.34 122 ALA D CA 1
ATOM 6400 C C . ALA D 1 121 ? -12.453 12.803 46.203 1.00 32.59 122 ALA D C 1
ATOM 6401 O O . ALA D 1 121 ? -13.207 12.258 45.367 1.00 31.14 122 ALA D O 1
ATOM 6403 N N . SER D 1 122 ? -11.134 12.941 46.056 1.00 33.18 123 SER D N 1
ATOM 6404 C CA . SER D 1 122 ? -10.346 12.338 44.950 1.00 34.77 123 SER D CA 1
ATOM 6405 C C . SER D 1 122 ? -10.474 10.812 45.010 1.00 32.76 123 SER D C 1
ATOM 6406 O O . SER D 1 122 ? -10.576 10.267 46.132 1.00 30.89 123 SER D O 1
ATOM 6409 N N . VAL D 1 123 ? -10.489 10.162 43.843 1.00 34.20 124 VAL D N 1
ATOM 6410 C CA . VAL D 1 123 ? -10.404 8.679 43.685 1.00 34.93 124 VAL D CA 1
ATOM 6411 C C . VAL D 1 123 ? -9.016 8.372 43.114 1.00 36.50 124 VAL D C 1
ATOM 6412 O O . VAL D 1 123 ? -8.738 8.825 41.994 1.00 37.76 124 VAL D O 1
ATOM 6416 N N . GLY D 1 124 ? -8.172 7.665 43.872 1.00 38.75 125 GLY D N 1
ATOM 6417 C CA . GLY D 1 124 ? -6.748 7.446 43.544 1.00 40.29 125 GLY D CA 1
ATOM 6418 C C . GLY D 1 124 ? -5.982 8.759 43.482 1.00 41.90 125 GLY D C 1
ATOM 6419 O O . GLY D 1 124 ? -6.448 9.739 44.096 1.00 44.23 125 GLY D O 1
ATOM 6420 N N . SER D 1 125 ? -4.851 8.779 42.768 1.00 42.70 126 SER D N 1
ATOM 6421 C CA . SER D 1 125 ? -3.973 9.965 42.567 1.00 45.72 126 SER D CA 1
ATOM 6422 C C . SER D 1 125 ? -4.185 10.571 41.171 1.00 43.62 126 SER D C 1
ATOM 6423 O O . SER D 1 125 ? -4.121 11.809 41.059 1.00 44.04 126 SER D O 1
ATOM 6426 N N . ARG D 1 126 ? -4.410 9.735 40.150 1.00 44.07 127 ARG D N 1
ATOM 6427 C CA . ARG D 1 126 ? -4.684 10.165 38.751 1.00 41.17 127 ARG D CA 1
ATOM 6428 C C . ARG D 1 126 ? -5.976 9.492 38.268 1.00 38.48 127 ARG D C 1
ATOM 6429 O O . ARG D 1 126 ? -5.911 8.356 37.746 1.00 39.14 127 ARG D O 1
ATOM 6437 N N . ALA D 1 127 ? -7.111 10.167 38.456 1.00 35.84 128 ALA D N 1
ATOM 6438 C CA . ALA D 1 127 ? -8.457 9.675 38.086 1.00 35.30 128 ALA D CA 1
ATOM 6439 C C . ALA D 1 127 ? -8.755 10.038 36.630 1.00 34.82 128 ALA D C 1
ATOM 6440 O O . ALA D 1 127 ? -8.477 11.182 36.240 1.00 38.08 128 ALA D O 1
ATOM 6442 N N . LEU D 1 128 ? -9.311 9.092 35.872 1.00 34.58 129 LEU D N 1
ATOM 6443 C CA . LEU D 1 128 ? -10.012 9.367 34.593 1.00 35.18 129 LEU D CA 1
ATOM 6444 C C . LEU D 1 128 ? -11.522 9.322 34.842 1.00 32.60 129 LEU D C 1
ATOM 6445 O O . LEU D 1 128 ? -11.996 8.329 35.425 1.00 34.12 129 LEU D O 1
ATOM 6450 N N . TYR D 1 129 ? -12.244 10.356 34.410 1.00 31.72 130 TYR D N 1
ATOM 6451 C CA . TYR D 1 129 ? -13.724 10.441 34.512 1.00 33.46 130 TYR D CA 1
ATOM 6452 C C . TYR D 1 129 ? -14.334 9.981 33.185 1.00 31.61 130 TYR D C 1
ATOM 6453 O O . TYR D 1 129 ? -13.992 10.545 32.135 1.00 34.31 130 TYR D O 1
ATOM 6462 N N . LEU D 1 130 ? -15.179 8.950 33.239 1.00 30.73 131 LEU D N 1
ATOM 6463 C CA . LEU D 1 130 ? -15.945 8.438 32.074 1.00 30.26 131 LEU D CA 1
ATOM 6464 C C . LEU D 1 130 ? -17.363 9.018 32.111 1.00 30.02 131 LEU D C 1
ATOM 6465 O O . LEU D 1 130 ? -18.059 8.857 33.140 1.00 29.00 131 LEU D O 1
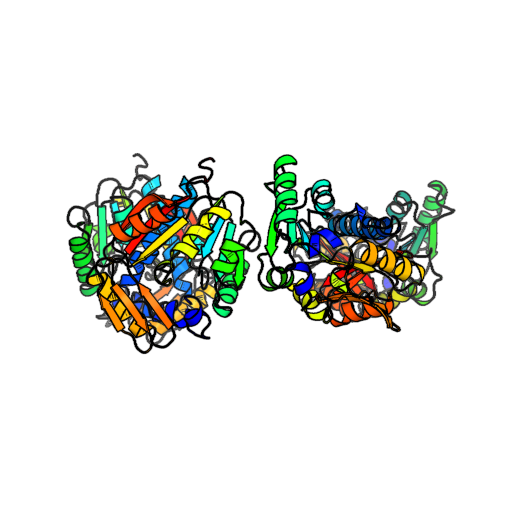ATOM 6470 N N . LEU D 1 131 ? -17.754 9.683 31.021 1.00 30.22 132 LEU D N 1
ATOM 6471 C CA . LEU D 1 131 ? -19.140 10.137 30.751 1.00 29.72 132 LEU D CA 1
ATOM 6472 C C . LEU D 1 131 ? -19.687 9.232 29.654 1.00 30.63 132 LEU D C 1
ATOM 6473 O O . LEU D 1 131 ? -19.529 9.526 28.472 1.00 31.90 132 LEU D O 1
ATOM 6478 N N . PRO D 1 132 ? -20.283 8.076 30.019 1.00 30.14 133 PRO D N 1
ATOM 6479 C CA . PRO D 1 132 ? -20.620 7.036 29.050 1.00 30.71 133 PRO D CA 1
ATOM 6480 C C . PRO D 1 132 ? -21.981 7.251 28.377 1.00 31.22 133 PRO D C 1
ATOM 6481 O O . PRO D 1 132 ? -22.794 7.989 28.914 1.00 30.34 133 PRO D O 1
ATOM 6485 N N . PHE D 1 133 ? -22.168 6.619 27.215 1.00 31.10 134 PHE D N 1
ATOM 6486 C CA . PHE D 1 133 ? -23.483 6.313 26.595 1.00 31.79 134 PHE D CA 1
ATOM 6487 C C . PHE D 1 133 ? -24.352 7.576 26.537 1.00 30.48 134 PHE D C 1
ATOM 6488 O O . PHE D 1 133 ? -25.523 7.528 26.958 1.00 30.16 134 PHE D O 1
ATOM 6496 N N . ASN D 1 134 ? -23.783 8.677 26.035 1.00 28.40 135 ASN D N 1
ATOM 6497 C CA . ASN D 1 134 ? -24.491 9.953 25.748 1.00 30.38 135 ASN D CA 1
ATOM 6498 C C . ASN D 1 134 ? -24.969 10.634 27.039 1.00 31.45 135 ASN D C 1
ATOM 6499 O O . ASN D 1 134 ? -25.911 11.444 26.949 1.00 32.07 135 ASN D O 1
ATOM 6504 N N . LEU D 1 135 ? -24.326 10.374 28.184 1.00 32.05 136 LEU D N 1
ATOM 6505 C CA . LEU D 1 135 ? -24.641 11.055 29.470 1.00 31.45 136 LEU D CA 1
ATOM 6506 C C . LEU D 1 135 ? -24.653 12.574 29.251 1.00 32.89 136 LEU D C 1
ATOM 6507 O O . LEU D 1 135 ? -25.604 13.231 29.728 1.00 32.80 136 LEU D O 1
ATOM 6512 N N . LEU D 1 136 ? -23.638 13.108 28.561 1.00 31.07 137 LEU D N 1
ATOM 6513 C CA . LEU D 1 136 ? -23.491 14.567 28.297 1.00 33.87 137 LEU D CA 1
ATOM 6514 C C . LEU D 1 136 ? -24.700 15.072 27.499 1.00 34.37 137 LEU D C 1
ATOM 6515 O O . LEU D 1 136 ? -25.117 16.223 27.728 1.00 36.43 137 LEU D O 1
ATOM 6520 N N . GLY D 1 137 ? -25.244 14.231 26.612 1.00 36.48 138 GLY D N 1
ATOM 6521 C CA . GLY D 1 137 ? -26.405 14.544 25.755 1.00 39.13 138 GLY D CA 1
ATOM 6522 C C . GLY D 1 137 ? -27.693 14.730 26.544 1.00 39.44 138 GLY D C 1
ATOM 6523 O O . GLY D 1 137 ? -28.654 15.265 25.963 1.00 40.86 138 GLY D O 1
ATOM 6524 N N . ASN D 1 138 ? -27.725 14.309 27.814 1.00 38.89 139 ASN D N 1
ATOM 6525 C CA . ASN D 1 138 ? -28.928 14.399 28.683 1.00 39.22 139 ASN D CA 1
ATOM 6526 C C . ASN D 1 138 ? -28.985 15.764 29.381 1.00 38.80 139 ASN D C 1
ATOM 6527 O O . ASN D 1 138 ? -30.027 16.052 29.988 1.00 38.40 139 ASN D O 1
ATOM 6532 N N . PHE D 1 139 ? -27.928 16.578 29.278 1.00 38.27 140 PHE D N 1
ATOM 6533 C CA . PHE D 1 139 ? -27.834 17.927 29.898 1.00 40.05 140 PHE D CA 1
ATOM 6534 C C . PHE D 1 139 ? -28.204 18.996 28.864 1.00 43.26 140 PHE D C 1
ATOM 6535 O O . PHE D 1 139 ? -27.595 19.018 27.773 1.00 44.87 140 PHE D O 1
ATOM 6543 N N . ARG D 1 140 ? -29.178 19.849 29.196 1.00 46.46 141 ARG D N 1
ATOM 6544 C CA . ARG D 1 140 ? -29.538 21.052 28.395 1.00 51.93 141 ARG D CA 1
ATOM 6545 C C . ARG D 1 140 ? -28.400 22.076 28.508 1.00 51.62 141 ARG D C 1
ATOM 6546 O O . ARG D 1 140 ? -28.163 22.795 27.519 1.00 52.21 141 ARG D O 1
ATOM 6554 N N . GLU D 1 141 ? -27.725 22.117 29.666 1.00 54.02 142 GLU D N 1
ATOM 6555 C CA . GLU D 1 141 ? -26.564 23.000 29.973 1.00 54.52 142 GLU D CA 1
ATOM 6556 C C . GLU D 1 141 ? -25.354 22.133 30.317 1.00 50.72 142 GLU D C 1
ATOM 6557 O O . GLU D 1 141 ? -24.982 22.013 31.485 1.00 46.70 142 GLU D O 1
ATOM 6563 N N . PRO D 1 142 ? -24.691 21.508 29.316 1.00 46.11 143 PRO D N 1
ATOM 6564 C CA . PRO D 1 142 ? -23.600 20.570 29.586 1.00 45.98 143 PRO D CA 1
ATOM 6565 C C . PRO D 1 142 ? -22.328 21.211 30.168 1.00 45.80 143 PRO D C 1
ATOM 6566 O O . PRO D 1 142 ? -21.502 20.476 30.677 1.00 42.26 143 PRO D O 1
ATOM 6570 N N . LYS D 1 143 ? -22.200 22.540 30.086 1.00 47.23 144 LYS D N 1
ATOM 6571 C CA . LYS D 1 143 ? -21.001 23.301 30.540 1.00 48.30 144 LYS D CA 1
ATOM 6572 C C . LYS D 1 143 ? -20.805 23.130 32.053 1.00 47.15 144 LYS D C 1
ATOM 6573 O O . LYS D 1 143 ? -19.645 22.993 32.475 1.00 49.91 144 LYS D O 1
ATOM 6579 N N . ARG D 1 144 ? -21.889 23.136 32.834 1.00 46.83 145 ARG D N 1
ATOM 6580 C CA . ARG D 1 144 ? -21.857 22.930 34.310 1.00 49.20 145 ARG D CA 1
ATOM 6581 C C . ARG D 1 144 ? -21.050 21.668 34.634 1.00 44.72 145 ARG D C 1
ATOM 6582 O O . ARG D 1 144 ? -20.116 21.755 35.453 1.00 44.78 145 ARG D O 1
ATOM 6590 N N . LEU D 1 145 ? -21.394 20.542 34.002 1.00 43.53 146 LEU D N 1
ATOM 6591 C CA . LEU D 1 145 ? -20.729 19.229 34.222 1.00 41.42 146 LEU D CA 1
ATOM 6592 C C . LEU D 1 145 ? -19.278 19.299 33.730 1.00 37.96 146 LEU D C 1
ATOM 6593 O O . LEU D 1 145 ? -18.380 18.929 34.502 1.00 38.08 146 LEU D O 1
ATOM 6598 N N . LEU D 1 146 ? -19.059 19.748 32.492 1.00 38.66 147 LEU D N 1
ATOM 6599 C CA . LEU D 1 146 ? -17.715 19.760 31.850 1.00 39.10 147 LEU D CA 1
ATOM 6600 C C . LEU D 1 146 ? -16.761 20.666 32.639 1.00 39.15 147 LEU D C 1
ATOM 6601 O O . LEU D 1 146 ? -15.599 20.266 32.814 1.00 39.32 147 LEU D O 1
ATOM 6606 N N . ASP D 1 147 ? -17.240 21.817 33.123 1.00 41.45 148 ASP D N 1
ATOM 6607 C CA . ASP D 1 147 ? -16.429 22.804 33.889 1.00 42.85 148 ASP D CA 1
ATOM 6608 C C . ASP D 1 147 ? -16.004 22.206 35.237 1.00 42.91 148 ASP D C 1
ATOM 6609 O O . ASP D 1 147 ? -14.950 22.618 35.749 1.00 40.62 148 ASP D O 1
ATOM 6614 N N . SER D 1 148 ? -16.790 21.278 35.794 1.00 43.81 149 SER D N 1
ATOM 6615 C CA . SER D 1 148 ? -16.559 20.682 37.136 1.00 43.17 149 SER D CA 1
ATOM 6616 C C . SER D 1 148 ? -15.481 19.590 37.074 1.00 43.61 149 SER D C 1
ATOM 6617 O O . SER D 1 148 ? -14.904 19.295 38.133 1.00 46.68 149 SER D O 1
ATOM 6620 N N . LEU D 1 149 ? -15.209 19.019 35.895 1.00 41.43 150 LEU D N 1
ATOM 6621 C CA . LEU D 1 149 ? -14.364 17.797 35.749 1.00 45.28 150 LEU D CA 1
ATOM 6622 C C . LEU D 1 149 ? -12.906 18.055 36.166 1.00 48.54 150 LEU D C 1
ATOM 6623 O O . LEU D 1 149 ? -12.282 17.105 36.690 1.00 55.98 150 LEU D O 1
ATOM 6628 N N . ALA D 1 150 ? -12.382 19.269 35.963 1.00 47.16 151 ALA D N 1
ATOM 6629 C CA . ALA D 1 150 ? -10.950 19.621 36.145 1.00 51.14 151 ALA D CA 1
ATOM 6630 C C . ALA D 1 150 ? -10.475 19.359 37.585 1.00 50.05 151 ALA D C 1
ATOM 6631 O O . ALA D 1 150 ? -9.310 18.956 37.749 1.00 51.17 151 ALA D O 1
ATOM 6633 N N . GLU D 1 151 ? -11.328 19.579 38.591 1.00 55.77 152 GLU D N 1
ATOM 6634 C CA . GLU D 1 151 ? -10.907 19.639 40.020 1.00 60.79 152 GLU D CA 1
ATOM 6635 C C . GLU D 1 151 ? -10.351 18.286 40.491 1.00 64.05 152 GLU D C 1
ATOM 6636 O O . GLU D 1 151 ? -9.329 18.303 41.211 1.00 64.29 152 GLU D O 1
ATOM 6642 N N . ARG D 1 152 ? -10.989 17.166 40.128 1.00 58.82 153 ARG D N 1
ATOM 6643 C CA . ARG D 1 152 ? -10.689 15.829 40.718 1.00 59.79 153 ARG D CA 1
ATOM 6644 C C . ARG D 1 152 ? -10.186 14.847 39.650 1.00 55.65 153 ARG D C 1
ATOM 6645 O O . ARG D 1 152 ? -10.156 13.635 39.955 1.00 57.66 153 ARG D O 1
ATOM 6653 N N . SER D 1 153 ? -9.779 15.329 38.469 1.00 53.89 154 SER D N 1
ATOM 6654 C CA . SER D 1 153 ? -9.363 14.471 37.325 1.00 52.15 154 SER D CA 1
ATOM 6655 C C . SER D 1 153 ? -8.257 15.131 36.493 1.00 56.91 154 SER D C 1
ATOM 6656 O O . SER D 1 153 ? -8.189 16.385 36.450 1.00 52.53 154 SER D O 1
ATOM 6659 N N . VAL D 1 154 ? -7.436 14.293 35.850 1.00 53.19 155 VAL D N 1
ATOM 6660 C CA . VAL D 1 154 ? -6.362 14.700 34.896 1.00 50.56 155 VAL D CA 1
ATOM 6661 C C . VAL D 1 154 ? -6.827 14.404 33.465 1.00 49.84 155 VAL D C 1
ATOM 6662 O O . VAL D 1 154 ? -6.068 14.730 32.533 1.00 55.73 155 VAL D O 1
ATOM 6666 N N . ALA D 1 155 ? -8.019 13.816 33.293 1.00 43.26 156 ALA D N 1
ATOM 6667 C CA . ALA D 1 155 ? -8.508 13.313 31.990 1.00 39.01 156 ALA D CA 1
ATOM 6668 C C . ALA D 1 155 ? -9.984 12.905 32.073 1.00 34.61 156 ALA D C 1
ATOM 6669 O O . ALA D 1 155 ? -10.469 12.565 33.174 1.00 31.61 156 ALA D O 1
ATOM 6671 N N . ALA D 1 156 ? -10.669 12.919 30.930 1.00 32.82 157 ALA D N 1
ATOM 6672 C CA . ALA D 1 156 ? -12.045 12.399 30.789 1.00 33.45 157 ALA D CA 1
ATOM 6673 C C . ALA D 1 156 ? -12.205 11.727 29.425 1.00 32.94 157 ALA D C 1
ATOM 6674 O O . ALA D 1 156 ? -11.515 12.134 28.471 1.00 33.44 157 ALA D O 1
ATOM 6676 N N . VAL D 1 157 ? -13.066 10.711 29.370 1.00 32.74 158 VAL D N 1
ATOM 6677 C CA . VAL D 1 157 ? -13.581 10.107 28.110 1.00 31.85 158 VAL D CA 1
ATOM 6678 C C . VAL D 1 157 ? -15.066 10.467 28.015 1.00 32.02 158 VAL D C 1
ATOM 6679 O O . VAL D 1 157 ? -15.818 10.147 28.963 1.00 31.46 158 VAL D O 1
ATOM 6683 N N . VAL D 1 158 ? -15.443 11.147 26.932 1.00 31.05 159 VAL D N 1
ATOM 6684 C CA . VAL D 1 158 ? -16.826 11.632 26.666 1.00 32.28 159 VAL D CA 1
ATOM 6685 C C . VAL D 1 158 ? -17.344 10.880 25.439 1.00 31.90 159 VAL D C 1
ATOM 6686 O O . VAL D 1 158 ? -16.696 10.969 24.391 1.00 32.60 159 VAL D O 1
ATOM 6690 N N . SER D 1 159 ? -18.449 10.148 25.604 1.00 32.09 160 SER D N 1
ATOM 6691 C CA . SER D 1 159 ? -19.083 9.272 24.586 1.00 33.35 160 SER D CA 1
ATOM 6692 C C . SER D 1 159 ? -20.493 9.797 24.295 1.00 34.96 160 SER D C 1
ATOM 6693 O O . SER D 1 159 ? -21.306 9.859 25.240 1.00 32.17 160 SER D O 1
ATOM 6696 N N . VAL D 1 160 ? -20.762 10.189 23.046 1.00 35.28 161 VAL D N 1
ATOM 6697 C CA . VAL D 1 160 ? -22.075 10.760 22.626 1.00 36.96 161 VAL D CA 1
ATOM 6698 C C . VAL D 1 160 ? -22.535 10.081 21.334 1.00 37.30 161 VAL D C 1
ATOM 6699 O O . VAL D 1 160 ? -21.682 9.639 20.538 1.00 37.88 161 VAL D O 1
ATOM 6703 N N . PHE D 1 161 ? -23.849 10.004 21.149 1.00 36.80 162 PHE D N 1
ATOM 6704 C CA . PHE D 1 161 ? -24.481 9.665 19.852 1.00 38.41 162 PHE D CA 1
ATOM 6705 C C . PHE D 1 161 ? -24.072 10.730 18.829 1.00 41.68 162 PHE D C 1
ATOM 6706 O O . PHE D 1 161 ? -23.993 11.917 19.211 1.00 36.45 162 PHE D O 1
ATOM 6714 N N . GLY D 1 162 ? -23.798 10.300 17.591 1.00 44.50 163 GLY D N 1
ATOM 6715 C CA . GLY D 1 162 ? -23.548 11.173 16.428 1.00 46.14 163 GLY D CA 1
ATOM 6716 C C . GLY D 1 162 ? -24.852 11.551 15.748 1.00 48.13 163 GLY D C 1
ATOM 6717 O O . GLY D 1 162 ? -25.906 11.065 16.200 1.00 46.64 163 GLY D O 1
ATOM 6718 N N . ASP D 1 163 ? -24.792 12.373 14.696 1.00 51.46 164 ASP D N 1
ATOM 6719 C CA . ASP D 1 163 ? -25.993 12.971 14.049 1.00 51.27 164 ASP D CA 1
ATOM 6720 C C . ASP D 1 163 ? -26.193 12.398 12.640 1.00 48.57 164 ASP D C 1
ATOM 6721 O O . ASP D 1 163 ? -26.856 13.067 11.825 1.00 47.53 164 ASP D O 1
ATOM 6726 N N . SER D 1 164 ? -25.678 11.197 12.362 1.00 51.02 165 SER D N 1
ATOM 6727 C CA . SER D 1 164 ? -25.973 10.447 11.112 1.00 50.92 165 SER D CA 1
ATOM 6728 C C . SER D 1 164 ? -27.450 10.030 11.117 1.00 49.81 165 SER D C 1
ATOM 6729 O O . SER D 1 164 ? -28.010 9.833 12.220 1.00 47.60 165 SER D O 1
ATOM 6732 N N . ALA D 1 165 ? -28.059 9.911 9.934 1.00 48.58 166 ALA D N 1
ATOM 6733 C CA . ALA D 1 165 ? -29.447 9.428 9.747 1.00 49.44 166 ALA D CA 1
ATOM 6734 C C . ALA D 1 165 ? -29.626 8.101 10.498 1.00 49.31 166 ALA D C 1
ATOM 6735 O O . ALA D 1 165 ? -30.665 7.938 11.179 1.00 46.95 166 ALA D O 1
ATOM 6737 N N . GLU D 1 166 ? -28.632 7.208 10.399 1.00 46.26 167 GLU D N 1
ATOM 6738 C CA . GLU D 1 166 ? -28.627 5.869 11.052 1.00 46.57 167 GLU D CA 1
ATOM 6739 C C . GLU D 1 166 ? -28.628 6.035 12.578 1.00 44.78 167 GLU D C 1
ATOM 6740 O O . GLU D 1 166 ? -29.329 5.256 13.248 1.00 45.36 167 GLU D O 1
ATOM 6746 N N . ALA D 1 167 ? -27.863 6.996 13.107 1.00 43.99 168 ALA D N 1
ATOM 6747 C 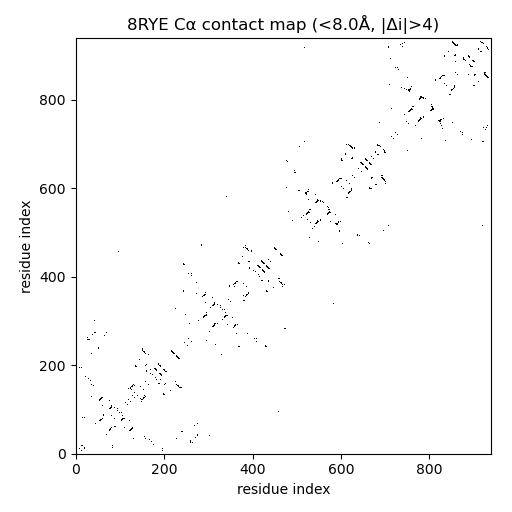CA . ALA D 1 167 ? -27.772 7.280 14.560 1.00 42.87 168 ALA D CA 1
ATOM 6748 C C . ALA D 1 167 ? -29.146 7.731 15.072 1.00 43.34 168 ALA D C 1
ATOM 6749 O O . ALA D 1 167 ? -29.644 7.125 16.036 1.00 42.02 168 ALA D O 1
ATOM 6751 N N . THR D 1 168 ? -29.740 8.734 14.420 1.00 43.60 169 THR D N 1
ATOM 6752 C CA . THR D 1 168 ? -31.085 9.292 14.734 1.00 42.61 169 THR D CA 1
ATOM 6753 C C . THR D 1 168 ? -32.137 8.177 14.674 1.00 41.84 169 THR D C 1
ATOM 6754 O O . THR D 1 168 ? -33.014 8.149 15.560 1.00 39.97 169 THR D O 1
ATOM 6758 N N . ARG D 1 169 ? -32.057 7.298 13.670 1.00 44.01 170 ARG D N 1
ATOM 6759 C CA . ARG D 1 169 ? -33.009 6.169 13.483 1.00 48.17 170 ARG D CA 1
ATOM 6760 C C . ARG D 1 169 ? -32.865 5.189 14.656 1.00 46.30 170 ARG D C 1
ATOM 6761 O O . ARG D 1 169 ? -33.901 4.788 15.218 1.00 45.17 170 ARG D O 1
ATOM 6769 N N . VAL D 1 170 ? -31.630 4.825 15.016 1.00 43.66 171 VAL D N 1
ATOM 6770 C CA . VAL D 1 170 ? -31.336 3.883 16.139 1.00 44.47 171 VAL D CA 1
ATOM 6771 C C . VAL D 1 170 ? -31.856 4.490 17.451 1.00 41.86 171 VAL D C 1
ATOM 6772 O O . VAL D 1 170 ? -32.422 3.731 18.269 1.00 40.13 171 VAL D O 1
ATOM 6776 N N . ARG D 1 171 ? -31.683 5.803 17.639 1.00 37.87 172 ARG D N 1
ATOM 6777 C CA . ARG D 1 171 ? -32.084 6.529 18.876 1.00 38.64 172 ARG D CA 1
ATOM 6778 C C . ARG D 1 171 ? -33.613 6.575 18.993 1.00 40.20 172 ARG D C 1
ATOM 6779 O O . ARG D 1 171 ? -34.122 6.344 20.112 1.00 38.10 172 ARG D O 1
ATOM 6787 N N . GLN D 1 172 ? -34.321 6.865 17.895 1.00 40.71 173 GLN D N 1
ATOM 6788 C CA . GLN D 1 172 ? -35.808 6.872 17.871 1.00 42.74 173 GLN D CA 1
ATOM 6789 C C . GLN D 1 172 ? -36.308 5.486 18.298 1.00 42.98 173 GLN D C 1
ATOM 6790 O O . GLN D 1 172 ? -37.154 5.422 19.202 1.00 42.71 173 GLN D O 1
ATOM 6796 N N . SER D 1 173 ? -35.791 4.422 17.674 1.00 42.52 174 SER D N 1
ATOM 6797 C CA . SER D 1 173 ? -36.104 3.007 18.008 1.00 43.65 174 SER D CA 1
ATOM 6798 C C . SER D 1 173 ? -35.794 2.740 19.491 1.00 41.98 174 SER D C 1
ATOM 6799 O O . SER D 1 173 ? -36.637 2.125 20.179 1.00 41.08 174 SER D O 1
ATOM 6802 N N . TYR D 1 174 ? -34.640 3.212 19.970 1.00 37.34 175 TYR D N 1
ATOM 6803 C CA . TYR D 1 174 ? -34.141 3.003 21.357 1.00 37.30 175 TYR D CA 1
ATOM 6804 C C . TYR D 1 174 ? -35.095 3.677 22.356 1.00 38.20 175 TYR D C 1
ATOM 6805 O O . TYR D 1 174 ? -35.586 2.982 23.267 1.00 40.23 175 TYR D O 1
ATOM 6814 N N . TYR D 1 175 ? -35.370 4.975 22.187 1.00 38.54 176 TYR D N 1
ATOM 6815 C CA . TYR D 1 175 ? -36.185 5.778 23.139 1.00 41.10 176 TYR D CA 1
ATOM 6816 C C . TYR D 1 175 ? -37.632 5.262 23.144 1.00 43.31 176 TYR D C 1
ATOM 6817 O O . TYR D 1 175 ? -38.242 5.246 24.232 1.00 44.27 176 TYR D O 1
ATOM 6826 N N . ARG D 1 176 ? -38.158 4.833 21.990 1.00 43.78 177 ARG D N 1
ATOM 6827 C CA . ARG D 1 176 ? -39.527 4.258 21.876 1.00 46.57 177 ARG D CA 1
ATOM 6828 C C . ARG D 1 176 ? -39.602 2.955 22.678 1.00 45.87 177 ARG D C 1
ATOM 6829 O O . ARG D 1 176 ? -40.583 2.781 23.427 1.00 47.71 177 ARG D O 1
ATOM 6837 N N . ARG D 1 177 ? -38.596 2.089 22.540 1.00 42.30 178 ARG D N 1
ATOM 6838 C CA . ARG D 1 177 ? -38.529 0.777 23.239 1.00 45.30 178 ARG D CA 1
ATOM 6839 C C . ARG D 1 177 ? -38.420 0.990 24.753 1.00 43.52 178 ARG D C 1
ATOM 6840 O O . ARG D 1 177 ? -38.992 0.174 25.496 1.00 45.67 178 ARG D O 1
ATOM 6848 N N . CYS D 1 178 ? -37.734 2.050 25.189 1.00 41.54 179 CYS D N 1
ATOM 6849 C CA . CYS D 1 178 ? -37.603 2.439 26.620 1.00 43.65 179 CYS D CA 1
ATOM 6850 C C . CYS D 1 178 ? -38.958 2.908 27.165 1.00 45.75 179 CYS D C 1
ATOM 6851 O O . CYS D 1 178 ? -39.109 2.960 28.402 1.00 49.79 179 CYS D O 1
ATOM 6854 N N . GLY D 1 179 ? -39.901 3.234 26.275 1.00 44.20 180 GLY D N 1
ATOM 6855 C CA . GLY D 1 179 ? -41.267 3.660 26.629 1.00 45.64 180 GLY D CA 1
ATOM 6856 C C . GLY D 1 179 ? -41.296 5.105 27.090 1.00 47.15 180 GLY D C 1
ATOM 6857 O O . GLY D 1 179 ? -42.188 5.450 27.878 1.00 47.63 180 GLY D O 1
ATOM 6858 N N . VAL D 1 180 ? -40.349 5.923 26.620 1.00 47.41 181 VAL D N 1
ATOM 6859 C CA . VAL D 1 180 ? -40.349 7.399 26.841 1.00 49.02 181 VAL D CA 1
ATOM 6860 C C . VAL D 1 180 ? -41.683 7.938 26.314 1.00 50.98 181 VAL D C 1
ATOM 6861 O O . VAL D 1 180 ? -42.034 7.633 25.152 1.00 49.20 181 VAL D O 1
ATOM 6865 N N . GLN D 1 181 ? -42.399 8.691 27.154 1.00 53.14 182 GLN D N 1
ATOM 6866 C CA . GLN D 1 181 ? -43.779 9.174 26.890 1.00 55.07 182 GLN D CA 1
ATOM 6867 C C . GLN D 1 181 ? -43.711 10.547 26.211 1.00 51.79 182 GLN D C 1
ATOM 6868 O O . GLN D 1 181 ? -42.834 11.350 26.585 1.00 49.41 182 GLN D O 1
ATOM 6874 N N . GLY D 1 182 ? -44.598 10.791 25.240 1.00 50.36 183 GLY D N 1
ATOM 6875 C CA . GLY D 1 182 ? -44.666 12.039 24.456 1.00 51.12 183 GLY D CA 1
ATOM 6876 C C . GLY D 1 182 ? -43.353 12.336 23.752 1.00 49.85 183 GLY D C 1
ATOM 6877 O O . GLY D 1 182 ? -42.931 13.510 23.762 1.00 52.06 183 GLY D O 1
ATOM 6878 N N . LEU D 1 183 ? -42.733 11.311 23.159 1.00 48.11 184 LEU D N 1
ATOM 6879 C CA . LEU D 1 183 ? -41.412 11.401 22.478 1.00 48.56 184 LEU D CA 1
ATOM 6880 C C . LEU D 1 183 ? -41.533 12.323 21.258 1.00 51.62 184 LEU D C 1
ATOM 6881 O O . LEU D 1 183 ? -42.335 12.004 20.355 1.00 55.23 184 LEU D O 1
ATOM 6886 N N . GLU D 1 184 ? -40.782 13.431 21.252 1.00 53.27 185 GLU D N 1
ATOM 6887 C CA . GLU D 1 184 ? -40.697 14.404 20.127 1.00 55.56 185 GLU D CA 1
ATOM 6888 C C . GLU D 1 184 ? -39.269 14.419 19.577 1.00 55.14 185 GLU D C 1
ATOM 6889 O O . GLU D 1 184 ? -38.328 14.449 20.393 1.00 53.00 185 GLU D O 1
ATOM 6895 N N . LEU D 1 185 ? -39.131 14.427 18.248 1.00 56.66 186 LEU D N 1
ATOM 6896 C CA . LEU D 1 185 ? -37.844 14.576 17.517 1.00 58.59 186 LEU D CA 1
ATOM 6897 C C . LEU D 1 185 ? -37.723 16.032 17.057 1.00 58.24 186 LEU D C 1
ATOM 6898 O O . LEU D 1 185 ? -38.646 16.502 16.378 1.00 61.84 186 LEU D O 1
ATOM 6903 N N . HIS D 1 186 ? -36.642 16.721 17.437 1.00 59.45 187 HIS D N 1
ATOM 6904 C CA . HIS D 1 186 ? -36.331 18.117 17.024 1.00 63.33 187 HIS D CA 1
ATOM 6905 C C . HIS D 1 186 ? -34.973 18.131 16.312 1.00 62.68 187 HIS D C 1
ATOM 6906 O O . HIS D 1 186 ? -33.957 17.871 16.983 1.00 64.21 187 HIS D O 1
ATOM 6913 N N . THR D 1 187 ? -34.960 18.405 15.004 1.00 63.71 188 THR D N 1
ATOM 6914 C CA . THR D 1 187 ? -33.727 18.489 14.178 1.00 68.31 188 THR D CA 1
ATOM 6915 C C . THR D 1 187 ? -33.031 19.825 14.456 1.00 70.31 188 THR D C 1
ATOM 6916 O O . THR D 1 187 ? -33.700 20.869 14.346 1.00 68.66 188 THR D O 1
ATOM 6920 N N . ARG D 1 188 ? -31.745 19.779 14.815 1.00 76.22 189 ARG D N 1
ATOM 6921 C CA . ARG D 1 188 ? -30.856 20.966 14.918 1.00 79.76 189 ARG D CA 1
ATOM 6922 C C . ARG D 1 188 ? -29.675 20.768 13.957 1.00 78.17 189 ARG D C 1
ATOM 6923 O O . ARG D 1 188 ? -29.428 19.616 13.549 1.00 75.37 189 ARG D O 1
ATOM 6931 N N . ASP D 1 189 ? -28.993 21.857 13.593 1.00 76.84 190 ASP D N 1
ATOM 6932 C CA . ASP D 1 189 ? -27.805 21.855 12.698 1.00 80.09 190 ASP D CA 1
ATOM 6933 C C . ASP D 1 189 ? -26.656 21.073 13.351 1.00 77.26 190 ASP D C 1
ATOM 6934 O O . ASP D 1 189 ? -25.863 20.466 12.604 1.00 77.34 190 ASP D O 1
ATOM 6939 N N . ASP D 1 190 ? -26.581 21.085 14.686 1.00 75.13 191 ASP D N 1
ATOM 6940 C CA . ASP D 1 190 ? -25.434 20.569 15.481 1.00 73.75 191 ASP D CA 1
ATOM 6941 C C . ASP D 1 190 ? -25.763 19.201 16.096 1.00 69.44 191 ASP D C 1
ATOM 6942 O O . ASP D 1 190 ? -24.890 18.657 16.805 1.00 70.15 191 ASP D O 1
ATOM 6947 N N . GLY D 1 191 ? -26.963 18.665 15.844 1.00 64.78 192 GLY D N 1
ATOM 6948 C CA . GLY D 1 191 ? -27.427 17.381 16.408 1.00 57.70 192 GLY D CA 1
ATOM 6949 C C . GLY D 1 191 ? -28.937 17.238 16.327 1.00 57.92 192 GLY D C 1
ATOM 6950 O O . GLY D 1 191 ? -29.597 18.172 15.830 1.00 60.06 192 GLY D O 1
ATOM 6951 N N . THR D 1 192 ? -29.472 16.104 16.787 1.00 53.67 193 THR D N 1
ATOM 6952 C CA . THR D 1 192 ? -30.933 15.849 16.900 1.00 52.81 193 THR D CA 1
ATOM 6953 C C . THR D 1 192 ? -31.294 15.755 18.386 1.00 51.08 193 THR D C 1
ATOM 6954 O O . THR D 1 192 ? -30.599 15.009 19.114 1.00 46.57 193 THR D O 1
ATOM 6958 N N . VAL D 1 193 ? -32.324 16.501 18.806 1.00 49.36 194 VAL D N 1
ATOM 6959 C CA . VAL D 1 193 ? -32.839 16.550 20.207 1.00 48.36 194 VAL D CA 1
ATOM 6960 C C . VAL D 1 193 ? -34.132 15.730 20.284 1.00 47.16 194 VAL D C 1
ATOM 6961 O O . VAL D 1 193 ? -35.071 16.028 19.516 1.00 46.55 194 VAL D O 1
ATOM 6965 N N . PHE D 1 194 ? -34.168 14.734 21.173 1.00 43.35 195 PHE D N 1
ATOM 6966 C CA . PHE D 1 194 ? -35.397 14.011 21.594 1.00 43.49 195 PHE D CA 1
ATOM 6967 C C . PHE D 1 194 ? -35.810 14.523 22.977 1.00 44.54 195 PHE D C 1
ATOM 6968 O O . PHE D 1 194 ? -34.930 14.631 23.856 1.00 43.81 195 PHE D O 1
ATOM 6976 N N . THR D 1 195 ? -37.096 14.849 23.148 1.00 46.84 196 THR D N 1
ATOM 6977 C CA . THR D 1 195 ? -37.705 15.244 24.448 1.00 49.12 196 THR D CA 1
ATOM 6978 C C . THR D 1 195 ? -38.851 14.283 24.777 1.00 49.58 196 THR D C 1
ATOM 6979 O O . THR D 1 195 ? -39.431 13.713 23.831 1.00 48.52 196 THR D O 1
ATOM 6983 N N . GLY D 1 196 ? -39.143 14.110 26.069 1.00 52.67 197 GLY D N 1
ATOM 6984 C CA . GLY D 1 196 ? -40.213 13.229 26.579 1.00 53.38 197 GLY D CA 1
ATOM 6985 C C . GLY D 1 196 ? -41.026 13.907 27.668 1.00 56.48 197 GLY D C 1
ATOM 6986 O O . GLY D 1 196 ? -40.611 14.985 28.129 1.00 54.65 197 GLY D O 1
ATOM 6987 N N . SER D 1 197 ? -42.129 13.272 28.073 1.00 61.42 198 SER D N 1
ATOM 6988 C CA . SER D 1 197 ? -43.172 13.820 28.981 1.00 66.85 198 SER D CA 1
ATOM 6989 C C . SER D 1 197 ? -42.620 14.024 30.397 1.00 70.51 198 SER D C 1
ATOM 6990 O O . SER D 1 197 ? -42.928 15.075 30.995 1.00 79.45 198 SER D O 1
ATOM 6993 N N . ASP D 1 198 ? -41.839 13.065 30.905 1.00 70.45 199 ASP D N 1
ATOM 6994 C CA . ASP D 1 198 ? -41.393 13.009 32.325 1.00 70.35 199 ASP D CA 1
ATOM 6995 C C . ASP D 1 198 ? -40.019 13.680 32.477 1.00 65.84 199 ASP D C 1
ATOM 6996 O O . ASP D 1 198 ? -39.252 13.260 33.370 1.00 67.70 199 ASP D O 1
ATOM 7001 N N . GLY D 1 199 ? -39.733 14.705 31.667 1.00 57.06 200 GLY D N 1
ATOM 7002 C CA . GLY D 1 199 ? -38.484 15.490 31.724 1.00 53.68 200 GLY D CA 1
ATOM 7003 C C . GLY D 1 199 ? -37.350 14.841 30.945 1.00 48.41 200 GLY D C 1
ATOM 7004 O O . GLY D 1 199 ? -36.196 15.271 31.126 1.00 46.44 200 GLY D O 1
ATOM 7005 N N . PHE D 1 200 ? -37.643 13.848 30.101 1.00 46.81 201 PHE D N 1
ATOM 7006 C CA . PHE D 1 200 ? -36.623 13.185 29.249 1.00 45.70 201 PHE D CA 1
ATOM 7007 C C . PHE D 1 200 ? -36.075 14.210 28.250 1.00 44.17 201 PHE D C 1
ATOM 7008 O O . PHE D 1 200 ? -36.875 14.861 27.548 1.00 42.27 201 PHE D O 1
ATOM 7016 N N . TYR D 1 201 ? -34.749 14.359 28.222 1.00 42.09 202 TYR D N 1
ATOM 7017 C CA . TYR D 1 201 ? -33.998 15.186 27.246 1.00 42.22 202 TYR D CA 1
ATOM 7018 C C . TYR D 1 201 ? -32.733 14.428 26.835 1.00 41.46 202 TYR D C 1
ATOM 7019 O O . TYR D 1 201 ? -32.000 13.957 27.722 1.00 38.79 202 TYR D O 1
ATOM 7028 N N . SER D 1 202 ? -32.493 14.311 25.528 1.00 39.71 203 SER D N 1
ATOM 7029 C CA . SER D 1 202 ? -31.298 13.645 24.949 1.00 39.67 203 SER D CA 1
ATOM 7030 C C . SER D 1 202 ? -30.965 14.270 23.594 1.00 39.54 203 SER D C 1
ATOM 7031 O O . SER D 1 202 ? -31.802 14.163 22.677 1.00 38.82 203 SER D O 1
ATOM 7034 N N . ARG D 1 203 ? -29.790 14.894 23.477 1.00 40.73 204 ARG D N 1
ATOM 7035 C CA . ARG D 1 203 ? -29.282 15.447 22.196 1.00 43.82 204 ARG D CA 1
ATOM 7036 C C . ARG D 1 203 ? -28.060 14.638 21.751 1.00 43.75 204 ARG D C 1
ATOM 7037 O O . ARG D 1 203 ? -27.319 14.148 22.624 1.00 46.22 204 ARG D O 1
ATOM 7045 N N . SER D 1 204 ? -27.900 14.475 20.435 1.00 41.79 205 SER D N 1
ATOM 7046 C CA . SER D 1 204 ? -26.664 13.986 19.775 1.00 42.47 205 SER D CA 1
ATOM 7047 C C . SER D 1 204 ? -25.774 15.191 19.454 1.00 44.01 205 SER D C 1
ATOM 7048 O O . SER D 1 204 ? -26.222 16.336 19.672 1.00 47.74 205 SER D O 1
ATOM 7051 N N . TYR D 1 205 ? -24.563 14.937 18.959 1.00 44.86 206 TYR D N 1
ATOM 7052 C CA . TYR D 1 205 ? -23.553 15.972 18.621 1.00 45.39 206 TYR D CA 1
ATOM 7053 C C . TYR D 1 205 ? -22.916 15.651 17.269 1.00 46.64 206 TYR D C 1
ATOM 7054 O O . TYR D 1 205 ? -22.663 14.464 16.988 1.00 46.48 206 TYR D O 1
ATOM 7063 N N . SER D 1 206 ? -22.678 16.685 16.460 1.00 52.42 207 SER D N 1
ATOM 7064 C CA . SER D 1 206 ? -21.709 16.658 15.335 1.00 53.31 207 SER D CA 1
ATOM 7065 C C . SER D 1 206 ? -20.296 16.672 15.930 1.00 55.07 207 SER D C 1
ATOM 7066 O O . SER D 1 206 ? -20.127 17.252 17.023 1.00 54.37 207 SER D O 1
ATOM 7069 N N . ARG D 1 207 ? -19.336 16.040 15.248 1.00 55.69 208 ARG D N 1
ATOM 7070 C CA . ARG D 1 207 ? -17.894 16.038 15.620 1.00 57.39 208 ARG D CA 1
ATOM 7071 C C . ARG D 1 207 ? -17.470 17.477 15.941 1.00 55.18 208 ARG D C 1
ATOM 7072 O O . ARG D 1 207 ? -16.827 17.684 16.992 1.00 52.48 208 ARG D O 1
ATOM 7080 N N . ALA D 1 208 ? -17.861 18.426 15.083 1.00 54.58 209 ALA D N 1
ATOM 7081 C CA . ALA D 1 208 ? -17.480 19.858 15.128 1.00 56.79 209 ALA D CA 1
ATOM 7082 C C . ALA D 1 208 ? -18.042 20.524 16.390 1.00 55.74 209 ALA D C 1
ATOM 7083 O O . ALA D 1 208 ? -17.276 21.233 17.073 1.00 55.31 209 ALA D O 1
ATOM 7085 N N . CYS D 1 209 ? -19.330 20.314 16.679 1.00 54.26 210 CYS D N 1
ATOM 7086 C CA . CYS D 1 209 ? -20.052 20.932 17.824 1.00 53.93 210 CYS D CA 1
ATOM 7087 C C . CYS D 1 209 ? -19.490 20.413 19.155 1.00 52.14 210 CYS D C 1
ATOM 7088 O O . CYS D 1 209 ? -19.308 21.234 20.077 1.00 50.86 210 CYS D O 1
ATOM 7091 N N . LEU D 1 210 ? -19.243 19.103 19.256 1.00 49.48 211 LEU D N 1
ATOM 7092 C CA . LEU D 1 210 ? -18.682 18.456 20.475 1.00 46.58 211 LEU D CA 1
ATOM 7093 C C . LEU D 1 210 ? -17.311 19.068 20.786 1.00 48.32 211 LEU D C 1
ATOM 7094 O O . LEU D 1 210 ? -17.113 19.518 21.934 1.00 47.84 211 LEU D O 1
ATOM 7099 N N . HIS D 1 211 ? -16.411 19.082 19.795 1.00 49.46 212 HIS D N 1
ATOM 7100 C CA . HIS D 1 211 ? -15.030 19.634 19.891 1.00 52.50 212 HIS D CA 1
ATOM 7101 C C . HIS D 1 211 ? -15.083 21.102 20.339 1.00 52.52 212 HIS D C 1
ATOM 7102 O O . HIS D 1 211 ? -14.266 21.476 21.200 1.00 54.12 212 HIS D O 1
ATOM 7109 N N . ALA D 1 212 ? -16.020 21.890 19.798 1.00 53.10 213 ALA D N 1
ATOM 7110 C CA . ALA D 1 212 ? -16.220 23.325 20.122 1.00 53.18 213 ALA D CA 1
ATOM 7111 C C . ALA D 1 212 ? -16.621 23.486 21.596 1.00 50.92 213 ALA D C 1
ATOM 7112 O O . ALA D 1 212 ? -16.003 24.320 22.286 1.00 52.75 213 ALA D O 1
ATOM 7114 N N . LEU D 1 213 ? -17.614 22.715 22.053 1.00 49.61 214 LEU D N 1
ATOM 7115 C CA . LEU D 1 213 ? -18.132 22.725 23.453 1.00 49.17 214 LEU D CA 1
ATOM 7116 C C . LEU D 1 213 ? -16.993 22.429 24.439 1.00 48.76 214 LEU D C 1
ATOM 7117 O O . LEU D 1 213 ? -16.887 23.141 25.459 1.00 46.72 214 LEU D O 1
ATOM 7122 N N . LEU D 1 214 ? -16.184 21.405 24.155 1.00 46.12 215 LEU D N 1
ATOM 7123 C CA . LEU D 1 214 ? -15.075 20.956 25.037 1.00 45.54 215 LEU D CA 1
ATOM 7124 C C . LEU D 1 214 ? -14.018 22.062 25.150 1.00 47.75 215 LEU D C 1
ATOM 7125 O O . LEU D 1 214 ? -13.535 22.295 26.274 1.00 46.90 215 LEU D O 1
ATOM 7130 N N . ALA D 1 215 ? -13.687 22.725 24.037 1.00 49.92 216 ALA D N 1
ATOM 7131 C CA . ALA D 1 215 ? -12.723 23.851 23.979 1.00 53.77 216 ALA D CA 1
ATOM 7132 C C . ALA D 1 215 ? -13.213 25.009 24.861 1.00 56.38 216 ALA D C 1
ATOM 7133 O O . ALA D 1 215 ? -12.382 25.588 25.589 1.00 57.50 216 ALA D O 1
ATOM 7135 N N . GLU D 1 216 ? -14.514 25.318 24.810 1.00 55.33 217 GLU D N 1
ATOM 7136 C CA . GLU D 1 216 ? -15.160 26.416 25.584 1.00 57.47 217 GLU D CA 1
ATOM 7137 C C . GLU D 1 216 ? -15.088 26.132 27.092 1.00 55.21 217 GLU D C 1
ATOM 7138 O O . GLU D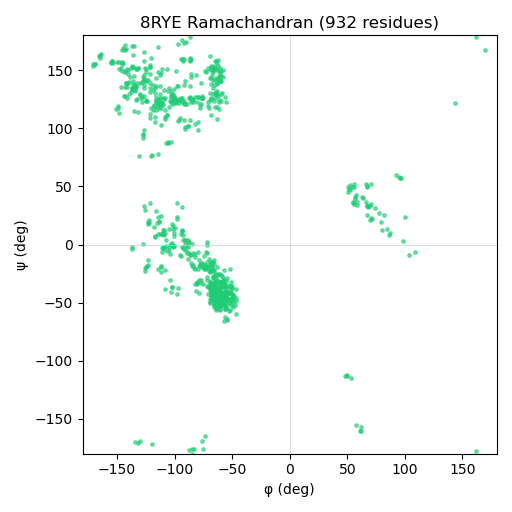 1 216 ? -15.157 27.102 27.871 1.00 56.53 217 GLU D O 1
ATOM 7144 N N . CYS D 1 217 ? -14.965 24.861 27.492 1.00 49.84 218 CYS D N 1
ATOM 7145 C CA . CYS D 1 217 ? -14.890 24.421 28.913 1.00 49.66 218 CYS D CA 1
ATOM 7146 C C . CYS D 1 217 ? -13.439 24.107 29.310 1.00 47.50 218 CYS D C 1
ATOM 7147 O O . CYS D 1 217 ? -13.244 23.509 30.382 1.00 48.11 218 CYS D O 1
ATOM 7150 N N . GLY D 1 218 ? -12.465 24.512 28.488 1.00 45.98 219 GLY D N 1
ATOM 7151 C CA . GLY D 1 218 ? -11.022 24.354 28.754 1.00 47.14 219 GLY D CA 1
ATOM 7152 C C . GLY D 1 218 ? -10.583 22.899 28.757 1.00 45.75 219 GLY D C 1
ATOM 7153 O O . GLY D 1 218 ? -9.664 22.569 29.526 1.00 47.87 219 GLY D O 1
ATOM 7154 N N . LEU D 1 219 ? -11.204 22.059 27.924 1.00 43.90 220 LEU D N 1
ATOM 7155 C CA . LEU D 1 219 ? -10.854 20.622 27.769 1.00 43.82 220 LEU D CA 1
ATOM 7156 C C . LEU D 1 219 ? -10.248 20.410 26.377 1.00 45.09 220 LEU D C 1
ATOM 7157 O O . LEU D 1 219 ? -10.956 20.656 25.388 1.00 48.11 220 LEU D O 1
ATOM 7162 N N . THR D 1 220 ? -8.980 19.990 26.321 1.00 45.21 221 THR D N 1
ATOM 7163 C CA . THR D 1 220 ? -8.209 19.727 25.075 1.00 47.51 221 THR D CA 1
ATOM 7164 C C . THR D 1 220 ? -8.460 18.290 24.611 1.00 44.30 221 THR D C 1
ATOM 7165 O O . THR D 1 220 ? -8.236 17.366 25.410 1.00 42.22 221 THR D O 1
ATOM 7169 N N . VAL D 1 221 ? -8.879 18.110 23.359 1.00 44.44 222 VAL D N 1
ATOM 7170 C CA . VAL D 1 221 ? -9.068 16.769 22.734 1.00 42.41 222 VAL D CA 1
ATOM 7171 C C . VAL D 1 221 ? -7.686 16.197 22.401 1.00 43.34 222 VAL D C 1
ATOM 7172 O O . VAL D 1 221 ? -6.908 16.887 21.720 1.00 45.85 222 VAL D O 1
ATOM 7176 N N . VAL D 1 222 ? -7.405 14.983 22.879 1.00 39.78 223 VAL D N 1
ATOM 7177 C CA . VAL D 1 222 ? -6.116 14.258 22.667 1.00 42.57 223 VAL D CA 1
ATOM 7178 C C . VAL D 1 222 ? -6.349 13.095 21.697 1.00 40.60 223 VAL D C 1
ATOM 7179 O O . VAL D 1 222 ? -5.442 12.816 20.893 1.00 40.35 223 VAL D O 1
ATOM 7183 N N . ARG D 1 223 ? -7.501 12.426 21.815 1.00 43.42 224 ARG D N 1
ATOM 7184 C CA . ARG D 1 223 ? -7.996 11.385 20.876 1.00 42.15 224 ARG D CA 1
ATOM 7185 C C . ARG D 1 223 ? -9.465 11.666 20.552 1.00 39.65 224 ARG D C 1
ATOM 7186 O O . ARG D 1 223 ? -10.234 11.974 21.487 1.00 36.92 224 ARG D O 1
ATOM 7194 N N . SER D 1 224 ? -9.834 11.545 19.277 1.00 38.39 225 SER D N 1
ATOM 7195 C CA . SER D 1 224 ? -11.226 11.668 18.776 1.00 39.91 225 SER D CA 1
ATOM 7196 C C . SER D 1 224 ? -11.520 10.480 17.859 1.00 40.53 225 SER D C 1
ATOM 7197 O O . SER D 1 224 ? -10.869 10.387 16.806 1.00 46.63 225 SER D O 1
ATOM 7200 N N . ALA D 1 225 ? -12.445 9.605 18.261 1.00 38.84 226 ALA D N 1
ATOM 7201 C CA . ALA D 1 225 ? -12.893 8.429 17.480 1.00 41.26 226 ALA D CA 1
ATOM 7202 C C . ALA D 1 225 ? -14.359 8.619 17.088 1.00 42.07 226 ALA D C 1
ATOM 7203 O O . ALA D 1 225 ? -15.114 9.248 17.862 1.00 43.04 226 ALA D O 1
ATOM 7205 N N . SER D 1 226 ? -14.737 8.076 15.931 1.00 41.50 227 SER D N 1
ATOM 7206 C CA . SER D 1 226 ? -16.114 8.113 15.378 1.00 44.03 227 SER D CA 1
ATOM 7207 C C . SER D 1 226 ? -16.444 6.773 14.719 1.00 46.57 227 SER D C 1
ATOM 7208 O O . SER D 1 226 ? -15.525 6.128 14.185 1.00 51.44 227 SER D O 1
ATOM 7211 N N . ASN D 1 227 ? -17.709 6.364 14.790 1.00 43.49 228 ASN D N 1
ATOM 7212 C CA . ASN D 1 227 ? -18.280 5.284 13.945 1.00 41.77 228 ASN D CA 1
ATOM 7213 C C . ASN D 1 227 ? -19.627 5.792 13.423 1.00 39.55 228 ASN D C 1
ATOM 7214 O O . ASN D 1 227 ? -19.904 6.993 13.586 1.00 40.24 228 ASN D O 1
ATOM 7219 N N . LEU D 1 228 ? -20.420 4.919 12.808 1.00 40.62 229 LEU D N 1
ATOM 7220 C CA . LEU D 1 228 ? -21.702 5.290 12.160 1.00 41.03 229 LEU D CA 1
ATOM 7221 C C . LEU D 1 228 ? -22.659 5.926 13.180 1.00 40.61 229 LEU D C 1
ATOM 7222 O O . LEU D 1 228 ? -23.485 6.753 12.758 1.00 43.52 229 LEU D O 1
ATOM 7227 N N . PHE D 1 229 ? -22.535 5.585 14.469 1.00 39.18 230 PHE D N 1
ATOM 7228 C CA . PHE D 1 229 ? -23.560 5.862 15.510 1.00 39.75 230 PHE D CA 1
ATOM 7229 C C . PHE D 1 229 ? -23.065 6.852 16.576 1.00 39.79 230 PHE D C 1
ATOM 7230 O O . PHE D 1 229 ? -23.936 7.447 17.236 1.00 39.95 230 PHE D O 1
ATOM 7238 N N . ALA D 1 230 ? -21.750 7.037 16.756 1.00 39.27 231 ALA D N 1
ATOM 7239 C CA . ALA D 1 230 ? -21.192 7.667 17.979 1.00 39.25 231 ALA D CA 1
ATOM 7240 C C . ALA D 1 230 ? -19.937 8.505 17.702 1.00 39.74 231 ALA D C 1
ATOM 7241 O O . ALA D 1 230 ? -19.244 8.264 16.690 1.00 38.17 231 ALA D O 1
ATOM 7243 N N . HIS D 1 231 ? -19.665 9.456 18.604 1.00 38.14 232 HIS D N 1
ATOM 7244 C CA . HIS D 1 231 ? -18.357 10.149 18.765 1.00 38.36 232 HIS D CA 1
ATOM 7245 C C . HIS D 1 231 ? -17.852 9.909 20.188 1.00 38.34 232 HIS D C 1
ATOM 7246 O O . HIS D 1 231 ? -18.644 10.087 21.138 1.00 36.54 232 HIS D O 1
ATOM 7253 N N . CYS D 1 232 ? -16.587 9.510 20.322 1.00 38.05 233 CYS D N 1
ATOM 7254 C CA . CYS D 1 232 ? -15.897 9.307 21.619 1.00 37.04 233 CYS D CA 1
ATOM 7255 C C . CYS D 1 232 ? -14.577 10.083 21.604 1.00 37.24 233 CYS D C 1
ATOM 7256 O O . CYS D 1 232 ? -13.794 9.903 20.646 1.00 37.81 233 CYS D O 1
ATOM 7259 N N . VAL D 1 233 ? -14.359 10.931 22.612 1.00 35.31 234 VAL D N 1
ATOM 7260 C CA . VAL D 1 233 ? -13.163 11.819 22.712 1.00 35.36 234 VAL D CA 1
ATOM 7261 C C . VAL D 1 233 ? -12.503 11.615 24.077 1.00 34.18 234 VAL D C 1
ATOM 7262 O O . VAL D 1 233 ? -13.228 11.437 25.073 1.00 33.39 234 VAL D O 1
ATOM 7266 N N . THR D 1 234 ? -11.169 11.619 24.100 1.00 35.61 235 THR D N 1
ATOM 7267 C CA . THR D 1 234 ? -10.335 11.688 25.329 1.00 35.01 235 THR D CA 1
ATOM 7268 C C . THR D 1 234 ? -9.870 13.139 25.481 1.00 35.21 235 THR D C 1
ATOM 7269 O O . THR D 1 234 ? -9.325 13.677 24.503 1.00 37.20 235 THR D O 1
ATOM 7273 N N . VAL D 1 235 ? -10.108 13.756 26.643 1.00 34.11 236 VAL D N 1
ATOM 7274 C CA . VAL D 1 235 ? -9.801 15.199 26.875 1.00 35.60 236 VAL D CA 1
ATOM 7275 C C . VAL D 1 235 ? -8.889 15.338 28.096 1.00 35.71 236 VAL D C 1
ATOM 7276 O O . VAL D 1 235 ? -8.958 14.478 28.999 1.00 33.69 236 VAL D O 1
ATOM 7280 N N . LEU D 1 236 ? -8.067 16.391 28.097 1.00 37.40 237 LEU D N 1
ATOM 7281 C CA . LEU D 1 236 ? -7.235 16.828 29.247 1.00 41.79 237 LEU D CA 1
ATOM 7282 C C . LEU D 1 236 ? -7.667 18.234 29.647 1.00 44.16 237 LEU D C 1
ATOM 7283 O O . LEU D 1 236 ? -7.892 19.079 28.781 1.00 44.41 237 LEU D O 1
ATOM 7288 N N . PRO D 1 237 ? -7.794 18.535 30.959 1.00 48.63 238 PRO D N 1
ATOM 7289 C CA . PRO D 1 237 ? -8.041 19.904 31.405 1.00 52.94 238 PRO D CA 1
ATOM 7290 C C . PRO D 1 237 ? -6.809 20.781 31.146 1.00 58.61 238 PRO D C 1
ATOM 7291 O O . PRO D 1 237 ? -5.709 20.282 31.282 1.00 59.77 238 PRO D O 1
ATOM 7295 N N . GLU D 1 238 ? -7.021 22.044 30.767 1.00 67.21 239 GLU D N 1
ATOM 7296 C CA . GLU D 1 238 ? -5.956 23.082 30.718 1.00 72.27 239 GLU D CA 1
ATOM 7297 C C . GLU D 1 238 ? -5.530 23.388 32.159 1.00 76.97 239 GLU D C 1
ATOM 7298 O O . GLU D 1 238 ? -6.359 23.942 32.907 1.00 79.85 239 GLU D O 1
ATOM 7304 N N . GLY D 1 239 ? -4.301 23.015 32.531 1.00 81.76 240 GLY D N 1
ATOM 7305 C CA . GLY D 1 239 ? -3.730 23.231 33.876 1.00 85.03 240 GLY D CA 1
ATOM 7306 C C . GLY D 1 239 ? -3.794 21.985 34.747 1.00 86.06 240 GLY D C 1
ATOM 7307 O O . GLY D 1 239 ? -3.772 22.140 35.985 1.00 86.43 240 GLY D O 1
ATOM 7308 N N . ALA D 1 240 ? -3.867 20.797 34.134 1.00 83.27 241 ALA D N 1
ATOM 7309 C CA . ALA D 1 240 ? -3.820 19.478 34.810 1.00 85.37 241 ALA D CA 1
ATOM 7310 C C . ALA D 1 240 ? -2.400 18.909 34.712 1.00 86.26 241 ALA D C 1
ATOM 7311 O O . ALA D 1 240 ? -1.710 19.211 33.715 1.00 88.99 241 ALA D O 1
ATOM 7313 N N . ASP D 1 241 ? -1.987 18.119 35.709 1.00 86.76 242 ASP D N 1
ATOM 7314 C CA . ASP D 1 241 ? -0.672 17.422 35.743 1.00 85.42 242 ASP D CA 1
ATOM 7315 C C . ASP D 1 241 ? -0.647 16.371 34.626 1.00 83.46 242 ASP D C 1
ATOM 7316 O O . ASP D 1 241 ? -1.613 15.585 34.539 1.00 79.96 242 ASP D O 1
ATOM 7321 N N . GLN D 1 242 ? 0.410 16.368 33.803 1.00 81.20 243 GLN D N 1
ATOM 7322 C CA . GLN D 1 242 ? 0.598 15.418 32.670 1.00 78.44 243 GLN D CA 1
ATOM 7323 C C . GLN D 1 242 ? 1.794 14.498 32.950 1.00 76.30 243 GLN D C 1
ATOM 7324 O O . GLN D 1 242 ? 2.299 13.875 31.985 1.00 65.50 243 GLN D O 1
ATOM 7330 N N . GLY D 1 243 ? 2.197 14.396 34.224 1.00 76.80 244 GLY D N 1
ATOM 7331 C CA . GLY D 1 243 ? 3.266 13.503 34.710 1.00 78.57 244 GLY D CA 1
ATOM 7332 C C . GLY D 1 243 ? 2.813 12.054 34.768 1.00 80.67 244 GLY D C 1
ATOM 7333 O O . GLY D 1 243 ? 1.673 11.767 34.352 1.00 82.32 244 GLY D O 1
ATOM 7334 N N . PHE D 1 244 ? 3.676 11.172 35.279 1.00 81.69 245 PHE D N 1
ATOM 7335 C CA . PHE D 1 244 ? 3.471 9.701 35.343 1.00 83.29 245 PHE D CA 1
ATOM 7336 C C . PHE D 1 244 ? 3.089 9.301 36.772 1.00 79.20 245 PHE D C 1
ATOM 7337 O O . PHE D 1 244 ? 2.535 8.212 36.991 1.00 65.78 245 PHE D O 1
#

Radius of gyration: 33.92 Å; Cα contacts (8 Å, |Δi|>4): 2001; chains: 4; bounding box: 81×55×94 Å

B-factor: mean 40.42, std 12.23, range [20.99, 100.91]

Organism: Pseudomonas aeruginosa (strain ATCC 15692 / DSM 22644 / CIP 104116 / JCM 14847 / LMG 12228 / 1C / PRS 101 / PAO1) (NCBI:txid208964)

Secondary structure (DSSP, 8-state):
--SSTTSSSTTTGGGSTTHHHHHH-GGG--GGGHHHHHHHHHHHHHHHHHHT-SEEEEET-TTTTTHHHHHHHT-EEEEEES-HHHHHHHHHHHHHTT-TTTEEEEES-HHHHHHHPPP-SSSEEEEE-TTGGGG-SSTHHHHHHGGGG-SEEEEEEE--SHHHHHHHHHHHHHTT-TT-EEE--TT--EEE-TTS-EEE---HHHHHHHHHHTTEEEEEEEE-SSEEEEEEEETT-----/-TTHHHHSTTHHHHHH-GGG--GGGHHHHHHHHHHHHHHHHHTT-SEEEEET-TTTTTHHHHHHHT-EEEEEES-HHHHHHHHHHHHHTT-TTTEEEEES-HHHHHHHPPP-SSSEEEEE-TTSGGG-SSTHHHHHHGGGG-SEEEEEEE--SHHHHHHHHHHHHHTT-TT-EEEE-SS-EEEE-TTS-EEE---HHHHHHHHHHTTEEEEEEEE-SSEEEEEEEETT-----/-TTTGGGSSSHHHHHH-GGG--GGGHHHHHHHHHHHHHHHHHTT-SEEEEET-TTTTTHHHHHHHT-EEEEEES-HHHHHHHHHHHHHTT-TTTEEEEES-HHHHHHHPPP-SSSEEEEE-TTGGGG-SSTHHHHHTGGGG-SEEEEEEE--SHHHHHHHHHHHHHHT-TT-EEEEETTEEEEE-TTS-EEE---HHHHHHHHHHTTEEEEEEEE-SSEEEEEEEETT-----/-TTTGGGSTTHHHHHH-GGG--GGGHHHHHHHHHHHHHHHHHTT-SEEEEET-TTTTTHHHHHHHT-EEEEEES-HHHHHHHHHHHHHTT-TTTEEEEES-HHHHHHHPPP-SSSEEEEE-TTGGGG-SSTHHHHHHGGGG-SEEEEEEE--SHHHHHHHHHHHHHTT-TT-EEEEETTEEEEE-TTS-EEE---HHHHHHHHHHTTEEEEEEEE-SSEEEEEEEETT-----

InterPro domains:
  IPR029063 S-adenosyl-L-methionine-dependent methyltransferase superfamily [G3DSA:3.40.50.150] (16-232)
  IPR029063 S-adenosyl-L-methionine-dependent methyltransferase superfamily [SSF53335] (15-225)

Solvent-accessible surface area: 37944 Å² total

Sequence (940 aa):
MDLTIGTHRESAFYELEFGPRTIMTLANFPDDVLPLLQMESLMTFEAMAYLRCDALVELGCYDGRALEIARLLNARYLGVDLDQRAIETLRTRIEREGMSDRADTVVDDILNHTRRGASVGSRALYLLPFNLLGNFREPKRLLDSLAERSVAAVVSVFGDSAEATRVRQSYYRRCGVQGLELHTRDDGTVFTGSDGFYSRSYSRACLHALLAECGLTVVRSASNLFAHCVTVLPEGADQGFRESAFYELEFGPRTIMTLANFPDDVLPLLQMESLMTFEAMAYLRCDALVELGCYDGRALEIARLLNARYLGVDLDQRAIETLRTRIEREGMSDRADTVVDDILNHTRRGASVGSRALYLLPFNLLGNFREPKRLLDSLAERSVAAVVSVFGDSAEATRVRQSYYRRCGVQGLELHTRDDGTVFTGSDGFYSRSYSRACLHALLAECGLTVVRSASNLFAHCVTVLPEGADQGFRESAFYELEFGPRTIMTLANFPDDVLPLLQMESLMTFEAMAYLRCDALVELGCYDGRALEIARLLNARYLGVDLDQRAIETLRTRIEREGMSDRADTVVDDILNHTRRGASVGSRALYLLPFNLLGNFREPKRLLDSLAERSVAAVVSVFGDSAEATRVRQSYYRRCGVQGLELHTRDDGTVFTGSDGFYSRSYSRACLHALLAECGLTVVRSASNLFAHCVTVLPEGADQGFRESAFYELEFGPRTIMTLANFPDDVLPLLQMESLMTFEAMAYLRCDALVELGCYDGRALEIARLLNARYLGVDLDQRAIETLRTRIEREGMSDRADTVVDDILNHTRRGASVGSRALYLLPFNLLGNFREPKRLLDSLAERSVAAVVSVFGDSAEATRVRQSYYRRCGVQGLELHTRDDGTVFTGSDGFYSRSYSRACLHALLAECGLTVVRSASNLFAHCVTVLPEGADQGF